Protein AF-A0A812QEL8-F1 (afdb_monomer_lite)

Sequence (766 aa):
AYDVVVIGGTPGGIAAAIAAARHGRSVALVERNGHLGGMSTSGLGKSDIEHREVIGGLFLEFIGRIREHYIQQLGEDSEAYALCREGYYFEPCLAEKVFLEILEELPGITVLTQHQFQAANVENQRLQCVRLLNRTTGEEWQLSASSFVDATYEGDLLAAAGAEYRLGREGRSEFDEPHAGAIYFDYQNGTILPRSTGDADNRLPAYTYRLCLSSNPDNGVPLNEPPPEYDREVYLGYLADLEEGRLSAPKVFKDGWGYYPEHFDTLVRALSVTDLPNGKVDANINPRPLAFPFAEENTDYIEADWQRRDEIALRHRHLTLGRRLIGEATLTEHDVTVTEESPTTPEFEDTIAVGEFPIDSFPVRKKQPGDSVVLEGYLGMLAHITRPYQIPYRVMIPQKVEGLIVPVAVSATHVAFSSMRMEPTWMALGHAAGLAAHLSLEQETNLRDVSVDQLREILQAEGQVLSYREAESIRDLFVQVLIISAGIFAIVAGLICLALYRFRVTEKVPVQDFGSHRREIAWMVGPVIIVVWIAVISIKLILTLNALPTQYVRGAENGNDGVDIVVTGHQWWWEIEYADSGIVSANEIHIPTGKKLRVALRSEDVIHCFWVAQLTRKMDAIPGHENFVWLEANTPGTYQGRCAEYCGTQHAWMNFLVIAHEPDDFEAWKQRELKSSEAPDSELASQGSDLFMKLTCSQCHAISGTDAKQDFAPDLTHVASRKQIGAGVIENSPENLRTWLANPQALKPGCKMPNFKLNDEQLDQL

Secondary structure (DSSP, 8-state):
-EEEEEE--SHHHHHHHHHHHHTT--EEEE-SSS--SGGGGTT--B---S--TTS-THHHHHHHHHHHHHHHHH-TT-HHHHTTGGGTB--HHHHHHHHHHHHHT-TTEEEETTEEEEEEEEETTEEEEEEEEETTT--EEEEEEEEEEE-SSS-HHHHHTT-----SB--HHHHT-TT-SS--EETTTTEE-TT-----B-PPPP----EEEE--GGGPPP--S--TT--SGGGTHHHHHHHTTTTS--SS-BTTSS--GGGTTSGGGGB--EEETTTEEEE-B--SSPPPTTTTTTTTTTTS-HHHHHHHHHHHTT---------SS-B-HHHHB--SS--SPPP-TTEEEEE-S---BPP-SPPPTT-SS--TT-B---TTTB--EEEEGGGTS-TTSSS---SSS-SBBHHHHHHHTSHHHHHHHHHHHHHHHHHHHHHT--GGGS-HHHHHHHHHHTT--S---HHHHHHHHHHHHHHHHHHHHHHHHHHHHHHHHHT---SSPPP-----HHHHHHHHHHHHHHHHHHHHHHHHHHHHHHSSSSS--TT--SSSSS-SEEEEEETTEEEEEETTTTEEEESEEEEETT--EEEEEEESSS-EEEEETTTEEEEEEBBTB-EEEEE--SSSEEEEEEE-S--STTGGG-EEEEEEE-HHHHHHHHHHHTSPPPPP-SHHHHHHHHHHHHSGGGGTB--TTSS----SB---TTTTT-SEETTTTEE--HHHHHHHHH-HHHHSTT-SS------TTHHHH-

pLDDT: mean 82.53, std 12.85, range [28.44, 97.44]

Foldseek 3Di:
DWQEEEEALAPVSLQVQLVQLVVVTQYERAAQAQFHHPQLLQFCQADADQFAAVVDDPNLVLLQQQLVVCCVVPNPPDPLSVLCQSRNGHHSVSSRVSSVVSQVVRVSYDYHHNWAWDAWDADPNRTAWTWTANNVPRDIDIDGHNYYHYDDPLCVHCVRSVHDDDAFWAACVVPVPPQTAQFDAPPQVRDGDPVGDRHTDRFDDDDAGKHKAFPDVVPDDDCPDDDPPDDPVLVVVVVVCLVVQQQFPRPWAWFFKFDDLVCFSPSCSQWGWRDHHPRMIIKAGDVGPNHRSCGVVCSCQSVDDPVSVVVSRVVRHRDITHIGHAFADAAEPQQFFADLVGLDHDDDPQFQAKFAFFQAFDARHDDDVPDDDDHPRGDHRNNVGGGIGTDGQRQQRHHPYWDRGHLQSTGYISRSCSRQNDPVNSVSSVLLRVLLNVQCVVVVHTSVPRPSVVSNVVCVLVPHDRDDQLLVLVVVLVVVVVVVVVVVVCVVVVVVVCCCVVCPDDPDDDDPDPDDVVVVVVVVVVVVVVVVSNVVSVVVSVCVQPVPQPDFDPPPPDPDRQAQWEWEQDQAWIWIAGPVQRQIFIQEAEEEASDKGKYKAAYDAAKWWKDQSVFWDIGIHHHPDIDITIGHHHDFDKTKIATDDPPDDQRVVRIGIYGYDHPVVRVVVVVVSSDFADDDPDPLLNVLVVVCVVDCVLVQEDGGPDNSDHPNDGHCNVVVVDQDPPSRQGGDDLVVVLVCQQCVCVSRNPGPDDNPNDDVSNSSSD

Radius of gyration: 38.26 Å; chains: 1; bounding box: 70×104×122 Å

Structure (mmCIF, N/CA/C/O backbone):
data_AF-A0A812QEL8-F1
#
_entry.id   AF-A0A812QEL8-F1
#
loop_
_atom_site.group_PDB
_atom_site.id
_atom_site.type_symbol
_atom_site.label_atom_id
_atom_site.label_alt_id
_atom_site.label_comp_id
_atom_site.label_asym_id
_atom_site.label_entity_id
_atom_site.label_seq_id
_atom_site.pdbx_PDB_ins_code
_atom_site.Cartn_x
_atom_site.Cartn_y
_atom_site.Cartn_z
_atom_site.occupancy
_atom_site.B_iso_or_equiv
_atom_site.auth_seq_id
_atom_site.auth_comp_id
_atom_site.auth_asym_id
_atom_site.auth_atom_id
_atom_site.pdbx_PDB_model_num
ATOM 1 N N . ALA A 1 1 ? -25.714 5.785 46.071 1.00 87.25 1 ALA A N 1
ATOM 2 C CA . ALA A 1 1 ? -26.827 5.448 45.165 1.00 87.25 1 ALA A CA 1
ATOM 3 C C . ALA A 1 1 ? -26.699 6.337 43.945 1.00 87.25 1 ALA A C 1
ATOM 5 O O . ALA A 1 1 ? -26.358 7.501 44.126 1.00 87.25 1 ALA A O 1
ATOM 6 N N . TYR A 1 2 ? -26.920 5.788 42.757 1.00 93.75 2 TYR A N 1
ATOM 7 C CA . TYR A 1 2 ? -26.690 6.452 41.471 1.00 93.75 2 TYR A CA 1
ATOM 8 C C . TYR A 1 2 ? -27.889 6.209 40.536 1.00 93.75 2 TYR A C 1
ATOM 10 O O . TYR A 1 2 ? -28.743 5.372 40.826 1.00 93.75 2 TYR A O 1
ATOM 18 N N . ASP A 1 3 ? -27.982 6.905 39.407 1.00 90.62 3 ASP A N 1
ATOM 19 C CA . ASP A 1 3 ? -28.921 6.527 38.344 1.00 90.62 3 ASP A CA 1
ATOM 20 C C . ASP A 1 3 ? -28.438 5.238 37.662 1.00 90.62 3 ASP A C 1
ATOM 22 O O . ASP A 1 3 ? -29.227 4.312 37.448 1.00 90.62 3 ASP A O 1
ATOM 26 N N . VAL A 1 4 ? -27.132 5.180 37.370 1.00 91.06 4 VAL A N 1
ATOM 27 C CA . VAL A 1 4 ? -26.449 4.074 36.687 1.00 91.06 4 VAL A CA 1
ATOM 28 C C . VAL A 1 4 ? -25.227 3.620 37.493 1.00 91.06 4 VAL A C 1
ATOM 30 O O . VAL A 1 4 ? -24.461 4.442 37.992 1.00 91.06 4 VAL A O 1
ATOM 33 N N . VAL A 1 5 ? -25.010 2.310 37.595 1.00 96.69 5 VAL A N 1
ATOM 34 C CA . VAL A 1 5 ? -23.727 1.729 38.030 1.00 96.69 5 VAL A CA 1
ATOM 35 C C . VAL A 1 5 ? -23.154 0.908 36.882 1.00 96.69 5 VAL A C 1
ATOM 37 O O . VAL A 1 5 ? -23.847 0.061 36.323 1.00 96.69 5 VAL A O 1
ATOM 40 N N . VAL A 1 6 ? -21.894 1.162 36.544 1.00 96.00 6 VAL A N 1
ATOM 41 C CA . VAL A 1 6 ? -21.144 0.453 35.507 1.00 96.00 6 VAL A CA 1
ATOM 42 C C . VAL A 1 6 ? -20.034 -0.351 36.174 1.00 96.00 6 VAL A C 1
ATOM 44 O O . VAL A 1 6 ? -19.215 0.218 36.899 1.00 96.00 6 VAL A O 1
ATOM 47 N N . ILE A 1 7 ? -20.017 -1.664 35.946 1.00 93.06 7 ILE A N 1
ATOM 48 C CA . ILE A 1 7 ? -19.000 -2.580 36.474 1.00 93.06 7 ILE A CA 1
ATOM 49 C C . ILE A 1 7 ? -18.028 -2.949 35.356 1.00 93.06 7 ILE A C 1
ATOM 51 O O . ILE A 1 7 ? -18.441 -3.518 34.354 1.00 93.06 7 ILE A O 1
ATOM 55 N N . GLY A 1 8 ? -16.747 -2.627 35.541 1.00 89.25 8 GLY A N 1
ATOM 56 C CA . GLY A 1 8 ? -15.690 -2.777 34.544 1.00 89.25 8 GLY A CA 1
ATOM 57 C C . GLY A 1 8 ? -15.297 -1.429 33.938 1.00 89.25 8 GLY A C 1
ATOM 58 O O . GLY A 1 8 ? -16.076 -0.797 33.225 1.00 89.25 8 GLY A O 1
ATOM 59 N N . GLY A 1 9 ? -14.056 -1.004 34.173 1.00 90.75 9 GLY A N 1
ATOM 60 C CA . GLY A 1 9 ? -13.444 0.195 33.595 1.00 90.75 9 GLY A CA 1
ATOM 61 C C . GLY A 1 9 ? -12.952 -0.006 32.161 1.00 90.75 9 GLY A C 1
ATOM 62 O O . GLY A 1 9 ? -11.956 0.597 31.769 1.00 90.75 9 GLY A O 1
ATOM 63 N N . THR A 1 10 ? -13.595 -0.879 31.386 1.00 91.94 10 THR A N 1
ATOM 64 C CA . THR A 1 10 ? -13.266 -1.129 29.974 1.00 91.94 10 THR A CA 1
ATOM 65 C C . THR A 1 10 ? -13.727 0.041 29.092 1.00 91.94 10 THR A C 1
ATOM 67 O O . THR A 1 10 ? -14.531 0.862 29.543 1.00 91.94 10 THR A O 1
ATOM 70 N N . PRO A 1 11 ? -13.300 0.140 27.816 1.00 91.94 11 PRO A N 1
ATOM 71 C CA . PRO A 1 11 ? -13.762 1.208 26.925 1.00 91.94 11 PRO A CA 1
ATOM 72 C C . PRO A 1 11 ? -15.291 1.239 26.760 1.00 91.94 11 PRO A C 1
ATOM 74 O O . PRO A 1 11 ? -15.875 2.316 26.669 1.00 91.94 11 PRO A O 1
ATOM 77 N N . GLY A 1 12 ? -15.954 0.074 26.799 1.00 89.25 12 GLY A N 1
ATOM 78 C CA . GLY A 1 12 ? -17.417 -0.023 26.798 1.00 89.25 12 GLY A CA 1
ATOM 79 C C . GLY A 1 12 ? -18.049 0.528 28.080 1.00 89.25 12 GLY A C 1
ATOM 80 O O . GLY A 1 12 ? -19.031 1.266 28.010 1.00 89.25 12 GLY A O 1
ATOM 81 N N . GLY A 1 13 ? -17.453 0.243 29.242 1.00 92.81 13 GLY A N 1
ATOM 82 C CA . GLY A 1 13 ? -17.908 0.780 30.525 1.00 92.81 13 GLY A CA 1
ATOM 83 C C . GLY A 1 13 ? -17.700 2.293 30.644 1.00 92.81 13 GLY A C 1
ATOM 84 O O . GLY A 1 13 ? -18.615 3.026 31.024 1.00 92.81 13 GLY A O 1
ATOM 85 N N . ILE A 1 14 ? -16.532 2.785 30.227 1.00 95.31 14 ILE A N 1
ATOM 86 C CA . ILE A 1 14 ? -16.225 4.218 30.145 1.00 95.31 14 ILE A CA 1
ATOM 87 C C . ILE A 1 14 ? -17.215 4.927 29.209 1.00 95.31 14 ILE A C 1
ATOM 89 O O . ILE A 1 14 ? -17.818 5.925 29.602 1.00 95.31 14 ILE A O 1
ATOM 93 N N . ALA A 1 15 ? -17.465 4.384 28.012 1.00 92.62 15 ALA A N 1
ATOM 94 C CA . ALA A 1 15 ? -18.440 4.940 27.074 1.00 92.62 15 ALA A CA 1
ATOM 95 C C . ALA A 1 15 ? -19.870 4.951 27.648 1.00 92.62 15 ALA A C 1
ATOM 97 O O . ALA A 1 15 ? -20.565 5.963 27.541 1.00 92.62 15 ALA A O 1
ATOM 98 N N . ALA A 1 16 ? -20.302 3.875 28.314 1.00 92.31 16 ALA A N 1
ATOM 99 C CA . ALA A 1 16 ? -21.603 3.822 28.982 1.00 92.31 16 ALA A CA 1
ATOM 100 C C . ALA A 1 16 ? -21.727 4.879 30.096 1.00 92.31 16 ALA A C 1
ATOM 102 O O . ALA A 1 16 ? -22.768 5.533 30.215 1.00 92.31 16 ALA A O 1
ATOM 103 N N . ALA A 1 17 ? -20.662 5.095 30.874 1.00 92.81 17 ALA A N 1
ATOM 104 C CA . ALA A 1 17 ? -20.632 6.100 31.930 1.00 92.81 17 ALA A CA 1
ATOM 105 C C . ALA A 1 17 ? -20.676 7.534 31.380 1.00 92.81 17 ALA A C 1
ATOM 107 O O . ALA A 1 17 ? -21.484 8.343 31.840 1.00 92.81 17 ALA A O 1
ATOM 108 N N . ILE A 1 18 ? -19.876 7.833 30.353 1.00 94.00 18 ILE A N 1
ATOM 109 C CA . ILE A 1 18 ? -19.864 9.131 29.665 1.00 94.00 18 ILE A CA 1
ATOM 110 C C . ILE A 1 18 ? -21.231 9.428 29.033 1.00 94.00 18 ILE A C 1
ATOM 112 O O . ILE A 1 18 ? -21.770 10.520 29.225 1.00 94.00 18 ILE A O 1
ATOM 116 N N . ALA A 1 19 ? -21.825 8.465 28.320 1.00 93.94 19 ALA A N 1
ATOM 117 C CA . ALA A 1 19 ? -23.135 8.629 27.691 1.00 93.94 19 ALA A CA 1
ATOM 118 C C . ALA A 1 19 ? -24.232 8.919 28.728 1.00 93.94 19 ALA A C 1
ATOM 120 O O . ALA A 1 19 ? -25.014 9.859 28.567 1.00 93.94 19 ALA A O 1
ATOM 121 N N . ALA A 1 20 ? -24.266 8.159 29.827 1.00 89.81 20 ALA A N 1
ATOM 122 C CA . ALA A 1 20 ? -25.219 8.385 30.907 1.00 89.81 20 ALA A CA 1
ATOM 123 C C . ALA A 1 20 ? -25.021 9.767 31.565 1.00 89.81 20 ALA A C 1
ATOM 125 O O . ALA A 1 20 ? -25.989 10.520 31.706 1.00 89.81 20 ALA A O 1
ATOM 126 N N . ALA A 1 21 ? -23.784 10.141 31.905 1.00 94.19 21 ALA A N 1
ATOM 127 C CA . ALA A 1 21 ? -23.483 11.417 32.555 1.00 94.19 21 ALA A CA 1
ATOM 128 C C . ALA A 1 21 ? -23.807 12.636 31.678 1.00 94.19 21 ALA A C 1
ATOM 130 O O . ALA A 1 21 ? -24.378 13.611 32.169 1.00 94.19 21 ALA A O 1
ATOM 131 N N . ARG A 1 22 ? -23.545 12.565 30.366 1.00 93.69 22 ARG A N 1
ATOM 132 C CA . ARG A 1 22 ? -23.928 13.614 29.401 1.00 93.69 22 ARG A CA 1
ATOM 133 C C . ARG A 1 22 ? -25.439 13.784 29.262 1.00 93.69 22 ARG A C 1
ATOM 135 O O . ARG A 1 22 ? -25.909 14.889 29.012 1.00 93.69 22 ARG A O 1
ATOM 142 N N . HIS A 1 23 ? -26.209 12.729 29.519 1.00 93.88 23 HIS A N 1
ATOM 143 C CA . HIS A 1 23 ? -27.665 12.793 29.663 1.00 93.88 23 HIS A CA 1
ATOM 144 C C . HIS A 1 23 ? -28.130 13.055 31.112 1.00 93.88 23 HIS A C 1
ATOM 146 O O . HIS A 1 23 ? -29.263 12.729 31.477 1.00 93.88 23 HIS A O 1
ATOM 152 N N . GLY A 1 24 ? -27.276 13.683 31.929 1.00 92.19 24 GLY A N 1
ATOM 153 C CA . GLY A 1 24 ? -27.614 14.213 33.252 1.00 92.19 24 GLY A CA 1
ATOM 154 C C . GLY A 1 24 ? -27.774 13.158 34.345 1.00 92.19 24 GLY A C 1
ATOM 155 O O . GLY A 1 24 ? -28.450 13.418 35.339 1.00 92.19 24 GLY A O 1
ATOM 156 N N . ARG A 1 25 ? -27.206 11.961 34.160 1.00 96.12 25 ARG A N 1
ATOM 157 C CA . ARG A 1 25 ? -27.285 10.860 35.127 1.00 96.12 25 ARG A CA 1
ATOM 158 C C . ARG A 1 25 ? -26.106 10.868 36.083 1.00 96.12 25 ARG A C 1
ATOM 160 O O . ARG A 1 25 ? -24.971 11.087 35.675 1.00 96.12 25 ARG A O 1
ATOM 167 N N . SER A 1 26 ? -26.381 10.567 37.347 1.00 96.19 26 SER A N 1
ATOM 168 C CA . SER A 1 26 ? -25.339 10.215 38.305 1.00 96.19 26 SER A CA 1
ATOM 169 C C . SER A 1 26 ? -24.847 8.794 38.016 1.00 96.19 26 SER A C 1
ATOM 171 O O . SER A 1 26 ? -25.650 7.864 37.903 1.00 96.19 26 SER A O 1
ATOM 173 N N . VAL A 1 27 ? -23.534 8.623 37.871 1.00 96.50 27 VAL A N 1
ATOM 174 C CA . VAL A 1 27 ? -22.915 7.347 37.491 1.00 96.50 27 VAL A CA 1
ATOM 175 C C . VAL A 1 27 ? -21.814 6.971 38.471 1.00 96.50 27 VAL A C 1
ATOM 177 O O . VAL A 1 27 ? -20.991 7.813 38.815 1.00 96.50 27 VAL A O 1
ATOM 180 N N . ALA A 1 28 ? -21.743 5.699 38.858 1.00 97.31 28 ALA A N 1
ATOM 181 C CA . ALA A 1 28 ? -20.500 5.116 39.359 1.00 97.31 28 ALA A CA 1
ATOM 182 C C . ALA A 1 28 ? -19.859 4.249 38.273 1.00 97.31 28 ALA A C 1
ATOM 184 O O . ALA A 1 28 ? -20.506 3.326 37.777 1.00 97.31 28 ALA A O 1
ATOM 185 N N . LEU A 1 29 ? -18.604 4.538 37.932 1.00 97.31 29 LEU A N 1
ATOM 186 C CA . LEU A 1 29 ? -17.773 3.705 37.064 1.00 97.31 29 LEU A CA 1
ATOM 187 C C . LEU A 1 29 ? -16.771 2.956 37.943 1.00 97.31 29 LEU A C 1
ATOM 189 O O . LEU A 1 29 ? -15.932 3.579 38.592 1.00 97.31 29 LEU A O 1
ATOM 193 N N . VAL A 1 30 ? -16.888 1.633 37.992 1.00 96.81 30 VAL A N 1
ATOM 194 C CA . VAL A 1 30 ? -16.154 0.775 38.928 1.00 96.81 30 VAL A CA 1
ATOM 195 C C . VAL A 1 30 ? -15.089 -0.022 38.189 1.00 96.81 30 VAL A C 1
ATOM 197 O O . VAL A 1 30 ? -15.411 -0.746 37.249 1.00 96.81 30 VAL A O 1
ATOM 200 N N . GLU A 1 31 ? -13.842 0.057 38.651 1.00 94.62 31 GLU A N 1
ATOM 201 C CA . GLU A 1 31 ? -12.722 -0.698 38.093 1.00 94.62 31 GLU A CA 1
ATOM 202 C C . GLU A 1 31 ? -11.919 -1.402 39.192 1.00 94.62 31 GLU A C 1
ATOM 204 O O . GLU A 1 31 ? -11.535 -0.804 40.201 1.00 94.62 31 GLU A O 1
ATOM 209 N N . ARG A 1 32 ? -11.639 -2.692 38.975 1.00 90.75 32 ARG A N 1
ATOM 210 C CA . ARG A 1 32 ? -10.885 -3.551 39.896 1.00 90.75 32 ARG A CA 1
ATOM 211 C C . ARG A 1 32 ? -9.449 -3.067 40.096 1.00 90.75 32 ARG A C 1
ATOM 213 O O . ARG A 1 32 ? -8.878 -3.285 41.164 1.00 90.75 32 ARG A O 1
ATOM 220 N N . ASN A 1 33 ? -8.840 -2.486 39.074 1.00 87.12 33 ASN A N 1
ATOM 221 C CA . ASN A 1 33 ? -7.425 -2.135 39.032 1.00 87.12 33 ASN A CA 1
ATOM 222 C C . ASN A 1 33 ? -7.197 -0.638 39.276 1.00 87.12 33 ASN A C 1
ATOM 224 O O . ASN A 1 33 ? -8.135 0.143 39.413 1.00 87.12 33 ASN A O 1
ATOM 228 N N . GLY A 1 34 ? -5.928 -0.231 39.353 1.00 88.31 34 GLY A N 1
ATOM 229 C CA . GLY A 1 34 ? -5.557 1.185 39.452 1.00 88.31 34 GLY A CA 1
ATOM 230 C C . GLY A 1 34 ? -5.769 1.971 38.157 1.00 88.31 34 GLY A C 1
ATOM 231 O O . GLY A 1 34 ? -5.836 3.193 38.221 1.00 88.31 34 GLY A O 1
ATOM 232 N N . HIS A 1 35 ? -5.898 1.266 37.028 1.00 90.31 35 HIS A N 1
ATOM 233 C CA . HIS A 1 35 ? -5.907 1.826 35.682 1.00 90.31 35 HIS A CA 1
ATOM 234 C C . HIS A 1 35 ? -7.255 1.626 34.988 1.00 90.31 35 HIS A C 1
ATOM 236 O O . HIS A 1 35 ? -7.838 0.544 35.071 1.00 90.31 35 HIS A O 1
ATOM 242 N N . LEU A 1 36 ? -7.726 2.653 34.280 1.00 91.25 36 LEU A N 1
ATOM 243 C CA . LEU A 1 36 ? -8.934 2.612 33.443 1.00 91.25 36 LEU A CA 1
ATOM 244 C C . LEU A 1 36 ? -8.577 2.336 31.980 1.00 91.25 36 LEU A C 1
ATOM 246 O O . LEU A 1 36 ? -7.465 2.632 31.563 1.00 91.25 36 LEU A O 1
ATOM 250 N N . GLY A 1 37 ? -9.523 1.834 31.181 1.00 88.31 37 GLY A N 1
ATOM 251 C CA . GLY A 1 37 ? -9.388 1.647 29.727 1.00 88.31 37 GLY A CA 1
ATOM 252 C C . GLY A 1 37 ? -9.203 0.199 29.260 1.00 88.31 37 GLY A C 1
ATOM 253 O O . GLY A 1 37 ? -9.123 -0.047 28.055 1.00 88.31 37 GLY A O 1
ATOM 254 N N . GLY A 1 38 ? -9.185 -0.772 30.178 1.00 88.50 38 GLY A N 1
ATOM 255 C CA . GLY A 1 38 ? -9.098 -2.202 29.861 1.00 88.50 38 GLY A CA 1
ATOM 256 C C . GLY A 1 38 ? -7.903 -2.540 28.962 1.00 88.50 38 GLY A C 1
ATOM 257 O O . GLY A 1 38 ? -6.774 -2.131 29.227 1.00 88.50 38 GLY A O 1
ATOM 258 N N . MET A 1 39 ? -8.142 -3.279 27.873 1.00 84.31 39 MET A N 1
ATOM 259 C CA . MET A 1 39 ? -7.080 -3.644 26.927 1.00 84.31 39 MET A CA 1
ATOM 260 C C . MET A 1 39 ? -6.357 -2.427 26.330 1.00 84.31 39 MET A C 1
ATOM 262 O O . MET A 1 39 ? -5.131 -2.464 26.229 1.00 84.31 39 MET A O 1
ATOM 266 N N . SER A 1 40 ? -7.074 -1.353 25.974 1.00 86.44 40 SER A N 1
ATOM 267 C CA . SER A 1 40 ? -6.513 -0.157 25.314 1.00 86.44 40 SER A CA 1
ATOM 268 C C . SER A 1 40 ? -5.424 0.537 26.140 1.00 86.44 40 SER A C 1
ATOM 270 O O . SER A 1 40 ? -4.528 1.166 25.588 1.00 86.44 40 SER A O 1
ATOM 272 N N . THR A 1 41 ? -5.460 0.378 27.461 1.00 90.19 41 THR A N 1
ATOM 273 C CA . THR A 1 41 ? -4.487 0.953 28.404 1.00 90.19 41 THR A CA 1
ATOM 274 C C . THR A 1 41 ? -3.590 -0.097 29.060 1.00 90.19 41 THR A C 1
ATOM 276 O O . THR A 1 41 ? -2.599 0.238 29.702 1.00 90.19 41 THR A O 1
ATOM 279 N N . SER A 1 42 ? -3.863 -1.379 28.802 1.00 78.56 42 SER A N 1
ATOM 280 C CA . SER A 1 42 ? -3.078 -2.530 29.269 1.00 78.56 42 SER A CA 1
ATOM 281 C C . SER A 1 42 ? -2.231 -3.183 28.166 1.00 78.56 42 SER A C 1
ATOM 283 O O . SER A 1 42 ? -1.761 -4.302 28.350 1.00 78.56 42 SER A O 1
ATOM 285 N N . GLY A 1 43 ? -2.036 -2.507 27.025 1.00 79.56 43 GLY A N 1
ATOM 286 C CA . GLY A 1 43 ? -1.101 -2.916 25.963 1.00 79.56 43 GLY A CA 1
ATOM 287 C C . GLY A 1 43 ? -1.659 -2.949 24.536 1.00 79.56 43 GLY A C 1
ATOM 288 O O . GLY A 1 43 ? -0.876 -3.062 23.599 1.00 79.56 43 GLY A O 1
ATOM 289 N N . LEU A 1 44 ? -2.977 -2.826 24.343 1.00 83.44 44 LEU A N 1
ATOM 290 C CA . LEU A 1 44 ? -3.624 -2.750 23.025 1.00 83.44 44 LEU A CA 1
ATOM 291 C C . LEU A 1 44 ? -3.494 -1.337 22.443 1.00 83.44 44 LEU A C 1
ATOM 293 O O . LEU A 1 44 ? -4.457 -0.580 22.403 1.00 83.44 44 LEU A O 1
ATOM 297 N N . GLY A 1 45 ? -2.280 -0.989 22.021 1.00 83.19 45 GLY A N 1
ATOM 298 C CA . GLY A 1 45 ? -1.961 0.292 21.399 1.00 83.19 45 GLY A CA 1
ATOM 299 C C . GLY A 1 45 ? -2.482 0.436 19.968 1.00 83.19 45 GLY A C 1
ATOM 300 O O . GLY A 1 45 ? -2.748 1.552 19.544 1.00 83.19 45 GLY A O 1
ATOM 301 N N . LYS A 1 46 ? -2.694 -0.662 19.229 1.00 84.94 46 LYS A N 1
ATOM 302 C CA . LYS A 1 46 ? -3.471 -0.677 17.975 1.00 84.94 46 LYS A CA 1
ATOM 303 C C . LYS A 1 46 ? -4.905 -1.139 18.239 1.00 84.94 46 LYS A C 1
ATOM 305 O O . LYS A 1 46 ? -5.128 -2.301 18.589 1.00 84.94 46 LYS A O 1
ATOM 310 N N . SER A 1 47 ? -5.867 -0.270 17.931 1.00 82.88 47 SER A N 1
ATOM 311 C CA . SER A 1 47 ? -7.291 -0.622 17.862 1.00 82.88 47 SER A CA 1
ATOM 312 C C . SER A 1 47 ? -7.589 -1.517 16.649 1.00 82.88 47 SER A C 1
ATOM 314 O O . SER A 1 47 ? -7.277 -1.166 15.511 1.00 82.88 47 SER A O 1
ATOM 316 N N . ASP A 1 48 ? -8.203 -2.680 16.876 1.00 73.44 48 ASP A N 1
ATOM 317 C CA . ASP A 1 48 ? -8.513 -3.666 15.832 1.00 73.44 48 ASP A CA 1
ATOM 318 C C . ASP A 1 48 ? -9.880 -3.388 15.178 1.00 73.44 48 ASP A C 1
ATOM 320 O O . ASP A 1 48 ? -10.839 -4.143 15.323 1.00 73.44 48 ASP A O 1
ATOM 324 N N . ILE A 1 49 ? -9.953 -2.264 14.461 1.00 72.12 49 ILE A N 1
ATOM 325 C CA . ILE A 1 49 ? -11.096 -1.871 13.634 1.00 72.12 49 ILE A CA 1
ATOM 326 C C . ILE A 1 49 ? -10.601 -1.856 12.189 1.00 72.12 49 ILE A C 1
ATOM 328 O O . ILE A 1 49 ? -9.689 -1.108 11.849 1.00 72.12 49 ILE A O 1
ATOM 332 N N . GLU A 1 50 ? -11.194 -2.675 11.326 1.00 56.31 50 GLU A N 1
ATOM 333 C CA . GLU A 1 50 ? -10.803 -2.795 9.910 1.00 56.31 50 GLU A CA 1
ATOM 334 C C . GLU A 1 50 ? -11.183 -1.552 9.073 1.00 56.31 50 GLU A C 1
ATOM 336 O O . GLU A 1 50 ? -11.205 -1.628 7.848 1.00 56.31 50 GLU A O 1
ATOM 341 N N . HIS A 1 51 ? -11.632 -0.478 9.745 1.00 67.31 51 HIS A N 1
ATOM 342 C CA . HIS A 1 51 ? -12.671 0.483 9.351 1.00 67.31 51 HIS A CA 1
ATOM 343 C C . HIS A 1 51 ? -12.844 1.621 10.424 1.00 67.31 51 HIS A C 1
ATOM 345 O O . HIS A 1 51 ? -12.145 1.559 11.431 1.00 67.31 51 HIS A O 1
ATOM 351 N N . ARG A 1 52 ? -13.773 2.603 10.279 1.00 75.81 52 ARG A N 1
ATOM 352 C CA . ARG A 1 52 ? -14.251 3.607 11.291 1.00 75.81 52 ARG A CA 1
ATOM 353 C C . ARG A 1 52 ? -15.756 4.181 11.317 1.00 75.81 52 ARG A C 1
ATOM 355 O O . ARG A 1 52 ? -16.260 4.212 12.418 1.00 75.81 52 ARG A O 1
ATOM 362 N N . GLU A 1 53 ? -16.592 4.539 10.300 1.00 65.19 53 GLU A N 1
ATOM 363 C CA . GLU A 1 53 ? -18.015 5.136 10.403 1.00 65.19 53 GLU A CA 1
ATOM 364 C C . GLU A 1 53 ? -18.968 4.772 11.564 1.00 65.19 53 GLU A C 1
ATOM 366 O O . GLU A 1 53 ? -19.216 5.586 12.448 1.00 65.19 53 GLU A O 1
ATOM 371 N N . VAL A 1 54 ? -19.564 3.571 11.551 1.00 74.69 54 VAL A N 1
ATOM 372 C CA . VAL A 1 54 ? -20.397 2.991 12.607 1.00 74.69 54 VAL A CA 1
ATOM 373 C C . VAL A 1 54 ? -19.636 2.848 13.936 1.00 74.69 54 VAL A C 1
ATOM 375 O O . VAL A 1 54 ? -20.246 2.498 14.942 1.00 74.69 54 VAL A O 1
ATOM 378 N N . ILE A 1 55 ? -18.342 3.193 13.979 1.00 78.25 55 ILE A N 1
ATOM 379 C CA . ILE A 1 55 ? -17.619 3.676 15.167 1.00 78.25 55 ILE A CA 1
ATOM 380 C C . ILE A 1 55 ? -17.722 5.213 15.222 1.00 78.25 55 ILE A C 1
ATOM 382 O O . ILE A 1 55 ? -16.747 5.954 15.118 1.00 78.25 55 ILE A O 1
ATOM 386 N N . GLY A 1 56 ? -18.951 5.694 15.414 1.00 82.06 56 GLY A N 1
ATOM 387 C CA . GLY A 1 56 ? -19.239 7.097 15.693 1.00 82.06 56 GLY A CA 1
ATOM 388 C C . GLY A 1 56 ? -19.145 7.436 17.187 1.00 82.06 56 GLY A C 1
ATOM 389 O O . GLY A 1 56 ? -18.783 6.615 18.034 1.00 82.06 56 GLY A O 1
ATOM 390 N N . GLY A 1 57 ? -19.560 8.653 17.540 1.00 88.69 57 GLY A N 1
ATOM 391 C CA . GLY A 1 57 ? -19.797 9.043 18.933 1.00 88.69 57 GLY A CA 1
ATOM 392 C C . GLY A 1 57 ? -18.536 9.058 19.803 1.00 88.69 57 GLY A C 1
ATOM 393 O O . GLY A 1 57 ? -17.515 9.618 19.423 1.00 88.69 57 GLY A O 1
ATOM 394 N N . LEU A 1 58 ? -18.618 8.477 21.003 1.00 87.00 58 LEU A N 1
ATOM 395 C CA . LEU A 1 58 ? -17.605 8.651 22.057 1.00 87.00 58 LEU A CA 1
ATOM 396 C C . LEU A 1 58 ? -16.220 8.095 21.703 1.00 87.00 58 LEU A C 1
ATOM 398 O O . LEU A 1 58 ? -15.222 8.578 22.234 1.00 87.00 58 LEU A O 1
ATOM 402 N N . PHE A 1 59 ? -16.142 7.124 20.790 1.00 90.81 59 PHE A N 1
ATOM 403 C CA . PHE A 1 59 ? -14.853 6.648 20.297 1.00 90.81 59 PHE A CA 1
ATOM 404 C C . PHE A 1 59 ? -14.152 7.720 19.444 1.00 90.81 59 PHE A C 1
ATOM 406 O O . PHE A 1 59 ? -12.946 7.905 19.589 1.00 90.81 59 PHE A O 1
ATOM 413 N N . LEU A 1 60 ? -14.900 8.484 18.632 1.00 86.69 60 LEU A N 1
ATOM 414 C CA . LEU A 1 60 ? -14.348 9.583 17.825 1.00 86.69 60 LEU A CA 1
ATOM 415 C C . LEU A 1 60 ? -13.832 10.758 18.671 1.00 86.69 60 LEU A C 1
ATOM 417 O O . LEU A 1 60 ? -12.946 11.492 18.244 1.00 86.69 60 LEU A O 1
ATOM 421 N N . GLU A 1 61 ? -14.347 10.930 19.884 1.00 90.38 61 GLU A N 1
ATOM 422 C CA . GLU A 1 61 ? -13.827 11.935 20.812 1.00 90.38 61 GLU A CA 1
ATOM 423 C C . GLU A 1 61 ? -12.559 11.459 21.534 1.00 90.38 61 GLU A C 1
ATOM 425 O O . GLU A 1 61 ? -11.605 12.223 21.686 1.00 90.38 61 GLU A O 1
ATOM 430 N N . PHE A 1 62 ? -12.532 10.188 21.944 1.00 92.00 62 PHE A N 1
ATOM 431 C CA . PHE A 1 62 ? -11.373 9.558 22.576 1.00 92.00 62 PHE A CA 1
ATOM 432 C C . PHE A 1 62 ? -10.122 9.653 21.687 1.00 92.00 62 PHE A C 1
ATOM 434 O O . PHE A 1 62 ? -9.098 10.180 22.116 1.00 92.00 62 PHE A O 1
ATOM 441 N N . ILE A 1 63 ? -10.224 9.264 20.415 1.00 91.75 63 ILE A N 1
ATOM 442 C CA . ILE A 1 63 ? -9.132 9.440 19.440 1.00 91.75 63 ILE A CA 1
ATOM 443 C C . ILE A 1 63 ? -8.759 10.915 19.231 1.00 91.75 63 ILE A C 1
ATOM 445 O O . ILE A 1 63 ? -7.589 11.222 19.032 1.00 91.75 63 ILE A O 1
ATOM 449 N N . GLY A 1 64 ? -9.730 11.838 19.278 1.00 90.69 64 GLY A N 1
ATOM 450 C CA . GLY A 1 64 ? -9.526 13.238 18.905 1.00 90.69 64 GLY A CA 1
ATOM 451 C C . GLY A 1 64 ? -8.615 13.918 19.914 1.00 90.69 64 GLY A C 1
ATOM 452 O O . GLY A 1 64 ? -7.644 14.575 19.551 1.00 90.69 64 GLY A O 1
ATOM 453 N N . ARG A 1 65 ? -8.844 13.617 21.192 1.00 94.69 65 ARG A N 1
ATOM 454 C CA . ARG A 1 65 ? -7.989 14.032 22.304 1.00 94.69 65 ARG A CA 1
ATOM 455 C C . ARG A 1 65 ? -6.617 13.347 22.282 1.00 94.69 65 ARG A C 1
ATOM 457 O O . ARG A 1 65 ? -5.632 13.986 22.644 1.00 94.69 65 ARG A O 1
ATOM 464 N N . ILE A 1 66 ? -6.505 12.092 21.826 1.00 94.00 66 ILE A N 1
ATOM 465 C CA . ILE A 1 66 ? -5.197 11.435 21.596 1.00 94.00 66 ILE A CA 1
ATOM 466 C C . ILE A 1 66 ? -4.430 12.138 20.462 1.00 94.00 66 ILE A C 1
ATOM 468 O O . ILE A 1 66 ? -3.235 12.404 20.602 1.00 94.00 66 ILE A O 1
ATOM 472 N N . ARG A 1 67 ? -5.110 12.491 19.362 1.00 93.06 67 ARG A N 1
ATOM 473 C CA . ARG A 1 67 ? -4.543 13.262 18.247 1.00 93.06 67 ARG A CA 1
ATOM 474 C C . ARG A 1 67 ? -4.045 14.625 18.730 1.00 93.06 67 ARG A C 1
ATOM 476 O O . ARG A 1 67 ? -2.880 14.942 18.510 1.00 93.06 67 ARG A O 1
ATOM 483 N N . GLU A 1 68 ? -4.880 15.395 19.428 1.00 93.06 68 GLU A N 1
ATOM 484 C CA . GLU A 1 68 ? -4.511 16.698 20.003 1.00 93.06 68 GLU A CA 1
ATOM 485 C C . GLU A 1 68 ? -3.280 16.605 20.915 1.00 93.06 68 GLU A C 1
ATOM 487 O O . GLU A 1 68 ? -2.399 17.464 20.851 1.00 93.06 68 GLU A O 1
ATOM 492 N N . HIS A 1 69 ? -3.172 15.543 21.717 1.00 92.94 69 HIS A N 1
ATOM 493 C CA . HIS A 1 69 ? -2.004 15.302 22.561 1.00 92.94 69 HIS A CA 1
ATOM 494 C C . HIS A 1 69 ? -0.723 15.061 21.768 1.00 92.94 69 HIS A C 1
ATOM 496 O O . HIS A 1 69 ? 0.298 15.685 22.067 1.00 92.94 69 HIS A O 1
ATOM 502 N N . TYR A 1 70 ? -0.753 14.199 20.749 1.00 93.75 70 TYR A N 1
ATOM 503 C CA . TYR A 1 70 ? 0.438 13.968 19.934 1.00 93.75 70 TYR A CA 1
ATOM 504 C C . TYR A 1 70 ? 0.793 15.180 19.052 1.00 93.75 70 TYR A C 1
ATOM 506 O O . TYR A 1 70 ? 1.982 15.447 18.885 1.00 93.75 70 TYR A O 1
ATOM 514 N N . ILE A 1 71 ? -0.181 15.981 18.589 1.00 91.00 71 ILE A N 1
ATOM 515 C CA . ILE A 1 71 ? 0.081 17.291 17.952 1.00 91.00 71 ILE A CA 1
ATOM 516 C C . ILE A 1 71 ? 0.864 18.200 18.908 1.00 91.00 71 ILE A C 1
ATOM 518 O O . ILE A 1 71 ? 1.900 18.746 18.532 1.00 91.00 71 ILE A O 1
ATOM 522 N N . GLN A 1 72 ? 0.401 18.346 20.154 1.00 91.50 72 GLN A N 1
ATOM 523 C CA . GLN A 1 72 ? 1.041 19.212 21.152 1.00 91.5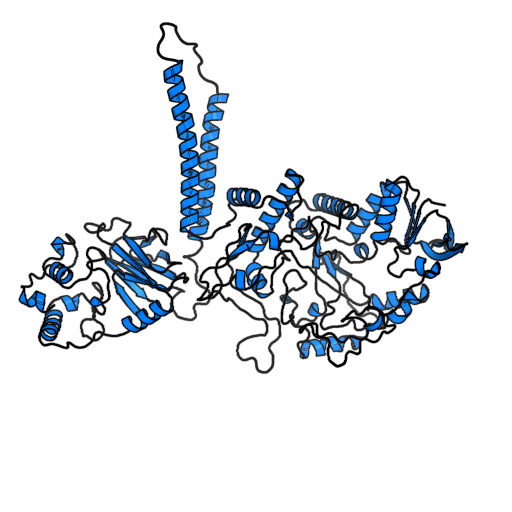0 72 GLN A CA 1
ATOM 524 C C . GLN A 1 72 ? 2.424 18.706 21.594 1.00 91.50 72 GLN A C 1
ATOM 526 O O . GLN A 1 72 ? 3.298 19.514 21.907 1.00 91.50 72 GLN A O 1
ATOM 531 N N . GLN A 1 73 ? 2.632 17.385 21.632 1.00 89.31 73 GLN A N 1
ATOM 532 C CA . GLN A 1 73 ? 3.887 16.769 22.071 1.00 89.31 73 GLN A CA 1
ATOM 533 C C . GLN A 1 73 ? 4.961 16.724 20.971 1.00 89.31 73 GLN A C 1
ATOM 535 O O . GLN A 1 73 ? 6.141 16.905 21.273 1.00 89.31 73 GLN A O 1
ATOM 540 N N . LEU A 1 74 ? 4.574 16.428 19.726 1.00 88.06 74 LEU A N 1
ATOM 541 C CA . LEU A 1 74 ? 5.495 16.051 18.642 1.00 88.06 74 LEU A CA 1
ATOM 542 C C . LEU A 1 74 ? 5.468 17.018 17.448 1.00 88.06 74 LEU A C 1
ATOM 544 O O . LEU A 1 74 ? 6.417 17.043 16.666 1.00 88.06 74 LEU A O 1
ATOM 548 N N . GLY A 1 75 ? 4.411 17.823 17.317 1.00 86.25 75 GLY A N 1
ATOM 549 C CA . GLY A 1 75 ? 4.104 18.595 16.115 1.00 86.25 75 GLY A CA 1
ATOM 550 C C . GLY A 1 75 ? 3.329 17.763 15.089 1.00 86.25 75 GLY A C 1
ATOM 551 O O . GLY A 1 75 ? 3.655 16.601 14.838 1.00 86.25 75 GLY A O 1
ATOM 552 N N . GLU A 1 76 ? 2.305 18.375 14.488 1.00 80.12 76 GLU A N 1
ATOM 553 C CA . GLU A 1 76 ? 1.416 17.743 13.498 1.00 80.12 76 GLU A CA 1
ATOM 554 C C . GLU A 1 76 ? 2.152 17.314 12.214 1.00 80.12 76 GLU A C 1
ATOM 556 O O . GLU A 1 76 ? 1.785 16.324 11.591 1.00 80.12 76 GLU A O 1
ATOM 561 N N . ASP A 1 77 ? 3.254 17.986 11.870 1.00 82.38 77 ASP A N 1
ATOM 562 C CA . ASP A 1 77 ? 4.079 17.680 10.692 1.00 82.38 77 ASP A CA 1
ATOM 563 C C . ASP A 1 77 ? 5.137 16.574 10.931 1.00 82.38 77 ASP A C 1
ATOM 565 O O . ASP A 1 77 ? 6.025 16.375 10.101 1.00 82.38 77 ASP A O 1
ATOM 569 N N . SER A 1 78 ? 5.123 15.883 12.081 1.00 83.12 78 SER A N 1
ATOM 570 C CA . SER A 1 78 ? 6.202 14.957 12.467 1.00 83.12 78 SER A CA 1
ATOM 571 C C . SER A 1 78 ? 5.951 13.489 12.089 1.00 83.12 78 SER A C 1
ATOM 573 O O . SER A 1 78 ? 4.862 12.941 12.273 1.00 83.12 78 SER A O 1
ATOM 575 N N . GLU A 1 79 ? 7.010 12.792 11.658 1.00 79.88 79 GLU A N 1
ATOM 576 C CA . GLU A 1 79 ? 6.985 11.341 11.388 1.00 79.88 79 GLU A CA 1
ATOM 577 C C . GLU A 1 79 ? 6.523 10.531 12.616 1.00 79.88 79 GLU A C 1
ATOM 579 O O . GLU A 1 79 ? 5.797 9.545 12.489 1.00 79.88 79 GLU A O 1
ATOM 584 N N . ALA A 1 80 ? 6.888 10.981 13.822 1.00 78.06 80 ALA A N 1
ATOM 585 C CA . ALA A 1 80 ? 6.485 10.354 15.078 1.00 78.06 80 ALA A CA 1
ATOM 586 C C . ALA A 1 80 ? 4.991 10.551 15.401 1.00 78.06 80 ALA A C 1
ATOM 588 O O . ALA A 1 80 ? 4.384 9.657 15.989 1.00 78.06 80 ALA A O 1
ATOM 589 N N . TYR A 1 81 ? 4.383 11.676 15.002 1.00 83.75 81 TYR A N 1
ATOM 590 C CA . TYR A 1 81 ? 2.934 11.885 15.086 1.00 83.75 81 TYR A CA 1
ATOM 591 C C . TYR A 1 81 ? 2.177 11.015 14.075 1.00 83.75 81 TYR A C 1
ATOM 593 O O . TYR A 1 81 ? 1.155 10.427 14.430 1.00 83.75 81 TYR A O 1
ATOM 601 N N . ALA A 1 82 ? 2.690 10.844 12.852 1.00 82.81 82 ALA A N 1
ATOM 602 C CA . ALA A 1 82 ? 2.043 10.023 11.821 1.00 82.81 82 ALA A CA 1
ATOM 603 C C . ALA A 1 82 ? 1.819 8.555 12.256 1.00 82.81 82 ALA A C 1
ATOM 605 O O . ALA A 1 82 ? 0.840 7.919 11.847 1.00 82.81 82 ALA A O 1
ATOM 606 N N . LEU A 1 83 ? 2.671 8.030 13.150 1.00 85.06 83 LEU A N 1
ATOM 607 C CA . LEU A 1 83 ? 2.500 6.711 13.773 1.00 85.06 83 LEU A CA 1
ATOM 608 C C . LEU A 1 83 ? 1.216 6.591 14.616 1.00 85.06 83 LEU A C 1
ATOM 610 O O . LEU A 1 83 ? 0.734 5.476 14.798 1.00 85.06 83 LEU A O 1
ATOM 614 N N . CYS A 1 84 ? 0.620 7.695 15.092 1.00 85.88 84 CYS A N 1
ATOM 615 C CA . CYS A 1 84 ? -0.590 7.647 15.922 1.00 85.88 84 CYS A CA 1
ATOM 616 C C . CYS A 1 84 ? -1.893 7.389 15.147 1.00 85.88 84 CYS A C 1
ATOM 618 O O . CYS A 1 84 ? -2.937 7.139 15.756 1.00 85.88 84 CYS A O 1
ATOM 620 N N . ARG A 1 85 ? -1.861 7.452 13.805 1.00 86.62 85 ARG A N 1
ATOM 621 C CA . ARG A 1 85 ? -3.027 7.219 12.929 1.00 86.62 85 ARG A CA 1
ATOM 622 C C . ARG A 1 85 ? -4.270 7.994 13.386 1.00 86.62 85 ARG A C 1
ATOM 624 O O . ARG A 1 85 ? -5.326 7.401 13.595 1.00 86.62 85 ARG A O 1
ATOM 631 N N . GLU A 1 86 ? -4.122 9.306 13.579 1.00 83.31 86 GLU A N 1
ATOM 632 C CA . GLU A 1 86 ? -5.193 10.220 14.026 1.00 83.31 86 GLU A CA 1
ATOM 633 C C . GLU A 1 86 ? -5.792 9.832 15.393 1.00 83.31 86 GLU A C 1
ATOM 635 O O . GLU A 1 86 ? -6.971 10.049 15.660 1.00 83.31 86 GLU A O 1
ATOM 640 N N . GLY A 1 87 ? -4.972 9.231 16.260 1.00 85.81 87 GLY A N 1
ATOM 641 C CA . GLY A 1 87 ? -5.347 8.821 17.611 1.00 85.81 87 GLY A CA 1
ATOM 642 C C . GLY A 1 87 ? -5.917 7.405 17.743 1.00 85.81 87 GLY A C 1
ATOM 643 O O . GLY A 1 87 ? -6.396 7.057 18.815 1.00 85.81 87 GLY A O 1
ATOM 644 N N . TYR A 1 88 ? -5.851 6.570 16.700 1.00 87.00 88 TYR A N 1
ATOM 645 C CA . TYR A 1 88 ? -6.241 5.146 16.762 1.00 87.00 88 TYR A CA 1
ATOM 646 C C . TYR A 1 88 ? -5.117 4.206 17.193 1.00 87.00 88 TYR A C 1
ATOM 648 O O . TYR A 1 88 ? -5.381 3.061 17.578 1.00 87.00 88 TYR A O 1
ATOM 656 N N . TYR A 1 89 ? -3.879 4.670 17.028 1.00 91.38 89 TYR A N 1
ATOM 657 C CA . TYR A 1 89 ? -2.656 3.991 17.420 1.00 91.38 89 TYR A CA 1
ATOM 658 C C . TYR A 1 89 ? -2.035 4.833 18.541 1.00 91.38 89 TYR A C 1
ATOM 660 O O . TYR A 1 89 ? -1.770 6.021 18.359 1.00 91.38 89 TYR A O 1
ATOM 668 N N . PHE A 1 90 ? -1.854 4.258 19.723 1.00 92.12 90 PHE A N 1
ATOM 669 C CA . PHE A 1 90 ? -1.505 5.019 20.921 1.00 92.12 90 PHE A CA 1
ATOM 670 C C . PHE A 1 90 ? -0.645 4.232 21.897 1.00 92.12 90 PHE A C 1
ATOM 672 O O . PHE A 1 90 ? -0.729 3.012 22.024 1.00 92.12 90 PHE A O 1
ATOM 679 N N . GLU A 1 91 ? 0.157 4.965 22.659 1.00 91.94 91 GLU A N 1
ATOM 680 C CA . GLU A 1 91 ? 0.761 4.432 23.868 1.00 91.94 91 GLU A CA 1
ATOM 681 C C . GLU A 1 91 ? -0.324 4.185 24.931 1.00 91.94 91 GLU A C 1
ATOM 683 O O . GLU A 1 91 ? -1.152 5.070 25.167 1.00 91.94 91 GLU A O 1
ATOM 688 N N . PRO A 1 92 ? -0.316 3.031 25.627 1.00 92.50 92 PRO A N 1
ATOM 689 C CA . PRO A 1 92 ? -1.362 2.701 26.597 1.00 92.50 92 PRO A CA 1
ATOM 690 C C . PRO A 1 92 ? -1.530 3.739 27.725 1.00 92.50 92 PRO A C 1
ATOM 692 O O . PRO A 1 92 ? -2.639 3.965 28.202 1.00 92.50 92 PRO A O 1
ATOM 695 N N . CYS A 1 93 ? -0.450 4.433 28.103 1.00 90.94 93 CYS A N 1
ATOM 696 C CA . CYS A 1 93 ? -0.477 5.522 29.082 1.00 90.94 93 CYS A CA 1
ATOM 697 C C . CYS A 1 93 ? -1.136 6.817 28.567 1.00 90.94 93 CYS A C 1
ATOM 699 O O . CYS A 1 93 ? -1.700 7.562 29.367 1.00 90.94 93 CYS A O 1
ATOM 701 N N . LEU A 1 94 ? -1.108 7.094 27.256 1.00 93.81 94 LEU A N 1
ATOM 702 C CA . LEU A 1 94 ? -1.824 8.239 26.686 1.00 93.81 94 LEU A CA 1
ATOM 703 C C . LEU A 1 94 ? -3.319 7.937 26.545 1.00 93.81 94 LEU A C 1
ATOM 705 O O . LEU A 1 94 ? -4.141 8.793 26.863 1.00 93.81 94 LEU A O 1
ATOM 709 N N . ALA A 1 95 ? -3.673 6.713 26.147 1.00 94.31 95 ALA A N 1
ATOM 710 C CA . ALA A 1 95 ? -5.060 6.254 26.175 1.00 94.31 95 ALA A CA 1
ATOM 711 C C . ALA A 1 95 ? -5.666 6.373 27.587 1.00 94.31 95 ALA A C 1
ATOM 713 O O . ALA A 1 95 ? -6.790 6.847 27.737 1.00 94.31 95 ALA A O 1
ATOM 714 N N . GLU A 1 96 ? -4.911 6.022 28.633 1.00 95.38 96 GLU A N 1
ATOM 715 C CA . GLU A 1 96 ? -5.361 6.197 30.017 1.00 95.38 96 GLU A CA 1
ATOM 716 C C . GLU A 1 96 ? -5.544 7.674 30.380 1.00 95.38 96 GLU A C 1
ATOM 718 O O . GLU A 1 96 ? -6.599 8.048 30.894 1.00 95.38 96 GLU A O 1
ATOM 723 N N . LYS A 1 97 ? -4.554 8.521 30.067 1.00 95.94 97 LYS A N 1
ATOM 724 C CA . LYS A 1 97 ? -4.616 9.970 30.305 1.00 95.94 97 LYS A CA 1
ATOM 725 C C . LYS A 1 97 ? -5.866 10.593 29.676 1.00 95.94 97 LYS A C 1
ATOM 727 O O . LYS A 1 97 ? -6.589 11.314 30.354 1.00 95.94 97 LYS A O 1
ATOM 732 N N . VAL A 1 98 ? -6.156 10.258 28.421 1.00 96.56 98 VAL A N 1
ATOM 733 C CA . VAL A 1 98 ? -7.317 10.791 27.699 1.00 96.56 98 VAL A CA 1
ATOM 734 C C . VAL A 1 98 ? -8.641 10.254 28.249 1.00 96.56 98 VAL A C 1
ATOM 736 O O . VAL A 1 98 ? -9.602 11.016 28.359 1.00 96.56 98 VAL A O 1
ATOM 739 N N . PHE A 1 99 ? -8.719 8.979 28.652 1.00 96.12 99 PHE A N 1
ATOM 740 C CA . PHE A 1 99 ? -9.910 8.483 29.351 1.00 96.12 99 PHE A CA 1
ATOM 741 C C . PHE A 1 99 ? -10.145 9.230 30.670 1.00 96.12 99 PHE A C 1
ATOM 743 O O . PHE A 1 99 ? -11.286 9.589 30.953 1.00 96.12 99 PHE A O 1
ATOM 750 N N . LEU A 1 100 ? -9.096 9.498 31.453 1.00 95.25 100 LEU A N 1
ATOM 751 C CA . LEU A 1 100 ? -9.206 10.266 32.697 1.00 95.25 100 LEU A CA 1
ATOM 752 C C . LEU A 1 100 ? -9.695 11.698 32.438 1.00 95.25 100 LEU A C 1
ATOM 754 O O . LEU A 1 100 ? -10.636 12.131 33.092 1.00 95.25 100 LEU A O 1
ATOM 758 N N . GLU A 1 101 ? -9.158 12.394 31.435 1.00 95.75 101 GLU A N 1
ATOM 759 C CA . GLU A 1 101 ? -9.568 13.764 31.082 1.00 95.75 101 GLU A CA 1
ATOM 760 C C . GLU A 1 101 ? -11.051 13.876 30.699 1.00 95.75 101 GLU A C 1
ATOM 762 O O . GLU A 1 101 ? -11.753 14.759 31.193 1.00 95.75 101 GLU A O 1
ATOM 767 N N . ILE A 1 102 ? -11.568 12.949 29.880 1.00 93.62 102 ILE A N 1
ATOM 768 C CA . ILE A 1 102 ? -12.997 12.932 29.512 1.00 93.62 102 ILE A CA 1
ATOM 769 C C . ILE A 1 102 ? -13.884 12.693 30.747 1.00 93.62 102 ILE A C 1
ATOM 771 O O . ILE A 1 102 ? -15.006 13.198 30.818 1.00 93.62 102 ILE A O 1
ATOM 775 N N . LEU A 1 103 ? -13.406 11.909 31.717 1.00 95.12 103 LEU A N 1
ATOM 776 C CA . LEU A 1 103 ? -14.133 11.609 32.952 1.00 95.12 103 LEU A CA 1
ATOM 777 C C . LEU A 1 103 ? -14.064 12.773 33.958 1.00 95.12 103 LEU A C 1
ATOM 779 O O . LEU A 1 103 ? -15.068 13.062 34.607 1.00 95.12 103 LEU A O 1
ATOM 783 N N . GLU A 1 104 ? -12.933 13.477 34.054 1.00 94.62 104 GLU A N 1
ATOM 784 C CA . GLU A 1 104 ? -12.749 14.661 34.909 1.00 94.62 104 GLU A CA 1
ATOM 785 C C . GLU A 1 104 ? -13.616 15.854 34.466 1.00 94.62 104 GLU A C 1
ATOM 787 O O . GLU A 1 104 ? -14.131 16.593 35.308 1.00 94.62 104 GLU A O 1
ATOM 792 N N . GLU A 1 105 ? -13.869 16.006 33.162 1.00 94.81 105 GLU A N 1
ATOM 793 C CA . GLU A 1 105 ? -14.823 16.990 32.623 1.00 94.81 105 GLU A CA 1
ATOM 794 C C . GLU A 1 105 ? -16.294 16.708 32.988 1.00 94.81 105 GLU A C 1
ATOM 796 O O . GLU A 1 105 ? -17.155 17.578 32.826 1.00 94.81 105 GLU A O 1
ATOM 801 N N . LEU A 1 106 ? -16.612 15.502 33.473 1.00 95.25 106 LEU A N 1
ATOM 802 C CA . LEU A 1 106 ? -17.977 15.023 33.685 1.00 95.25 106 LEU A CA 1
ATOM 803 C C . LEU A 1 106 ? -18.258 14.755 35.176 1.00 95.25 106 LEU A C 1
ATOM 805 O O . LEU A 1 106 ? -18.359 13.598 35.584 1.00 95.25 106 LEU A O 1
ATOM 809 N N . PRO A 1 107 ? -18.521 15.795 35.998 1.00 89.31 107 PRO A N 1
ATOM 810 C CA . PRO A 1 107 ? -18.742 15.666 37.448 1.00 89.31 107 PRO A CA 1
ATOM 811 C C . PRO A 1 107 ? -20.003 14.871 37.852 1.00 89.31 107 PRO A C 1
ATOM 813 O O . PRO A 1 107 ? -20.294 14.734 39.039 1.00 89.31 107 PRO A O 1
ATOM 816 N N . GLY A 1 108 ? -20.768 14.349 36.886 1.00 91.44 108 GLY A N 1
ATOM 817 C CA . GLY A 1 108 ? -21.800 13.334 37.117 1.00 91.44 108 GLY A CA 1
ATOM 818 C C . GLY A 1 108 ? -21.247 11.912 37.302 1.00 91.44 108 GLY A C 1
ATOM 819 O O . GLY A 1 108 ? -21.991 11.041 37.754 1.00 91.44 108 GLY A O 1
ATOM 820 N N . ILE A 1 109 ? -19.971 11.666 36.979 1.00 97.38 109 ILE A N 1
ATOM 821 C CA . ILE A 1 109 ? -19.310 10.363 37.109 1.00 97.38 109 ILE A CA 1
ATOM 822 C C . ILE A 1 109 ? -18.458 10.336 38.378 1.00 97.38 109 ILE A C 1
ATOM 824 O O . ILE A 1 109 ? -17.579 11.165 38.585 1.00 97.38 109 ILE A O 1
ATOM 828 N N . THR A 1 110 ? -18.686 9.333 39.220 1.00 97.44 110 THR A N 1
ATOM 829 C CA . THR A 1 110 ? -17.774 8.945 40.297 1.00 97.44 110 THR A CA 1
ATOM 830 C C . THR A 1 110 ? -16.947 7.755 39.824 1.00 97.44 110 THR A C 1
ATOM 832 O O . THR A 1 110 ? -17.466 6.647 39.676 1.00 97.44 110 THR A O 1
ATOM 835 N N . VAL A 1 111 ? -15.664 7.995 39.564 1.00 96.88 111 VAL A N 1
ATOM 836 C CA . VAL A 1 111 ? -14.689 6.960 39.202 1.00 96.88 111 VAL A CA 1
ATOM 837 C C . VAL A 1 111 ? -14.214 6.244 40.467 1.00 96.88 111 VAL A C 1
ATOM 839 O O . VAL A 1 111 ? -13.775 6.884 41.421 1.00 96.88 111 VAL A O 1
ATOM 842 N N . LEU A 1 112 ? -14.293 4.915 40.471 1.00 96.19 112 LEU A N 1
ATOM 843 C CA . LEU A 1 112 ? -13.917 4.045 41.584 1.00 96.19 112 LEU A CA 1
ATOM 844 C C . LEU A 1 112 ? -12.904 2.994 41.104 1.00 96.19 112 LEU A C 1
ATOM 846 O O . LEU A 1 112 ? -13.247 1.828 40.911 1.00 96.19 112 LEU A O 1
ATOM 850 N N . THR A 1 113 ? -11.650 3.410 40.906 1.00 95.06 113 THR A N 1
ATOM 851 C CA . THR A 1 113 ? -10.513 2.497 40.683 1.00 95.06 113 THR A CA 1
ATOM 852 C C . THR A 1 113 ? -10.148 1.755 41.972 1.00 95.06 113 THR A C 1
ATOM 854 O O . THR A 1 113 ? -10.495 2.186 43.073 1.00 95.06 113 THR A O 1
ATOM 857 N N . GLN A 1 114 ? -9.472 0.611 41.853 1.00 94.62 114 GLN A N 1
ATOM 858 C CA . GLN A 1 114 ? -9.192 -0.336 42.944 1.00 94.62 114 GLN A CA 1
ATOM 859 C C . GLN A 1 114 ? -10.445 -0.870 43.673 1.00 94.62 114 GLN A C 1
ATOM 861 O O . GLN A 1 114 ? -10.328 -1.402 44.777 1.00 94.62 114 GLN A O 1
ATOM 866 N N . HIS A 1 115 ? -11.642 -0.779 43.082 1.00 96.00 115 HIS A N 1
ATOM 867 C CA . HIS A 1 115 ? -12.879 -1.324 43.651 1.00 96.00 115 HIS A CA 1
ATOM 868 C C . HIS A 1 115 ? -13.291 -2.590 42.890 1.00 96.00 115 HIS A C 1
ATOM 870 O O . HIS A 1 115 ? -13.789 -2.550 41.770 1.00 96.00 115 HIS A O 1
ATOM 876 N N . GLN A 1 116 ? -13.072 -3.747 43.510 1.00 94.06 116 GLN A N 1
ATOM 877 C CA . GLN A 1 116 ? -13.362 -5.058 42.934 1.00 94.06 116 GLN A CA 1
ATOM 878 C C . GLN A 1 116 ? -14.836 -5.424 43.132 1.00 94.06 116 GLN A C 1
ATOM 880 O O . GLN A 1 116 ? -15.308 -5.456 44.266 1.00 94.06 116 GLN A O 1
ATOM 885 N N . PHE A 1 117 ? -15.557 -5.765 42.064 1.00 93.88 117 PHE A N 1
ATOM 886 C CA . PHE A 1 117 ? -16.908 -6.322 42.174 1.00 93.88 117 PHE A CA 1
ATOM 887 C C . PHE A 1 117 ? -16.907 -7.682 42.900 1.00 93.88 117 PHE A C 1
ATOM 889 O O . PHE A 1 117 ? -16.023 -8.510 42.680 1.00 93.88 117 PHE A O 1
ATOM 896 N N . GLN A 1 118 ? -17.886 -7.914 43.779 1.00 92.94 118 GLN A N 1
ATOM 897 C CA . GLN A 1 118 ? -17.999 -9.149 44.570 1.00 92.94 118 GLN A CA 1
ATOM 898 C C . GLN A 1 118 ? -19.330 -9.888 44.401 1.00 92.94 118 GLN A C 1
ATOM 900 O O . GLN A 1 118 ? -19.343 -11.113 44.463 1.00 92.94 118 GLN A O 1
ATOM 905 N N . ALA A 1 119 ? -20.457 -9.175 44.299 1.00 92.75 119 ALA A N 1
ATOM 906 C CA . ALA A 1 119 ? -21.782 -9.795 44.232 1.00 92.75 119 ALA A CA 1
ATOM 907 C C . ALA A 1 119 ? -22.865 -8.816 43.765 1.00 92.75 119 ALA A C 1
ATOM 909 O O . ALA A 1 119 ? -22.784 -7.613 44.020 1.00 92.75 119 ALA A O 1
ATOM 910 N N . ALA A 1 120 ? -23.935 -9.360 43.193 1.00 92.38 120 ALA A N 1
ATOM 911 C CA . ALA A 1 120 ? -25.182 -8.663 42.900 1.00 92.38 120 ALA A CA 1
ATOM 912 C C . ALA A 1 120 ? -26.293 -9.061 43.893 1.00 92.38 120 ALA A C 1
ATOM 914 O O . ALA A 1 120 ? -26.242 -10.133 44.494 1.00 92.38 120 ALA A O 1
ATOM 915 N N . ASN A 1 121 ? -27.314 -8.213 44.045 1.00 93.44 121 ASN A N 1
ATOM 916 C CA . ASN A 1 121 ? -28.575 -8.554 44.711 1.00 93.44 121 ASN A CA 1
ATOM 917 C C . ASN A 1 121 ? -29.753 -8.306 43.759 1.00 93.44 121 ASN A C 1
ATOM 919 O O . ASN A 1 121 ? -29.977 -7.174 43.318 1.00 93.44 121 ASN A O 1
ATOM 923 N N . VAL A 1 122 ? -30.510 -9.362 43.460 1.00 91.44 122 VAL A N 1
ATOM 924 C CA . VAL A 1 122 ? -31.616 -9.354 42.497 1.00 91.44 122 VAL A CA 1
ATOM 925 C C . VAL A 1 122 ? -32.914 -9.714 43.206 1.00 91.44 122 VAL A C 1
ATOM 927 O O . VAL A 1 122 ? -33.066 -10.802 43.755 1.00 91.44 122 VAL A O 1
ATOM 930 N N . GLU A 1 123 ? -33.883 -8.805 43.150 1.00 89.44 123 GLU A N 1
ATOM 931 C CA . GLU A 1 123 ? -35.192 -8.951 43.782 1.00 89.44 123 GLU A CA 1
ATOM 932 C C . GLU A 1 123 ? -36.282 -8.787 42.723 1.00 89.44 123 GLU A C 1
ATOM 934 O O . GLU A 1 123 ? -36.268 -7.825 41.955 1.00 89.44 123 GLU A O 1
ATOM 939 N N . ASN A 1 124 ? -37.237 -9.722 42.672 1.00 86.44 124 ASN A N 1
ATOM 940 C CA . ASN A 1 124 ? -38.332 -9.733 41.689 1.00 86.44 124 ASN A CA 1
ATOM 941 C C . ASN A 1 124 ? -37.842 -9.623 40.226 1.00 86.44 124 ASN A C 1
ATOM 943 O O . ASN A 1 124 ? -38.385 -8.847 39.444 1.00 86.44 124 ASN A O 1
ATOM 947 N N . GLN A 1 125 ? -36.791 -10.378 39.875 1.00 84.38 125 GLN A N 1
ATOM 948 C CA . GLN A 1 125 ? -36.116 -10.345 38.561 1.00 84.38 125 GLN A CA 1
ATOM 949 C C . GLN A 1 125 ? -35.507 -8.974 38.187 1.00 84.38 125 GLN A C 1
ATOM 951 O O . GLN A 1 125 ? -35.200 -8.726 37.023 1.00 84.38 125 GLN A O 1
ATOM 956 N N . ARG A 1 126 ? -35.288 -8.081 39.164 1.00 88.25 126 ARG A N 1
ATOM 957 C CA . ARG A 1 126 ? -34.606 -6.796 38.973 1.00 88.25 126 ARG A CA 1
ATOM 958 C C . ARG A 1 126 ? -33.398 -6.669 39.901 1.00 88.25 126 ARG A C 1
ATOM 960 O O . ARG A 1 126 ? -33.523 -6.799 41.116 1.00 88.25 126 ARG A O 1
ATOM 967 N N . LEU A 1 127 ? -32.242 -6.361 39.320 1.00 88.69 127 LEU A N 1
ATOM 968 C CA . LEU A 1 127 ? -31.022 -5.994 40.038 1.00 88.69 127 LEU A CA 1
ATOM 969 C C . LEU A 1 127 ? -31.232 -4.688 40.827 1.00 88.69 127 LEU A C 1
ATOM 971 O O . LEU A 1 127 ? -31.660 -3.685 40.258 1.00 88.69 127 LEU A O 1
ATOM 975 N N . GLN A 1 128 ? -30.970 -4.725 42.137 1.00 91.94 128 GLN A N 1
ATOM 976 C CA . GLN A 1 128 ? -31.218 -3.618 43.077 1.00 91.94 128 GLN A CA 1
ATOM 977 C C . GLN A 1 128 ? -29.923 -2.928 43.523 1.00 91.94 128 GLN A C 1
ATOM 979 O O . GLN A 1 128 ? -29.861 -1.703 43.662 1.00 91.94 128 GLN A O 1
ATOM 984 N N . CYS A 1 129 ? -28.882 -3.720 43.783 1.00 94.69 129 CYS A N 1
ATOM 985 C CA . CYS A 1 129 ? -27.569 -3.236 44.188 1.00 94.69 129 CYS A CA 1
ATOM 986 C C . CYS A 1 129 ? -26.459 -4.241 43.871 1.00 94.69 129 CYS A C 1
ATOM 988 O O . CYS A 1 129 ? -26.701 -5.425 43.633 1.00 94.69 129 CYS A O 1
ATOM 990 N N . VAL A 1 130 ? -25.231 -3.737 43.918 1.00 95.25 130 VAL A N 1
ATOM 991 C CA . VAL A 1 130 ? -23.986 -4.500 43.830 1.00 95.25 130 VAL A CA 1
ATOM 992 C C . VAL A 1 130 ? -23.131 -4.249 45.070 1.00 95.25 130 VAL A C 1
ATOM 994 O O . VAL A 1 130 ? -23.195 -3.167 45.661 1.00 95.25 130 VAL A O 1
ATOM 997 N N . ARG A 1 131 ? -22.325 -5.240 45.454 1.00 97.25 131 ARG A N 1
ATOM 998 C CA . ARG A 1 131 ? -21.282 -5.126 46.480 1.00 97.25 131 ARG A CA 1
ATOM 999 C C . ARG A 1 131 ? -19.905 -5.116 45.835 1.00 97.25 131 ARG A C 1
ATOM 1001 O O . ARG A 1 131 ? -19.640 -5.911 44.929 1.00 97.25 131 ARG A O 1
ATOM 1008 N N . LEU A 1 132 ? -19.054 -4.228 46.328 1.00 97.12 132 LEU A N 1
ATOM 1009 C CA . LEU A 1 132 ? -17.680 -4.016 45.895 1.00 97.12 132 LEU A CA 1
ATOM 1010 C C . LEU A 1 132 ? -16.746 -4.083 47.107 1.00 97.12 132 LEU A C 1
ATOM 1012 O O . LEU A 1 132 ? -17.140 -3.702 48.205 1.00 97.12 132 LEU A O 1
ATOM 1016 N N . LEU A 1 133 ? -15.491 -4.459 46.884 1.00 95.69 133 LEU A N 1
ATOM 1017 C CA . LEU A 1 133 ? -14.406 -4.360 47.856 1.00 95.69 133 LEU A CA 1
ATOM 1018 C C . LEU A 1 133 ? -13.386 -3.328 47.380 1.00 95.69 133 LEU A C 1
ATOM 1020 O O . LEU A 1 133 ? -12.776 -3.504 46.323 1.00 95.69 133 LEU A O 1
ATOM 1024 N N . ASN A 1 134 ? -13.147 -2.289 48.175 1.00 95.44 134 ASN A N 1
ATOM 1025 C CA . ASN A 1 134 ? -12.009 -1.401 47.972 1.00 95.44 134 ASN A CA 1
ATOM 1026 C C . ASN A 1 134 ? -10.715 -2.160 48.326 1.00 95.44 134 ASN A C 1
ATOM 1028 O O . ASN A 1 134 ? -10.447 -2.447 49.493 1.00 95.44 134 ASN A O 1
ATOM 1032 N N . ARG A 1 135 ? -9.903 -2.497 47.318 1.00 92.00 135 ARG A N 1
ATOM 1033 C CA . ARG A 1 135 ? -8.660 -3.282 47.459 1.00 92.00 135 ARG A CA 1
ATOM 1034 C C . ARG A 1 135 ? -7.563 -2.536 48.224 1.00 92.00 135 ARG A C 1
ATOM 1036 O O . ARG A 1 135 ? -6.616 -3.166 48.685 1.00 92.00 135 ARG A O 1
ATOM 1043 N N . THR A 1 136 ? -7.667 -1.212 48.350 1.00 91.56 136 THR A N 1
ATOM 1044 C CA . THR A 1 136 ? -6.691 -0.360 49.046 1.00 91.56 136 THR A CA 1
ATOM 1045 C C . THR A 1 136 ? -7.000 -0.220 50.538 1.00 91.56 136 THR A C 1
ATOM 1047 O O . THR A 1 136 ? -6.071 -0.165 51.341 1.00 91.56 136 THR A O 1
ATOM 1050 N N . THR A 1 137 ? -8.279 -0.172 50.928 1.00 93.00 137 THR A N 1
ATOM 1051 C CA . THR A 1 137 ? -8.706 0.013 52.332 1.00 93.00 137 THR A CA 1
ATOM 1052 C C . THR A 1 137 ? -9.259 -1.251 52.993 1.00 93.00 137 THR A C 1
ATOM 1054 O O . THR A 1 137 ? -9.308 -1.314 54.220 1.00 93.00 137 THR A O 1
ATOM 1057 N N . GLY A 1 138 ? -9.678 -2.250 52.211 1.00 91.00 138 GLY A N 1
ATOM 1058 C CA . GLY A 1 138 ? -10.412 -3.424 52.693 1.00 91.00 138 GLY A CA 1
ATOM 1059 C C . GLY A 1 138 ? -11.894 -3.159 52.997 1.00 91.00 138 GLY A C 1
ATOM 1060 O O . GLY A 1 138 ? -12.542 -3.990 53.625 1.00 91.00 138 GLY A O 1
ATOM 1061 N N . GLU A 1 139 ? -12.430 -2.004 52.596 1.00 95.00 139 GLU A N 1
ATOM 1062 C CA . GLU A 1 139 ? -13.808 -1.591 52.883 1.00 95.00 139 GLU A CA 1
ATOM 1063 C C . GLU A 1 139 ? -14.815 -2.193 51.885 1.00 95.00 139 GLU A C 1
ATOM 1065 O O . GLU A 1 139 ? -14.629 -2.094 50.669 1.00 95.00 139 GLU A O 1
ATOM 1070 N N . GLU A 1 140 ? -15.909 -2.776 52.388 1.00 95.56 140 GLU A N 1
ATOM 1071 C CA . GLU A 1 140 ? -17.045 -3.204 51.560 1.00 95.56 140 GLU A CA 1
ATOM 1072 C C . GLU A 1 140 ? -17.978 -2.023 51.250 1.00 95.56 140 GLU A C 1
ATOM 1074 O O . GLU A 1 140 ? -18.483 -1.345 52.145 1.00 95.56 140 GLU A O 1
ATOM 1079 N N . TRP A 1 141 ? -18.241 -1.799 49.964 1.00 96.06 141 TRP A N 1
ATOM 1080 C CA . TRP A 1 141 ? -19.109 -0.746 49.438 1.00 96.06 141 TRP A CA 1
ATOM 1081 C C . TRP A 1 141 ? -20.359 -1.364 48.803 1.00 96.06 141 TRP A C 1
ATOM 1083 O O . TRP A 1 141 ? -20.259 -2.304 48.018 1.00 96.06 141 TRP A O 1
ATOM 1093 N N . GLN A 1 142 ? -21.544 -0.803 49.068 1.00 96.06 142 GLN A N 1
ATOM 1094 C CA . GLN A 1 142 ? -22.791 -1.209 48.406 1.00 96.06 142 GLN A CA 1
ATOM 1095 C C . GLN A 1 142 ? -23.331 -0.083 47.520 1.00 96.06 142 GLN A C 1
ATOM 1097 O O . GLN A 1 142 ? -23.729 0.975 48.013 1.00 96.06 142 GLN A O 1
ATOM 1102 N N . LEU A 1 143 ? -23.407 -0.324 46.208 1.00 95.56 143 LEU A N 1
ATOM 1103 C CA . LEU A 1 143 ? -23.957 0.631 45.247 1.00 95.56 143 LEU A CA 1
ATOM 1104 C C . LEU A 1 143 ? -25.334 0.175 44.758 1.00 95.56 143 LEU A C 1
ATOM 1106 O O . LEU A 1 143 ? -25.461 -0.855 44.102 1.00 95.56 143 LEU A O 1
ATOM 1110 N N . SER A 1 144 ? -26.370 0.956 45.060 1.00 93.94 144 SER A N 1
ATOM 1111 C CA . SER A 1 144 ? -27.696 0.838 44.444 1.00 93.94 144 SER A CA 1
ATOM 1112 C C . SER A 1 144 ? -27.845 1.796 43.261 1.00 93.94 144 SER A C 1
ATOM 1114 O O . SER A 1 144 ? -27.327 2.919 43.302 1.00 93.94 144 SER A O 1
ATOM 1116 N N . ALA A 1 145 ? -28.571 1.360 42.230 1.00 92.75 145 ALA A N 1
ATOM 1117 C CA . ALA A 1 145 ? -28.867 2.157 41.045 1.00 92.75 145 ALA A CA 1
ATOM 1118 C C . ALA A 1 145 ? -30.208 1.787 40.403 1.00 92.75 145 ALA A C 1
ATOM 1120 O O . ALA A 1 145 ? -30.799 0.756 40.720 1.00 92.75 145 ALA A O 1
ATOM 1121 N N . SER A 1 146 ? -30.699 2.644 39.503 1.00 85.00 146 SER A N 1
ATOM 1122 C CA . SER A 1 146 ? -31.926 2.371 38.740 1.00 85.00 146 SER A CA 1
ATOM 1123 C C . SER A 1 146 ? -31.666 1.442 37.556 1.00 85.00 146 SER A C 1
ATOM 1125 O O . SER A 1 146 ? -32.515 0.604 37.245 1.00 85.00 146 SER A O 1
ATOM 1127 N N . SER A 1 147 ? -30.492 1.572 36.937 1.00 89.81 147 SER A N 1
ATOM 1128 C CA . SER A 1 147 ? -29.977 0.705 35.877 1.00 89.81 147 SER A CA 1
ATOM 1129 C C . SER A 1 147 ? -28.543 0.289 36.195 1.00 89.81 147 SER A C 1
ATOM 1131 O O . SER A 1 147 ? -27.809 1.013 36.867 1.00 89.81 147 SER A O 1
ATOM 1133 N N . PHE A 1 148 ? -28.131 -0.859 35.671 1.00 92.62 148 PHE A N 1
ATOM 1134 C CA . PHE A 1 148 ? -26.768 -1.359 35.794 1.00 92.62 148 PHE A CA 1
ATOM 1135 C C . PHE A 1 148 ? -26.246 -1.744 34.413 1.00 92.62 148 PHE A C 1
ATOM 1137 O O . PHE A 1 148 ? -27.026 -2.163 33.557 1.00 92.62 148 PHE A O 1
ATOM 1144 N N . VAL A 1 149 ? -24.941 -1.599 34.215 1.00 93.12 149 VAL A N 1
ATOM 1145 C CA . VAL A 1 149 ? -24.232 -2.019 33.006 1.00 93.12 149 VAL A CA 1
ATOM 1146 C C . VAL A 1 149 ? -23.127 -2.971 33.437 1.00 93.12 149 VAL A C 1
ATOM 1148 O O . VAL A 1 149 ? -22.266 -2.591 34.234 1.00 93.12 149 VAL A O 1
ATOM 1151 N N . ASP A 1 150 ? -23.167 -4.197 32.922 1.00 90.62 150 ASP A N 1
ATOM 1152 C CA . ASP A 1 150 ? -21.992 -5.061 32.927 1.00 90.62 150 ASP A CA 1
ATOM 1153 C C . ASP A 1 150 ? -21.089 -4.652 31.763 1.00 90.62 150 ASP A C 1
ATOM 1155 O O . ASP A 1 150 ? -21.555 -4.478 30.634 1.00 90.62 150 ASP A O 1
ATOM 1159 N N . ALA A 1 151 ? -19.818 -4.440 32.067 1.00 90.94 151 ALA A N 1
ATOM 1160 C CA . ALA A 1 151 ? -18.775 -4.076 31.130 1.00 90.94 151 ALA A CA 1
ATOM 1161 C C . ALA A 1 151 ? -17.428 -4.724 31.504 1.00 90.94 151 ALA A C 1
ATOM 1163 O O . ALA A 1 151 ? -16.388 -4.235 31.051 1.00 90.94 151 ALA A O 1
ATOM 1164 N N . THR A 1 152 ? -17.411 -5.801 32.308 1.00 86.19 152 THR A N 1
ATOM 1165 C CA . THR A 1 152 ? -16.220 -6.669 32.390 1.00 86.19 152 THR A CA 1
ATOM 1166 C C . THR A 1 152 ? -16.104 -7.504 31.110 1.00 86.19 152 THR A C 1
ATOM 1168 O O . THR A 1 152 ? -17.052 -7.583 30.324 1.00 86.19 152 THR A O 1
ATOM 1171 N N . TYR A 1 153 ? -14.933 -8.083 30.836 1.00 83.19 153 TYR A N 1
ATOM 1172 C CA . TYR A 1 153 ? -14.764 -8.941 29.654 1.00 83.19 153 TYR A CA 1
ATOM 1173 C C . TYR A 1 153 ? -15.337 -10.350 29.884 1.00 83.19 153 TYR A C 1
ATOM 1175 O O . TYR A 1 153 ? -15.561 -11.096 28.933 1.00 83.19 153 TYR A O 1
ATOM 1183 N N . GLU A 1 154 ? -15.571 -10.694 31.149 1.00 84.81 154 GLU A N 1
ATOM 1184 C CA . GLU A 1 154 ? -15.943 -12.008 31.658 1.00 84.81 154 GLU A CA 1
ATOM 1185 C C . GLU A 1 154 ? -17.458 -12.163 31.886 1.00 84.81 154 GLU A C 1
ATOM 1187 O O . GLU A 1 154 ? -17.951 -13.287 31.941 1.00 84.81 154 GLU A O 1
ATOM 1192 N N . GLY A 1 155 ? -18.202 -11.055 32.014 1.00 84.75 155 GLY A N 1
ATOM 1193 C CA . GLY A 1 155 ? -19.625 -11.073 32.377 1.00 84.75 155 GLY A CA 1
ATOM 1194 C C . GLY A 1 155 ? -19.859 -11.263 33.881 1.00 84.75 155 GLY A C 1
ATOM 1195 O O . GLY A 1 155 ? -20.741 -12.017 34.299 1.00 84.75 155 GLY A O 1
ATOM 1196 N N . ASP A 1 156 ? -19.047 -10.619 34.721 1.00 86.25 156 ASP A N 1
ATOM 1197 C CA . ASP A 1 156 ? -19.081 -10.849 36.170 1.00 86.25 156 ASP A CA 1
ATOM 1198 C C . ASP A 1 156 ? -20.407 -10.427 36.807 1.00 86.25 156 ASP A C 1
ATOM 1200 O O . ASP A 1 156 ? -20.917 -11.099 37.709 1.00 86.25 156 ASP A O 1
ATOM 1204 N N . LEU A 1 157 ? -20.984 -9.316 36.343 1.00 87.38 157 LEU A N 1
ATOM 1205 C CA . LEU A 1 157 ? -22.231 -8.806 36.892 1.00 87.38 157 LEU A CA 1
ATOM 1206 C C . LEU A 1 157 ? -23.438 -9.582 36.355 1.00 87.38 157 LEU A C 1
ATOM 1208 O O . LEU A 1 157 ? -24.363 -9.830 37.128 1.00 87.38 157 LEU A O 1
ATOM 1212 N N . LEU A 1 158 ? -23.447 -9.992 35.081 1.00 86.94 158 LEU A N 1
ATOM 1213 C CA . LEU A 1 158 ? -24.547 -10.779 34.513 1.00 86.94 158 LEU A CA 1
ATOM 1214 C C . LEU A 1 158 ? -24.608 -12.180 35.140 1.00 86.94 158 LEU A C 1
ATOM 1216 O O . LEU A 1 158 ? -25.694 -12.621 35.526 1.00 86.94 158 LEU A O 1
ATOM 1220 N N . ALA A 1 159 ? -23.456 -12.829 35.351 1.00 84.56 159 ALA A N 1
ATOM 1221 C CA . ALA A 1 159 ? -23.380 -14.120 36.029 1.00 84.56 159 ALA A CA 1
ATOM 1222 C C . ALA A 1 159 ? -23.814 -14.004 37.501 1.00 84.56 159 ALA A C 1
ATOM 1224 O O . ALA A 1 159 ? -24.678 -14.754 37.959 1.00 84.56 159 ALA A O 1
ATOM 1225 N N . ALA A 1 160 ? -23.301 -13.009 38.236 1.00 85.50 160 ALA A N 1
ATOM 1226 C CA . ALA A 1 160 ? -23.691 -12.774 39.629 1.00 85.50 160 ALA A CA 1
ATOM 1227 C C . ALA A 1 160 ? -25.158 -12.331 39.795 1.00 85.50 160 ALA A C 1
ATOM 1229 O O . ALA A 1 160 ? -25.750 -12.561 40.851 1.00 85.50 160 ALA A O 1
ATOM 1230 N N . ALA A 1 161 ? -25.760 -11.707 38.778 1.00 86.38 161 ALA A N 1
ATOM 1231 C CA . ALA A 1 161 ? -27.184 -11.377 38.739 1.00 86.38 161 ALA A CA 1
ATOM 1232 C C . ALA A 1 161 ? -28.082 -12.577 38.368 1.00 86.38 161 ALA A C 1
ATOM 1234 O O . ALA A 1 161 ? -29.306 -12.443 38.373 1.00 86.38 161 ALA A O 1
ATOM 1235 N N . GLY A 1 162 ? -27.506 -13.744 38.058 1.00 83.56 162 GLY A N 1
ATOM 1236 C CA . GLY A 1 162 ? -28.261 -14.938 37.677 1.00 83.56 162 GLY A CA 1
ATOM 1237 C C . GLY A 1 162 ? -28.924 -14.836 36.302 1.00 83.56 162 GLY A C 1
ATOM 1238 O O . GLY A 1 162 ? -29.975 -15.441 36.093 1.00 83.56 162 GLY A O 1
ATOM 1239 N N . ALA A 1 163 ? -28.346 -14.061 35.377 1.00 82.31 163 ALA A N 1
ATOM 1240 C CA . ALA A 1 163 ? -28.715 -14.137 33.968 1.00 82.31 163 ALA A CA 1
ATOM 1241 C C . ALA A 1 163 ? -28.231 -15.468 33.364 1.00 82.31 163 ALA A C 1
ATOM 1243 O O . ALA A 1 163 ? -27.213 -16.015 33.786 1.00 82.31 163 ALA A O 1
ATOM 1244 N N . GLU A 1 164 ? -28.942 -15.989 32.362 1.00 85.00 164 GLU A N 1
ATOM 1245 C CA . GLU A 1 164 ? -28.487 -17.170 31.622 1.00 85.00 164 GLU A CA 1
ATOM 1246 C C . GLU A 1 164 ? -27.281 -16.812 30.738 1.00 85.00 164 GLU A C 1
ATOM 1248 O O . GLU A 1 164 ? -27.329 -15.853 29.966 1.00 85.00 164 GLU A O 1
ATOM 1253 N N . TYR A 1 165 ? -26.209 -17.601 30.836 1.00 83.81 165 TYR A N 1
ATOM 1254 C CA . TYR A 1 165 ? -24.988 -17.465 30.040 1.00 83.81 165 TYR A CA 1
ATOM 1255 C C . TYR A 1 165 ? -24.576 -18.811 29.422 1.00 83.81 165 TYR A C 1
ATOM 1257 O O . TYR A 1 165 ? -25.144 -19.859 29.731 1.00 83.81 165 TYR A O 1
ATOM 1265 N N . ARG A 1 166 ? -23.595 -18.778 28.514 1.00 79.56 166 ARG A N 1
ATOM 1266 C CA . ARG A 1 166 ? -22.951 -19.955 27.908 1.00 79.56 166 ARG A CA 1
ATOM 1267 C C . ARG A 1 166 ? -21.442 -19.870 28.141 1.00 79.56 166 ARG A C 1
ATOM 1269 O O . ARG A 1 166 ? -20.902 -18.769 28.190 1.00 79.56 166 ARG A O 1
ATOM 1276 N N . LEU A 1 167 ? -20.780 -21.021 28.244 1.00 81.62 167 LEU A N 1
ATOM 1277 C CA . LEU A 1 167 ? -19.320 -21.150 28.305 1.00 81.62 167 LEU A CA 1
ATOM 1278 C C . LEU A 1 167 ? -18.846 -22.162 27.262 1.00 81.62 167 LEU A C 1
ATOM 1280 O O . LEU A 1 167 ? -19.590 -23.071 26.891 1.00 81.62 167 LEU A O 1
ATOM 1284 N N . GLY A 1 168 ? -17.598 -22.018 26.820 1.00 79.56 168 GLY A N 1
ATOM 1285 C CA . GLY A 1 168 ? -17.055 -22.809 25.721 1.00 79.56 168 GLY A CA 1
ATOM 1286 C C . GLY A 1 168 ? -17.662 -22.401 24.381 1.00 79.56 168 GLY A C 1
ATOM 1287 O O . GLY A 1 168 ? -17.740 -21.210 24.082 1.00 79.56 168 GLY A O 1
ATOM 1288 N N . ARG A 1 169 ? -18.072 -23.390 23.585 1.00 80.94 169 ARG A N 1
ATOM 1289 C CA . ARG A 1 169 ? -18.633 -23.213 22.239 1.00 80.94 169 ARG A CA 1
ATOM 1290 C C . ARG A 1 169 ? -19.811 -24.143 21.974 1.00 80.94 169 ARG A C 1
ATOM 1292 O O . ARG A 1 169 ? -19.784 -25.330 22.303 1.00 80.94 169 ARG A O 1
ATOM 1299 N N . GLU A 1 170 ? -20.819 -23.568 21.341 1.00 88.25 170 GLU A N 1
ATOM 1300 C CA . GLU A 1 170 ? -21.987 -24.206 20.739 1.00 88.25 170 GLU A CA 1
ATOM 1301 C C . GLU A 1 170 ? -21.631 -25.283 19.699 1.00 88.25 170 GLU A C 1
ATOM 1303 O O . GLU A 1 170 ? -20.526 -25.340 19.160 1.00 88.25 170 GLU A O 1
ATOM 1308 N N . GLY A 1 171 ? -22.583 -26.175 19.416 1.00 88.56 171 GLY A N 1
ATOM 1309 C CA . GLY A 1 171 ? -22.437 -27.193 18.374 1.00 88.56 171 GLY A CA 1
ATOM 1310 C C . GLY A 1 171 ? -23.032 -26.724 17.048 1.00 88.56 171 GLY A C 1
ATOM 1311 O O . GLY A 1 171 ? -24.053 -26.036 17.042 1.00 88.56 171 GLY A O 1
ATOM 1312 N N . ARG A 1 172 ? -22.476 -27.176 15.914 1.00 87.81 172 ARG A N 1
ATOM 1313 C CA . ARG A 1 172 ? -22.976 -26.858 14.554 1.00 87.81 172 ARG A CA 1
ATOM 1314 C C . ARG A 1 172 ? -24.496 -27.001 14.417 1.00 87.81 172 ARG A C 1
ATOM 1316 O O . ARG A 1 172 ? -25.136 -26.192 13.756 1.00 87.81 172 ARG A O 1
ATOM 1323 N N . SER A 1 173 ? -25.081 -28.021 15.042 1.00 89.88 173 SER A N 1
ATOM 1324 C CA . SER A 1 173 ? -26.518 -28.310 14.974 1.00 89.88 173 SER A CA 1
ATOM 1325 C C . SER A 1 173 ? -27.416 -27.423 15.851 1.00 89.88 173 SER A C 1
ATOM 1327 O O . SER A 1 173 ? -28.630 -27.575 15.766 1.00 89.88 173 SER A O 1
ATOM 1329 N N . GLU A 1 174 ? -26.873 -26.551 16.709 1.00 88.75 174 GLU A N 1
ATOM 1330 C CA . GLU A 1 174 ? -27.679 -25.634 17.539 1.00 88.75 174 GLU A CA 1
ATOM 1331 C C . GLU A 1 174 ? -28.203 -24.445 16.713 1.00 88.75 174 GLU A C 1
ATOM 1333 O O . GLU A 1 174 ? -29.360 -24.054 16.868 1.00 88.75 174 GLU A O 1
ATOM 1338 N N . PHE A 1 175 ? -27.384 -23.932 15.783 1.00 90.06 175 PHE A N 1
ATOM 1339 C CA . PHE A 1 175 ? -27.680 -22.732 14.981 1.00 90.06 175 PHE A CA 1
ATOM 1340 C C . PHE A 1 175 ? -27.493 -22.909 13.457 1.00 90.06 175 PHE A C 1
ATOM 1342 O O . PHE A 1 175 ? -27.637 -21.946 12.712 1.00 90.06 175 PHE A O 1
ATOM 1349 N N . ASP A 1 176 ? -27.189 -24.128 12.989 1.00 88.19 176 ASP A N 1
ATOM 1350 C CA . ASP A 1 176 ? -26.798 -24.456 11.599 1.00 88.19 176 ASP A CA 1
ATOM 1351 C C . ASP A 1 176 ? -25.527 -23.717 11.118 1.00 88.19 176 ASP A C 1
ATOM 1353 O O . ASP A 1 176 ? -25.308 -23.479 9.930 1.00 88.19 176 ASP A O 1
ATOM 1357 N N . GLU A 1 177 ? -24.649 -23.348 12.057 1.00 85.81 177 GLU A N 1
ATOM 1358 C CA . GLU A 1 177 ? -23.428 -22.601 11.762 1.00 85.81 177 GLU A CA 1
ATOM 1359 C C . GLU A 1 177 ? -22.290 -23.538 11.322 1.00 85.81 177 GLU A C 1
ATOM 1361 O O . GLU A 1 177 ? -21.781 -24.329 12.124 1.00 85.81 177 GLU A O 1
ATOM 1366 N N . PRO A 1 178 ? -21.806 -23.456 10.065 1.00 81.25 178 PRO A N 1
ATOM 1367 C CA . PRO A 1 178 ? -20.884 -24.451 9.519 1.00 81.25 178 PRO A CA 1
ATOM 1368 C C . PRO A 1 178 ? -19.543 -24.536 10.264 1.00 81.25 178 PRO A C 1
ATOM 1370 O O . PRO A 1 178 ? -18.911 -25.593 10.222 1.00 81.25 178 PRO A O 1
ATOM 1373 N N . HIS A 1 179 ? -19.130 -23.477 10.968 1.00 85.56 179 HIS A N 1
ATOM 1374 C CA . HIS A 1 179 ? -17.849 -23.378 11.678 1.00 85.56 179 HIS A CA 1
ATOM 1375 C C . HIS A 1 179 ? -17.938 -23.550 13.207 1.00 85.56 179 HIS A C 1
ATOM 1377 O O . HIS A 1 179 ? -16.898 -23.495 13.861 1.00 85.56 179 HIS A O 1
ATOM 1383 N N . ALA A 1 180 ? -19.129 -23.778 13.770 1.00 84.75 180 ALA A N 1
ATOM 1384 C CA . ALA A 1 180 ? -19.309 -23.959 15.211 1.00 84.75 180 ALA A CA 1
ATOM 1385 C C . ALA A 1 180 ? -18.816 -25.332 15.719 1.00 84.75 180 ALA A C 1
ATOM 1387 O O . ALA A 1 180 ? -18.733 -26.315 14.970 1.00 84.75 180 ALA A O 1
ATOM 1388 N N . GLY A 1 181 ? -18.508 -25.395 17.017 1.00 85.06 181 GLY A N 1
ATOM 1389 C CA . GLY A 1 181 ? -18.076 -26.601 17.725 1.00 85.06 181 GLY A CA 1
ATOM 1390 C C . GLY A 1 181 ? -16.619 -27.026 17.492 1.00 85.06 181 GLY A C 1
ATOM 1391 O O . GLY A 1 181 ? -15.728 -26.226 17.183 1.00 85.06 181 GLY A O 1
ATOM 1392 N N . ALA A 1 182 ? -16.348 -28.318 17.683 1.00 87.88 182 ALA A N 1
ATOM 1393 C CA . ALA A 1 182 ? -15.028 -28.937 17.590 1.00 87.88 182 ALA A CA 1
ATOM 1394 C C . ALA A 1 182 ? -14.523 -29.035 16.134 1.00 87.88 182 ALA A C 1
ATOM 1396 O O . ALA A 1 182 ? -14.547 -30.092 15.492 1.00 87.88 182 ALA A O 1
ATOM 1397 N N . ILE A 1 183 ? -14.063 -27.894 15.613 1.00 85.12 183 ILE A N 1
ATOM 1398 C CA . ILE A 1 183 ? -13.548 -27.719 14.253 1.00 85.12 183 ILE A CA 1
ATOM 1399 C C . ILE A 1 183 ? -12.018 -27.674 14.222 1.00 85.12 183 ILE A C 1
ATOM 1401 O O . ILE A 1 183 ? -11.378 -26.897 14.927 1.00 85.12 183 ILE A O 1
ATOM 1405 N N . TYR A 1 184 ? -11.433 -28.466 13.323 1.00 84.94 184 TYR A N 1
ATOM 1406 C CA . TYR A 1 184 ? -10.049 -28.339 12.880 1.00 84.94 184 TYR A CA 1
ATOM 1407 C C . TYR A 1 184 ? -10.039 -27.664 11.506 1.00 84.94 184 TYR A C 1
ATOM 1409 O O . TYR A 1 184 ? -10.186 -28.322 10.475 1.00 84.94 184 TYR A O 1
ATOM 1417 N N . PHE A 1 185 ? -9.894 -26.342 11.491 1.00 80.31 185 PHE A N 1
ATOM 1418 C CA . PHE A 1 185 ? -9.931 -25.549 10.265 1.00 80.31 185 PHE A CA 1
ATOM 1419 C C . PHE A 1 185 ? -8.555 -25.484 9.592 1.00 80.31 185 PHE A C 1
ATOM 1421 O O . PHE A 1 185 ? -7.568 -25.094 10.219 1.00 80.31 185 PHE A O 1
ATOM 1428 N N . ASP A 1 186 ? -8.485 -25.822 8.307 1.00 76.50 186 ASP A N 1
ATOM 1429 C CA . ASP A 1 186 ? -7.344 -25.483 7.465 1.00 76.50 186 ASP A CA 1
ATOM 1430 C C . ASP A 1 186 ? -7.484 -24.024 7.017 1.00 76.50 186 ASP A C 1
ATOM 1432 O O . ASP A 1 186 ? -8.167 -23.706 6.043 1.00 76.50 186 ASP A O 1
ATOM 1436 N N . TYR A 1 187 ? -6.823 -23.120 7.742 1.00 70.19 187 TYR A N 1
ATOM 1437 C CA . TYR A 1 187 ? -6.873 -21.683 7.458 1.00 70.19 187 TYR A CA 1
ATOM 1438 C C . TYR A 1 187 ? -6.235 -21.284 6.114 1.00 70.19 187 TYR A C 1
ATOM 1440 O O . TYR A 1 187 ? -6.370 -20.128 5.714 1.00 70.19 187 TYR A O 1
ATOM 1448 N N . GLN A 1 188 ? -5.523 -22.195 5.437 1.00 69.00 188 GLN A N 1
ATOM 1449 C CA . GLN A 1 188 ? -4.894 -21.946 4.138 1.00 69.00 188 GLN A CA 1
ATOM 1450 C C . GLN A 1 188 ? -5.812 -22.370 2.988 1.00 69.00 188 GLN A C 1
ATOM 1452 O O . GLN A 1 188 ? -5.930 -21.643 2.008 1.00 69.00 188 GLN A O 1
ATOM 1457 N N . ASN A 1 189 ? -6.471 -23.525 3.119 1.00 75.38 189 ASN A N 1
ATOM 1458 C CA . ASN A 1 189 ? -7.410 -24.044 2.120 1.00 75.38 189 ASN A CA 1
ATOM 1459 C C . ASN A 1 189 ? -8.865 -23.587 2.349 1.00 75.38 189 ASN A C 1
ATOM 1461 O O . ASN A 1 189 ? -9.720 -23.825 1.500 1.00 75.38 189 ASN A O 1
ATOM 1465 N N . GLY A 1 190 ? -9.170 -22.968 3.495 1.00 75.12 190 GLY A N 1
ATOM 1466 C CA . GLY A 1 190 ? -10.531 -22.583 3.886 1.00 75.12 190 GLY A CA 1
ATOM 1467 C C . GLY A 1 190 ? -11.438 -23.774 4.218 1.00 75.12 190 GLY A C 1
ATOM 1468 O O . GLY A 1 190 ? -12.656 -23.621 4.283 1.00 75.12 190 GLY A O 1
ATOM 1469 N N . THR A 1 191 ? -10.868 -24.970 4.389 1.00 85.19 191 THR A N 1
ATOM 1470 C CA . THR A 1 191 ? -11.615 -26.221 4.534 1.00 85.19 191 THR A CA 1
ATOM 1471 C C . THR A 1 191 ? -11.658 -26.702 5.978 1.00 85.19 191 THR A C 1
ATOM 1473 O O . THR A 1 191 ? -10.676 -26.695 6.719 1.00 85.19 191 THR A O 1
ATOM 1476 N N . ILE A 1 192 ? -12.825 -27.193 6.379 1.00 84.19 192 ILE A N 1
ATOM 1477 C CA . ILE A 1 192 ? -12.995 -27.937 7.624 1.00 84.19 192 ILE A CA 1
ATOM 1478 C C . ILE A 1 192 ? -12.397 -29.332 7.411 1.00 84.19 192 ILE A C 1
ATOM 1480 O O . ILE A 1 192 ? -12.873 -30.095 6.570 1.00 84.19 192 ILE A O 1
ATOM 1484 N N . LEU A 1 193 ? -11.330 -29.665 8.144 1.00 87.12 193 LEU A N 1
ATOM 1485 C CA . LEU A 1 193 ? -10.620 -30.933 7.961 1.00 87.12 193 LEU A CA 1
ATOM 1486 C C . LEU A 1 193 ? -11.503 -32.123 8.383 1.00 87.12 193 LEU A C 1
ATOM 1488 O O . LEU A 1 193 ? -12.232 -31.992 9.369 1.00 87.12 193 LEU A O 1
ATOM 1492 N N . PRO A 1 194 ? -11.376 -33.315 7.758 1.00 89.81 194 PRO A N 1
ATOM 1493 C CA . PRO A 1 194 ? -12.224 -34.484 8.047 1.00 89.81 194 PRO A CA 1
ATOM 1494 C C . PRO A 1 194 ? -12.207 -35.006 9.495 1.00 89.81 194 PRO A C 1
ATOM 1496 O O . PRO A 1 194 ? -13.051 -35.815 9.859 1.00 89.81 194 PRO A O 1
ATOM 1499 N N . ARG A 1 195 ? -11.253 -34.559 10.324 1.00 87.44 195 ARG A N 1
ATOM 1500 C CA . ARG A 1 195 ? -11.188 -34.845 11.771 1.00 87.44 195 ARG A CA 1
ATOM 1501 C C . ARG A 1 195 ? -12.067 -33.925 12.637 1.00 87.44 195 ARG A C 1
ATOM 1503 O O . ARG A 1 195 ? -12.041 -34.042 13.856 1.00 87.44 195 ARG A O 1
ATOM 1510 N N . SER A 1 196 ? -12.779 -32.979 12.029 1.00 87.00 196 SER A N 1
ATOM 1511 C CA . SER A 1 196 ? -13.694 -32.054 12.707 1.00 87.00 196 SER A CA 1
ATOM 1512 C C . SER A 1 196 ? -15.047 -32.713 12.928 1.00 87.00 196 SER A C 1
ATOM 1514 O O . SER A 1 196 ? -15.630 -33.218 11.970 1.00 87.00 196 SER A O 1
ATOM 1516 N N . THR A 1 197 ? -15.582 -32.653 14.144 1.00 90.25 197 THR A N 1
ATOM 1517 C CA . THR A 1 197 ? -16.916 -33.199 14.437 1.00 90.25 197 THR A CA 1
ATOM 1518 C C . THR A 1 197 ? -17.993 -32.114 14.394 1.00 90.25 197 THR A C 1
ATOM 1520 O O . THR A 1 197 ? -19.056 -32.326 13.815 1.00 90.25 197 THR A O 1
ATOM 1523 N N . GLY A 1 198 ? -17.685 -30.913 14.899 1.00 87.62 198 GLY A N 1
ATOM 1524 C CA . GLY A 1 198 ? -18.667 -29.837 15.088 1.00 87.62 198 GLY A CA 1
ATOM 1525 C C . GLY A 1 198 ? -19.513 -29.987 16.359 1.00 87.62 198 GLY A C 1
ATOM 1526 O O . GLY A 1 198 ? -20.526 -29.303 16.492 1.00 87.62 198 GLY A O 1
ATOM 1527 N N . ASP A 1 199 ? -19.105 -30.866 17.282 1.00 92.88 199 ASP A N 1
ATOM 1528 C CA . ASP A 1 199 ? -19.724 -31.014 18.606 1.00 92.88 199 ASP A CA 1
ATOM 1529 C C . ASP A 1 199 ? -19.430 -29.796 19.496 1.00 92.88 199 ASP A C 1
ATOM 1531 O O . ASP A 1 199 ? -18.360 -29.196 19.388 1.00 92.88 199 ASP A O 1
ATOM 1535 N N . ALA A 1 200 ? -20.342 -29.468 20.412 1.00 88.12 200 ALA A N 1
ATOM 1536 C CA . ALA A 1 200 ? -20.098 -28.480 21.464 1.00 88.12 200 ALA A CA 1
ATOM 1537 C C . ALA A 1 200 ? -19.029 -28.973 22.461 1.00 88.12 200 ALA A C 1
ATOM 1539 O O . ALA A 1 200 ? -18.979 -30.166 22.775 1.00 88.12 200 ALA A O 1
ATOM 1540 N N . ASP A 1 201 ? -18.213 -28.068 23.010 1.00 85.88 201 ASP A N 1
ATOM 1541 C CA . ASP A 1 201 ? -17.369 -28.359 24.178 1.00 85.88 201 ASP A CA 1
ATOM 1542 C C . ASP A 1 201 ? -17.131 -27.123 25.062 1.00 85.88 201 ASP A C 1
ATOM 1544 O O . ASP A 1 201 ? -17.300 -25.983 24.637 1.00 85.88 201 ASP A O 1
ATOM 1548 N N . ASN A 1 202 ? -16.729 -27.355 26.315 1.00 82.50 202 ASN A N 1
ATOM 1549 C CA . ASN A 1 202 ? -16.558 -26.306 27.328 1.00 82.50 202 ASN A CA 1
ATOM 1550 C C . ASN A 1 202 ? -15.235 -25.518 27.183 1.00 82.50 202 ASN A C 1
ATOM 1552 O O . ASN A 1 202 ? -14.846 -24.815 28.115 1.00 82.50 202 ASN A O 1
ATOM 1556 N N . ARG A 1 203 ? -14.485 -25.655 26.078 1.00 78.94 203 ARG A N 1
ATOM 1557 C CA . ARG A 1 203 ? -13.148 -25.048 25.977 1.00 78.94 203 ARG A CA 1
ATOM 1558 C C . ARG A 1 203 ? -13.220 -23.583 25.580 1.00 78.94 203 ARG A C 1
ATOM 1560 O O . ARG A 1 203 ? -13.763 -23.229 24.537 1.00 78.94 203 ARG A O 1
ATOM 1567 N N . LEU A 1 204 ? -12.620 -22.746 26.417 1.00 75.00 204 LEU A N 1
ATOM 1568 C CA . LEU A 1 204 ? -12.519 -21.309 26.205 1.00 75.00 204 LEU A CA 1
ATOM 1569 C C . LEU A 1 204 ? -11.389 -20.963 25.216 1.00 75.00 204 LEU A C 1
ATOM 1571 O O . LEU A 1 204 ? -10.409 -21.708 25.112 1.00 75.00 204 LEU A O 1
ATOM 1575 N N . PRO A 1 205 ? -11.467 -19.808 24.530 1.00 70.38 205 PRO A N 1
ATOM 1576 C CA . PRO A 1 205 ? -10.320 -19.220 23.847 1.00 70.38 205 PRO A CA 1
ATOM 1577 C C . PRO A 1 205 ? -9.137 -19.013 24.803 1.00 70.38 205 PRO A C 1
ATOM 1579 O O . PRO A 1 205 ? -9.323 -18.740 25.989 1.00 70.38 205 PRO A O 1
ATOM 1582 N N . ALA A 1 206 ? -7.916 -19.109 24.273 1.00 67.44 206 ALA A N 1
ATOM 1583 C CA . ALA A 1 206 ? -6.704 -18.783 25.018 1.00 67.44 206 ALA A CA 1
ATOM 1584 C C . ALA A 1 206 ? -6.484 -17.261 25.077 1.00 67.44 206 ALA A C 1
ATOM 1586 O O . ALA A 1 206 ? -6.587 -16.578 24.054 1.00 67.44 206 ALA A O 1
ATOM 1587 N N . TYR A 1 207 ? -6.138 -16.746 26.258 1.00 68.00 207 TYR A N 1
ATOM 1588 C CA . TYR A 1 207 ? -5.851 -15.324 26.499 1.00 68.00 207 TYR A CA 1
ATOM 1589 C C . TYR A 1 207 ? -4.356 -15.076 26.737 1.00 68.00 207 TYR A C 1
ATOM 1591 O O . TYR A 1 207 ? -3.581 -16.004 26.940 1.00 68.00 207 TYR A O 1
ATOM 1599 N N . THR A 1 208 ? -3.940 -13.808 26.717 1.00 65.12 208 THR A N 1
ATOM 1600 C CA . THR A 1 208 ? -2.541 -13.407 26.919 1.00 65.12 208 THR A CA 1
ATOM 1601 C C . THR A 1 208 ? -2.424 -11.936 27.314 1.00 65.12 208 THR A C 1
ATOM 1603 O O . THR A 1 208 ? -3.395 -11.183 27.241 1.00 65.12 208 THR A O 1
ATOM 1606 N N . TYR A 1 209 ? -1.206 -11.513 27.635 1.00 72.12 209 TYR A N 1
ATOM 1607 C CA . TYR A 1 209 ? -0.830 -10.108 27.703 1.00 72.12 209 TYR A CA 1
ATOM 1608 C C . TYR A 1 209 ? -0.451 -9.587 26.321 1.00 72.12 209 TYR A C 1
ATOM 1610 O O . TYR A 1 209 ? 0.407 -10.149 25.641 1.00 72.12 209 TYR A O 1
ATOM 1618 N N . ARG A 1 210 ? -1.058 -8.464 25.939 1.00 78.50 210 ARG A N 1
ATOM 1619 C CA . ARG A 1 210 ? -0.530 -7.595 24.889 1.00 78.50 210 ARG A CA 1
ATOM 1620 C C . ARG A 1 210 ? 0.473 -6.655 25.561 1.00 78.50 210 ARG A C 1
ATOM 1622 O O . ARG A 1 210 ? 0.161 -6.111 26.614 1.00 78.50 210 ARG A O 1
ATOM 1629 N N . LEU A 1 211 ? 1.682 -6.509 25.030 1.00 79.25 211 LEU A N 1
ATOM 1630 C CA . LEU A 1 211 ? 2.720 -5.658 25.622 1.00 79.25 211 LEU A CA 1
ATOM 1631 C C . LEU A 1 211 ? 2.935 -4.388 24.788 1.00 79.25 211 LEU A C 1
ATOM 1633 O O . LEU A 1 211 ? 2.540 -4.314 23.629 1.00 79.25 211 LEU A O 1
ATOM 1637 N N . CYS A 1 212 ? 3.563 -3.382 25.395 1.00 85.12 212 CYS A N 1
ATOM 1638 C CA . CYS A 1 212 ? 4.069 -2.202 24.702 1.00 85.12 212 CYS A CA 1
ATOM 1639 C C . CYS A 1 212 ? 5.565 -2.081 25.012 1.00 85.12 212 CYS A C 1
ATOM 1641 O O . CYS A 1 212 ? 5.954 -1.874 26.163 1.00 85.12 212 CYS A O 1
ATOM 1643 N N . LEU A 1 213 ? 6.402 -2.302 24.000 1.00 81.44 213 LEU A N 1
ATOM 1644 C CA . LEU A 1 213 ? 7.863 -2.290 24.099 1.00 81.44 213 LEU A CA 1
ATOM 1645 C C . LEU A 1 213 ? 8.413 -0.893 23.792 1.00 81.44 213 LEU A C 1
ATOM 1647 O O . LEU A 1 213 ? 7.668 0.001 23.397 1.00 81.44 213 LEU A O 1
ATOM 1651 N N . SER A 1 214 ? 9.726 -0.692 23.936 1.00 81.31 214 SER A N 1
ATOM 1652 C CA . SER A 1 214 ? 10.386 0.553 23.532 1.00 81.31 214 SER A CA 1
ATOM 1653 C C . SER A 1 214 ? 11.774 0.306 22.954 1.00 81.31 214 SER A C 1
ATOM 1655 O O . SER A 1 214 ? 12.507 -0.544 23.452 1.00 81.31 214 SER A O 1
ATOM 1657 N N . SER A 1 215 ? 12.142 1.083 21.934 1.00 70.06 215 SER A N 1
ATOM 1658 C CA . SER A 1 215 ? 13.488 1.102 21.343 1.00 70.06 215 SER A CA 1
ATOM 1659 C C . SER A 1 215 ? 14.456 2.057 22.057 1.00 70.06 215 SER A C 1
ATOM 1661 O O . SER A 1 215 ? 15.650 2.056 21.765 1.00 70.06 215 SER A O 1
ATOM 1663 N N . ASN A 1 216 ? 13.968 2.863 23.007 1.00 75.31 216 ASN A N 1
ATOM 1664 C CA . ASN A 1 216 ? 14.790 3.782 23.791 1.00 75.31 216 ASN A CA 1
ATOM 1665 C C . ASN A 1 216 ? 15.580 3.017 24.884 1.00 75.31 216 ASN A C 1
ATOM 1667 O O . ASN A 1 216 ? 14.949 2.464 25.791 1.00 75.31 216 ASN A O 1
ATOM 1671 N N . PRO A 1 217 ? 16.931 3.014 24.853 1.00 67.06 217 PRO A N 1
ATOM 1672 C CA . PRO A 1 217 ? 17.752 2.246 25.789 1.00 67.06 217 PRO A CA 1
ATOM 1673 C C . PRO A 1 217 ? 17.685 2.760 27.234 1.00 67.06 217 PRO A C 1
ATOM 1675 O O . PRO A 1 217 ? 17.783 1.952 28.153 1.00 67.06 217 PRO A O 1
ATOM 1678 N N . ASP A 1 218 ? 17.446 4.057 27.453 1.00 67.62 218 ASP A N 1
ATOM 1679 C CA . ASP A 1 218 ? 17.325 4.644 28.799 1.00 67.62 218 ASP A CA 1
ATOM 1680 C C . ASP A 1 218 ? 16.025 4.208 29.505 1.00 67.62 218 ASP A C 1
ATOM 1682 O O . ASP A 1 218 ? 15.911 4.289 30.726 1.00 67.62 218 ASP A O 1
ATOM 1686 N N . ASN A 1 219 ? 15.052 3.708 28.733 1.00 62.75 219 ASN A N 1
ATOM 1687 C CA . ASN A 1 219 ? 13.817 3.084 29.214 1.00 62.75 219 ASN A CA 1
ATOM 1688 C C . ASN A 1 219 ? 13.864 1.539 29.156 1.00 62.75 219 ASN A C 1
ATOM 1690 O O . ASN A 1 219 ? 12.846 0.882 29.386 1.00 62.75 219 ASN A O 1
ATOM 1694 N N . GLY A 1 220 ? 15.015 0.946 28.822 1.00 58.00 220 GLY A N 1
ATOM 1695 C CA . GLY A 1 220 ? 15.195 -0.500 28.708 1.00 58.00 220 GLY A CA 1
ATOM 1696 C C . GLY A 1 220 ? 15.567 -1.163 30.037 1.00 58.00 220 GLY A C 1
ATOM 1697 O O . GLY A 1 220 ? 16.480 -0.724 30.734 1.00 58.00 220 GLY A O 1
ATOM 1698 N N . VAL A 1 221 ? 14.909 -2.278 30.371 1.00 53.25 221 VAL A N 1
ATOM 1699 C CA . VAL A 1 221 ? 15.295 -3.138 31.504 1.00 53.25 221 VAL A CA 1
ATOM 1700 C C . VAL A 1 221 ? 16.118 -4.322 30.974 1.00 53.25 221 VAL A C 1
ATOM 1702 O O . VAL A 1 221 ? 15.588 -5.107 30.185 1.00 53.25 221 VAL A O 1
ATOM 1705 N N . PRO A 1 222 ? 17.394 -4.491 31.373 1.00 55.69 222 PRO A N 1
ATOM 1706 C CA . PRO A 1 222 ? 18.236 -5.568 30.858 1.00 55.69 222 PRO A CA 1
ATOM 1707 C C . PRO A 1 222 ? 17.831 -6.936 31.431 1.00 55.69 222 PRO A C 1
ATOM 1709 O O . PRO A 1 222 ? 17.851 -7.158 32.644 1.00 55.69 222 PRO A O 1
ATOM 1712 N N . LEU A 1 223 ? 17.496 -7.875 30.542 1.00 54.28 223 LEU A N 1
ATOM 1713 C CA . LEU A 1 223 ? 17.126 -9.254 30.878 1.00 54.28 223 LEU A CA 1
ATOM 1714 C C . LEU A 1 223 ? 18.382 -10.105 31.143 1.00 54.28 223 LEU A C 1
ATOM 1716 O O . LEU A 1 223 ? 18.837 -10.851 30.280 1.00 54.28 223 LEU A O 1
ATOM 1720 N N . ASN A 1 224 ? 18.964 -9.950 32.335 1.00 56.34 224 ASN A N 1
ATOM 1721 C CA . ASN A 1 224 ? 20.244 -10.577 32.696 1.00 56.34 224 ASN A CA 1
ATOM 1722 C C . ASN A 1 224 ? 20.127 -12.062 33.090 1.00 56.34 224 ASN A C 1
ATOM 1724 O O . ASN A 1 224 ? 21.009 -12.852 32.762 1.00 56.34 224 ASN A O 1
ATOM 1728 N N . GLU A 1 225 ? 19.053 -12.441 33.786 1.00 60.03 225 GLU A N 1
ATOM 1729 C CA . GLU A 1 225 ? 18.767 -13.816 34.214 1.00 60.03 225 GLU A CA 1
ATOM 1730 C C . GLU A 1 225 ? 17.272 -14.119 33.992 1.00 60.03 225 GLU A C 1
ATOM 1732 O O . GLU A 1 225 ? 16.441 -13.217 34.149 1.00 60.03 225 GLU A O 1
ATOM 1737 N N . PRO A 1 226 ? 16.899 -15.354 33.606 1.00 60.41 226 PRO A N 1
ATOM 1738 C CA . PRO A 1 226 ? 15.499 -15.733 33.448 1.00 60.41 226 PRO A CA 1
ATOM 1739 C C . PRO A 1 226 ? 14.791 -15.864 34.814 1.00 60.41 226 PRO A C 1
ATOM 1741 O O . PRO A 1 226 ? 15.436 -16.218 35.803 1.00 60.41 226 PRO A O 1
ATOM 1744 N N . PRO A 1 227 ? 13.463 -15.638 34.893 1.00 61.81 227 PRO A N 1
ATOM 1745 C CA . PRO A 1 227 ? 12.682 -15.916 36.100 1.00 61.81 227 PRO A CA 1
ATOM 1746 C C . PRO A 1 227 ? 12.853 -17.366 36.602 1.00 61.81 227 PRO A C 1
ATOM 1748 O O . PRO A 1 227 ? 12.993 -18.264 35.773 1.00 61.81 227 PRO A O 1
ATOM 1751 N N . PRO A 1 228 ? 12.760 -17.644 37.920 1.00 60.50 228 PRO A N 1
ATOM 1752 C CA . PRO A 1 228 ? 12.958 -18.995 38.468 1.00 60.50 228 PRO A CA 1
ATOM 1753 C C . PRO A 1 228 ? 12.021 -20.082 37.916 1.00 60.50 228 PRO A C 1
ATOM 1755 O O . PRO A 1 228 ? 12.364 -21.259 37.963 1.00 60.50 228 PRO A O 1
ATOM 1758 N N . GLU A 1 229 ? 10.856 -19.689 37.394 1.00 64.44 229 GLU A N 1
ATOM 1759 C CA . GLU A 1 229 ? 9.849 -20.574 36.788 1.00 64.44 229 GLU A CA 1
ATOM 1760 C C . GLU A 1 229 ? 9.760 -20.410 35.255 1.00 64.44 229 GLU A C 1
ATOM 1762 O O . GLU A 1 229 ? 8.795 -20.841 34.622 1.00 64.44 229 GLU A O 1
ATOM 1767 N N . TYR A 1 230 ? 10.768 -19.787 34.631 1.00 69.75 230 TYR A N 1
ATOM 1768 C CA . TYR A 1 230 ? 10.926 -19.809 33.178 1.00 69.75 230 TYR A CA 1
ATOM 1769 C C . TYR A 1 230 ? 11.435 -21.182 32.736 1.00 69.75 230 TYR A C 1
ATOM 1771 O O . TYR A 1 230 ? 12.635 -21.467 32.761 1.00 69.75 230 TYR A O 1
ATOM 1779 N N . ASP A 1 231 ? 10.508 -22.022 32.289 1.00 70.69 231 ASP A N 1
ATOM 1780 C CA . ASP A 1 231 ? 10.848 -23.213 31.528 1.00 70.69 231 ASP A CA 1
ATOM 1781 C C . ASP A 1 231 ? 11.025 -22.866 30.041 1.00 70.69 231 ASP A C 1
ATOM 1783 O O . ASP A 1 231 ? 10.142 -22.292 29.396 1.00 70.69 231 ASP A O 1
ATOM 1787 N N . ARG A 1 232 ? 12.185 -23.233 29.487 1.00 74.69 232 ARG A N 1
ATOM 1788 C CA . ARG A 1 232 ? 12.483 -23.093 28.058 1.00 74.69 232 ARG A CA 1
ATOM 1789 C C . ARG A 1 232 ? 11.940 -24.251 27.221 1.00 74.69 232 ARG A C 1
ATOM 1791 O O . ARG A 1 232 ? 11.823 -24.090 26.008 1.00 74.69 232 ARG A O 1
ATOM 1798 N N . GLU A 1 233 ? 11.640 -25.400 27.831 1.00 79.31 233 GLU A N 1
ATOM 1799 C CA . GLU A 1 233 ? 11.190 -26.603 27.124 1.00 79.31 233 GLU A CA 1
ATOM 1800 C C . GLU A 1 233 ? 9.803 -26.399 26.498 1.00 79.31 233 GLU A C 1
ATOM 1802 O O . GLU A 1 233 ? 9.586 -26.777 25.346 1.00 79.31 233 GLU A O 1
ATOM 1807 N N . VAL A 1 234 ? 8.940 -25.631 27.175 1.00 71.88 234 VAL A N 1
ATOM 1808 C CA . VAL A 1 234 ? 7.648 -25.109 26.679 1.00 71.88 234 VAL A CA 1
ATOM 1809 C C . VAL A 1 234 ? 7.751 -24.406 25.311 1.00 71.88 234 VAL A C 1
ATOM 1811 O O . VAL A 1 234 ? 6.798 -24.422 24.535 1.00 71.88 234 VAL A O 1
ATOM 1814 N N . TYR A 1 235 ? 8.907 -23.821 24.977 1.00 75.19 235 TYR A N 1
ATOM 1815 C CA . TYR A 1 235 ? 9.131 -23.089 23.722 1.00 75.19 235 TYR A CA 1
ATOM 1816 C C . TYR A 1 235 ? 9.895 -23.890 22.656 1.00 75.19 235 TYR A C 1
ATOM 1818 O O . TYR A 1 235 ? 10.078 -23.396 21.543 1.00 75.19 235 TYR A 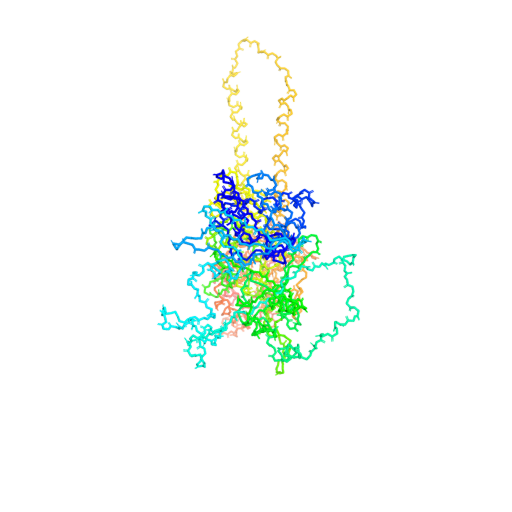O 1
ATOM 1826 N N . LEU A 1 236 ? 10.333 -25.124 22.943 1.00 78.62 236 LEU A N 1
ATOM 1827 C CA . LEU A 1 236 ? 11.055 -25.954 21.964 1.00 78.62 236 LEU A CA 1
ATOM 1828 C C . LEU A 1 236 ? 10.179 -26.338 20.764 1.00 78.62 236 LEU A C 1
ATOM 1830 O O . LEU A 1 236 ? 10.706 -26.516 19.667 1.00 78.62 236 LEU A O 1
ATOM 1834 N N . GLY A 1 237 ? 8.852 -26.375 20.940 1.00 74.00 237 GLY A N 1
ATOM 1835 C CA . GLY A 1 237 ? 7.899 -26.519 19.837 1.00 74.00 237 GLY A CA 1
ATOM 1836 C C . GLY A 1 237 ? 8.132 -25.485 18.732 1.00 74.00 237 GLY A C 1
ATOM 1837 O O . GLY A 1 237 ? 8.205 -25.855 17.568 1.00 74.00 237 GLY A O 1
ATOM 1838 N N . TYR A 1 238 ? 8.411 -24.226 19.089 1.00 76.81 238 TYR A N 1
ATOM 1839 C CA . TYR A 1 238 ? 8.670 -23.156 18.120 1.00 76.81 238 TYR A CA 1
ATOM 1840 C C . TYR A 1 238 ? 10.002 -23.302 17.365 1.00 76.81 238 TYR A C 1
ATOM 1842 O O . TYR A 1 238 ? 10.162 -22.712 16.296 1.00 76.81 238 TYR A O 1
ATOM 1850 N N . LEU A 1 239 ? 10.952 -24.094 17.878 1.00 81.81 239 LEU A N 1
ATOM 1851 C CA . LEU A 1 239 ? 12.162 -24.461 17.135 1.00 81.81 239 LEU A CA 1
ATOM 1852 C C . LEU A 1 239 ? 11.858 -25.560 16.109 1.00 81.81 239 LEU A C 1
ATOM 1854 O O . LEU A 1 239 ? 12.272 -25.431 14.962 1.00 81.81 239 LEU A O 1
ATOM 1858 N N . ALA A 1 240 ? 11.060 -26.570 16.471 1.00 80.44 240 ALA A N 1
ATOM 1859 C CA . ALA A 1 240 ? 10.564 -27.562 15.513 1.00 80.44 240 ALA A CA 1
ATOM 1860 C C . ALA A 1 240 ? 9.648 -26.920 14.450 1.00 80.44 240 ALA A C 1
ATOM 1862 O O . ALA A 1 240 ? 9.767 -27.211 13.265 1.00 80.44 240 ALA A O 1
ATOM 1863 N N . ASP A 1 241 ? 8.794 -25.969 14.841 1.00 76.88 241 ASP A N 1
ATOM 1864 C CA . ASP A 1 241 ? 7.980 -25.173 13.918 1.00 76.88 241 ASP A CA 1
ATOM 1865 C C . ASP A 1 241 ? 8.842 -24.328 12.969 1.00 76.88 241 ASP A C 1
ATOM 1867 O O . ASP A 1 241 ? 8.468 -24.119 11.817 1.00 76.88 241 ASP A O 1
ATOM 1871 N N . LEU A 1 242 ? 10.005 -23.851 13.416 1.00 82.94 242 LEU A N 1
ATOM 1872 C CA . LEU A 1 242 ? 10.959 -23.161 12.553 1.00 82.94 242 LEU A CA 1
ATOM 1873 C C . LEU A 1 242 ? 11.667 -24.133 11.591 1.00 82.94 242 LEU A C 1
ATOM 1875 O O . LEU A 1 242 ? 11.769 -23.839 10.403 1.00 82.94 242 LEU A O 1
ATOM 1879 N N . GLU A 1 243 ? 12.116 -25.292 12.074 1.00 82.88 243 GLU A N 1
ATOM 1880 C CA . GLU A 1 243 ? 12.778 -26.325 11.261 1.00 82.88 243 GLU A CA 1
ATOM 1881 C C . GLU A 1 243 ? 11.839 -26.933 10.204 1.00 82.88 243 GLU A C 1
ATOM 1883 O O . GLU A 1 243 ? 12.244 -27.141 9.062 1.00 82.88 243 GLU A O 1
ATOM 1888 N N . GLU A 1 244 ? 10.559 -27.130 10.533 1.00 81.31 244 GLU A N 1
ATOM 1889 C CA . GLU A 1 244 ? 9.509 -27.573 9.602 1.00 81.31 244 GLU A CA 1
ATOM 1890 C C . GLU A 1 244 ? 8.917 -26.417 8.755 1.00 81.31 244 GLU A C 1
ATOM 1892 O O . GLU A 1 244 ? 7.951 -26.598 8.006 1.00 81.31 244 GLU A O 1
ATOM 1897 N N . GLY A 1 245 ? 9.468 -25.201 8.866 1.00 77.50 245 GLY A N 1
ATOM 1898 C CA . GLY A 1 245 ? 9.052 -24.027 8.094 1.00 77.50 245 GLY A CA 1
ATOM 1899 C C . GLY A 1 245 ? 7.609 -23.573 8.357 1.00 77.50 245 GLY A C 1
ATOM 1900 O O . GLY A 1 245 ? 6.980 -22.947 7.507 1.00 77.50 245 GLY A O 1
ATOM 1901 N N . ARG A 1 246 ? 7.034 -23.886 9.519 1.00 76.44 246 ARG A N 1
ATOM 1902 C CA . ARG A 1 246 ? 5.734 -23.356 9.963 1.00 76.44 246 ARG A CA 1
ATOM 1903 C C . ARG A 1 246 ? 5.789 -21.852 10.278 1.00 76.44 246 ARG A C 1
ATOM 1905 O O . ARG A 1 246 ? 4.750 -21.202 10.235 1.00 76.44 246 ARG A O 1
ATOM 1912 N N . LEU A 1 247 ? 6.977 -21.277 10.494 1.00 77.31 247 LEU A N 1
ATOM 1913 C CA . LEU A 1 247 ? 7.203 -19.830 10.677 1.00 77.31 247 LEU A CA 1
ATOM 1914 C C . LEU A 1 247 ? 7.372 -19.028 9.365 1.00 77.31 247 LEU A C 1
ATOM 1916 O O . LEU A 1 247 ? 8.026 -17.984 9.357 1.00 77.31 247 LEU A O 1
ATOM 1920 N N . SER A 1 248 ? 6.792 -19.495 8.258 1.00 78.62 248 SER A N 1
ATOM 1921 C CA . SER A 1 248 ? 6.854 -18.806 6.963 1.00 78.62 248 SER A CA 1
ATOM 1922 C C . SER A 1 248 ? 5.875 -17.621 6.851 1.00 78.62 248 SER A C 1
ATOM 1924 O O . SER A 1 248 ? 5.067 -17.344 7.752 1.00 78.62 248 SER A O 1
ATOM 1926 N N . ALA A 1 249 ? 5.852 -16.945 5.697 1.00 73.88 249 ALA A N 1
ATOM 1927 C CA . ALA A 1 249 ? 4.625 -16.258 5.281 1.00 73.88 249 ALA A CA 1
ATOM 1928 C C . ALA A 1 249 ? 3.503 -17.281 5.010 1.00 73.88 249 ALA A C 1
ATOM 1930 O O . ALA A 1 249 ? 3.771 -18.454 4.728 1.00 73.88 249 ALA A O 1
ATOM 1931 N N . PRO A 1 250 ? 2.224 -16.874 5.076 1.00 68.56 250 PRO A N 1
ATOM 1932 C CA . PRO A 1 250 ? 1.152 -17.652 4.467 1.00 68.56 250 PRO A CA 1
ATOM 1933 C C . PRO A 1 250 ? 1.331 -17.738 2.945 1.00 68.56 250 PRO A C 1
ATOM 1935 O O . PRO A 1 250 ? 1.732 -16.761 2.319 1.00 68.56 250 PRO A O 1
ATOM 1938 N N . LYS A 1 251 ? 0.896 -18.860 2.351 1.00 66.75 251 LYS A N 1
ATOM 1939 C CA . LYS A 1 251 ? 0.820 -19.091 0.889 1.00 66.75 251 LYS A CA 1
ATOM 1940 C C . LYS A 1 251 ? 0.103 -17.975 0.115 1.00 66.75 251 LYS A C 1
ATOM 1942 O O . LYS A 1 251 ? 0.332 -17.799 -1.073 1.00 66.75 251 LYS A O 1
ATOM 1947 N N . VAL A 1 252 ? -0.788 -17.251 0.794 1.00 59.97 252 VAL A N 1
ATOM 1948 C CA . VAL A 1 252 ? -1.403 -16.008 0.329 1.00 59.97 252 VAL A CA 1
ATOM 1949 C C . VAL A 1 252 ? -1.286 -14.994 1.462 1.00 59.97 252 VAL A C 1
ATOM 1951 O O . VAL A 1 252 ? -1.959 -15.110 2.488 1.00 59.97 252 VAL A O 1
ATOM 1954 N N . PHE A 1 253 ? -0.418 -14.005 1.289 1.00 60.62 253 PHE A N 1
ATOM 1955 C CA . PHE A 1 253 ? -0.328 -12.838 2.163 1.00 60.62 253 PHE A CA 1
ATOM 1956 C C . PHE A 1 253 ? -1.347 -11.799 1.670 1.00 60.62 253 PHE A C 1
ATOM 1958 O O . PHE A 1 253 ? -1.636 -11.674 0.478 1.00 60.62 253 PHE A O 1
ATOM 1965 N N . LYS A 1 254 ? -1.947 -11.089 2.620 1.00 54.41 254 LYS A N 1
ATOM 1966 C CA . LYS A 1 254 ? -2.871 -9.986 2.373 1.00 54.41 254 LYS A CA 1
ATOM 1967 C C . LYS A 1 254 ? -2.209 -8.737 2.915 1.00 54.41 254 LYS A C 1
ATOM 1969 O O . LYS A 1 254 ? -1.726 -8.761 4.049 1.00 54.41 254 LYS A O 1
ATOM 1974 N N . ASP A 1 255 ? -2.144 -7.691 2.114 1.00 46.50 255 ASP A N 1
ATOM 1975 C CA . ASP A 1 255 ? -1.650 -6.424 2.616 1.00 46.50 255 ASP A CA 1
ATOM 1976 C C . ASP A 1 255 ? -2.652 -5.792 3.580 1.00 46.50 255 ASP A C 1
ATOM 1978 O O . ASP A 1 255 ? -3.808 -6.200 3.671 1.00 46.50 255 ASP A O 1
ATOM 1982 N N . GLY A 1 256 ? -2.134 -4.895 4.403 1.00 49.62 256 GLY A N 1
ATOM 1983 C CA . GLY A 1 256 ? -2.747 -4.425 5.621 1.00 49.62 256 GLY A CA 1
ATOM 1984 C C . GLY A 1 256 ? -2.410 -5.318 6.818 1.00 49.62 256 GLY A C 1
ATOM 1985 O O . GLY A 1 256 ? -2.065 -4.779 7.864 1.00 49.62 256 GLY A O 1
ATOM 1986 N N . TRP A 1 257 ? -2.372 -6.651 6.694 1.00 53.66 257 TRP A N 1
ATOM 1987 C CA . TRP A 1 257 ? -2.748 -7.565 7.798 1.00 53.66 257 TRP A CA 1
ATOM 1988 C C . TRP A 1 257 ? -1.840 -7.747 9.021 1.00 53.66 257 TRP A C 1
ATOM 1990 O O . TRP A 1 257 ? -2.347 -7.967 10.121 1.00 53.66 257 TRP A O 1
ATOM 2000 N N . GLY A 1 258 ? -0.516 -7.766 8.884 1.00 53.62 258 GLY A N 1
ATOM 2001 C CA . GLY A 1 258 ? 0.338 -8.056 10.055 1.00 53.62 258 GLY A CA 1
ATOM 2002 C C . GLY A 1 258 ? 1.818 -8.251 9.796 1.00 53.62 258 GLY A C 1
ATOM 2003 O O . GLY A 1 258 ? 2.529 -8.684 10.697 1.00 53.62 258 GLY A O 1
ATOM 2004 N N . TYR A 1 259 ? 2.262 -8.108 8.553 1.00 61.44 259 TYR A N 1
ATOM 2005 C CA . TYR A 1 259 ? 3.385 -8.898 8.072 1.00 61.44 259 TYR A CA 1
ATOM 2006 C C . TYR A 1 259 ? 4.583 -8.006 7.767 1.00 61.44 259 TYR A C 1
ATOM 2008 O O . TYR A 1 259 ? 4.521 -7.133 6.909 1.00 61.44 259 TYR A O 1
ATOM 2016 N N . TYR A 1 260 ? 5.643 -8.272 8.520 1.00 69.75 260 TYR A N 1
ATOM 2017 C CA . TYR A 1 260 ? 6.970 -7.688 8.431 1.00 69.75 260 TYR A CA 1
ATOM 2018 C C . TYR A 1 260 ? 7.855 -8.786 7.813 1.00 69.75 260 TYR A C 1
ATOM 2020 O O . TYR A 1 260 ? 8.122 -9.776 8.508 1.00 69.75 260 TYR A O 1
ATOM 2028 N N . PRO A 1 261 ? 8.196 -8.726 6.510 1.00 70.56 261 PRO A N 1
ATOM 2029 C CA . PRO A 1 261 ? 8.933 -9.793 5.833 1.00 70.56 261 PRO A CA 1
ATOM 2030 C C . PRO A 1 261 ? 10.286 -10.128 6.470 1.00 70.56 261 PRO A C 1
ATOM 2032 O O . PRO A 1 261 ? 10.673 -11.291 6.518 1.00 70.56 261 PRO A O 1
ATOM 2035 N N . GLU A 1 262 ? 10.950 -9.134 7.057 1.00 71.31 262 GLU A N 1
ATOM 2036 C CA . GLU A 1 262 ? 12.182 -9.258 7.840 1.00 71.31 262 GLU A CA 1
ATOM 2037 C C . GLU A 1 262 ? 12.062 -10.191 9.061 1.00 71.31 262 GLU A C 1
ATOM 2039 O O . GLU A 1 262 ? 13.072 -10.626 9.616 1.00 71.31 262 GLU A O 1
ATOM 2044 N N . HIS A 1 263 ? 10.835 -10.526 9.474 1.00 73.88 263 HIS A N 1
ATOM 2045 C CA . HIS A 1 263 ? 10.564 -11.442 10.575 1.00 73.88 263 HIS A CA 1
ATOM 2046 C C . HIS A 1 263 ? 10.242 -12.876 10.131 1.00 73.88 263 HIS A C 1
ATOM 2048 O O . HIS A 1 263 ? 10.249 -13.756 10.996 1.00 73.88 263 HIS A O 1
ATOM 2054 N N . PHE A 1 264 ? 9.996 -13.162 8.845 1.00 79.94 264 PHE A N 1
ATOM 2055 C CA . PHE A 1 264 ? 9.765 -14.538 8.376 1.00 79.94 264 PHE A CA 1
ATOM 2056 C C . PHE A 1 264 ? 10.977 -15.442 8.668 1.00 79.94 264 PHE A C 1
ATOM 2058 O O . PHE A 1 264 ? 12.123 -14.996 8.662 1.00 79.94 264 PHE A O 1
ATOM 2065 N N . ASP A 1 265 ? 10.715 -16.697 9.051 1.00 80.56 265 ASP A N 1
ATOM 2066 C CA . ASP A 1 265 ? 11.716 -17.664 9.539 1.00 80.56 265 ASP A CA 1
ATOM 2067 C C . ASP A 1 265 ? 12.573 -17.207 10.727 1.00 80.56 265 ASP A C 1
ATOM 2069 O O . ASP A 1 265 ? 13.543 -17.870 11.113 1.00 80.56 265 ASP A O 1
ATOM 2073 N N . THR A 1 266 ? 12.247 -16.083 11.346 1.00 80.81 266 THR A N 1
ATOM 2074 C CA . THR A 1 266 ? 12.766 -15.734 12.660 1.00 80.81 266 THR A CA 1
ATOM 2075 C C . THR A 1 266 ? 11.743 -16.165 13.705 1.00 80.81 266 THR A C 1
ATOM 2077 O O . THR A 1 266 ? 10.546 -16.273 13.430 1.00 80.81 266 THR A O 1
ATOM 2080 N N . LEU A 1 267 ? 12.185 -16.344 14.948 1.00 75.69 267 LEU A N 1
ATOM 2081 C CA . LEU A 1 267 ? 11.255 -16.541 16.062 1.00 75.69 267 LEU A CA 1
ATOM 2082 C C . LEU A 1 267 ? 10.377 -15.298 16.311 1.00 75.69 267 LEU A C 1
ATOM 2084 O O . LEU A 1 267 ? 9.357 -15.407 16.986 1.00 75.69 267 LEU A O 1
ATOM 2088 N N . VAL A 1 268 ? 10.693 -14.147 15.697 1.00 77.62 268 VAL A N 1
ATOM 2089 C CA . VAL A 1 268 ? 9.822 -12.964 15.704 1.00 77.62 268 VAL A CA 1
ATOM 2090 C C . VAL A 1 268 ? 8.516 -13.224 14.936 1.00 77.62 268 VAL A C 1
ATOM 2092 O O . VAL A 1 268 ? 7.514 -12.589 15.231 1.00 77.62 268 VAL A O 1
ATOM 2095 N N . ARG A 1 269 ? 8.440 -14.231 14.046 1.00 75.19 269 ARG A N 1
ATOM 2096 C CA . ARG A 1 269 ? 7.181 -14.640 13.384 1.00 75.19 269 ARG A CA 1
ATOM 2097 C C . ARG A 1 269 ? 6.190 -15.390 14.284 1.00 75.19 269 ARG A C 1
ATOM 2099 O O . ARG A 1 269 ? 5.020 -15.525 13.917 1.00 75.19 269 ARG A O 1
ATOM 2106 N N . ALA A 1 270 ? 6.614 -15.842 15.468 1.00 74.88 270 ALA A N 1
ATOM 2107 C CA . ALA A 1 270 ? 5.682 -16.258 16.525 1.00 74.88 270 ALA A CA 1
ATOM 2108 C C . ALA A 1 270 ? 4.876 -15.071 17.083 1.00 74.88 270 ALA A C 1
ATOM 2110 O O . ALA A 1 270 ? 3.831 -15.217 17.714 1.00 74.88 270 ALA A O 1
ATOM 2111 N N . LEU A 1 271 ? 5.364 -13.873 16.805 1.00 77.44 271 LEU A N 1
ATOM 2112 C CA . LEU A 1 271 ? 4.816 -12.577 17.126 1.00 77.44 271 LEU A CA 1
ATOM 2113 C C . LEU A 1 271 ? 4.341 -11.959 15.789 1.00 77.44 271 LEU A C 1
ATOM 2115 O O . LEU A 1 271 ? 4.526 -12.526 14.706 1.00 77.44 271 LEU A O 1
ATOM 2119 N N . SER A 1 272 ? 3.755 -10.771 15.843 1.00 75.00 272 SER A N 1
ATOM 2120 C CA . SER A 1 272 ? 4.036 -9.786 14.784 1.00 75.00 272 SER A CA 1
ATOM 2121 C C . SER A 1 272 ? 4.751 -8.612 15.471 1.00 75.00 272 SER A C 1
ATOM 2123 O O . SER A 1 272 ? 5.389 -8.845 16.489 1.00 75.00 272 SER A O 1
ATOM 2125 N N . VAL A 1 273 ? 4.620 -7.374 14.999 1.00 79.56 273 VAL A N 1
ATOM 2126 C CA . VAL A 1 273 ? 4.889 -6.130 15.760 1.00 79.56 273 VAL A CA 1
ATOM 2127 C C . VAL A 1 273 ? 3.904 -5.054 15.277 1.00 79.56 273 VAL A C 1
ATOM 2129 O O . VAL A 1 273 ? 3.193 -5.288 14.295 1.00 79.56 273 VAL A O 1
ATOM 2132 N N . THR A 1 274 ? 3.805 -3.920 15.974 1.00 80.56 274 THR A N 1
ATOM 2133 C CA . THR A 1 274 ? 3.149 -2.708 15.451 1.00 80.56 274 THR A CA 1
ATOM 2134 C C . THR A 1 274 ? 3.812 -1.468 16.027 1.00 80.56 274 THR A C 1
ATOM 2136 O O . THR A 1 274 ? 3.750 -1.254 17.233 1.00 80.56 274 THR A O 1
ATOM 2139 N N . ASP A 1 275 ? 4.428 -0.644 15.195 1.00 86.56 275 ASP A N 1
ATOM 2140 C CA . ASP A 1 275 ? 5.129 0.556 15.651 1.00 86.56 275 ASP A CA 1
ATOM 2141 C C . ASP A 1 275 ? 4.154 1.650 16.120 1.00 86.56 275 ASP A C 1
ATOM 2143 O O . ASP A 1 275 ? 3.063 1.825 15.570 1.00 86.56 275 ASP A O 1
ATOM 2147 N N . LEU A 1 276 ? 4.557 2.375 17.163 1.00 88.19 276 LEU A N 1
ATOM 2148 C CA . LEU A 1 276 ? 3.797 3.415 17.855 1.00 88.19 276 LEU A CA 1
ATOM 2149 C C . LEU A 1 276 ? 4.678 4.670 18.064 1.00 88.19 276 LEU A C 1
ATOM 2151 O O . LEU A 1 276 ? 5.912 4.568 18.034 1.00 88.19 276 LEU A O 1
ATOM 2155 N N . PRO A 1 277 ? 4.078 5.850 18.328 1.00 89.62 277 PRO A N 1
ATOM 2156 C CA . PRO A 1 277 ? 4.810 7.073 18.676 1.00 89.62 277 PRO A CA 1
ATOM 2157 C C . PRO A 1 277 ? 5.814 6.904 19.832 1.00 89.62 277 PRO A C 1
ATOM 2159 O O . PRO A 1 277 ? 5.768 5.942 20.594 1.00 89.62 277 PRO A O 1
ATOM 2162 N N . ASN A 1 278 ? 6.736 7.865 19.974 1.00 86.12 278 ASN A N 1
ATOM 2163 C CA . ASN A 1 278 ? 7.762 7.902 21.034 1.00 86.12 278 ASN A CA 1
ATOM 2164 C C . ASN A 1 278 ? 8.706 6.675 21.100 1.00 86.12 278 ASN A C 1
ATOM 2166 O O . ASN A 1 278 ? 9.295 6.388 22.148 1.00 86.12 278 ASN A O 1
ATOM 2170 N N . GLY A 1 279 ? 8.894 5.961 19.983 1.00 84.69 279 GLY A N 1
ATOM 2171 C CA . GLY A 1 279 ? 9.788 4.798 19.912 1.00 84.69 279 GLY A CA 1
ATOM 2172 C C . GLY A 1 279 ? 9.241 3.614 20.709 1.00 84.69 279 GLY A C 1
ATOM 2173 O O . GLY A 1 279 ? 9.919 3.086 21.604 1.00 84.69 279 GLY A O 1
ATOM 2174 N N . LYS A 1 280 ? 7.988 3.245 20.421 1.00 87.38 280 LYS A N 1
ATOM 2175 C CA . LYS A 1 280 ? 7.220 2.197 21.102 1.00 87.38 280 LYS A CA 1
ATOM 2176 C C . LYS A 1 280 ? 6.687 1.166 20.108 1.00 87.38 280 LYS A C 1
ATOM 2178 O O . LYS A 1 280 ? 6.595 1.455 18.920 1.00 87.38 280 LYS A O 1
ATOM 2183 N N . VAL A 1 281 ? 6.340 -0.031 20.589 1.00 86.62 281 VAL A N 1
ATOM 2184 C CA . VAL A 1 281 ? 5.828 -1.127 19.740 1.00 86.62 281 VAL A CA 1
ATOM 2185 C C . VAL A 1 281 ? 4.738 -1.937 20.463 1.00 86.62 281 VAL A C 1
ATOM 2187 O O . VAL A 1 281 ? 5.011 -2.504 21.519 1.00 86.62 281 VAL A O 1
ATOM 2190 N N . ASP A 1 282 ? 3.527 -2.013 19.897 1.00 85.25 282 ASP A N 1
ATOM 2191 C CA . ASP A 1 282 ? 2.398 -2.861 20.337 1.00 85.25 282 ASP A CA 1
ATOM 2192 C C . ASP A 1 282 ? 2.637 -4.340 20.016 1.00 85.25 282 ASP A C 1
ATOM 2194 O O . ASP A 1 282 ? 3.113 -4.687 18.926 1.00 85.25 282 ASP A O 1
ATOM 2198 N N . ALA A 1 283 ? 2.261 -5.203 20.971 1.00 82.44 283 ALA A N 1
ATOM 2199 C CA . ALA A 1 283 ? 2.813 -6.536 21.046 1.00 82.44 283 ALA A CA 1
ATOM 2200 C C . ALA A 1 283 ? 1.821 -7.688 21.473 1.00 82.44 283 ALA A C 1
ATOM 2202 O O . ALA A 1 283 ? 1.738 -8.031 22.643 1.00 82.44 283 ALA A O 1
ATOM 2203 N N . ASN A 1 284 ? 1.110 -8.357 20.536 1.00 78.06 284 ASN A N 1
ATOM 2204 C CA . ASN A 1 284 ? 0.205 -9.545 20.664 1.00 78.06 284 ASN A CA 1
ATOM 2205 C C . ASN A 1 284 ? 0.620 -10.840 19.873 1.00 78.06 284 ASN A C 1
ATOM 2207 O O . ASN A 1 284 ? 1.062 -10.728 18.745 1.00 78.06 284 ASN A O 1
ATOM 2211 N N . ILE A 1 285 ? 0.416 -12.093 20.308 1.00 74.25 285 ILE A N 1
ATOM 2212 C CA . ILE A 1 285 ? 0.969 -13.279 19.585 1.00 74.25 285 ILE A CA 1
ATOM 2213 C C . ILE A 1 285 ? 0.419 -13.389 18.152 1.00 74.25 285 ILE A C 1
ATOM 2215 O O . ILE A 1 285 ? -0.691 -12.922 17.876 1.00 74.25 285 ILE A O 1
ATOM 2219 N N . ASN A 1 286 ? 1.149 -14.041 17.246 1.00 68.69 286 ASN A N 1
ATOM 2220 C CA . ASN A 1 286 ? 0.623 -14.426 15.936 1.00 68.69 286 ASN A CA 1
ATOM 2221 C C . ASN A 1 286 ? 0.020 -15.849 16.018 1.00 68.69 286 ASN A C 1
ATOM 2223 O O . ASN A 1 286 ? 0.775 -16.821 16.013 1.00 68.69 286 ASN A O 1
ATOM 2227 N N . PRO A 1 287 ? -1.319 -16.016 16.074 1.00 57.41 287 PRO A N 1
ATOM 2228 C CA . PRO A 1 287 ? -1.963 -17.295 16.392 1.00 57.41 287 PRO A CA 1
ATOM 2229 C C . PRO A 1 287 ? -2.053 -18.252 15.182 1.00 57.41 287 PRO A C 1
ATOM 2231 O O . PRO A 1 287 ? -3.021 -19.004 15.045 1.00 57.41 287 PRO A O 1
ATOM 2234 N N . ARG A 1 288 ? -1.127 -18.145 14.215 1.00 61.72 288 ARG A N 1
ATOM 2235 C CA . ARG A 1 288 ? -1.145 -18.894 12.945 1.00 61.72 288 ARG A CA 1
ATOM 2236 C C . ARG A 1 288 ? 0.280 -19.147 12.424 1.00 61.72 288 ARG A C 1
ATOM 2238 O O . ARG A 1 288 ? 0.971 -18.174 12.117 1.00 61.72 288 ARG A O 1
ATOM 2245 N N . PRO A 1 289 ? 0.712 -20.412 12.253 1.00 53.62 289 PRO A N 1
ATOM 2246 C CA . PRO A 1 289 ? 0.052 -21.660 12.666 1.00 53.62 289 PRO A CA 1
ATOM 2247 C C . PRO A 1 289 ? 0.222 -21.977 14.166 1.00 53.62 289 PRO A C 1
ATOM 2249 O O . PRO A 1 289 ? -0.206 -23.038 14.611 1.00 53.62 289 PRO A O 1
ATOM 2252 N N . LEU A 1 290 ? 0.866 -21.091 14.931 1.00 59.47 290 LEU A N 1
ATOM 2253 C CA . LEU A 1 290 ? 1.195 -21.312 16.337 1.00 59.47 290 LEU A CA 1
ATOM 2254 C C . LEU A 1 290 ? -0.011 -21.088 17.250 1.00 59.47 290 LEU A C 1
ATOM 2256 O O . LEU A 1 290 ? -0.706 -20.083 17.129 1.00 59.47 290 LEU A O 1
ATOM 2260 N N . ALA A 1 291 ? -0.200 -21.972 18.224 1.00 59.00 291 ALA A N 1
ATOM 2261 C CA . ALA A 1 291 ? -0.989 -21.656 19.409 1.00 59.00 291 ALA A CA 1
ATOM 2262 C C . ALA A 1 291 ? -0.120 -20.921 20.446 1.00 59.00 291 ALA A C 1
ATOM 2264 O O . ALA A 1 291 ? 1.115 -20.956 20.385 1.00 59.00 291 ALA A O 1
ATOM 2265 N N . PHE A 1 292 ? -0.763 -20.324 21.451 1.00 61.88 292 PHE A N 1
ATOM 2266 C CA . PHE A 1 292 ? -0.095 -20.116 22.735 1.00 61.88 292 PHE A CA 1
ATOM 2267 C C . PHE A 1 292 ? 0.297 -21.485 23.319 1.00 61.88 292 PHE A C 1
ATOM 2269 O O . PHE A 1 292 ? -0.539 -22.391 23.295 1.00 61.88 292 PHE A O 1
ATOM 2276 N N . PRO A 1 293 ? 1.484 -21.638 23.931 1.00 59.34 293 PRO A N 1
ATOM 2277 C CA . PRO A 1 293 ? 1.833 -22.826 24.714 1.00 59.34 293 PRO A CA 1
ATOM 2278 C C . PRO A 1 293 ? 0.945 -23.027 25.959 1.00 59.34 293 PRO A C 1
ATOM 2280 O O . PRO A 1 293 ? 1.043 -24.053 26.618 1.00 59.34 293 PRO A O 1
ATOM 2283 N N . PHE A 1 294 ? 0.087 -22.045 26.262 1.00 64.75 294 PHE A N 1
ATOM 2284 C CA . PHE A 1 294 ? -0.772 -21.928 27.449 1.00 64.75 294 PHE A CA 1
ATOM 2285 C C . PHE A 1 294 ? -2.259 -22.124 27.111 1.00 64.75 294 PHE A C 1
ATOM 2287 O O . PHE A 1 294 ? -3.140 -21.740 27.877 1.00 64.75 294 PHE A O 1
ATOM 2294 N N . ALA A 1 295 ? -2.567 -22.679 25.933 1.00 68.62 295 ALA A N 1
ATOM 2295 C CA . ALA A 1 295 ? -3.931 -23.089 25.624 1.00 68.62 295 ALA A CA 1
ATOM 2296 C C . ALA A 1 295 ? -4.450 -24.050 26.710 1.00 68.62 295 ALA A C 1
ATOM 2298 O O . ALA A 1 295 ? -3.706 -24.893 27.202 1.00 68.62 295 ALA A O 1
ATOM 2299 N N . GLU A 1 296 ? -5.722 -23.902 27.081 1.00 71.19 296 GLU A N 1
ATOM 2300 C CA . GLU A 1 296 ? -6.373 -24.628 28.184 1.00 71.19 296 GLU A CA 1
ATOM 2301 C C . GLU A 1 296 ? -5.891 -24.227 29.616 1.00 71.19 296 GLU A C 1
ATOM 2303 O O . GLU A 1 296 ? -6.589 -24.549 30.578 1.00 71.19 296 GLU A O 1
ATOM 2308 N N . GLU A 1 297 ? -4.828 -23.416 29.811 1.00 73.38 297 GLU A N 1
ATOM 2309 C CA . GLU A 1 297 ? -4.429 -22.914 31.157 1.00 73.38 297 GLU A CA 1
ATOM 2310 C C . GLU A 1 297 ? -5.467 -21.963 31.792 1.00 73.38 297 GLU A C 1
ATOM 2312 O O . GLU A 1 297 ? -5.570 -21.881 33.016 1.00 73.38 297 GLU A O 1
ATOM 2317 N N . ASN A 1 298 ? -6.282 -21.281 30.981 1.00 74.56 298 ASN A N 1
ATOM 2318 C CA . ASN A 1 298 ? -7.345 -20.382 31.443 1.00 74.56 298 ASN A CA 1
ATOM 2319 C C . ASN A 1 298 ? -8.736 -21.033 31.556 1.00 74.56 298 ASN A C 1
ATOM 2321 O O . ASN A 1 298 ? -9.727 -20.307 31.629 1.00 74.56 298 ASN A O 1
ATOM 2325 N N . THR A 1 299 ? -8.833 -22.368 31.546 1.00 76.38 299 THR A N 1
ATOM 2326 C CA . THR A 1 299 ? -10.124 -23.091 31.540 1.00 76.38 299 THR A CA 1
ATOM 2327 C C . THR A 1 299 ? -11.025 -22.692 32.715 1.00 76.38 299 THR A C 1
ATOM 2329 O O . THR A 1 299 ? -12.209 -22.440 32.513 1.00 76.38 299 THR A O 1
ATOM 2332 N N . ASP A 1 300 ? -10.461 -22.540 33.917 1.00 81.00 300 ASP A N 1
ATOM 2333 C CA . ASP A 1 300 ? -11.223 -22.159 35.115 1.00 81.00 300 ASP A CA 1
ATOM 2334 C C . ASP A 1 300 ? -11.648 -20.675 35.123 1.00 81.00 300 ASP A C 1
ATOM 2336 O O . ASP A 1 300 ? -12.504 -20.291 35.914 1.00 81.00 300 ASP A O 1
ATOM 2340 N N . TYR A 1 301 ? -11.023 -19.808 34.311 1.00 80.94 301 TYR A N 1
ATOM 2341 C CA . TYR A 1 301 ? -10.915 -18.366 34.597 1.00 80.94 301 TYR A CA 1
ATOM 2342 C C . TYR A 1 301 ? -12.261 -17.641 34.754 1.00 80.94 301 TYR A C 1
ATOM 2344 O O . TYR A 1 301 ? -12.382 -16.763 35.606 1.00 80.94 301 TYR A O 1
ATOM 2352 N N . ILE A 1 302 ? -13.276 -18.005 33.966 1.00 79.81 302 ILE A N 1
ATOM 2353 C CA . ILE A 1 302 ? -14.575 -17.315 33.984 1.00 79.81 302 ILE A CA 1
ATOM 2354 C C . ILE A 1 302 ? -15.383 -17.660 35.245 1.00 79.81 302 ILE A C 1
ATOM 2356 O O . ILE A 1 302 ? -15.941 -16.759 35.864 1.00 79.81 302 ILE A O 1
ATOM 2360 N N . GLU A 1 303 ? -15.392 -18.922 35.686 1.00 82.94 303 GLU A N 1
ATOM 2361 C CA . GLU A 1 303 ? -16.116 -19.354 36.901 1.00 82.94 303 GLU A CA 1
ATOM 2362 C C . GLU A 1 303 ? -15.260 -19.273 38.183 1.00 82.94 303 GLU A C 1
ATOM 2364 O O . GLU A 1 303 ? -15.773 -19.410 39.295 1.00 82.94 303 GLU A O 1
ATOM 2369 N N . ALA A 1 304 ? -13.954 -19.039 38.038 1.00 84.50 304 ALA A N 1
ATOM 2370 C CA . ALA A 1 304 ? -12.998 -18.878 39.124 1.00 84.50 304 ALA A CA 1
ATOM 2371 C C . ALA A 1 304 ? -13.279 -17.654 40.011 1.00 84.50 304 ALA A C 1
ATOM 2373 O O . ALA A 1 304 ? -13.659 -16.580 39.541 1.00 84.50 304 ALA A O 1
ATOM 2374 N N . ASP A 1 305 ? -12.972 -17.791 41.304 1.00 86.94 305 ASP A N 1
ATOM 2375 C CA . ASP A 1 305 ? -12.898 -16.647 42.210 1.00 86.94 305 ASP A CA 1
ATOM 2376 C C . ASP A 1 305 ? -11.697 -15.730 41.900 1.00 86.94 305 ASP A C 1
ATOM 2378 O O . ASP A 1 305 ? -10.789 -16.051 41.127 1.00 86.94 305 ASP A O 1
ATOM 2382 N N . TRP A 1 306 ? -11.674 -14.557 42.537 1.00 85.69 306 TRP A N 1
ATOM 2383 C CA . TRP A 1 306 ? -10.628 -13.560 42.314 1.00 85.69 306 TRP A CA 1
ATOM 2384 C C . TRP A 1 306 ? -9.213 -14.001 42.721 1.00 85.69 306 TRP A C 1
ATOM 2386 O O . TRP A 1 306 ? -8.261 -13.444 42.179 1.00 85.69 306 TRP A O 1
ATOM 2396 N N . GLN A 1 307 ? -9.046 -14.980 43.622 1.00 87.50 307 GLN A N 1
ATOM 2397 C CA . GLN A 1 307 ? -7.722 -15.540 43.918 1.00 87.50 307 GLN A CA 1
ATOM 2398 C C . GLN A 1 307 ? -7.260 -16.396 42.736 1.00 87.50 307 GLN A C 1
ATOM 2400 O O . GLN A 1 307 ? -6.175 -16.179 42.197 1.00 87.50 307 GLN A O 1
ATOM 2405 N N . ARG A 1 308 ? -8.111 -17.325 42.290 1.00 86.12 308 ARG A N 1
ATOM 2406 C CA . ARG A 1 308 ? -7.800 -18.240 41.187 1.00 86.12 308 ARG A CA 1
ATOM 2407 C C . ARG A 1 308 ? -7.611 -17.502 39.851 1.00 86.12 308 ARG A C 1
ATOM 2409 O O . ARG A 1 308 ? -6.751 -17.886 39.059 1.00 86.12 308 ARG A O 1
ATOM 2416 N N . ARG A 1 309 ? -8.327 -16.395 39.622 1.00 86.25 309 ARG A N 1
ATOM 2417 C CA . ARG A 1 309 ? -8.078 -15.488 38.483 1.00 86.25 309 ARG A CA 1
ATOM 2418 C C . ARG A 1 309 ? -6.716 -14.786 38.563 1.00 86.25 309 ARG A C 1
ATOM 2420 O O . ARG A 1 309 ? -6.030 -14.702 37.544 1.00 86.25 309 ARG A O 1
ATOM 2427 N N . ASP A 1 310 ? -6.299 -14.310 39.740 1.00 85.12 310 ASP A N 1
ATOM 2428 C CA . ASP A 1 310 ? -4.984 -13.667 39.911 1.00 85.12 310 ASP A CA 1
ATOM 2429 C C . ASP A 1 310 ? -3.821 -14.664 39.716 1.00 85.12 310 ASP A C 1
ATOM 2431 O O . ASP A 1 310 ? -2.804 -14.299 39.126 1.00 85.12 310 ASP A O 1
ATOM 2435 N N . GLU A 1 311 ? -3.980 -15.934 40.115 1.00 82.44 311 GLU A N 1
ATOM 2436 C CA . GLU A 1 311 ? -3.017 -17.016 39.825 1.00 82.44 311 GLU A CA 1
ATOM 2437 C C . GLU A 1 311 ? -2.793 -17.200 38.309 1.00 82.44 311 GLU A C 1
ATOM 2439 O O . GLU A 1 311 ? -1.652 -17.211 37.839 1.00 82.44 311 GLU A O 1
ATOM 2444 N N . ILE A 1 312 ? -3.879 -17.297 37.531 1.00 78.19 312 ILE A N 1
ATOM 2445 C CA . ILE A 1 312 ? -3.836 -17.478 36.067 1.00 78.19 312 ILE A CA 1
ATOM 2446 C C . ILE A 1 312 ? -3.244 -16.236 35.375 1.00 78.19 312 ILE A C 1
ATOM 2448 O O . ILE A 1 312 ? -2.433 -16.358 34.455 1.00 78.19 312 ILE A O 1
ATOM 2452 N N . ALA A 1 313 ? -3.579 -15.031 35.844 1.00 75.44 313 ALA A N 1
ATOM 2453 C CA . ALA A 1 313 ? -3.018 -13.787 35.317 1.00 75.44 313 ALA A CA 1
ATOM 2454 C C . ALA A 1 313 ? -1.496 -13.691 35.553 1.00 75.44 313 ALA A C 1
ATOM 2456 O O . ALA A 1 313 ? -0.734 -13.399 34.627 1.00 75.44 313 ALA A O 1
ATOM 2457 N N . LEU A 1 314 ? -1.027 -14.006 36.767 1.00 72.19 314 LEU A N 1
ATOM 2458 C CA . LEU A 1 314 ? 0.404 -14.046 37.089 1.00 72.19 314 LEU A CA 1
ATOM 2459 C C . LEU A 1 314 ? 1.159 -15.058 36.220 1.00 72.19 314 LEU A C 1
ATOM 2461 O O . LEU A 1 314 ? 2.257 -14.751 35.757 1.00 72.19 314 LEU A O 1
ATOM 2465 N N . ARG A 1 315 ? 0.562 -16.224 35.941 1.00 70.69 315 ARG A N 1
ATOM 2466 C CA . ARG A 1 315 ? 1.104 -17.218 35.004 1.00 70.69 315 ARG A CA 1
ATOM 2467 C C . ARG A 1 315 ? 1.232 -16.643 33.587 1.00 70.69 315 ARG A C 1
ATOM 2469 O O . ARG A 1 315 ? 2.342 -16.629 33.051 1.00 70.69 315 ARG A O 1
ATOM 2476 N N . HIS A 1 316 ? 0.146 -16.102 33.027 1.00 65.69 316 HIS A N 1
ATOM 2477 C CA . HIS A 1 316 ? 0.086 -15.542 31.667 1.00 65.69 316 HIS A CA 1
ATOM 2478 C C . HIS A 1 316 ? 1.032 -14.348 31.409 1.00 65.69 316 HIS A C 1
ATOM 2480 O O . HIS A 1 316 ? 1.376 -14.070 30.259 1.00 65.69 316 HIS A O 1
ATOM 2486 N N . ARG A 1 317 ? 1.464 -13.615 32.444 1.00 59.34 317 ARG A N 1
ATOM 2487 C CA . ARG A 1 317 ? 2.245 -12.368 32.291 1.00 59.34 317 ARG A CA 1
ATOM 2488 C C . ARG A 1 317 ? 3.617 -12.538 31.635 1.00 59.34 317 ARG A C 1
ATOM 2490 O O . ARG A 1 317 ? 4.162 -11.589 31.077 1.00 59.34 317 ARG A O 1
ATOM 2497 N N . HIS A 1 318 ? 4.205 -13.718 31.695 1.00 54.38 318 HIS A N 1
ATOM 2498 C CA . HIS A 1 318 ? 5.598 -13.932 31.317 1.00 54.38 318 HIS A CA 1
ATOM 2499 C C . HIS A 1 318 ? 5.899 -14.024 29.759 1.00 54.38 318 HIS A C 1
ATOM 2501 O O . HIS A 1 318 ? 6.960 -14.562 29.450 1.00 54.38 318 HIS A O 1
ATOM 2507 N N . LEU A 1 319 ? 5.035 -13.573 28.780 1.00 51.53 319 LEU A N 1
ATOM 2508 C CA . LEU A 1 319 ? 4.822 -14.334 27.486 1.00 51.53 319 LEU A CA 1
ATOM 2509 C C . LEU A 1 319 ? 4.591 -13.765 25.983 1.00 51.53 319 LEU A C 1
ATOM 2511 O O . LEU A 1 319 ? 4.555 -14.654 25.132 1.00 51.53 319 LEU A O 1
ATOM 2515 N N . THR A 1 320 ? 4.363 -12.496 25.486 1.00 46.75 320 THR A N 1
ATOM 2516 C CA . THR A 1 320 ? 3.758 -12.264 24.070 1.00 46.75 320 THR A CA 1
ATOM 2517 C C . THR A 1 320 ? 3.901 -10.885 23.253 1.00 46.75 320 THR A C 1
ATOM 2519 O O . THR A 1 320 ? 3.975 -9.873 23.939 1.00 46.75 320 THR A O 1
ATOM 2522 N N . LEU A 1 321 ? 3.938 -10.789 21.848 1.00 49.00 321 LEU A N 1
ATOM 2523 C CA . LEU A 1 321 ? 4.470 -9.573 21.056 1.00 49.00 321 LEU A CA 1
ATOM 2524 C C . LEU A 1 321 ? 4.101 -8.896 19.566 1.00 49.00 321 LEU A C 1
ATOM 2526 O O . LEU A 1 321 ? 4.899 -8.044 19.203 1.00 49.00 321 LEU A O 1
ATOM 2530 N N . GLY A 1 322 ? 3.025 -9.011 18.687 1.00 28.44 322 GLY A N 1
ATOM 2531 C CA . GLY A 1 322 ? 2.421 -7.924 17.712 1.00 28.44 322 GLY A CA 1
ATOM 2532 C C . GLY A 1 322 ? 1.286 -8.143 16.562 1.00 28.44 322 GLY A C 1
ATOM 2533 O O . GLY A 1 322 ? 0.923 -9.302 16.354 1.00 28.44 322 GLY A O 1
ATOM 2534 N N . ARG A 1 323 ? 0.689 -7.134 15.778 1.00 28.73 323 ARG A N 1
ATOM 2535 C CA . ARG A 1 323 ? -0.388 -7.297 14.644 1.00 28.73 323 ARG A CA 1
ATOM 2536 C C . ARG A 1 323 ? -0.900 -6.082 13.681 1.00 28.73 323 ARG A C 1
ATOM 2538 O O . ARG A 1 323 ? -0.761 -4.942 14.087 1.00 28.73 323 ARG A O 1
ATOM 2545 N N . ARG A 1 324 ? -1.591 -6.242 12.473 1.00 47.88 324 ARG A N 1
ATOM 2546 C CA . ARG A 1 324 ? -2.334 -5.163 11.619 1.00 47.88 324 ARG A CA 1
ATOM 2547 C C . ARG A 1 324 ? -3.795 -5.411 10.931 1.00 47.88 324 ARG A C 1
ATOM 2549 O O . ARG A 1 324 ? -4.640 -5.775 11.742 1.00 47.88 324 ARG A O 1
ATOM 2556 N N . LEU A 1 325 ? -4.189 -5.086 9.635 1.00 62.69 325 LEU A N 1
ATOM 2557 C CA . LEU A 1 325 ? -5.580 -4.651 9.060 1.00 62.69 325 LEU A CA 1
ATOM 2558 C C . LEU A 1 325 ? -6.056 -4.986 7.523 1.00 62.69 325 LEU A C 1
ATOM 2560 O O . LEU A 1 325 ? -5.291 -5.668 6.852 1.00 62.69 325 LEU A O 1
ATOM 2564 N N . ILE A 1 326 ? -7.257 -4.562 6.952 1.00 74.81 326 ILE A N 1
ATOM 2565 C CA . ILE A 1 326 ? -7.931 -4.690 5.553 1.00 74.81 326 ILE A CA 1
ATOM 2566 C C . ILE A 1 326 ? -8.601 -3.369 4.953 1.00 74.81 326 ILE A C 1
ATOM 2568 O O . ILE A 1 326 ? -8.888 -2.477 5.739 1.00 74.81 326 ILE A O 1
ATOM 2572 N N . GLY A 1 327 ? -9.009 -3.240 3.646 1.00 82.94 327 GLY A N 1
ATOM 2573 C CA . GLY A 1 327 ? -9.882 -2.129 3.101 1.00 82.94 327 GLY A CA 1
ATOM 2574 C C . GLY A 1 327 ? -10.857 -2.349 1.879 1.00 82.94 327 GLY A C 1
ATOM 2575 O O . GLY A 1 327 ? -11.189 -3.489 1.565 1.00 82.94 327 GLY A O 1
ATOM 2576 N N . GLU A 1 328 ? -11.405 -1.269 1.263 1.00 85.81 328 GLU A N 1
ATOM 2577 C CA . GLU A 1 328 ? -12.609 -1.233 0.369 1.00 85.81 328 GLU A CA 1
ATOM 2578 C C . GLU A 1 328 ? -12.507 -1.990 -0.962 1.00 85.81 328 GLU A C 1
ATOM 2580 O O . GLU A 1 328 ? -13.189 -3.005 -1.129 1.00 85.81 328 GLU A O 1
ATOM 2585 N N . ALA A 1 329 ? -11.678 -1.519 -1.898 1.00 87.31 329 ALA A N 1
ATOM 2586 C CA . ALA A 1 329 ? -11.117 -2.395 -2.923 1.00 87.31 329 ALA A CA 1
ATOM 2587 C C . ALA A 1 329 ? -9.850 -3.053 -2.375 1.00 87.31 329 ALA A C 1
ATOM 2589 O O . ALA A 1 329 ? -9.396 -2.754 -1.273 1.00 87.31 329 ALA A O 1
ATOM 2590 N N . THR A 1 330 ? -9.255 -3.946 -3.154 1.00 89.00 330 THR A N 1
ATOM 2591 C CA . THR A 1 330 ? -7.961 -4.556 -2.856 1.00 89.00 330 THR A CA 1
ATOM 2592 C C . THR A 1 330 ? -7.129 -4.469 -4.124 1.00 89.00 330 THR A C 1
ATOM 2594 O O . THR A 1 330 ? -7.544 -5.051 -5.119 1.00 89.00 330 THR A O 1
ATOM 2597 N N . LEU A 1 331 ? -5.991 -3.767 -4.113 1.00 88.31 331 LEU A N 1
ATOM 2598 C CA . LEU A 1 331 ? -5.092 -3.759 -5.272 1.00 88.31 331 LEU A CA 1
ATOM 2599 C C . LEU A 1 331 ? -4.519 -5.169 -5.474 1.00 88.31 331 LEU A C 1
ATOM 2601 O O . LEU A 1 331 ? -3.973 -5.768 -4.543 1.00 88.31 331 LEU A O 1
ATOM 2605 N N . THR A 1 332 ? -4.671 -5.723 -6.668 1.00 91.38 332 THR A N 1
ATOM 2606 C CA . THR A 1 332 ? -4.280 -7.093 -7.004 1.00 91.38 332 THR A CA 1
ATOM 2607 C C . THR A 1 332 ? -3.088 -7.129 -7.950 1.00 91.38 332 THR A C 1
ATOM 2609 O O . THR A 1 332 ? -2.643 -6.118 -8.485 1.00 91.38 332 THR A O 1
ATOM 2612 N N . GLU A 1 333 ? -2.551 -8.329 -8.165 1.00 86.06 333 GLU A N 1
ATOM 2613 C CA . GLU A 1 333 ? -1.471 -8.552 -9.126 1.00 86.06 333 GLU A CA 1
ATOM 2614 C C . GLU A 1 333 ? -1.892 -8.172 -10.558 1.00 86.06 333 GLU A C 1
ATOM 2616 O O . GLU A 1 333 ? -1.083 -7.646 -11.317 1.00 86.06 333 GLU A O 1
ATOM 2621 N N . HIS A 1 334 ? -3.173 -8.344 -10.903 1.00 85.12 334 HIS A N 1
ATOM 2622 C CA . HIS A 1 334 ? -3.732 -7.978 -12.209 1.00 85.12 334 HIS A CA 1
ATOM 2623 C C . HIS A 1 334 ? -3.804 -6.463 -12.441 1.00 85.12 334 HIS A C 1
ATOM 2625 O O . HIS A 1 334 ? -3.840 -6.025 -13.586 1.00 85.12 334 HIS A O 1
ATOM 2631 N N . ASP A 1 335 ? -3.803 -5.662 -11.373 1.00 88.00 335 ASP A N 1
ATOM 2632 C CA . ASP A 1 335 ? -3.854 -4.202 -11.473 1.00 88.00 335 ASP A CA 1
ATOM 2633 C C . ASP A 1 335 ? -2.456 -3.594 -11.697 1.00 88.00 335 ASP A C 1
ATOM 2635 O O . ASP A 1 335 ? -2.340 -2.467 -12.173 1.00 88.00 335 ASP A O 1
ATOM 2639 N N . VAL A 1 336 ? -1.394 -4.354 -11.387 1.00 84.69 336 VAL A N 1
ATOM 2640 C CA . VAL A 1 336 ? 0.017 -3.924 -11.468 1.00 84.69 336 VAL A CA 1
ATOM 2641 C C . VAL A 1 336 ? 0.821 -4.613 -12.583 1.00 84.69 336 VAL A C 1
ATOM 2643 O O . VAL A 1 336 ? 1.979 -4.261 -12.818 1.00 84.69 336 VAL A O 1
ATOM 2646 N N . THR A 1 337 ? 0.230 -5.592 -13.277 1.00 79.75 337 THR A N 1
ATOM 2647 C CA . THR A 1 337 ? 0.878 -6.375 -14.346 1.00 79.75 337 THR A CA 1
ATOM 2648 C C . THR A 1 337 ? 0.190 -6.220 -15.703 1.00 79.75 337 THR A C 1
ATOM 2650 O O . THR A 1 337 ? -0.938 -5.742 -15.799 1.00 79.75 337 THR A O 1
ATOM 2653 N N . VAL A 1 338 ? 0.891 -6.620 -16.768 1.00 74.06 338 VAL A N 1
ATOM 2654 C CA . VAL A 1 338 ? 0.378 -6.696 -18.145 1.00 74.06 338 VAL A CA 1
ATOM 2655 C C . VAL A 1 338 ? 0.531 -8.104 -18.720 1.00 74.06 338 VAL A C 1
ATOM 2657 O O . VAL A 1 338 ? 1.417 -8.860 -18.316 1.00 74.06 338 VAL A O 1
ATOM 2660 N N . THR A 1 339 ? -0.318 -8.447 -19.687 1.00 71.62 339 THR A N 1
ATOM 2661 C CA . THR A 1 339 ? -0.301 -9.728 -20.413 1.00 71.62 339 THR A CA 1
ATOM 2662 C C . THR A 1 339 ? -0.362 -9.495 -21.923 1.00 71.62 339 THR A C 1
ATOM 2664 O O . THR A 1 339 ? -0.626 -8.385 -22.376 1.00 71.62 339 THR A O 1
ATOM 2667 N N . GLU A 1 340 ? -0.154 -10.542 -22.722 1.00 64.06 340 GLU A N 1
ATOM 2668 C CA . GLU A 1 340 ? -0.302 -10.481 -24.187 1.00 64.06 340 GLU A CA 1
ATOM 2669 C C . GLU A 1 340 ? -1.742 -10.126 -24.616 1.00 64.06 340 GLU A C 1
ATOM 2671 O O . GLU A 1 340 ? -1.938 -9.436 -25.611 1.00 64.06 340 GLU A O 1
ATOM 2676 N N . GLU A 1 341 ? -2.750 -10.521 -23.827 1.00 59.22 341 GLU A N 1
ATOM 2677 C CA . GLU A 1 341 ? -4.163 -10.164 -24.043 1.00 59.22 341 GLU A CA 1
ATOM 2678 C C . GLU A 1 341 ? -4.537 -8.773 -23.482 1.00 59.22 341 GLU A C 1
ATOM 2680 O O . GLU A 1 341 ? -5.566 -8.212 -23.857 1.00 59.22 341 GLU A O 1
ATOM 2685 N N . SER A 1 342 ? -3.721 -8.210 -22.582 1.00 59.19 342 SER A N 1
ATOM 2686 C CA . SER A 1 342 ? -3.931 -6.905 -21.939 1.00 59.19 342 SER A CA 1
ATOM 2687 C C . SER A 1 342 ? -2.590 -6.173 -21.755 1.00 59.19 342 SER A C 1
ATOM 2689 O O . SER A 1 342 ? -2.027 -6.179 -20.654 1.00 59.19 342 SER A O 1
ATOM 2691 N N . PRO A 1 343 ? -2.057 -5.525 -22.812 1.00 64.44 343 PRO A N 1
ATOM 2692 C CA . PRO A 1 343 ? -0.709 -4.941 -22.824 1.00 64.44 343 PRO A CA 1
ATOM 2693 C C . PRO A 1 343 ? -0.559 -3.652 -21.993 1.00 64.44 343 PRO A C 1
ATOM 2695 O O . PRO A 1 343 ? 0.517 -3.055 -21.964 1.00 64.44 343 PRO A O 1
ATOM 2698 N N . THR A 1 344 ? -1.621 -3.206 -21.317 1.00 67.50 344 THR A N 1
ATOM 2699 C CA . THR A 1 344 ? -1.639 -2.046 -20.416 1.00 67.50 344 THR A CA 1
ATOM 2700 C C . THR A 1 344 ? -2.330 -2.399 -19.103 1.00 67.50 344 THR A C 1
ATOM 2702 O O . THR A 1 344 ? -3.324 -3.125 -19.111 1.00 67.50 344 THR A O 1
ATOM 2705 N N . THR A 1 345 ? -1.842 -1.843 -17.993 1.00 77.19 345 THR A N 1
ATOM 2706 C CA . THR A 1 345 ? -2.489 -1.937 -16.673 1.00 77.19 345 THR A CA 1
ATOM 2707 C C . THR A 1 345 ? -3.869 -1.265 -16.692 1.00 77.19 345 THR A C 1
ATOM 2709 O O . THR A 1 345 ? -4.033 -0.292 -17.438 1.00 77.19 345 THR A O 1
ATOM 2712 N N . PRO A 1 346 ? -4.837 -1.702 -15.866 1.00 78.25 346 PRO A N 1
ATOM 2713 C CA . PRO A 1 346 ? -6.135 -1.041 -15.739 1.00 78.25 346 PRO A CA 1
ATOM 2714 C C . PRO A 1 346 ? -6.029 0.461 -15.428 1.00 78.25 346 PRO A C 1
ATOM 2716 O O . PRO A 1 346 ? -5.150 0.896 -14.682 1.00 78.25 346 PRO A O 1
ATOM 2719 N N . GLU A 1 347 ? -6.955 1.247 -15.984 1.00 80.06 347 GLU A N 1
ATOM 2720 C CA . GLU A 1 347 ? -7.176 2.639 -15.580 1.00 80.06 347 GLU A CA 1
ATOM 2721 C C . GLU A 1 347 ? -8.294 2.718 -14.531 1.00 80.06 347 GLU A C 1
ATOM 2723 O O . GLU A 1 347 ? -9.300 2.012 -14.640 1.00 80.06 347 GLU A O 1
ATOM 2728 N N . PHE A 1 348 ? -8.155 3.613 -13.548 1.00 85.75 348 PHE A N 1
ATOM 2729 C CA . PHE A 1 348 ? -9.177 3.841 -12.522 1.00 85.75 348 PHE A CA 1
ATOM 2730 C C . PHE A 1 348 ? -9.674 5.289 -12.517 1.00 85.75 348 PHE A C 1
ATOM 2732 O O . PHE A 1 348 ? -8.892 6.240 -12.435 1.00 85.75 348 PHE A O 1
ATOM 2739 N N . GLU A 1 349 ? -10.996 5.462 -12.524 1.00 82.94 349 GLU A N 1
ATOM 2740 C CA . GLU A 1 349 ? -11.650 6.778 -12.458 1.00 82.94 349 GLU A CA 1
ATOM 2741 C C . GLU A 1 349 ? -11.258 7.544 -11.176 1.00 82.94 349 GLU A C 1
ATOM 2743 O O . GLU A 1 349 ? -11.013 8.745 -11.221 1.00 82.94 349 GLU A O 1
ATOM 2748 N N . ASP A 1 350 ? -11.074 6.833 -10.058 1.00 89.38 350 ASP A N 1
ATOM 2749 C CA . ASP A 1 350 ? -10.661 7.355 -8.749 1.00 89.38 350 ASP A CA 1
ATOM 2750 C C . ASP A 1 350 ? -9.139 7.272 -8.493 1.00 89.38 350 ASP A C 1
ATOM 2752 O O . ASP A 1 350 ? -8.704 7.183 -7.346 1.00 89.38 350 ASP A O 1
ATOM 2756 N N . THR A 1 351 ? -8.304 7.283 -9.540 1.00 91.00 351 THR A N 1
ATOM 2757 C CA . THR A 1 351 ? -6.831 7.244 -9.406 1.00 91.00 351 THR A CA 1
ATOM 2758 C C . THR A 1 351 ? -6.285 8.417 -8.599 1.00 91.00 351 THR A C 1
ATOM 2760 O O . THR A 1 351 ? -6.445 9.565 -9.016 1.00 91.00 351 THR A O 1
ATOM 2763 N N . ILE A 1 352 ? -5.523 8.130 -7.538 1.00 89.44 352 ILE A N 1
ATOM 2764 C CA . ILE A 1 352 ? -4.869 9.145 -6.689 1.00 89.44 352 ILE A CA 1
ATOM 2765 C C . ILE A 1 352 ? -3.342 9.028 -6.588 1.00 89.44 352 ILE A C 1
ATOM 2767 O O . ILE A 1 352 ? -2.701 9.924 -6.043 1.00 89.44 352 ILE A O 1
ATOM 2771 N N . ALA A 1 353 ? -2.738 7.970 -7.128 1.00 89.69 353 ALA A N 1
ATOM 2772 C CA . ALA A 1 353 ? -1.290 7.786 -7.193 1.00 89.69 353 ALA A CA 1
ATOM 2773 C C . ALA A 1 353 ? -0.921 6.833 -8.340 1.00 89.69 353 ALA A C 1
ATOM 2775 O O . ALA A 1 353 ? -1.782 6.129 -8.872 1.00 89.69 353 ALA A O 1
ATOM 2776 N N . VAL A 1 354 ? 0.365 6.791 -8.690 1.00 85.69 354 VAL A N 1
ATOM 2777 C CA . VAL A 1 354 ? 0.943 5.814 -9.620 1.00 85.69 354 VAL A CA 1
ATOM 2778 C C . VAL A 1 354 ? 2.055 5.053 -8.901 1.00 85.69 354 VAL A C 1
ATOM 2780 O O . VAL A 1 354 ? 2.963 5.676 -8.351 1.00 85.69 354 VAL A O 1
ATOM 2783 N N . GLY A 1 355 ? 1.975 3.722 -8.904 1.00 84.19 355 GLY A N 1
ATOM 2784 C CA . GLY A 1 355 ? 3.088 2.841 -8.546 1.00 84.19 355 GLY A CA 1
ATOM 2785 C C . GLY A 1 355 ? 3.849 2.407 -9.801 1.00 84.19 355 GLY A C 1
ATOM 2786 O O . GLY A 1 355 ? 3.335 2.523 -10.911 1.00 84.19 355 GLY A O 1
ATOM 2787 N N . GLU A 1 356 ? 5.089 1.943 -9.649 1.00 82.19 356 GLU A N 1
ATOM 2788 C CA . GLU A 1 356 ? 5.941 1.553 -10.792 1.00 82.19 356 GLU A CA 1
ATOM 2789 C C . GLU A 1 356 ? 6.931 0.435 -10.466 1.00 82.19 356 GLU A C 1
ATOM 2791 O O . GLU A 1 356 ? 7.199 -0.403 -11.327 1.00 82.19 356 GLU A O 1
ATOM 2796 N N . PHE A 1 357 ? 7.434 0.394 -9.227 1.00 83.44 357 PHE A N 1
ATOM 2797 C CA . PHE A 1 357 ? 8.484 -0.539 -8.836 1.00 83.44 357 PHE A CA 1
ATOM 2798 C C . PHE A 1 357 ? 8.088 -1.994 -9.140 1.00 83.44 357 PHE A C 1
ATOM 2800 O O . PHE A 1 357 ? 6.952 -2.378 -8.846 1.00 83.44 357 PHE A O 1
ATOM 2807 N N . PRO A 1 358 ? 8.986 -2.827 -9.694 1.00 79.25 358 PRO A N 1
ATOM 2808 C CA . PRO A 1 358 ? 8.703 -4.232 -9.961 1.00 79.25 358 PRO A CA 1
ATOM 2809 C C . PRO A 1 358 ? 8.153 -4.980 -8.744 1.00 79.25 358 PRO A C 1
ATOM 2811 O O . PRO A 1 358 ? 8.501 -4.675 -7.605 1.00 79.25 358 PRO A O 1
ATOM 2814 N N . ILE A 1 359 ? 7.349 -6.017 -8.985 1.00 82.94 359 ILE A N 1
ATOM 2815 C CA . ILE A 1 359 ? 7.054 -7.025 -7.956 1.00 82.94 359 ILE A CA 1
ATOM 2816 C C . ILE A 1 359 ? 8.393 -7.571 -7.432 1.00 82.94 359 ILE A C 1
ATOM 2818 O O . ILE A 1 359 ? 9.166 -8.151 -8.198 1.00 82.94 359 ILE A O 1
ATOM 2822 N N . ASP A 1 360 ? 8.659 -7.326 -6.147 1.00 78.31 360 ASP A N 1
ATOM 2823 C CA . ASP A 1 360 ? 9.876 -7.696 -5.418 1.00 78.31 360 ASP A CA 1
ATOM 2824 C C . ASP A 1 360 ? 9.473 -8.233 -4.034 1.00 78.31 360 ASP A C 1
ATOM 2826 O O . ASP A 1 360 ? 9.508 -7.532 -3.016 1.00 78.31 360 ASP A O 1
ATOM 2830 N N . SER A 1 361 ? 8.981 -9.472 -3.995 1.00 75.31 361 SER A N 1
ATOM 2831 C CA . SER A 1 361 ? 8.627 -10.144 -2.738 1.00 75.31 361 SER A CA 1
ATOM 2832 C C . SER A 1 361 ? 9.857 -10.817 -2.142 1.00 75.31 361 SER A C 1
ATOM 2834 O O . SER A 1 361 ? 10.576 -11.520 -2.849 1.00 75.31 361 SER A O 1
ATOM 2836 N N . PHE A 1 362 ? 10.111 -10.593 -0.850 1.00 65.25 362 PHE A N 1
ATOM 2837 C CA . PHE A 1 362 ? 11.278 -11.132 -0.148 1.00 65.25 362 PHE A CA 1
ATOM 2838 C C . PHE A 1 362 ? 11.064 -12.578 0.331 1.00 65.25 362 PHE A C 1
ATOM 2840 O O . PHE A 1 362 ? 9.922 -13.012 0.467 1.00 65.25 362 PHE A O 1
ATOM 2847 N N . PRO A 1 363 ? 12.145 -13.342 0.598 1.00 55.03 363 PRO A N 1
ATOM 2848 C CA . PRO A 1 363 ? 12.039 -14.733 1.016 1.00 55.03 363 PRO A CA 1
ATOM 2849 C C . PRO A 1 363 ? 11.171 -14.896 2.257 1.00 55.03 363 PRO A C 1
ATOM 2851 O O . PRO A 1 363 ? 11.333 -14.183 3.246 1.00 55.03 363 PRO A O 1
ATOM 2854 N N . VAL A 1 364 ? 10.282 -15.881 2.199 1.00 42.62 364 VAL A N 1
ATOM 2855 C CA . VAL A 1 364 ? 9.356 -16.215 3.281 1.00 42.62 364 VAL A CA 1
ATOM 2856 C C . VAL A 1 364 ? 9.585 -17.607 3.858 1.00 42.62 364 VAL A C 1
ATOM 2858 O O . VAL A 1 364 ? 8.880 -17.986 4.793 1.00 42.62 364 VAL A O 1
ATOM 2861 N N . ARG A 1 365 ? 10.533 -18.363 3.282 1.00 43.47 365 ARG A N 1
ATOM 2862 C CA . ARG A 1 365 ? 11.191 -19.503 3.927 1.00 43.47 365 ARG A CA 1
ATOM 2863 C C . ARG A 1 365 ? 12.708 -19.366 3.881 1.00 43.47 365 ARG A C 1
ATOM 2865 O O . ARG A 1 365 ? 13.285 -18.976 2.862 1.00 43.47 365 ARG A O 1
ATOM 2872 N N . LYS A 1 366 ? 13.369 -19.860 4.928 1.00 53.97 366 LYS A N 1
ATOM 2873 C CA . LYS A 1 366 ? 14.763 -20.309 4.865 1.00 53.97 366 LYS A CA 1
ATOM 2874 C C . LYS A 1 366 ? 14.872 -21.482 3.893 1.00 53.97 366 LYS A C 1
ATOM 2876 O O . LYS A 1 366 ? 13.962 -22.307 3.792 1.00 53.97 366 LYS A O 1
ATOM 2881 N N . LYS A 1 367 ? 16.016 -21.547 3.204 1.00 50.22 367 LYS A N 1
ATOM 2882 C CA . LYS A 1 367 ? 16.289 -22.492 2.114 1.00 50.22 367 LYS A CA 1
ATOM 2883 C C . LYS A 1 367 ? 16.000 -23.939 2.518 1.00 50.22 367 LYS A C 1
ATOM 2885 O O . LYS A 1 367 ? 16.570 -24.424 3.495 1.00 50.22 367 LYS A O 1
ATOM 2890 N N . GLN A 1 368 ? 15.156 -24.620 1.751 1.00 52.16 368 GLN A N 1
ATOM 2891 C CA . GLN A 1 368 ? 14.730 -25.990 2.015 1.00 52.16 368 GLN A CA 1
ATOM 2892 C C . GLN A 1 368 ? 15.623 -27.015 1.285 1.00 52.16 368 GLN A C 1
ATOM 2894 O O . GLN A 1 368 ? 16.261 -26.694 0.274 1.00 52.16 368 GLN A O 1
ATOM 2899 N N . PRO A 1 369 ? 15.701 -28.274 1.765 1.00 53.81 369 PRO A N 1
ATOM 2900 C CA . PRO A 1 369 ? 16.488 -29.319 1.111 1.00 53.81 369 PRO A CA 1
ATOM 2901 C C . PRO A 1 369 ? 15.907 -29.710 -0.258 1.00 53.81 369 PRO A C 1
ATOM 2903 O O . PRO A 1 369 ? 14.939 -30.461 -0.351 1.00 53.81 369 PRO A O 1
ATOM 2906 N N . GLY A 1 370 ? 16.530 -29.217 -1.328 1.00 56.47 370 GLY A N 1
ATOM 2907 C CA . GLY A 1 370 ? 16.106 -29.435 -2.717 1.00 56.47 370 GLY A CA 1
ATOM 2908 C C . GLY A 1 370 ? 16.135 -28.155 -3.551 1.00 56.47 370 GLY A C 1
ATOM 2909 O O . GLY A 1 370 ? 16.350 -28.222 -4.761 1.00 56.47 370 GLY A O 1
ATOM 2910 N N . ASP A 1 371 ? 16.018 -26.996 -2.900 1.00 50.47 371 ASP A N 1
ATOM 2911 C CA . ASP A 1 371 ? 16.074 -25.688 -3.547 1.00 50.47 371 ASP A CA 1
ATOM 2912 C C . ASP A 1 371 ? 17.455 -25.469 -4.182 1.00 50.47 371 ASP A C 1
ATOM 2914 O O . ASP A 1 371 ? 18.473 -25.345 -3.495 1.00 50.47 371 ASP A O 1
ATOM 2918 N N . SER A 1 372 ? 17.528 -25.393 -5.508 1.00 57.84 372 SER A N 1
ATOM 2919 C CA . SER A 1 372 ? 18.785 -25.113 -6.207 1.00 57.84 372 SER A CA 1
ATOM 2920 C C . SER A 1 372 ? 19.071 -23.608 -6.252 1.00 57.84 372 SER A C 1
ATOM 2922 O O . SER A 1 372 ? 20.118 -23.183 -5.756 1.00 57.84 372 SER A O 1
ATOM 2924 N N . VAL A 1 373 ? 18.127 -22.802 -6.756 1.00 54.84 373 VAL A N 1
ATOM 2925 C CA . VAL A 1 373 ? 18.373 -21.402 -7.171 1.00 54.84 373 VAL A CA 1
ATOM 2926 C C . VAL A 1 373 ? 17.603 -20.333 -6.369 1.00 54.84 373 VAL A C 1
ATOM 2928 O O . VAL A 1 373 ? 18.118 -19.230 -6.226 1.00 54.84 373 VAL A O 1
ATOM 2931 N N . VAL A 1 374 ? 16.424 -20.627 -5.805 1.00 54.94 374 VAL A N 1
ATOM 2932 C CA . VAL A 1 374 ? 15.516 -19.609 -5.213 1.00 54.94 374 VAL A CA 1
ATOM 2933 C C . VAL A 1 374 ? 15.016 -20.015 -3.812 1.00 54.94 374 VAL A C 1
ATOM 2935 O O . VAL A 1 374 ? 15.328 -21.109 -3.347 1.00 54.94 374 VAL A O 1
ATOM 2938 N N . LEU A 1 375 ? 14.281 -19.129 -3.128 1.00 57.94 375 LEU A N 1
ATOM 2939 C CA . LEU A 1 375 ? 13.669 -19.329 -1.804 1.00 57.94 375 LEU A CA 1
ATOM 2940 C C . LEU A 1 375 ? 12.140 -19.197 -1.903 1.00 57.94 375 LEU A C 1
ATOM 2942 O O . LEU A 1 375 ? 11.650 -18.442 -2.741 1.00 57.94 375 LEU A O 1
ATOM 2946 N N . GLU A 1 376 ? 11.381 -19.892 -1.047 1.00 51.31 376 GLU A N 1
ATOM 2947 C CA . GLU A 1 376 ? 9.908 -19.786 -1.041 1.00 51.31 376 GLU A CA 1
ATOM 2948 C C . GLU A 1 376 ? 9.468 -18.338 -0.794 1.00 51.31 376 GLU A C 1
ATOM 2950 O O . GLU A 1 376 ? 10.100 -17.612 -0.022 1.00 51.31 376 GLU A O 1
ATOM 2955 N N . GLY A 1 377 ? 8.406 -17.915 -1.480 1.00 57.69 377 GLY A N 1
ATOM 2956 C CA . GLY A 1 377 ? 7.893 -16.546 -1.469 1.00 57.69 377 GLY A CA 1
ATOM 2957 C C . GLY A 1 377 ? 8.794 -15.476 -2.099 1.00 57.69 377 GLY A C 1
ATOM 2958 O O . GLY A 1 377 ? 8.322 -14.357 -2.259 1.00 57.69 377 GLY A O 1
ATOM 2959 N N . TYR A 1 378 ? 10.031 -15.787 -2.514 1.00 73.31 378 TYR A N 1
ATOM 2960 C CA . TYR A 1 378 ? 10.857 -14.817 -3.234 1.00 73.31 378 TYR A CA 1
ATOM 2961 C C . TYR A 1 378 ? 10.367 -14.637 -4.677 1.00 73.31 378 TYR A C 1
ATOM 2963 O O . TYR A 1 378 ? 10.465 -15.554 -5.493 1.00 73.31 378 TYR A O 1
ATOM 2971 N N . LEU A 1 379 ? 9.880 -13.438 -4.992 1.00 71.56 379 LEU A N 1
ATOM 2972 C CA . LEU A 1 379 ? 9.485 -13.004 -6.334 1.00 71.56 379 LEU A CA 1
ATOM 2973 C C . LEU A 1 379 ? 10.277 -11.742 -6.667 1.00 71.56 379 LEU A C 1
ATOM 2975 O O . LEU A 1 379 ? 9.744 -10.644 -6.569 1.00 71.56 379 LEU A O 1
ATOM 2979 N N . GLY A 1 380 ? 11.567 -11.892 -6.964 1.00 74.88 380 GLY A N 1
ATOM 2980 C CA . GLY A 1 380 ? 12.466 -10.761 -7.185 1.00 74.88 380 GLY A CA 1
ATOM 2981 C C . GLY A 1 380 ? 12.295 -10.099 -8.552 1.00 74.88 380 GLY A C 1
ATOM 2982 O O . GLY A 1 380 ? 12.427 -10.761 -9.580 1.00 74.88 380 GLY A O 1
ATOM 2983 N N . MET A 1 381 ? 12.104 -8.779 -8.552 1.00 75.88 381 MET A N 1
ATOM 2984 C CA . MET A 1 381 ? 12.250 -7.887 -9.711 1.00 75.88 381 MET A CA 1
ATOM 2985 C C . MET A 1 381 ? 11.507 -8.322 -10.997 1.00 75.88 381 MET A C 1
ATOM 2987 O O . MET A 1 381 ? 12.102 -8.363 -12.078 1.00 75.88 381 MET A O 1
ATOM 2991 N N . LEU A 1 382 ? 10.194 -8.593 -10.938 1.00 72.88 382 LEU A N 1
ATOM 2992 C CA . LEU A 1 382 ? 9.390 -9.009 -12.112 1.00 72.88 382 LEU A CA 1
ATOM 2993 C C . LEU A 1 382 ? 9.062 -7.857 -13.098 1.00 72.88 382 LEU A C 1
ATOM 2995 O O . LEU A 1 382 ? 7.927 -7.687 -13.553 1.00 72.88 382 LEU A O 1
ATOM 2999 N N . ALA A 1 383 ? 10.067 -7.058 -13.464 1.00 71.62 383 ALA A N 1
ATOM 3000 C CA . ALA A 1 383 ? 9.958 -5.866 -14.313 1.00 71.62 383 ALA A CA 1
ATOM 3001 C C . ALA A 1 383 ? 9.461 -6.147 -15.747 1.00 71.62 383 ALA A C 1
ATOM 3003 O O . ALA A 1 383 ? 9.031 -5.237 -16.446 1.00 71.62 383 ALA A O 1
ATOM 3004 N N . HIS A 1 384 ? 9.515 -7.403 -16.200 1.00 69.56 384 HIS A N 1
ATOM 3005 C CA . HIS A 1 384 ? 9.064 -7.796 -17.535 1.00 69.56 384 HIS A CA 1
ATOM 3006 C C . HIS A 1 384 ? 7.527 -7.781 -17.662 1.00 69.56 384 HIS A C 1
ATOM 3008 O O . HIS A 1 384 ? 7.019 -7.302 -18.677 1.00 69.56 384 HIS A O 1
ATOM 3014 N N . ILE A 1 385 ? 6.799 -8.212 -16.620 1.00 70.25 385 ILE A N 1
ATOM 3015 C CA . ILE A 1 385 ? 5.326 -8.134 -16.535 1.00 70.25 385 ILE A CA 1
ATOM 3016 C C . ILE A 1 385 ? 4.812 -6.913 -15.764 1.00 70.25 385 ILE A C 1
ATOM 3018 O O . ILE A 1 385 ? 3.670 -6.521 -15.972 1.00 70.25 385 ILE A O 1
ATOM 3022 N N . THR A 1 386 ? 5.617 -6.294 -14.894 1.00 74.31 386 THR A N 1
ATOM 3023 C CA . THR A 1 386 ? 5.213 -5.059 -14.191 1.00 74.31 386 THR A CA 1
ATOM 3024 C C . THR A 1 386 ? 5.291 -3.855 -15.147 1.00 74.31 386 THR A C 1
ATOM 3026 O O . THR A 1 386 ? 6.149 -3.803 -16.033 1.00 74.31 386 THR A O 1
ATOM 3029 N N . ARG A 1 387 ? 4.403 -2.873 -14.981 1.00 77.50 387 ARG A N 1
ATOM 3030 C CA . ARG A 1 387 ? 4.434 -1.552 -15.646 1.00 77.50 387 ARG A CA 1
ATOM 3031 C C . ARG A 1 387 ? 4.048 -0.474 -14.629 1.00 77.50 387 ARG A C 1
ATOM 3033 O O . ARG A 1 387 ? 3.529 -0.837 -13.579 1.00 77.50 387 ARG A O 1
ATOM 3040 N N . PRO A 1 388 ? 4.234 0.830 -14.907 1.00 81.56 388 PRO A N 1
ATOM 3041 C CA . PRO A 1 388 ? 3.584 1.862 -14.108 1.00 81.56 388 PRO A CA 1
ATOM 3042 C C . PRO A 1 388 ? 2.065 1.636 -14.078 1.00 81.56 388 PRO A C 1
ATOM 3044 O O . PRO A 1 388 ? 1.453 1.448 -15.126 1.00 81.56 388 PRO A O 1
ATOM 3047 N N . TYR A 1 389 ? 1.459 1.644 -12.894 1.00 83.31 389 TYR A N 1
ATOM 3048 C CA . TYR A 1 389 ? 0.040 1.347 -12.678 1.00 83.31 389 TYR A CA 1
ATOM 3049 C C . TYR A 1 389 ? -0.634 2.427 -11.843 1.00 83.31 389 TYR A C 1
ATOM 3051 O O . TYR A 1 389 ? -0.021 3.054 -10.979 1.00 83.31 389 TYR A O 1
ATOM 3059 N N . GLN A 1 390 ? -1.924 2.631 -12.083 1.00 89.31 390 GLN A N 1
ATOM 3060 C CA . GLN A 1 390 ? -2.738 3.544 -11.292 1.00 89.31 390 GLN A CA 1
ATOM 3061 C C . GLN A 1 390 ? -3.200 2.885 -9.986 1.00 89.31 390 GLN A C 1
ATOM 3063 O O . GLN A 1 390 ? -3.533 1.704 -9.961 1.00 89.31 390 GLN A O 1
ATOM 3068 N N . ILE A 1 391 ? -3.239 3.657 -8.898 1.00 93.00 391 ILE A N 1
ATOM 3069 C CA . ILE A 1 391 ? -3.748 3.207 -7.598 1.00 93.00 391 ILE A CA 1
ATOM 3070 C C . ILE A 1 391 ? -5.055 3.962 -7.293 1.00 93.00 391 ILE A C 1
ATOM 3072 O O . ILE A 1 391 ? -5.023 5.196 -7.176 1.00 93.00 391 ILE A O 1
ATOM 3076 N N . PRO A 1 392 ? -6.200 3.263 -7.169 1.00 94.19 392 PRO A N 1
ATOM 3077 C CA . PRO A 1 392 ? -7.489 3.887 -6.899 1.00 94.19 392 PRO A CA 1
ATOM 3078 C C . PRO A 1 392 ? -7.649 4.267 -5.422 1.00 94.19 392 PRO A C 1
ATOM 3080 O O . PRO A 1 392 ? -7.223 3.541 -4.524 1.00 94.19 392 PRO A O 1
ATOM 3083 N N . TYR A 1 393 ? -8.301 5.398 -5.162 1.00 93.25 393 TYR A N 1
ATOM 3084 C CA . TYR A 1 393 ? -8.523 5.978 -3.833 1.00 93.25 393 TYR A CA 1
ATOM 3085 C C . TYR A 1 393 ? -9.105 4.979 -2.824 1.00 93.25 393 TYR A C 1
ATOM 3087 O O . TYR A 1 393 ? -8.629 4.855 -1.689 1.00 93.25 393 TYR A O 1
ATOM 3095 N N . ARG A 1 394 ? -10.068 4.177 -3.283 1.00 93.31 394 ARG A N 1
ATOM 3096 C CA . ARG A 1 394 ? -10.765 3.151 -2.498 1.00 93.31 394 ARG A CA 1
ATOM 3097 C C . ARG A 1 394 ? -9.903 1.961 -2.022 1.00 93.31 394 ARG A C 1
ATOM 3099 O O . ARG A 1 394 ? -10.438 1.065 -1.382 1.00 93.31 394 ARG A O 1
ATOM 3106 N N . VAL A 1 395 ? -8.590 1.896 -2.286 1.00 91.88 395 VAL A N 1
ATOM 3107 C CA . VAL A 1 395 ? -7.709 0.902 -1.610 1.00 91.88 395 VAL A CA 1
ATOM 3108 C C . VAL A 1 395 ? -7.298 1.337 -0.201 1.00 91.88 395 VAL A C 1
ATOM 3110 O O . VAL A 1 395 ? -6.848 0.511 0.596 1.00 91.88 395 VAL A O 1
ATOM 3113 N N . MET A 1 396 ? -7.430 2.632 0.104 1.00 92.00 396 MET A N 1
ATOM 3114 C CA . MET A 1 396 ? -7.071 3.207 1.402 1.00 92.00 396 MET A CA 1
ATOM 3115 C C . MET A 1 396 ? -8.283 3.411 2.319 1.00 92.00 396 MET A C 1
ATOM 3117 O O . MET A 1 396 ? -8.113 3.419 3.539 1.00 92.00 396 MET A O 1
ATOM 3121 N N . ILE A 1 397 ? -9.486 3.573 1.752 1.00 87.19 397 ILE A N 1
ATOM 3122 C CA . ILE A 1 397 ? -10.756 3.641 2.494 1.00 87.19 397 ILE A CA 1
ATOM 3123 C C . ILE A 1 397 ? -11.100 2.248 3.028 1.00 87.19 397 ILE A C 1
ATOM 3125 O O . ILE A 1 397 ? -11.079 1.304 2.238 1.00 87.19 397 ILE A O 1
ATOM 3129 N N . PRO A 1 398 ? -11.378 2.053 4.331 1.00 76.38 398 PRO A N 1
ATOM 3130 C CA . PRO A 1 398 ? -11.569 0.696 4.836 1.00 76.38 398 PRO A CA 1
ATOM 3131 C C . PRO A 1 398 ? -13.032 0.255 5.043 1.00 76.38 398 PRO A C 1
ATOM 3133 O O . PRO A 1 398 ? -13.919 0.988 5.466 1.00 76.38 398 PRO A O 1
ATOM 3136 N N . GLN A 1 399 ? -13.281 -1.021 4.745 1.00 73.62 399 GLN A N 1
ATOM 3137 C CA . GLN A 1 399 ? -14.447 -1.449 3.960 1.00 73.62 399 GLN A CA 1
ATOM 3138 C C . GLN A 1 399 ? -15.872 -1.059 4.416 1.00 73.62 399 GLN A C 1
ATOM 3140 O O . GLN A 1 399 ? -16.675 -0.675 3.574 1.00 73.62 399 GLN A O 1
ATOM 3145 N N . LYS A 1 400 ? -16.247 -1.202 5.695 1.00 64.31 400 LYS A N 1
ATOM 3146 C CA . LYS A 1 400 ? -17.666 -1.046 6.115 1.00 64.31 400 LYS A CA 1
ATOM 3147 C C . LYS A 1 400 ? -17.954 0.270 6.849 1.00 64.31 400 LYS A C 1
ATOM 3149 O O . LYS A 1 400 ? -19.015 0.391 7.455 1.00 64.31 400 LYS A O 1
ATOM 3154 N N . VAL A 1 401 ? -16.925 1.108 7.008 1.00 55.53 401 VAL A N 1
ATOM 3155 C CA . VAL A 1 401 ? -16.871 2.059 8.119 1.00 55.53 401 VAL A CA 1
ATOM 3156 C C . VAL A 1 401 ? -15.849 3.213 7.758 1.00 55.53 401 VAL A C 1
ATOM 3158 O O . VAL A 1 401 ? -14.648 2.976 7.758 1.00 55.53 401 VAL A O 1
ATOM 3161 N N . GLU A 1 402 ? -16.313 4.449 7.455 1.00 60.41 402 GLU A N 1
ATOM 3162 C CA . GLU A 1 402 ? -15.679 5.811 7.242 1.00 60.41 402 GLU A CA 1
ATOM 3163 C C . GLU A 1 402 ? -14.458 6.233 8.038 1.00 60.41 402 GLU A C 1
ATOM 3165 O O . GLU A 1 402 ? -14.407 5.986 9.224 1.00 60.41 402 GLU A O 1
ATOM 3170 N N . GLY A 1 403 ? -13.703 7.210 7.519 1.00 58.06 403 GLY A N 1
ATOM 3171 C CA . GLY A 1 403 ? -13.049 8.192 8.400 1.00 58.06 403 GLY A CA 1
ATOM 3172 C C . GLY A 1 403 ? -11.715 7.687 8.919 1.00 58.06 403 GLY A C 1
ATOM 3173 O O . GLY A 1 403 ? -11.083 8.341 9.740 1.00 58.06 403 GLY A O 1
ATOM 3174 N N . LEU A 1 404 ? -11.302 6.515 8.431 1.00 68.00 404 LEU A N 1
ATOM 3175 C CA . LEU A 1 404 ? -9.928 6.075 8.321 1.00 68.00 404 LEU A CA 1
ATOM 3176 C C . LEU A 1 404 ? -9.537 6.182 6.855 1.00 68.00 404 LEU A C 1
ATOM 3178 O O . LEU A 1 404 ? -10.348 5.924 5.968 1.00 68.00 404 LEU A O 1
ATOM 3182 N N . ILE A 1 405 ? -8.271 6.478 6.623 1.00 70.88 405 ILE A N 1
ATOM 3183 C CA . ILE A 1 405 ? -7.625 6.281 5.340 1.00 70.88 405 ILE A CA 1
ATOM 3184 C C . ILE A 1 405 ? -6.235 5.710 5.629 1.00 70.88 405 ILE A C 1
ATOM 3186 O O . ILE A 1 405 ? -5.449 6.302 6.370 1.00 70.88 405 ILE A O 1
ATOM 3190 N N . VAL A 1 406 ? -5.954 4.490 5.160 1.00 78.75 406 VAL A N 1
ATOM 3191 C CA . VAL A 1 406 ? -4.677 3.807 5.427 1.00 78.75 406 VAL A CA 1
ATOM 3192 C C . VAL A 1 406 ? -3.792 3.859 4.181 1.00 78.75 406 VAL A C 1
ATOM 3194 O O . VAL A 1 406 ? -4.060 3.110 3.250 1.00 78.75 406 VAL A O 1
ATOM 3197 N N . PRO A 1 407 ? -2.721 4.680 4.164 1.00 74.19 407 PRO A N 1
ATOM 3198 C CA . PRO A 1 407 ? -1.799 4.794 3.025 1.00 74.19 407 PRO A CA 1
ATOM 3199 C C . PRO A 1 407 ? -0.536 3.909 3.090 1.00 74.19 407 PRO A C 1
ATOM 3201 O O . PRO A 1 407 ? 0.295 3.980 2.191 1.00 74.19 407 PRO A O 1
ATOM 3204 N N . VAL A 1 408 ? -0.352 3.099 4.145 1.00 77.19 408 VAL A N 1
ATOM 3205 C CA . VAL A 1 408 ? 0.853 2.246 4.326 1.00 77.19 408 VAL A CA 1
ATOM 3206 C C . VAL A 1 408 ? 0.494 0.771 4.480 1.00 77.19 408 VAL A C 1
ATOM 3208 O O . VAL A 1 408 ? 0.978 -0.078 3.745 1.00 77.19 408 VAL A O 1
ATOM 3211 N N . ALA A 1 409 ? -0.379 0.457 5.437 1.00 79.81 409 ALA A N 1
ATOM 3212 C CA . ALA A 1 409 ? -0.964 -0.869 5.602 1.00 79.81 409 ALA A CA 1
ATOM 3213 C C . ALA A 1 409 ? -2.240 -0.976 4.746 1.00 79.81 409 ALA A C 1
ATOM 3215 O O . ALA A 1 409 ? -3.330 -1.134 5.293 1.00 79.81 409 ALA A O 1
ATOM 3216 N N . VAL A 1 410 ? -2.099 -0.772 3.433 1.00 77.12 410 VAL A N 1
ATOM 3217 C CA . VAL A 1 410 ? -3.226 -0.563 2.512 1.00 77.12 410 VAL A CA 1
ATOM 3218 C C . VAL A 1 410 ? -3.959 -1.866 2.191 1.00 77.12 410 VAL A C 1
ATOM 3220 O O . VAL A 1 410 ? -3.540 -2.959 2.571 1.00 77.12 410 VAL A O 1
ATOM 3223 N N . SER A 1 411 ? -5.085 -1.767 1.490 1.00 86.62 411 SER A N 1
ATOM 3224 C CA . SER A 1 411 ? -5.795 -2.944 1.000 1.00 86.62 411 SER A CA 1
ATOM 3225 C C . SER A 1 411 ? -5.205 -3.415 -0.331 1.00 86.62 411 SER A C 1
ATOM 3227 O O . SER A 1 411 ? -5.514 -2.874 -1.393 1.00 86.62 411 SER A O 1
ATOM 3229 N N . ALA A 1 412 ? -4.357 -4.441 -0.284 1.00 84.62 412 ALA A N 1
ATOM 3230 C CA . ALA A 1 412 ? -3.763 -5.076 -1.462 1.00 84.62 412 ALA A CA 1
ATOM 3231 C C . ALA A 1 412 ? -3.515 -6.588 -1.257 1.00 84.62 412 ALA A C 1
ATOM 3233 O O . ALA A 1 412 ? -3.709 -7.140 -0.169 1.00 84.62 412 ALA A O 1
ATOM 3234 N N . THR A 1 413 ? -3.090 -7.295 -2.304 1.00 84.00 413 THR A N 1
ATOM 3235 C CA . THR A 1 413 ? -2.538 -8.658 -2.194 1.00 84.00 413 THR A CA 1
ATOM 3236 C C . THR A 1 413 ? -1.052 -8.616 -1.821 1.00 84.00 413 THR A C 1
ATOM 3238 O O . THR A 1 413 ? -0.405 -7.580 -1.942 1.00 84.00 413 THR A O 1
ATOM 3241 N N . HIS A 1 414 ? -0.471 -9.749 -1.401 1.00 72.44 414 HIS A N 1
ATOM 3242 C CA . HIS A 1 414 ? 0.979 -9.870 -1.172 1.00 72.44 414 HIS A CA 1
ATOM 3243 C C . HIS A 1 414 ? 1.821 -9.344 -2.331 1.00 72.44 414 HIS A C 1
ATOM 3245 O O . HIS A 1 414 ? 2.803 -8.637 -2.124 1.00 72.44 414 HIS A O 1
ATOM 3251 N N . VAL A 1 415 ? 1.435 -9.735 -3.544 1.00 75.44 415 VAL A N 1
ATOM 3252 C CA . VAL A 1 415 ? 2.242 -9.548 -4.743 1.00 75.44 415 VAL A CA 1
ATOM 3253 C C . VAL A 1 415 ? 2.163 -8.089 -5.187 1.00 75.44 415 VAL A C 1
ATOM 3255 O O . VAL A 1 415 ? 3.204 -7.452 -5.341 1.00 75.44 415 VAL A O 1
ATOM 3258 N N . ALA A 1 416 ? 0.955 -7.513 -5.221 1.00 80.81 416 ALA A N 1
ATOM 3259 C CA . ALA A 1 416 ? 0.756 -6.078 -5.421 1.00 80.81 416 ALA A CA 1
ATOM 3260 C C . ALA A 1 416 ? 1.478 -5.241 -4.353 1.00 80.81 416 ALA A C 1
ATOM 3262 O O . ALA A 1 416 ? 2.176 -4.285 -4.688 1.00 80.81 416 ALA A O 1
ATOM 3263 N N . PHE A 1 417 ? 1.411 -5.638 -3.075 1.00 83.19 417 PHE A N 1
ATOM 3264 C CA . PHE A 1 417 ? 2.134 -4.925 -2.023 1.00 83.19 417 PHE A CA 1
ATOM 3265 C C . PHE A 1 417 ? 3.642 -5.000 -2.182 1.00 83.19 417 PHE A C 1
ATOM 3267 O O . PHE A 1 417 ? 4.322 -4.005 -1.981 1.00 83.19 417 PHE A O 1
ATOM 3274 N N . SER A 1 418 ? 4.182 -6.146 -2.595 1.00 82.81 418 SER A N 1
ATOM 3275 C CA . SER A 1 418 ? 5.622 -6.293 -2.807 1.00 82.81 418 SER A CA 1
ATOM 3276 C C . SER A 1 418 ? 6.191 -5.352 -3.880 1.00 82.81 418 SER A C 1
ATOM 3278 O O . SER A 1 418 ? 7.386 -5.074 -3.844 1.00 82.81 418 SER A O 1
ATOM 3280 N N . SER A 1 419 ? 5.328 -4.823 -4.758 1.00 82.44 419 SER A N 1
ATOM 3281 C CA . SER A 1 419 ? 5.595 -3.705 -5.669 1.00 82.44 419 SER A CA 1
ATOM 3282 C C . SER A 1 419 ? 5.305 -2.339 -5.014 1.00 82.44 419 SER A C 1
ATOM 3284 O O . SER A 1 419 ? 6.193 -1.493 -4.923 1.00 82.44 419 SER A O 1
ATOM 3286 N N . MET A 1 420 ? 4.087 -2.107 -4.503 1.00 75.94 420 MET A N 1
ATOM 3287 C CA . MET A 1 420 ? 3.653 -0.774 -4.039 1.00 75.94 420 MET A CA 1
ATOM 3288 C C . MET A 1 420 ? 4.219 -0.346 -2.670 1.00 75.94 420 MET A C 1
ATOM 3290 O O . MET A 1 420 ? 4.028 0.797 -2.261 1.00 75.94 420 MET A O 1
ATOM 3294 N N . ARG A 1 421 ? 4.907 -1.241 -1.946 1.00 80.25 421 ARG A N 1
ATOM 3295 C CA . ARG A 1 421 ? 5.513 -1.000 -0.618 1.00 80.25 421 ARG A CA 1
ATOM 3296 C C . ARG A 1 421 ? 6.667 0.006 -0.604 1.00 80.25 421 ARG A C 1
ATOM 3298 O O . ARG A 1 421 ? 7.252 0.234 0.449 1.00 80.25 421 ARG A O 1
ATOM 3305 N N . MET A 1 422 ? 7.070 0.526 -1.758 1.00 80.06 422 MET A N 1
ATOM 3306 C CA . MET A 1 422 ? 8.196 1.448 -1.843 1.00 80.06 422 MET A CA 1
ATOM 3307 C C . MET A 1 422 ? 7.820 2.814 -1.275 1.00 80.06 422 MET A C 1
ATOM 3309 O O . MET A 1 422 ? 6.731 3.335 -1.524 1.00 80.06 422 MET A O 1
ATOM 3313 N N . GLU A 1 423 ? 8.753 3.428 -0.557 1.00 72.06 423 GLU A N 1
ATOM 3314 C CA . GLU A 1 423 ? 8.547 4.661 0.197 1.00 72.06 423 GLU A CA 1
ATOM 3315 C C . GLU A 1 423 ? 7.966 5.807 -0.658 1.00 72.06 423 GLU A C 1
ATOM 3317 O O . GLU A 1 423 ? 7.016 6.437 -0.194 1.00 72.06 423 GLU A O 1
ATOM 3322 N N . PRO A 1 424 ? 8.389 6.047 -1.922 1.00 72.75 424 PRO A N 1
ATOM 3323 C CA . PRO A 1 424 ? 7.763 7.063 -2.773 1.00 72.75 424 PRO A CA 1
ATOM 3324 C C . PRO A 1 424 ? 6.274 6.809 -3.055 1.00 72.75 424 PRO A C 1
ATOM 3326 O O . PRO A 1 424 ? 5.508 7.759 -3.198 1.00 72.75 424 PRO A O 1
ATOM 3329 N N . THR A 1 425 ? 5.850 5.541 -3.105 1.00 78.19 425 THR A N 1
ATOM 3330 C CA . THR A 1 425 ? 4.443 5.169 -3.323 1.00 78.19 425 THR A CA 1
ATOM 3331 C C . THR A 1 425 ? 3.639 5.355 -2.038 1.00 78.19 425 THR A C 1
ATOM 3333 O O . THR A 1 425 ? 2.602 6.011 -2.072 1.00 78.19 425 THR A O 1
ATOM 3336 N N . TRP A 1 426 ? 4.139 4.907 -0.880 1.00 82.25 426 TRP A N 1
ATOM 3337 C CA . TRP A 1 426 ? 3.514 5.216 0.418 1.00 82.25 426 TRP A CA 1
ATOM 3338 C C . TRP A 1 426 ? 3.442 6.719 0.713 1.00 82.25 426 TRP A C 1
ATOM 3340 O O . TRP A 1 426 ? 2.465 7.173 1.305 1.00 82.25 426 TRP A O 1
ATOM 3350 N N . MET A 1 427 ? 4.432 7.508 0.285 1.00 82.06 427 MET A N 1
ATOM 3351 C CA . MET A 1 427 ? 4.399 8.970 0.401 1.00 82.06 427 MET A CA 1
ATOM 3352 C C . MET A 1 427 ? 3.326 9.586 -0.505 1.00 82.06 427 MET A C 1
ATOM 3354 O O . MET A 1 427 ? 2.572 10.436 -0.037 1.00 82.06 427 MET A O 1
ATOM 3358 N N . ALA A 1 428 ? 3.189 9.128 -1.755 1.00 82.38 428 ALA A N 1
ATOM 3359 C CA . ALA A 1 428 ? 2.124 9.579 -2.656 1.00 82.38 428 ALA A CA 1
ATOM 3360 C C . ALA A 1 428 ? 0.721 9.209 -2.133 1.00 82.38 428 ALA A C 1
ATOM 3362 O O . ALA A 1 428 ? -0.197 10.031 -2.144 1.00 82.38 428 ALA A O 1
ATOM 3363 N N . LEU A 1 429 ? 0.559 7.994 -1.604 1.00 86.00 429 LEU A N 1
ATOM 3364 C CA . LEU A 1 429 ? -0.671 7.561 -0.938 1.00 86.00 429 LEU A CA 1
ATOM 3365 C C . LEU A 1 429 ? -0.939 8.378 0.334 1.00 86.00 429 LEU A C 1
ATOM 3367 O O . LEU A 1 429 ? -2.073 8.780 0.573 1.00 86.00 429 LEU A O 1
ATOM 3371 N N . GLY A 1 430 ? 0.096 8.697 1.117 1.00 82.19 430 GLY A N 1
ATOM 3372 C CA . GLY A 1 430 ? 0.002 9.559 2.298 1.00 82.19 430 GLY A CA 1
ATOM 3373 C C . GLY A 1 430 ? -0.412 10.995 1.968 1.00 82.19 430 GLY A C 1
ATOM 3374 O O . GLY A 1 430 ? -1.237 11.571 2.675 1.00 82.19 430 GLY A O 1
ATOM 3375 N N . HIS A 1 431 ? 0.094 11.548 0.863 1.00 89.00 431 HIS A N 1
ATOM 3376 C CA . HIS A 1 431 ? -0.276 12.872 0.356 1.00 89.00 431 HIS A CA 1
ATOM 3377 C C . HIS A 1 431 ? -1.743 12.909 -0.090 1.00 89.00 431 HIS A C 1
ATOM 3379 O O . HIS A 1 431 ? -2.503 13.766 0.365 1.00 89.00 431 HIS A O 1
ATOM 3385 N N . ALA A 1 432 ? -2.177 11.925 -0.885 1.00 87.81 432 ALA A N 1
ATOM 3386 C CA . ALA A 1 432 ? -3.580 11.765 -1.268 1.00 87.81 432 ALA A CA 1
ATOM 3387 C C . ALA A 1 432 ? -4.502 11.565 -0.054 1.00 87.81 432 ALA A C 1
ATOM 3389 O O . ALA A 1 432 ? -5.588 12.139 -0.001 1.00 87.81 432 ALA A O 1
ATOM 3390 N N . ALA A 1 433 ? -4.060 10.792 0.940 1.00 88.19 433 ALA A N 1
ATOM 3391 C CA . ALA A 1 433 ? -4.803 10.557 2.170 1.00 88.19 433 ALA A CA 1
ATOM 3392 C C . ALA A 1 433 ? -4.999 11.841 2.995 1.00 88.19 433 ALA A C 1
ATOM 3394 O O . ALA A 1 433 ? -6.120 12.136 3.411 1.00 88.19 433 ALA A O 1
ATOM 3395 N N . GLY A 1 434 ? -3.936 12.632 3.181 1.00 82.38 434 GLY A N 1
ATOM 3396 C CA . GLY A 1 434 ? -3.990 13.904 3.906 1.00 82.38 434 GLY A CA 1
ATOM 3397 C C . GLY A 1 434 ? -4.862 14.956 3.213 1.00 82.38 434 GLY A C 1
ATOM 3398 O O . GLY A 1 434 ? -5.687 15.596 3.865 1.00 82.38 434 GLY A O 1
ATOM 3399 N N . LEU A 1 435 ? -4.750 15.093 1.887 1.00 85.12 435 LEU A N 1
ATOM 3400 C CA . LEU A 1 435 ? -5.606 16.004 1.117 1.00 85.12 435 LEU A CA 1
ATOM 3401 C C . LEU A 1 435 ? -7.078 15.577 1.130 1.00 85.12 435 LEU A C 1
ATOM 3403 O O . LEU A 1 435 ? -7.961 16.429 1.206 1.00 85.12 435 LEU A O 1
ATOM 3407 N N . ALA A 1 436 ? -7.368 14.275 1.114 1.00 85.88 436 ALA A N 1
ATOM 3408 C CA . ALA A 1 436 ? -8.744 13.808 1.211 1.00 85.88 436 ALA A CA 1
ATOM 3409 C C . ALA A 1 436 ? -9.349 14.050 2.603 1.00 85.88 436 ALA A C 1
ATOM 3411 O O . ALA A 1 436 ? -10.503 14.459 2.700 1.00 85.88 436 ALA A O 1
ATOM 3412 N N . ALA A 1 437 ? -8.566 13.877 3.673 1.00 80.44 437 ALA A N 1
ATOM 3413 C CA . ALA A 1 437 ? -8.975 14.263 5.024 1.00 80.44 437 ALA A CA 1
ATOM 3414 C C . ALA A 1 437 ? -9.225 15.775 5.144 1.00 80.44 437 ALA A C 1
ATOM 3416 O O . ALA A 1 437 ? -10.188 16.189 5.787 1.00 80.44 437 ALA A O 1
ATOM 3417 N N . HIS A 1 438 ? -8.425 16.606 4.468 1.00 86.56 438 HIS A N 1
ATOM 3418 C CA . HIS A 1 438 ? -8.681 18.043 4.388 1.00 86.56 438 HIS A CA 1
ATOM 3419 C C . HIS A 1 438 ? -10.003 18.365 3.667 1.00 86.56 438 HIS A C 1
ATOM 3421 O O . HIS A 1 438 ? -10.808 19.125 4.207 1.00 86.56 438 HIS A O 1
ATOM 3427 N N . LEU A 1 439 ? -10.262 17.761 2.501 1.00 83.81 439 LEU A N 1
ATOM 3428 C CA . LEU A 1 439 ? -11.495 17.981 1.731 1.00 83.81 439 LEU A CA 1
ATOM 3429 C C . LEU A 1 439 ? -12.748 17.470 2.453 1.00 83.81 439 LEU A C 1
ATOM 3431 O O . LEU A 1 439 ? -13.759 18.163 2.462 1.00 83.81 439 LEU A O 1
ATOM 3435 N N . SER A 1 440 ? -12.669 16.307 3.105 1.00 87.31 440 SER A N 1
ATOM 3436 C CA . SER A 1 440 ? -13.725 15.768 3.975 1.00 87.31 440 SER A CA 1
ATOM 3437 C C . SER A 1 440 ? -14.129 16.782 5.056 1.00 87.31 440 SER A C 1
ATOM 3439 O O . SER A 1 440 ? -15.315 17.051 5.251 1.00 87.31 440 SER A O 1
ATOM 3441 N N . LEU A 1 441 ? -13.146 17.422 5.699 1.00 82.81 441 LEU A N 1
ATOM 3442 C CA . LEU A 1 441 ? -13.386 18.445 6.720 1.00 82.81 441 LEU A CA 1
ATOM 3443 C C . LEU A 1 441 ? -13.877 19.787 6.147 1.00 82.81 441 LEU A C 1
ATOM 3445 O O . LEU A 1 441 ? -14.690 20.441 6.793 1.00 82.81 441 LEU A O 1
ATOM 3449 N N . GLU A 1 442 ? -13.418 20.212 4.964 1.00 86.94 442 GLU A N 1
ATOM 3450 C CA . GLU A 1 442 ? -13.893 21.450 4.315 1.00 86.94 442 GLU A CA 1
ATOM 3451 C C . GLU A 1 442 ? -15.344 21.326 3.817 1.00 86.94 442 GLU A C 1
ATOM 3453 O O . GLU A 1 442 ? -16.111 22.287 3.878 1.00 86.94 442 GLU A O 1
ATOM 3458 N N . GLN A 1 443 ? -15.724 20.145 3.323 1.00 85.69 443 GLN A N 1
ATOM 3459 C CA . GLN A 1 443 ? -17.018 19.893 2.681 1.00 85.69 443 GLN A CA 1
ATOM 3460 C C . GLN A 1 443 ? -18.093 19.378 3.652 1.00 85.69 443 GLN A C 1
ATOM 3462 O O . GLN A 1 443 ? -19.244 19.221 3.246 1.00 85.69 443 GLN A O 1
ATOM 3467 N N . GLU A 1 444 ? -17.727 19.107 4.911 1.00 86.44 444 GLU A N 1
ATOM 3468 C CA . GLU A 1 444 ? -18.547 18.386 5.899 1.00 86.44 444 GLU A CA 1
ATOM 3469 C C . GLU A 1 444 ? -19.013 16.999 5.383 1.00 86.44 444 GLU A C 1
ATOM 3471 O O . GLU A 1 444 ? -20.113 16.534 5.688 1.00 86.44 444 GLU A O 1
ATOM 3476 N N . THR A 1 445 ? -18.163 16.326 4.592 1.00 85.62 445 THR A N 1
ATOM 3477 C CA . THR A 1 445 ? -18.404 14.997 3.999 1.00 85.62 445 THR A CA 1
ATOM 3478 C C . THR A 1 445 ? -17.523 13.920 4.628 1.00 85.62 445 THR A C 1
ATOM 3480 O O . THR A 1 445 ? -16.523 14.196 5.289 1.00 85.62 445 THR A O 1
ATOM 3483 N N . ASN A 1 446 ? -17.881 12.656 4.420 1.00 83.81 446 ASN A N 1
ATOM 3484 C CA . ASN A 1 446 ? -17.077 11.520 4.853 1.00 83.81 446 ASN A CA 1
ATOM 3485 C C . ASN A 1 446 ? -15.890 11.261 3.919 1.00 83.81 446 ASN A C 1
ATOM 3487 O O . ASN A 1 446 ? -15.969 11.575 2.736 1.00 83.81 446 ASN A O 1
ATOM 3491 N N . LEU A 1 447 ? -14.847 10.567 4.397 1.00 82.81 447 LEU A N 1
ATOM 3492 C CA . LEU A 1 447 ? -13.721 10.156 3.546 1.00 82.81 447 LEU A CA 1
ATOM 3493 C C . LEU A 1 447 ? -14.157 9.325 2.323 1.00 82.81 447 LEU A C 1
ATOM 3495 O O . LEU A 1 447 ? -13.638 9.575 1.243 1.00 82.81 447 LEU A O 1
ATOM 3499 N N . ARG A 1 448 ? -15.136 8.406 2.426 1.00 87.94 448 ARG A N 1
ATOM 3500 C CA . ARG A 1 448 ? -15.635 7.682 1.234 1.00 87.94 448 ARG A CA 1
ATOM 3501 C C . ARG A 1 448 ? -16.359 8.586 0.225 1.00 87.94 448 ARG A C 1
ATOM 3503 O O . ARG A 1 448 ? -16.411 8.261 -0.956 1.00 87.94 448 ARG A O 1
ATOM 3510 N N . ASP A 1 449 ? -16.939 9.686 0.710 1.00 85.75 449 ASP A N 1
ATOM 3511 C CA . ASP A 1 449 ? -17.824 10.593 -0.031 1.00 85.75 449 ASP A CA 1
ATOM 3512 C C . ASP A 1 449 ? -17.080 11.832 -0.575 1.00 85.75 449 ASP A C 1
ATOM 3514 O O . ASP A 1 449 ? -17.691 12.699 -1.204 1.00 85.75 449 ASP A O 1
ATOM 3518 N N . VAL A 1 450 ? -15.764 11.941 -0.341 1.00 86.12 450 VAL A N 1
ATOM 3519 C CA . VAL A 1 450 ? -14.920 13.011 -0.895 1.00 86.12 450 VAL A CA 1
ATOM 3520 C C . VAL A 1 450 ? -14.969 12.972 -2.421 1.00 86.12 450 VAL A C 1
ATOM 3522 O O . VAL A 1 450 ? -14.761 11.930 -3.040 1.00 86.12 450 VAL A O 1
ATOM 3525 N N . SER A 1 451 ? -15.174 14.137 -3.042 1.00 88.69 451 SER A N 1
ATOM 3526 C CA . SER A 1 451 ? -15.075 14.293 -4.495 1.00 88.69 451 SER A CA 1
ATOM 3527 C C . SER A 1 451 ? -13.661 13.949 -4.975 1.00 88.69 451 SER A C 1
ATOM 3529 O O . SER A 1 451 ? -12.743 14.771 -4.894 1.00 88.69 451 SER A O 1
ATOM 3531 N N . VAL A 1 452 ? -13.475 12.722 -5.476 1.00 87.19 452 VAL A N 1
ATOM 3532 C CA . VAL A 1 452 ? -12.152 12.256 -5.909 1.00 87.19 452 VAL A CA 1
ATOM 3533 C C . VAL A 1 452 ? -11.651 13.066 -7.107 1.00 87.19 452 VAL A C 1
ATOM 3535 O O . VAL A 1 452 ? -10.457 13.316 -7.195 1.00 87.19 452 VAL A O 1
ATOM 3538 N N . ASP A 1 453 ? -12.522 13.588 -7.973 1.00 85.75 453 ASP A N 1
ATOM 3539 C CA . ASP A 1 453 ? -12.095 14.496 -9.047 1.00 85.75 453 ASP A CA 1
ATOM 3540 C C . ASP A 1 453 ? -11.502 15.808 -8.505 1.00 85.75 453 ASP A C 1
ATOM 3542 O O . ASP A 1 453 ? -10.443 16.230 -8.963 1.00 85.75 453 ASP A O 1
ATOM 3546 N N . GLN A 1 454 ? -12.093 16.404 -7.463 1.00 84.12 454 GLN A N 1
ATOM 3547 C CA . GLN A 1 454 ? -11.529 17.596 -6.810 1.00 84.12 454 GLN A CA 1
ATOM 3548 C C . GLN A 1 454 ? -10.214 17.280 -6.078 1.00 84.12 454 GLN A C 1
ATOM 3550 O O . GLN A 1 454 ? -9.262 18.062 -6.131 1.00 84.12 454 GLN A O 1
ATOM 3555 N N . LEU A 1 455 ? -10.127 16.111 -5.434 1.00 85.38 455 LEU A N 1
ATOM 3556 C CA . LEU A 1 455 ? -8.884 15.603 -4.848 1.00 85.38 455 LEU A CA 1
ATOM 3557 C C . LEU A 1 455 ? -7.792 15.433 -5.917 1.00 85.38 455 LEU A C 1
ATOM 3559 O O . LEU A 1 455 ? -6.645 15.811 -5.686 1.00 85.38 455 LEU A O 1
ATOM 3563 N N . ARG A 1 456 ? -8.145 14.916 -7.099 1.00 85.00 456 ARG A N 1
ATOM 3564 C CA . ARG A 1 456 ? -7.241 14.726 -8.243 1.00 85.00 456 ARG A CA 1
ATOM 3565 C C . ARG A 1 456 ? -6.791 16.053 -8.848 1.00 85.00 456 ARG A C 1
ATOM 3567 O O . ARG A 1 456 ? -5.608 16.181 -9.148 1.00 85.00 456 ARG A O 1
ATOM 3574 N N . GLU A 1 457 ? -7.673 17.046 -8.969 1.00 81.50 457 GLU A N 1
ATOM 3575 C CA . GLU A 1 457 ? -7.307 18.404 -9.399 1.00 81.50 457 GLU A CA 1
ATOM 3576 C C . GLU A 1 457 ? -6.274 19.042 -8.454 1.00 81.50 457 GLU A C 1
ATOM 3578 O O . GLU A 1 457 ? -5.270 19.586 -8.918 1.00 81.50 457 GLU A O 1
ATOM 3583 N N . ILE A 1 458 ? -6.467 18.932 -7.134 1.00 76.44 458 ILE A N 1
ATOM 3584 C CA . ILE A 1 458 ? -5.538 19.492 -6.136 1.00 76.44 458 ILE A CA 1
ATOM 3585 C C . ILE A 1 458 ? -4.215 18.714 -6.120 1.00 76.44 458 ILE A C 1
ATOM 3587 O O . ILE A 1 458 ? -3.144 19.320 -6.185 1.00 76.44 458 ILE A O 1
ATOM 3591 N N . LEU A 1 459 ? -4.270 17.378 -6.148 1.00 77.75 459 LEU A N 1
ATOM 3592 C CA . LEU A 1 459 ? -3.090 16.521 -6.293 1.00 77.75 459 LEU A CA 1
ATOM 3593 C C . LEU A 1 459 ? -2.278 16.879 -7.546 1.00 77.75 459 LEU A C 1
ATOM 3595 O O . LEU A 1 459 ? -1.057 16.990 -7.469 1.00 77.75 459 LEU A O 1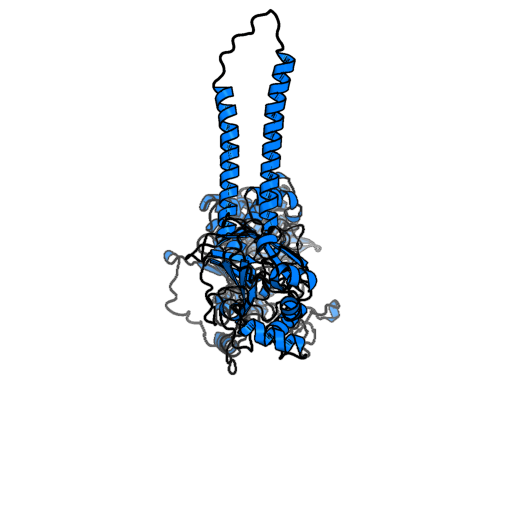
ATOM 3599 N N . GLN A 1 460 ? -2.927 17.121 -8.689 1.00 76.50 460 GLN A N 1
ATOM 3600 C CA . GLN A 1 460 ? -2.259 17.553 -9.921 1.00 76.50 460 GLN A CA 1
ATOM 3601 C C . GLN A 1 460 ? -1.731 18.993 -9.849 1.00 76.50 460 GLN A C 1
ATOM 3603 O O . GLN A 1 460 ? -0.670 19.267 -10.411 1.00 76.50 460 GLN A O 1
ATOM 3608 N N . ALA A 1 461 ? -2.403 19.903 -9.137 1.00 67.31 461 ALA A N 1
ATOM 3609 C CA . ALA A 1 461 ? -1.919 21.268 -8.910 1.00 67.31 461 ALA A CA 1
ATOM 3610 C C . ALA A 1 461 ? -0.646 21.300 -8.040 1.00 67.31 461 ALA A C 1
ATOM 3612 O O . ALA A 1 461 ? 0.263 22.092 -8.297 1.00 67.31 461 ALA A O 1
ATOM 3613 N N . GLU A 1 462 ? -0.539 20.392 -7.069 1.00 70.38 462 GLU A N 1
ATOM 3614 C CA . GLU A 1 462 ? 0.684 20.132 -6.291 1.00 70.38 462 GLU A CA 1
ATOM 3615 C C . GLU A 1 462 ? 1.665 19.198 -7.047 1.00 70.38 462 GLU A C 1
ATOM 3617 O O . GLU A 1 462 ? 2.839 19.029 -6.689 1.00 70.38 462 GLU A O 1
ATOM 3622 N N . GLY A 1 463 ? 1.229 18.656 -8.186 1.00 61.50 463 GLY A N 1
ATOM 3623 C CA . GLY A 1 463 ? 2.014 17.904 -9.161 1.00 61.50 463 GLY A CA 1
ATOM 3624 C C . GLY A 1 463 ? 2.277 16.445 -8.789 1.00 61.50 463 GLY A C 1
ATOM 3625 O O . GLY A 1 463 ? 3.312 15.909 -9.186 1.00 61.50 463 GLY A O 1
ATOM 3626 N N . GLN A 1 464 ? 1.416 15.807 -8.000 1.00 76.94 464 GLN A N 1
ATOM 3627 C CA . GLN A 1 464 ? 1.391 14.349 -7.888 1.00 76.94 464 GLN A CA 1
ATOM 3628 C C . GLN A 1 464 ? 1.056 13.738 -9.259 1.00 76.94 464 GLN A C 1
ATOM 3630 O O . GLN A 1 464 ? 0.183 14.217 -9.985 1.00 76.94 464 GLN A O 1
ATOM 3635 N N . VAL A 1 465 ? 1.786 12.689 -9.640 1.00 75.12 465 VAL A N 1
ATOM 3636 C CA . VAL A 1 465 ? 1.643 12.039 -10.948 1.00 75.12 465 VAL A CA 1
ATOM 3637 C C . VAL A 1 465 ? 0.477 11.052 -10.900 1.00 75.12 465 VAL A C 1
ATOM 3639 O O . VAL A 1 465 ? 0.539 10.058 -10.181 1.00 75.12 465 VAL A O 1
ATOM 3642 N N . LEU A 1 466 ? -0.579 11.334 -11.673 1.00 72.75 466 LEU A N 1
ATOM 3643 C CA . LEU A 1 466 ? -1.788 10.497 -11.786 1.00 72.75 466 LEU A CA 1
ATOM 3644 C C . LEU A 1 466 ? -1.931 9.800 -13.156 1.00 72.75 466 LEU A C 1
ATOM 3646 O O . LEU A 1 466 ? -2.773 8.922 -13.326 1.00 72.75 466 LEU A O 1
ATOM 3650 N N . SER A 1 467 ? -1.111 10.181 -14.137 1.00 66.06 467 SER A N 1
ATOM 3651 C CA . SER A 1 467 ? -0.947 9.497 -15.426 1.00 66.06 467 SER A CA 1
ATOM 3652 C C . SER A 1 467 ? 0.528 9.535 -15.816 1.00 66.06 467 SER A C 1
ATOM 3654 O O . SER A 1 467 ? 1.219 10.525 -15.571 1.00 66.06 467 SER A O 1
ATOM 3656 N N . TYR A 1 468 ? 1.008 8.445 -16.407 1.00 58.25 468 TYR A N 1
ATOM 3657 C CA . TYR A 1 468 ? 2.413 8.218 -16.752 1.00 58.25 468 TYR A CA 1
ATOM 3658 C C . TYR A 1 468 ? 2.679 8.248 -18.270 1.00 58.25 468 TYR A C 1
ATOM 3660 O O . TYR A 1 468 ? 3.795 7.979 -18.714 1.00 58.25 468 TYR A O 1
ATOM 3668 N N . ARG A 1 469 ? 1.672 8.585 -19.089 1.00 58.38 469 ARG A N 1
ATOM 3669 C CA . ARG A 1 469 ? 1.807 8.676 -20.551 1.00 58.38 469 ARG A CA 1
ATOM 3670 C C . ARG A 1 469 ? 2.544 9.959 -20.946 1.00 58.38 469 ARG A C 1
ATOM 3672 O O . ARG A 1 469 ? 1.956 11.034 -20.994 1.00 58.38 469 ARG A O 1
ATOM 3679 N N . GLU A 1 470 ? 3.828 9.834 -21.285 1.00 51.00 470 GLU A N 1
ATOM 3680 C CA . GLU A 1 470 ? 4.748 10.954 -21.569 1.00 51.00 470 GLU A CA 1
ATOM 3681 C C . GLU A 1 470 ? 4.186 11.993 -22.565 1.00 51.00 470 GLU A C 1
ATOM 3683 O O . GLU A 1 470 ? 4.317 13.200 -22.349 1.00 51.00 470 GLU A O 1
ATOM 3688 N N . ALA A 1 471 ? 3.512 11.543 -23.630 1.00 51.97 471 ALA A N 1
ATOM 3689 C CA . ALA A 1 471 ? 2.891 12.420 -24.626 1.00 51.97 471 ALA A CA 1
ATOM 3690 C C . ALA A 1 471 ? 1.663 13.189 -24.092 1.00 51.97 471 ALA A C 1
ATOM 3692 O O . ALA A 1 471 ? 1.410 14.316 -24.522 1.00 51.97 471 ALA A O 1
ATOM 3693 N N . GLU A 1 472 ? 0.919 12.616 -23.143 1.00 57.06 472 GLU A N 1
ATOM 3694 C CA . GLU A 1 472 ? -0.228 13.267 -22.502 1.00 57.06 472 GLU A CA 1
ATOM 3695 C C . GLU A 1 472 ? 0.233 14.320 -21.495 1.00 57.06 472 GLU A C 1
ATOM 3697 O O . GLU A 1 472 ? -0.212 15.461 -21.563 1.00 57.06 472 GLU A O 1
ATOM 3702 N N . SER A 1 473 ? 1.224 14.006 -20.657 1.00 58.31 473 SER A N 1
ATOM 3703 C CA . SER A 1 473 ? 1.796 14.966 -19.701 1.00 58.31 473 SER A CA 1
ATOM 3704 C C . SER A 1 473 ? 2.355 16.223 -20.389 1.00 58.31 473 SER A C 1
ATOM 3706 O O . SER A 1 473 ? 2.235 17.333 -19.868 1.00 58.31 473 SER A O 1
ATOM 3708 N N . ILE A 1 474 ? 2.932 16.075 -21.590 1.00 61.78 474 ILE A N 1
ATOM 3709 C CA . ILE A 1 474 ? 3.400 17.200 -22.419 1.00 61.78 474 ILE A CA 1
ATOM 3710 C C . ILE A 1 474 ? 2.220 17.969 -23.047 1.00 61.78 474 ILE A C 1
ATOM 3712 O O . ILE A 1 474 ? 2.229 19.205 -23.052 1.00 61.78 474 ILE A O 1
ATOM 3716 N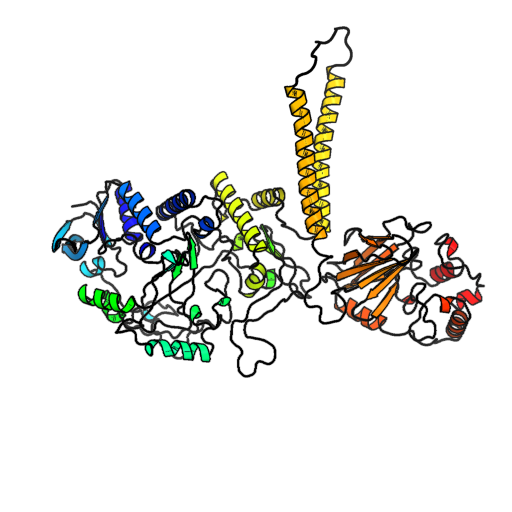 N . ARG A 1 475 ? 1.195 17.264 -23.552 1.00 67.56 475 ARG A N 1
ATOM 3717 C CA . ARG A 1 475 ? -0.046 17.854 -24.096 1.00 67.56 475 ARG A CA 1
ATOM 3718 C C . ARG A 1 475 ? -0.766 18.704 -23.048 1.00 67.56 475 ARG A C 1
ATOM 3720 O O . ARG A 1 475 ? -1.178 19.823 -23.348 1.00 67.56 475 ARG A O 1
ATOM 3727 N N . ASP A 1 476 ? -0.894 18.196 -21.830 1.00 65.94 476 ASP A N 1
ATOM 3728 C CA . ASP A 1 476 ? -1.747 18.794 -20.805 1.00 65.94 476 ASP A CA 1
ATOM 3729 C C . ASP A 1 476 ? -1.097 20.044 -20.193 1.00 65.94 476 ASP A C 1
ATOM 3731 O O . ASP A 1 476 ? -1.769 21.068 -20.035 1.00 65.94 476 ASP A O 1
ATOM 3735 N N . LEU A 1 477 ? 0.233 20.049 -20.016 1.00 69.44 477 LEU A N 1
ATOM 3736 C CA . LEU A 1 477 ? 0.989 21.274 -19.716 1.00 69.44 477 LEU A CA 1
ATOM 3737 C C . LEU A 1 477 ? 0.804 22.343 -20.809 1.00 69.44 477 LEU A C 1
ATOM 3739 O O . LEU A 1 477 ? 0.581 23.518 -20.504 1.00 69.44 477 LEU A O 1
ATOM 3743 N N . PHE A 1 478 ? 0.872 21.955 -22.087 1.00 78.75 478 PHE A N 1
ATOM 3744 C CA . PHE A 1 478 ? 0.665 22.888 -23.198 1.00 78.75 478 PHE A CA 1
ATOM 3745 C C . PHE A 1 478 ? -0.748 23.496 -23.179 1.00 78.75 478 PHE A C 1
ATOM 3747 O O . PHE A 1 478 ? -0.895 24.706 -23.363 1.00 78.75 478 PHE A O 1
ATOM 3754 N N . VAL A 1 479 ? -1.781 22.694 -22.895 1.00 79.88 479 VAL A N 1
ATOM 3755 C CA . VAL A 1 479 ? -3.171 23.166 -22.764 1.00 79.88 479 VAL A CA 1
ATOM 3756 C C . VAL A 1 479 ? -3.328 24.144 -21.592 1.00 79.88 479 VAL A C 1
ATOM 3758 O O . VAL A 1 479 ? -3.920 25.209 -21.776 1.00 79.88 479 VAL A O 1
ATOM 3761 N N . GLN A 1 480 ? -2.752 23.856 -20.419 1.00 77.50 480 GLN A N 1
ATOM 3762 C CA . GLN A 1 480 ? -2.791 24.765 -19.263 1.00 77.50 480 GLN A CA 1
ATOM 3763 C C . GLN A 1 480 ? -2.140 26.126 -19.575 1.00 77.50 480 GLN A C 1
ATOM 3765 O O . GLN A 1 480 ? -2.745 27.181 -19.354 1.00 77.50 480 GLN A O 1
ATOM 3770 N N . VAL A 1 481 ? -0.933 26.120 -20.156 1.00 82.69 481 VAL A N 1
ATOM 3771 C CA . VAL A 1 481 ? -0.214 27.347 -20.549 1.00 82.69 481 VAL A CA 1
ATOM 3772 C C . VAL A 1 481 ? -0.985 28.132 -21.619 1.00 82.69 481 VAL A C 1
ATOM 3774 O O . VAL A 1 481 ? -1.030 29.367 -21.565 1.00 82.69 481 VAL A O 1
ATOM 3777 N N . LEU A 1 482 ? -1.641 27.444 -22.560 1.00 88.00 482 LEU A N 1
ATOM 3778 C CA . LEU A 1 482 ? -2.481 28.060 -23.589 1.00 88.00 482 LEU A CA 1
ATOM 3779 C C . LEU A 1 482 ? -3.718 28.752 -22.991 1.00 88.00 482 LEU A C 1
ATOM 3781 O O . LEU A 1 482 ? -4.007 29.890 -23.364 1.00 88.00 482 LEU A O 1
ATOM 3785 N N . ILE A 1 483 ? -4.412 28.115 -22.041 1.00 88.38 483 ILE A N 1
ATOM 3786 C CA . ILE A 1 483 ? -5.591 28.683 -21.360 1.00 88.38 483 ILE A CA 1
ATOM 3787 C C . ILE A 1 483 ? -5.214 29.953 -20.585 1.00 88.38 483 ILE A C 1
ATOM 3789 O O . ILE A 1 483 ? -5.865 30.990 -20.741 1.00 88.38 483 ILE A O 1
ATOM 3793 N N . ILE A 1 484 ? -4.127 29.913 -19.807 1.00 85.81 484 ILE A N 1
ATOM 3794 C CA . ILE A 1 484 ? -3.635 31.076 -19.049 1.00 85.81 484 ILE A CA 1
ATOM 3795 C C . ILE A 1 484 ? -3.247 32.216 -20.001 1.00 85.81 484 ILE A C 1
ATOM 3797 O O . ILE A 1 484 ? -3.649 33.365 -19.798 1.00 85.81 484 ILE A O 1
ATOM 3801 N N . SER A 1 485 ? -2.536 31.900 -21.087 1.00 88.38 485 SER A N 1
ATOM 3802 C CA . SER A 1 485 ? -2.148 32.878 -22.112 1.00 88.38 485 SER A CA 1
ATOM 3803 C C . SER A 1 485 ? -3.362 33.527 -22.787 1.00 88.38 485 SER A C 1
ATOM 3805 O O . SER A 1 485 ? -3.383 34.745 -22.979 1.00 88.38 485 SER A O 1
ATOM 3807 N N . ALA A 1 486 ? -4.400 32.744 -23.096 1.00 93.44 486 ALA A N 1
ATOM 3808 C CA . ALA A 1 486 ? -5.652 33.239 -23.665 1.00 93.44 486 ALA A CA 1
ATOM 3809 C C . ALA A 1 486 ? -6.419 34.148 -22.685 1.00 93.44 486 ALA A C 1
ATOM 3811 O O . ALA A 1 486 ? -6.933 35.191 -23.096 1.00 93.44 486 ALA A O 1
ATOM 3812 N N . GLY A 1 487 ? -6.444 33.808 -21.391 1.00 92.69 487 GLY A N 1
ATOM 3813 C CA . GLY A 1 487 ? -7.039 34.640 -20.340 1.00 92.69 487 GLY A CA 1
ATOM 3814 C C . GLY A 1 487 ? -6.340 35.996 -20.191 1.00 92.69 487 GLY A C 1
ATOM 3815 O O . GLY A 1 487 ? -6.996 37.040 -20.222 1.00 92.69 487 GLY A O 1
ATOM 3816 N N . ILE A 1 488 ? -5.004 36.001 -20.116 1.00 89.50 488 ILE A N 1
ATOM 3817 C CA . ILE A 1 488 ? -4.195 37.233 -20.072 1.00 89.50 488 ILE A CA 1
ATOM 3818 C C . ILE A 1 488 ? -4.444 38.081 -21.327 1.00 89.50 488 ILE A C 1
ATOM 3820 O O . ILE A 1 488 ? -4.692 39.286 -21.221 1.00 89.50 488 ILE A O 1
ATOM 3824 N N . PHE A 1 489 ? -4.429 37.460 -22.511 1.00 94.38 489 PHE A N 1
ATOM 3825 C CA . PHE A 1 489 ? -4.694 38.140 -23.778 1.00 94.38 489 PHE A CA 1
ATOM 3826 C C . PHE A 1 489 ? -6.085 38.788 -23.801 1.00 94.38 489 PHE A C 1
ATOM 3828 O O . PHE A 1 489 ? -6.200 39.963 -24.151 1.00 94.38 489 PHE A O 1
ATOM 3835 N N . ALA A 1 490 ? -7.129 38.070 -23.373 1.00 95.31 490 ALA A N 1
ATOM 3836 C CA . ALA A 1 490 ? -8.495 38.587 -23.318 1.00 95.31 490 ALA A CA 1
ATOM 3837 C C . ALA A 1 490 ? -8.632 39.790 -22.367 1.00 95.31 490 ALA A C 1
ATOM 3839 O O . ALA A 1 490 ? -9.289 40.773 -22.717 1.00 95.31 490 ALA A O 1
ATOM 3840 N N . ILE A 1 491 ? -7.971 39.760 -21.203 1.00 92.19 491 ILE A N 1
ATOM 3841 C CA . ILE A 1 491 ? -7.955 40.880 -20.248 1.00 92.19 491 ILE A CA 1
ATOM 3842 C C . ILE A 1 491 ? -7.247 42.100 -20.853 1.00 92.19 491 ILE A C 1
ATOM 3844 O O . ILE A 1 491 ? -7.807 43.197 -20.860 1.00 92.19 491 ILE A O 1
ATOM 3848 N N . VAL A 1 492 ? -6.035 41.927 -21.392 1.00 92.38 492 VAL A N 1
ATOM 3849 C CA . VAL A 1 492 ? -5.238 43.037 -21.944 1.00 92.38 492 VAL A CA 1
ATOM 3850 C C . VAL A 1 492 ? -5.911 43.641 -23.180 1.00 92.38 492 VAL A C 1
ATOM 3852 O O . VAL A 1 492 ? -6.074 44.860 -23.255 1.00 92.38 492 VAL A O 1
ATOM 3855 N N . ALA A 1 493 ? -6.376 42.810 -24.117 1.00 94.75 493 ALA A N 1
ATOM 3856 C CA . ALA A 1 493 ? -7.119 43.266 -25.289 1.00 94.75 493 ALA A CA 1
ATOM 3857 C C . ALA A 1 493 ? -8.438 43.950 -24.890 1.00 94.75 493 ALA A C 1
ATOM 3859 O O . ALA A 1 493 ? -8.746 45.027 -25.398 1.00 94.75 493 ALA A O 1
ATOM 3860 N N . GLY A 1 494 ? -9.179 43.385 -23.930 1.00 95.62 494 GLY A N 1
ATOM 3861 C CA . GLY A 1 494 ? -10.418 43.960 -23.405 1.00 95.62 494 GLY A CA 1
ATOM 3862 C C . GLY A 1 494 ? -10.219 45.342 -22.778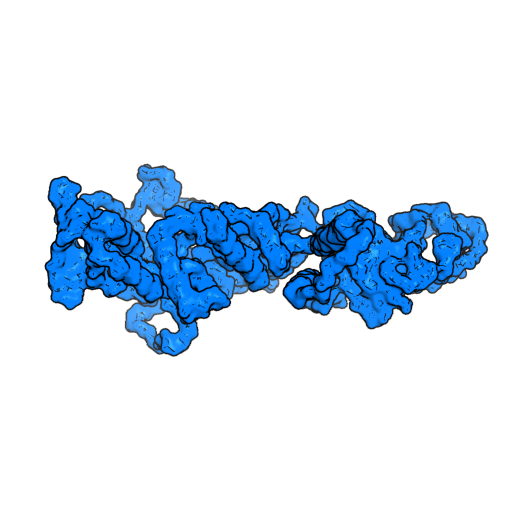 1.00 95.62 494 GLY A C 1
ATOM 3863 O O . GLY A 1 494 ? -10.980 46.264 -23.078 1.00 95.62 494 GLY A O 1
ATOM 3864 N N . LEU A 1 495 ? -9.165 45.527 -21.976 1.00 92.56 495 LEU A N 1
ATOM 3865 C CA . LEU A 1 495 ? -8.805 46.825 -21.393 1.00 92.56 495 LEU A CA 1
ATOM 3866 C C . LEU A 1 495 ? -8.404 47.853 -22.463 1.00 92.56 495 LEU A C 1
ATOM 3868 O O . LEU A 1 495 ? -8.828 49.007 -22.383 1.00 92.56 495 LEU A O 1
ATOM 3872 N N . ILE A 1 496 ? -7.652 47.445 -23.491 1.00 94.25 496 ILE A N 1
ATOM 3873 C CA . ILE A 1 496 ? -7.283 48.314 -24.622 1.00 94.25 496 ILE A CA 1
ATOM 3874 C C . ILE A 1 496 ? -8.530 48.720 -25.424 1.00 94.25 496 ILE A C 1
ATOM 3876 O O . ILE A 1 496 ? -8.737 49.907 -25.682 1.00 94.25 496 ILE A O 1
ATOM 3880 N N . CYS A 1 497 ? -9.406 47.772 -25.769 1.00 94.69 497 CYS A N 1
ATOM 3881 C CA . CYS A 1 497 ? -10.665 48.048 -26.462 1.00 94.69 497 CYS A CA 1
ATOM 3882 C C . CYS A 1 497 ? -11.587 48.964 -25.642 1.00 94.69 497 CYS A C 1
ATOM 3884 O O . CYS A 1 497 ? -12.145 49.918 -26.189 1.00 94.69 497 CYS A O 1
ATOM 3886 N N . LEU A 1 498 ? -11.701 48.731 -24.329 1.00 92.94 498 LEU A N 1
ATOM 3887 C CA . LEU A 1 498 ? -12.452 49.593 -23.419 1.00 92.94 498 LEU A CA 1
ATOM 3888 C C . LEU A 1 498 ? -11.865 51.008 -23.379 1.00 92.94 498 LEU A C 1
ATOM 3890 O O . LEU A 1 498 ? -12.625 51.970 -23.453 1.00 92.94 498 LEU A O 1
ATOM 3894 N N . ALA A 1 499 ? -10.540 51.157 -23.313 1.00 87.44 499 ALA A N 1
ATOM 3895 C CA . ALA A 1 499 ? -9.890 52.464 -23.309 1.00 87.44 499 ALA A CA 1
ATOM 3896 C C . ALA A 1 499 ? -10.132 53.233 -24.622 1.00 87.44 499 ALA A C 1
ATOM 3898 O O . ALA A 1 499 ? -10.563 54.389 -24.590 1.00 87.44 499 ALA A O 1
ATOM 3899 N N . LEU A 1 500 ? -9.941 52.573 -25.771 1.00 89.50 500 LEU A N 1
ATOM 3900 C CA . LEU A 1 500 ? -10.179 53.137 -27.106 1.00 89.50 500 LEU A CA 1
ATOM 3901 C C . LEU A 1 500 ? -11.646 53.537 -27.330 1.00 89.50 500 LEU A C 1
ATOM 3903 O O . LEU A 1 500 ? -11.917 54.548 -27.980 1.00 89.50 500 LEU A O 1
ATOM 3907 N N . TYR A 1 501 ? -12.594 52.775 -26.780 1.00 89.06 501 TYR A N 1
ATOM 3908 C CA . TYR A 1 501 ? -14.019 53.102 -26.823 1.00 89.06 501 TYR A CA 1
ATOM 3909 C C . TYR A 1 501 ? -14.377 54.254 -25.870 1.00 89.06 501 TYR A C 1
ATOM 3911 O O . TYR A 1 501 ? -15.031 55.220 -26.266 1.00 89.06 501 TYR A O 1
ATOM 3919 N N . ARG A 1 502 ? -13.940 54.170 -24.607 1.00 84.62 502 ARG A N 1
ATOM 3920 C CA . ARG A 1 502 ? -14.413 55.023 -23.505 1.00 84.62 502 ARG A CA 1
ATOM 3921 C C . ARG A 1 502 ? -13.742 56.395 -23.437 1.00 84.62 502 ARG A C 1
ATOM 3923 O O . ARG A 1 502 ? -14.364 57.321 -22.906 1.00 84.62 502 ARG A O 1
ATOM 3930 N N . PHE A 1 503 ? -12.520 56.519 -23.957 1.00 81.12 503 PHE A N 1
ATOM 3931 C CA . PHE A 1 503 ? -11.704 57.741 -23.942 1.00 81.12 503 PHE A CA 1
ATOM 3932 C C . PHE A 1 503 ? -11.344 58.241 -25.350 1.00 81.12 503 PHE A C 1
ATOM 3934 O O . PHE A 1 503 ? -10.371 58.973 -25.531 1.00 81.12 503 PHE A O 1
ATOM 3941 N N . ARG A 1 504 ? -12.150 57.880 -26.359 1.00 81.12 504 ARG A N 1
ATOM 3942 C CA . ARG A 1 504 ? -12.074 58.467 -27.705 1.00 81.12 504 ARG A CA 1
ATOM 3943 C C . ARG A 1 504 ? -12.153 60.001 -27.616 1.00 81.12 504 ARG A C 1
ATOM 3945 O O . ARG A 1 504 ? -12.935 60.531 -26.832 1.00 81.12 504 ARG A O 1
ATOM 3952 N N . VAL A 1 505 ? -11.317 60.685 -28.403 1.00 80.25 505 VAL A N 1
ATOM 3953 C CA . VAL A 1 505 ? -10.974 62.116 -28.257 1.00 80.25 505 VAL A CA 1
ATOM 3954 C C . VAL A 1 505 ? -12.186 63.031 -28.027 1.00 80.25 505 VAL A C 1
ATOM 3956 O O . VAL A 1 505 ? -13.158 62.996 -28.778 1.00 80.25 505 VAL A O 1
ATOM 3959 N N . THR A 1 506 ? -12.072 63.910 -27.026 1.00 68.81 506 THR A N 1
ATOM 3960 C CA . THR A 1 506 ? -12.983 65.041 -26.774 1.00 68.81 506 THR A CA 1
ATOM 3961 C C . THR A 1 506 ? -12.170 66.298 -26.448 1.00 68.81 506 THR A C 1
ATOM 3963 O O . THR A 1 506 ? -11.009 66.195 -26.063 1.00 68.81 506 THR A O 1
ATOM 3966 N N . GLU A 1 507 ? -12.768 67.485 -26.569 1.00 70.88 507 GLU A N 1
ATOM 3967 C CA . GLU A 1 507 ? -12.082 68.777 -26.358 1.00 70.88 507 GLU A CA 1
ATOM 3968 C C . GLU A 1 507 ? -11.725 69.085 -24.888 1.00 70.88 507 GLU A C 1
ATOM 3970 O O . GLU A 1 507 ? -11.077 70.091 -24.600 1.00 70.88 507 GLU A O 1
ATOM 3975 N N . LYS A 1 508 ? -12.151 68.250 -23.930 1.00 76.25 508 LYS A N 1
ATOM 3976 C CA . LYS A 1 508 ? -11.857 68.452 -22.506 1.00 76.25 508 LYS A CA 1
ATOM 3977 C C . LYS A 1 508 ? -10.522 67.819 -22.131 1.00 76.25 508 LYS A C 1
ATOM 3979 O O . LYS A 1 508 ? -10.327 66.621 -22.320 1.00 76.25 508 LYS A O 1
ATOM 3984 N N . VAL A 1 509 ? -9.647 68.614 -21.513 1.00 74.62 509 VAL A N 1
ATOM 3985 C CA . VAL A 1 509 ? -8.407 68.127 -20.890 1.00 74.62 509 VAL A CA 1
ATOM 3986 C C . VAL A 1 509 ? -8.755 67.042 -19.854 1.00 74.62 509 VAL A C 1
ATOM 3988 O O . VAL A 1 509 ? -9.604 67.293 -18.992 1.00 74.62 509 VAL A O 1
ATOM 3991 N N . PRO A 1 510 ? -8.151 65.840 -19.922 1.00 78.44 510 PRO A N 1
ATOM 3992 C CA . PRO A 1 510 ? -8.440 64.759 -18.985 1.00 78.44 510 PRO A CA 1
ATOM 3993 C C . PRO A 1 510 ? -7.878 65.050 -17.587 1.00 78.44 510 PRO A C 1
ATOM 3995 O O . PRO A 1 510 ? -6.940 65.833 -17.419 1.00 78.44 510 PRO A O 1
ATOM 3998 N N . VAL A 1 511 ? -8.427 64.373 -16.574 1.00 80.75 511 VAL A N 1
ATOM 3999 C CA . VAL A 1 511 ? -7.897 64.415 -15.202 1.00 80.75 511 VAL A CA 1
ATOM 4000 C C . VAL A 1 511 ? -6.454 63.907 -15.202 1.00 80.75 511 VAL A C 1
ATOM 4002 O O . VAL A 1 511 ? -6.175 62.831 -15.725 1.00 80.75 511 VAL A O 1
ATOM 4005 N N . GLN A 1 512 ? -5.544 64.686 -14.618 1.00 82.62 512 GLN A N 1
ATOM 4006 C CA . GLN A 1 512 ? -4.122 64.354 -14.532 1.00 82.62 512 GLN A CA 1
ATOM 4007 C C . GLN A 1 512 ? -3.869 63.409 -13.340 1.00 82.62 512 GLN A C 1
ATOM 4009 O O . GLN A 1 512 ? -3.435 63.842 -12.274 1.00 82.62 512 GLN A O 1
ATOM 4014 N N . ASP A 1 513 ? -4.199 62.125 -13.506 1.00 80.88 513 ASP A N 1
ATOM 4015 C CA . ASP A 1 513 ? -3.758 61.044 -12.609 1.00 80.88 513 ASP A CA 1
ATOM 4016 C C . ASP A 1 513 ? -2.339 60.617 -13.027 1.00 80.88 513 ASP A C 1
ATOM 4018 O O . ASP A 1 513 ? -2.127 60.169 -14.154 1.00 80.88 513 ASP A O 1
ATOM 4022 N N . PHE A 1 514 ? -1.363 60.791 -12.132 1.00 80.31 514 PHE A N 1
ATOM 4023 C CA . PHE A 1 514 ? 0.052 60.482 -12.381 1.00 80.31 514 PHE A CA 1
ATOM 4024 C C . PHE A 1 514 ? 0.432 59.019 -12.108 1.00 80.31 514 PHE A C 1
ATOM 4026 O O . PHE A 1 514 ? 1.597 58.663 -12.265 1.00 80.31 514 PHE A O 1
ATOM 4033 N N . GLY A 1 515 ? -0.516 58.172 -11.702 1.00 80.19 515 GLY A N 1
ATOM 4034 C CA . GLY A 1 515 ? -0.250 56.783 -11.345 1.00 80.19 515 GLY A CA 1
ATOM 4035 C C . GLY A 1 515 ? -0.599 56.468 -9.894 1.00 80.19 515 GLY A C 1
ATOM 4036 O O . GLY A 1 515 ? -1.205 57.254 -9.168 1.00 80.19 515 GLY A O 1
ATOM 4037 N N . SER A 1 516 ? -0.274 55.251 -9.476 1.00 86.88 516 SER A N 1
ATOM 4038 C CA . SER A 1 516 ? -0.462 54.835 -8.091 1.00 86.88 516 SER A CA 1
ATOM 4039 C C . SER A 1 516 ? 0.387 53.609 -7.831 1.00 86.88 516 SER A C 1
ATOM 4041 O O . SER A 1 516 ? 0.130 52.549 -8.404 1.00 86.88 516 SER A O 1
ATOM 4043 N N . HIS A 1 517 ? 1.310 53.721 -6.880 1.00 85.69 517 HIS A N 1
ATOM 4044 C CA . HIS A 1 517 ? 2.197 52.626 -6.495 1.00 85.69 517 HIS A CA 1
ATOM 4045 C C . HIS A 1 517 ? 1.440 51.348 -6.100 1.00 85.69 517 HIS A C 1
ATOM 4047 O O . HIS A 1 517 ? 1.932 50.253 -6.332 1.00 85.69 517 HIS A O 1
ATOM 4053 N N . ARG A 1 518 ? 0.198 51.447 -5.593 1.00 84.69 518 ARG A N 1
ATOM 4054 C CA . ARG A 1 518 ? -0.651 50.265 -5.341 1.00 84.69 518 ARG A CA 1
ATOM 4055 C C . ARG A 1 518 ? -1.087 49.550 -6.628 1.00 84.69 518 ARG A C 1
ATOM 4057 O O . ARG A 1 518 ? -1.134 48.326 -6.639 1.00 84.69 518 ARG A O 1
ATOM 4064 N N . ARG A 1 519 ? -1.395 50.294 -7.698 1.00 83.75 519 ARG A N 1
ATOM 4065 C CA . ARG A 1 519 ? -1.754 49.739 -9.019 1.00 83.75 519 ARG A CA 1
ATOM 4066 C C . ARG A 1 519 ? -0.517 49.177 -9.724 1.00 83.75 519 ARG A C 1
ATOM 4068 O O . ARG A 1 519 ? -0.576 48.078 -10.260 1.00 83.75 519 ARG A O 1
ATOM 4075 N N . GLU A 1 520 ? 0.605 49.893 -9.647 1.00 86.62 520 GLU A N 1
ATOM 4076 C CA . GLU A 1 520 ? 1.908 49.453 -10.169 1.00 86.62 520 GLU A CA 1
ATOM 4077 C C . GLU A 1 520 ? 2.365 48.144 -9.507 1.00 86.62 520 GLU A C 1
ATOM 4079 O O . GLU A 1 520 ? 2.655 47.180 -10.208 1.00 86.62 520 GLU A O 1
ATOM 4084 N N . ILE A 1 521 ? 2.349 48.061 -8.170 1.00 89.31 521 ILE A N 1
ATOM 4085 C CA . ILE A 1 521 ? 2.689 46.832 -7.433 1.00 89.31 521 ILE A CA 1
ATOM 4086 C C . ILE A 1 521 ? 1.755 45.680 -7.828 1.00 89.31 521 ILE A C 1
ATOM 4088 O O . ILE A 1 521 ? 2.243 44.598 -8.144 1.00 89.31 521 ILE A O 1
ATOM 4092 N N . ALA A 1 522 ? 0.436 45.898 -7.878 1.00 82.81 522 ALA A N 1
ATOM 4093 C CA . ALA A 1 522 ? -0.517 44.845 -8.241 1.00 82.81 522 ALA A CA 1
ATOM 4094 C C . ALA A 1 522 ? -0.269 44.271 -9.652 1.00 82.81 522 ALA A C 1
ATOM 4096 O O . ALA A 1 522 ? -0.305 43.055 -9.839 1.00 82.81 522 ALA A O 1
ATOM 4097 N N . TRP A 1 523 ? 0.025 45.129 -10.635 1.00 85.62 523 TRP A N 1
ATOM 4098 C CA . TRP A 1 523 ? 0.310 44.709 -12.014 1.00 85.62 523 TRP A CA 1
ATOM 4099 C C . TRP A 1 523 ? 1.745 44.208 -12.243 1.00 85.62 523 TRP A C 1
ATOM 4101 O O . TRP A 1 523 ? 1.986 43.569 -13.262 1.00 85.62 523 TRP A O 1
ATOM 4111 N N . MET A 1 524 ? 2.677 44.417 -11.306 1.00 89.06 524 MET A N 1
ATOM 4112 C CA . MET A 1 524 ? 3.982 43.738 -11.305 1.00 89.06 524 MET A CA 1
ATOM 4113 C C . MET A 1 524 ? 3.922 42.360 -10.630 1.00 89.06 524 MET A C 1
ATOM 4115 O O . MET A 1 524 ? 4.501 41.404 -11.138 1.00 89.06 524 MET A O 1
ATOM 4119 N N . VAL A 1 525 ? 3.206 42.232 -9.507 1.00 90.12 525 VAL A N 1
ATOM 4120 C CA . VAL A 1 525 ? 3.142 40.986 -8.721 1.00 90.12 525 VAL A CA 1
ATOM 4121 C C . VAL A 1 525 ? 2.418 39.865 -9.474 1.00 90.12 525 VAL A C 1
ATOM 4123 O O . VAL A 1 525 ? 2.908 38.738 -9.481 1.00 90.12 525 VAL A O 1
ATOM 4126 N N . GLY A 1 526 ? 1.304 40.159 -10.155 1.00 85.50 526 GLY A N 1
ATOM 4127 C CA . GLY A 1 526 ? 0.540 39.152 -10.910 1.00 85.50 526 GLY A CA 1
ATOM 4128 C C . GLY A 1 526 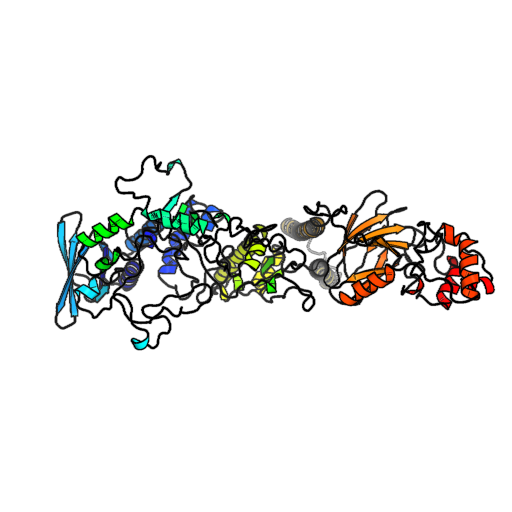? 1.382 38.378 -11.942 1.00 85.50 526 GLY A C 1
ATOM 4129 O O . GLY A 1 526 ? 1.473 37.155 -11.844 1.00 85.50 526 GLY A O 1
ATOM 4130 N N . PRO A 1 527 ? 2.055 39.055 -12.895 1.00 87.19 527 PRO A N 1
ATOM 4131 C CA . PRO A 1 527 ? 2.946 38.402 -13.855 1.00 87.19 527 PRO A CA 1
ATOM 4132 C C . PRO A 1 527 ? 4.104 37.629 -13.211 1.00 87.19 527 PRO A C 1
ATOM 4134 O O . PRO A 1 527 ? 4.457 36.562 -13.706 1.00 87.19 527 PRO A O 1
ATOM 4137 N N . VAL A 1 528 ? 4.674 38.120 -12.102 1.00 92.19 528 VAL A N 1
ATOM 4138 C CA . VAL A 1 528 ? 5.753 37.414 -11.385 1.00 92.19 528 VAL A CA 1
ATOM 4139 C C . VAL A 1 528 ? 5.260 36.082 -10.815 1.00 92.19 528 VAL A C 1
ATOM 4141 O O . VAL A 1 528 ? 5.936 35.073 -10.998 1.00 92.19 528 VAL A O 1
ATOM 4144 N N . ILE A 1 529 ? 4.073 36.046 -10.198 1.00 88.56 529 ILE A N 1
ATOM 4145 C CA . ILE A 1 529 ? 3.470 34.800 -9.689 1.00 88.56 529 ILE A CA 1
ATOM 4146 C C . ILE A 1 529 ? 3.265 33.792 -10.829 1.00 88.56 529 ILE A C 1
ATOM 4148 O O . ILE A 1 529 ? 3.650 32.633 -10.696 1.00 88.56 529 ILE A O 1
ATOM 4152 N N . ILE A 1 530 ? 2.725 34.238 -11.968 1.00 86.56 530 ILE A N 1
ATOM 4153 C CA . ILE A 1 530 ? 2.465 33.373 -13.131 1.00 86.56 530 ILE A CA 1
ATOM 4154 C C . ILE A 1 530 ? 3.774 32.796 -13.696 1.00 86.56 530 ILE A C 1
ATOM 4156 O O . ILE A 1 530 ? 3.848 31.600 -13.967 1.00 86.56 530 ILE A O 1
ATOM 4160 N N . VAL A 1 531 ? 4.828 33.609 -13.829 1.00 88.69 531 VAL A N 1
ATOM 4161 C CA . VAL A 1 531 ? 6.140 33.142 -14.315 1.00 88.69 531 VAL A CA 1
ATOM 4162 C C . VAL A 1 531 ? 6.788 32.151 -13.342 1.00 88.69 531 VAL A C 1
ATOM 4164 O O . VAL A 1 531 ? 7.338 31.146 -13.789 1.00 88.69 531 VAL A O 1
ATOM 4167 N N . VAL A 1 532 ? 6.698 32.386 -12.028 1.00 89.06 532 VAL A N 1
ATOM 4168 C CA . VAL A 1 532 ? 7.210 31.450 -11.008 1.00 89.06 532 VAL A CA 1
ATOM 4169 C C . VAL A 1 532 ? 6.455 30.117 -11.052 1.00 89.06 532 VAL A C 1
ATOM 4171 O O . VAL A 1 532 ? 7.091 29.066 -11.040 1.00 89.06 532 VAL A O 1
ATOM 4174 N N . TRP A 1 533 ? 5.126 30.143 -11.176 1.00 84.38 533 TRP A N 1
ATOM 4175 C CA . TRP A 1 533 ? 4.293 28.939 -11.281 1.00 84.38 533 TRP A CA 1
ATOM 4176 C C . TRP A 1 533 ? 4.631 28.105 -12.532 1.00 84.38 533 TRP A C 1
ATOM 4178 O O . TRP A 1 533 ? 4.914 26.911 -12.414 1.00 84.38 533 TRP A O 1
ATOM 4188 N N . ILE A 1 534 ? 4.733 28.740 -13.711 1.00 83.69 534 ILE A N 1
ATOM 4189 C CA . ILE A 1 534 ? 5.160 28.064 -14.954 1.00 83.69 534 ILE A CA 1
ATOM 4190 C C . ILE A 1 534 ? 6.564 27.460 -14.796 1.00 83.69 534 ILE A C 1
ATOM 4192 O O . ILE A 1 534 ? 6.804 26.337 -15.246 1.00 83.69 534 ILE A O 1
ATOM 4196 N N . ALA A 1 535 ? 7.494 28.172 -14.149 1.00 83.94 535 ALA A N 1
ATOM 4197 C CA . ALA A 1 535 ? 8.857 27.690 -13.938 1.00 83.94 535 ALA A CA 1
ATOM 4198 C C . ALA A 1 535 ? 8.906 26.444 -13.035 1.00 83.94 535 ALA A C 1
ATOM 4200 O O . ALA A 1 535 ? 9.597 25.487 -13.378 1.00 83.94 535 ALA A O 1
ATOM 4201 N N . VAL A 1 536 ? 8.149 26.418 -11.931 1.00 78.19 536 VAL A N 1
ATOM 4202 C CA . VAL A 1 536 ? 8.083 25.262 -11.017 1.00 78.19 536 VAL A CA 1
ATOM 4203 C C . VAL A 1 536 ? 7.552 24.016 -11.730 1.00 78.19 536 VAL A C 1
ATOM 4205 O O . VAL A 1 536 ? 8.182 22.961 -11.653 1.00 78.19 536 VAL A O 1
ATOM 4208 N N . ILE A 1 537 ? 6.452 24.134 -12.481 1.00 76.19 537 ILE A N 1
ATOM 4209 C CA . ILE A 1 537 ? 5.875 22.996 -13.217 1.00 76.19 537 ILE A CA 1
ATOM 4210 C C . ILE A 1 537 ? 6.819 22.528 -14.332 1.00 76.19 537 ILE A C 1
ATOM 4212 O O . ILE A 1 537 ? 7.041 21.327 -14.490 1.00 76.19 537 ILE A O 1
ATOM 4216 N N . SER A 1 538 ? 7.449 23.463 -15.051 1.00 75.38 538 SER A N 1
ATOM 4217 C CA . SER A 1 538 ? 8.442 23.137 -16.084 1.00 75.38 538 SER A CA 1
ATOM 4218 C C . SER A 1 538 ? 9.638 22.375 -15.503 1.00 75.38 538 SER A C 1
ATOM 4220 O O . SER A 1 538 ? 10.060 21.376 -16.078 1.00 75.38 538 SER A O 1
ATOM 4222 N N . ILE A 1 539 ? 10.158 22.797 -14.344 1.00 75.06 539 ILE A N 1
ATOM 4223 C CA . ILE A 1 539 ? 11.241 22.098 -13.637 1.00 75.06 539 ILE A CA 1
ATOM 4224 C C . ILE A 1 539 ? 10.793 20.696 -13.208 1.00 75.06 539 ILE A C 1
ATOM 4226 O O . ILE A 1 539 ? 11.535 19.741 -13.427 1.00 75.06 539 ILE A O 1
ATOM 4230 N N . LYS A 1 540 ? 9.581 20.550 -12.654 1.00 65.75 540 LYS A N 1
ATOM 4231 C CA . LYS A 1 540 ? 9.047 19.251 -12.215 1.00 65.75 540 LYS A CA 1
ATOM 4232 C C . LYS A 1 540 ? 8.941 18.267 -13.388 1.00 65.75 540 LYS A C 1
ATOM 4234 O O . LYS A 1 540 ? 9.486 17.172 -13.297 1.00 65.75 540 LYS A O 1
ATOM 4239 N N . LEU A 1 541 ? 8.375 18.692 -14.524 1.00 67.56 541 LEU A N 1
ATOM 4240 C CA . LEU A 1 541 ? 8.306 17.873 -15.743 1.00 67.56 541 LEU A CA 1
ATOM 4241 C C . LEU A 1 541 ? 9.699 17.527 -16.301 1.00 67.56 541 LEU A C 1
ATOM 4243 O O . LEU A 1 541 ? 9.940 16.381 -16.676 1.00 67.56 541 LEU A O 1
ATOM 4247 N N . ILE A 1 542 ? 10.633 18.486 -16.334 1.00 67.25 542 ILE A N 1
ATOM 4248 C CA . ILE A 1 542 ? 12.012 18.254 -16.799 1.00 67.25 542 ILE A CA 1
ATOM 4249 C C . ILE A 1 542 ? 12.724 17.215 -15.924 1.00 67.25 542 ILE A C 1
ATOM 4251 O O . ILE A 1 542 ? 13.412 16.349 -16.461 1.00 67.25 542 ILE A O 1
ATOM 4255 N N . LEU A 1 543 ? 12.553 17.265 -14.599 1.00 63.25 543 LEU A N 1
ATOM 4256 C CA . LEU A 1 543 ? 13.132 16.281 -13.682 1.00 63.25 543 LEU A CA 1
ATOM 4257 C C . LEU A 1 543 ? 12.537 14.885 -13.912 1.00 63.25 543 LEU A C 1
ATOM 4259 O O . LEU A 1 543 ? 13.302 13.938 -14.086 1.00 63.25 543 LEU A O 1
ATOM 4263 N N . THR A 1 544 ? 11.209 14.760 -14.009 1.00 59.28 544 THR A N 1
ATOM 4264 C CA . THR A 1 544 ? 10.538 13.479 -14.297 1.00 59.28 544 THR A CA 1
ATOM 4265 C C . THR A 1 544 ? 11.002 12.872 -15.627 1.00 59.28 544 THR A C 1
ATOM 4267 O O . THR A 1 544 ? 11.369 11.701 -15.670 1.00 59.28 544 THR A O 1
ATOM 4270 N N . LEU A 1 545 ? 11.073 13.666 -16.703 1.00 59.91 545 LEU A N 1
ATOM 4271 C CA . LEU A 1 545 ? 11.504 13.186 -18.025 1.00 59.91 545 LEU A CA 1
ATOM 4272 C C . LEU A 1 545 ? 13.017 12.898 -18.121 1.00 59.91 545 LEU A C 1
ATOM 4274 O O . LEU A 1 545 ? 13.449 12.184 -19.027 1.00 59.91 545 LEU A O 1
ATOM 4278 N N . ASN A 1 546 ? 13.850 13.444 -17.229 1.00 56.00 546 ASN A N 1
ATOM 4279 C CA . ASN A 1 546 ? 15.309 13.260 -17.269 1.00 56.00 546 ASN A CA 1
ATOM 4280 C C . ASN A 1 546 ? 15.852 12.257 -16.240 1.00 56.00 546 ASN A C 1
ATOM 4282 O O . ASN A 1 546 ? 17.021 11.890 -16.338 1.00 56.00 546 ASN A O 1
ATOM 4286 N N . ALA A 1 547 ? 15.039 11.785 -15.292 1.00 49.75 547 ALA A N 1
ATOM 4287 C CA . ALA A 1 547 ? 15.472 10.842 -14.258 1.00 49.75 547 ALA A CA 1
ATOM 4288 C C . ALA A 1 547 ? 15.779 9.418 -14.776 1.00 49.75 547 ALA A C 1
ATOM 4290 O O . ALA A 1 547 ? 16.514 8.681 -14.124 1.00 49.75 547 ALA A O 1
ATOM 4291 N N . LEU A 1 548 ? 15.215 9.031 -15.928 1.00 53.84 548 LEU A N 1
ATOM 4292 C CA . LEU A 1 548 ? 15.044 7.625 -16.331 1.00 53.84 548 LEU A CA 1
ATOM 4293 C C . LEU A 1 548 ? 15.893 7.058 -17.499 1.00 53.84 548 LEU A C 1
ATOM 4295 O O . LEU A 1 548 ? 15.694 5.883 -17.799 1.00 53.84 548 LEU A O 1
ATOM 4299 N N . PRO A 1 549 ? 16.812 7.778 -18.186 1.00 50.88 549 PRO A N 1
ATOM 4300 C CA . PRO A 1 549 ? 17.630 7.152 -19.237 1.00 50.88 549 PRO A CA 1
ATOM 4301 C C . PRO A 1 549 ? 19.157 7.173 -18.985 1.00 50.88 549 PRO A C 1
ATOM 4303 O O . PRO A 1 549 ? 19.906 6.578 -19.762 1.00 50.88 549 PRO A O 1
ATOM 4306 N N . THR A 1 550 ? 19.629 7.835 -17.920 1.00 45.50 550 THR A N 1
ATOM 4307 C CA . THR A 1 550 ? 21.059 8.097 -17.627 1.00 45.50 550 THR A CA 1
ATOM 4308 C C . THR A 1 550 ? 21.666 7.242 -16.507 1.00 45.50 550 THR A C 1
ATOM 4310 O O . THR A 1 550 ? 22.847 7.405 -16.199 1.00 45.50 550 THR A O 1
ATOM 4313 N N . GLN A 1 551 ? 20.904 6.336 -15.886 1.00 42.03 551 GLN A N 1
ATOM 4314 C CA . GLN A 1 551 ? 21.410 5.455 -14.826 1.00 42.03 551 GLN A CA 1
ATOM 4315 C C . GLN A 1 551 ? 21.711 4.039 -15.337 1.00 42.03 551 GLN A C 1
ATOM 4317 O O . GLN A 1 551 ? 21.037 3.521 -16.226 1.00 42.03 551 GLN A O 1
ATOM 4322 N N . TYR A 1 552 ? 22.739 3.418 -14.752 1.00 40.41 552 TYR A N 1
ATOM 4323 C CA . TYR A 1 552 ? 23.111 2.019 -14.980 1.00 40.41 552 TYR A CA 1
ATOM 4324 C C . TYR A 1 552 ? 21.964 1.075 -14.597 1.00 40.41 552 TYR A C 1
ATOM 4326 O O . TYR A 1 552 ? 21.482 1.120 -13.462 1.00 40.41 552 TYR A O 1
ATOM 4334 N N . VAL A 1 553 ? 21.615 0.139 -15.482 1.00 44.88 553 VAL A N 1
ATOM 4335 C CA . VAL A 1 553 ? 20.741 -0.988 -15.131 1.00 44.88 553 VAL A CA 1
ATOM 4336 C C . VAL A 1 553 ? 21.535 -1.972 -14.264 1.00 44.88 553 VAL A C 1
ATOM 4338 O O . VAL A 1 553 ? 22.343 -2.758 -14.758 1.00 44.88 553 VAL A O 1
ATOM 4341 N N . ARG A 1 554 ? 21.320 -1.938 -12.942 1.00 33.31 554 ARG A N 1
ATOM 4342 C CA . ARG A 1 554 ? 21.845 -2.965 -12.028 1.00 33.31 554 ARG A CA 1
ATOM 4343 C C . ARG A 1 554 ? 21.170 -4.306 -12.334 1.00 33.31 554 ARG A C 1
ATOM 4345 O O . ARG A 1 554 ? 20.042 -4.521 -11.910 1.00 33.31 554 ARG A O 1
ATOM 4352 N N . GLY A 1 555 ? 21.882 -5.198 -13.022 1.00 41.84 555 GLY A N 1
ATOM 4353 C CA . GLY A 1 555 ? 21.414 -6.559 -13.314 1.00 41.84 555 GLY A CA 1
ATOM 4354 C C . GLY A 1 555 ? 21.395 -6.957 -14.792 1.00 41.84 555 GLY A C 1
ATOM 4355 O O . GLY A 1 555 ? 20.825 -7.992 -15.111 1.00 41.84 555 GLY A O 1
ATOM 4356 N N . ALA A 1 556 ? 22.004 -6.185 -15.700 1.00 40.91 556 ALA A N 1
ATOM 4357 C CA . ALA A 1 556 ? 22.216 -6.642 -17.074 1.00 40.91 556 ALA A CA 1
ATOM 4358 C C . ALA A 1 556 ? 23.195 -7.840 -17.102 1.00 40.91 556 ALA A C 1
ATOM 4360 O O . ALA A 1 556 ? 24.405 -7.665 -16.978 1.00 40.91 556 ALA A O 1
ATOM 4361 N N . GLU A 1 557 ? 22.672 -9.067 -17.224 1.00 36.81 557 GLU A N 1
ATOM 4362 C CA . GLU A 1 557 ? 23.486 -10.300 -17.247 1.00 36.81 557 GLU A CA 1
ATOM 4363 C C . GLU A 1 557 ? 24.228 -10.525 -18.578 1.00 36.81 557 GLU A C 1
ATOM 4365 O O . GLU A 1 557 ? 25.200 -11.278 -18.629 1.00 36.81 557 GLU A O 1
ATOM 4370 N N . ASN A 1 558 ? 23.807 -9.839 -19.645 1.00 37.78 558 ASN A N 1
ATOM 4371 C CA . ASN A 1 558 ? 24.496 -9.789 -20.934 1.00 37.78 558 ASN A CA 1
ATOM 4372 C C . ASN A 1 558 ? 25.189 -8.429 -21.103 1.00 37.78 558 ASN A C 1
ATOM 4374 O O . ASN A 1 558 ? 24.674 -7.416 -20.645 1.00 37.78 558 ASN A O 1
ATOM 4378 N N . GLY A 1 559 ? 26.332 -8.398 -21.797 1.00 41.06 559 GLY A N 1
ATOM 4379 C CA . GLY A 1 559 ? 27.237 -7.238 -21.893 1.00 41.06 559 GLY A CA 1
ATOM 4380 C C . GLY A 1 559 ? 26.764 -6.022 -22.709 1.00 41.06 559 GLY A C 1
ATOM 4381 O O . GLY A 1 559 ? 27.612 -5.292 -23.209 1.00 41.06 559 GLY A O 1
ATOM 4382 N N . ASN A 1 560 ? 25.453 -5.812 -22.845 1.00 49.91 560 ASN A N 1
ATOM 4383 C CA . ASN A 1 560 ? 24.849 -4.550 -23.278 1.00 49.91 560 ASN A CA 1
ATOM 4384 C C . ASN A 1 560 ? 24.208 -3.894 -22.048 1.00 49.91 560 ASN A C 1
ATOM 4386 O O . ASN A 1 560 ? 23.504 -4.574 -21.305 1.00 49.91 560 ASN A O 1
ATOM 4390 N N . ASP A 1 561 ? 24.389 -2.583 -21.847 1.00 58.12 561 ASP A N 1
ATOM 4391 C CA . ASP A 1 561 ? 23.994 -1.848 -20.624 1.00 58.12 561 ASP A CA 1
ATOM 4392 C C . ASP A 1 561 ? 22.466 -1.646 -20.444 1.00 58.12 561 ASP A C 1
ATOM 4394 O O . ASP A 1 561 ? 22.006 -0.603 -19.975 1.00 58.12 561 ASP A O 1
ATOM 4398 N N . GLY A 1 562 ? 21.648 -2.626 -20.838 1.00 67.44 562 GLY A N 1
ATOM 4399 C CA . GLY A 1 562 ? 20.187 -2.545 -20.874 1.00 67.44 562 GLY A CA 1
ATOM 4400 C C . GLY A 1 562 ? 19.661 -1.707 -22.041 1.00 67.44 562 GLY A C 1
ATOM 4401 O O . GLY A 1 562 ? 18.706 -0.959 -21.862 1.00 67.44 562 GLY A O 1
ATOM 4402 N N . VAL A 1 563 ? 20.324 -1.770 -23.200 1.00 83.00 563 VAL A N 1
ATOM 4403 C CA . VAL A 1 563 ? 19.900 -1.151 -24.468 1.00 83.00 563 VAL A CA 1
ATOM 4404 C C . VAL A 1 563 ? 19.230 -2.215 -25.337 1.00 83.00 563 VAL A C 1
ATOM 4406 O O . VAL A 1 563 ? 19.804 -3.285 -25.520 1.00 83.00 563 VAL A O 1
ATOM 4409 N N . ASP A 1 564 ? 18.044 -1.926 -25.880 1.00 89.56 564 ASP A N 1
ATOM 4410 C CA . ASP A 1 564 ? 17.352 -2.814 -26.827 1.00 89.56 564 ASP A CA 1
ATOM 4411 C C . ASP A 1 564 ? 17.760 -2.529 -28.279 1.00 89.56 564 ASP A C 1
ATOM 4413 O O . ASP A 1 564 ? 17.931 -3.448 -29.080 1.00 89.56 564 ASP A O 1
ATOM 4417 N N . ILE A 1 565 ? 17.880 -1.243 -28.625 1.00 93.38 565 ILE A N 1
ATOM 4418 C CA . ILE A 1 565 ? 18.127 -0.765 -29.989 1.00 93.38 565 ILE A CA 1
ATOM 4419 C C . ILE A 1 565 ? 19.171 0.354 -29.950 1.00 93.38 565 ILE A C 1
ATOM 4421 O O . ILE A 1 565 ? 19.066 1.276 -29.139 1.00 93.38 565 ILE A O 1
ATOM 4425 N N . VAL A 1 566 ? 20.142 0.323 -30.859 1.00 94.81 566 VAL A N 1
ATOM 4426 C CA . VAL A 1 566 ? 20.984 1.483 -31.178 1.00 94.81 566 VAL A CA 1
ATOM 4427 C C . VAL A 1 566 ? 20.477 2.105 -32.476 1.00 94.81 566 VAL A C 1
ATOM 4429 O O . VAL A 1 566 ? 20.205 1.400 -33.445 1.00 94.81 566 VAL A O 1
ATOM 4432 N N . VAL A 1 567 ? 20.344 3.431 -32.504 1.00 96.50 567 VAL A N 1
ATOM 4433 C CA . VAL A 1 567 ? 20.014 4.195 -33.711 1.00 96.50 567 VAL A CA 1
ATOM 4434 C C . VAL A 1 567 ? 21.133 5.193 -34.002 1.00 96.50 567 VAL A C 1
ATOM 4436 O O . VAL A 1 567 ? 21.347 6.139 -33.234 1.00 96.50 567 VAL A O 1
ATOM 4439 N N . THR A 1 568 ? 21.835 4.995 -35.120 1.00 96.38 568 THR A N 1
ATOM 4440 C CA . THR A 1 568 ? 22.929 5.872 -35.568 1.00 96.38 568 THR A CA 1
ATOM 4441 C C . THR A 1 568 ? 22.425 6.845 -36.635 1.00 96.38 568 THR A C 1
ATOM 4443 O O . THR A 1 568 ? 21.789 6.465 -37.620 1.00 96.38 568 THR A O 1
ATOM 4446 N N . GLY A 1 569 ? 22.680 8.138 -36.433 1.00 96.06 569 GLY A N 1
ATOM 4447 C CA . GLY A 1 569 ? 22.405 9.188 -37.409 1.00 96.06 569 GLY A CA 1
ATOM 4448 C C . GLY A 1 569 ? 23.585 9.419 -38.353 1.00 96.06 569 GLY A C 1
ATOM 4449 O O . GLY A 1 569 ? 24.692 9.724 -37.909 1.00 96.06 569 GLY A O 1
ATOM 4450 N N . HIS A 1 570 ? 23.326 9.357 -39.658 1.00 95.44 570 HIS A N 1
ATOM 4451 C CA . HIS A 1 570 ? 24.279 9.696 -40.719 1.00 95.44 570 HIS A CA 1
ATOM 4452 C C . HIS A 1 570 ? 23.622 10.696 -41.678 1.00 95.44 570 HIS A C 1
ATOM 4454 O O . HIS A 1 570 ? 22.409 10.675 -41.866 1.00 95.44 570 HIS A O 1
ATOM 4460 N N . GLN A 1 571 ? 24.374 11.552 -42.367 1.00 92.88 571 GLN A N 1
ATOM 4461 C CA . GLN A 1 571 ? 23.827 12.385 -43.450 1.00 92.88 571 GLN A CA 1
ATOM 4462 C C . GLN A 1 571 ? 23.493 11.534 -44.697 1.00 92.88 571 GLN A C 1
ATOM 4464 O O . GLN A 1 571 ? 24.383 11.154 -45.456 1.00 92.88 571 GLN A O 1
ATOM 4469 N N . TRP A 1 572 ? 22.235 11.236 -45.030 1.00 92.31 572 TRP A N 1
ATOM 4470 C CA . TRP A 1 572 ? 20.974 11.623 -44.378 1.00 92.31 572 TRP A CA 1
ATOM 4471 C C . TRP A 1 572 ? 20.055 10.403 -44.293 1.00 92.31 572 TRP A C 1
ATOM 4473 O O . TRP A 1 572 ? 19.101 10.284 -45.064 1.00 92.31 572 TRP A O 1
ATOM 4483 N N . TRP A 1 573 ? 20.404 9.465 -43.423 1.00 95.00 573 TRP A N 1
ATOM 4484 C CA . TRP A 1 573 ? 19.720 8.198 -43.185 1.00 95.00 573 TRP A CA 1
ATOM 4485 C C . TRP A 1 573 ? 19.950 7.747 -41.736 1.00 95.00 573 TRP A C 1
ATOM 4487 O O . TRP A 1 573 ? 20.873 8.221 -41.072 1.00 95.00 573 TRP A O 1
ATOM 4497 N N . TRP A 1 574 ? 19.085 6.864 -41.251 1.00 95.88 574 TRP A N 1
ATOM 4498 C CA . TRP A 1 574 ? 19.163 6.295 -39.909 1.00 95.88 574 TRP A CA 1
ATOM 4499 C C . TRP A 1 574 ? 19.506 4.812 -39.995 1.00 95.88 574 TRP A C 1
ATOM 4501 O O . TRP A 1 574 ? 18.817 4.066 -40.694 1.00 95.88 574 TRP A O 1
ATOM 4511 N N . GLU A 1 575 ? 20.543 4.403 -39.281 1.00 96.06 575 GLU A N 1
ATOM 4512 C CA . GLU A 1 575 ? 20.895 3.009 -39.014 1.00 96.06 575 GLU A CA 1
ATOM 4513 C C . GLU A 1 575 ? 20.160 2.523 -37.763 1.00 96.06 575 GLU A C 1
ATOM 4515 O O . GLU A 1 575 ? 19.919 3.311 -36.847 1.00 96.06 575 GLU A O 1
ATOM 4520 N N . ILE A 1 576 ? 19.760 1.252 -37.744 1.00 96.06 576 ILE A N 1
ATOM 4521 C CA . ILE A 1 576 ? 19.065 0.609 -36.629 1.00 96.06 576 ILE A CA 1
ATOM 4522 C C . ILE A 1 576 ? 19.748 -0.735 -36.351 1.00 96.06 576 ILE A C 1
ATOM 4524 O O . ILE A 1 576 ? 19.645 -1.646 -37.170 1.00 96.06 576 ILE A O 1
ATOM 4528 N N . GLU A 1 577 ? 20.387 -0.880 -35.193 1.00 94.50 577 GLU A N 1
ATOM 4529 C CA . GLU A 1 577 ? 20.967 -2.134 -34.693 1.00 94.50 577 GLU A CA 1
ATOM 4530 C C . GLU A 1 577 ? 20.104 -2.678 -33.542 1.00 94.50 577 GLU A C 1
ATOM 4532 O O . GLU A 1 577 ? 19.846 -1.971 -32.565 1.00 94.50 577 GLU A O 1
ATOM 4537 N N . TYR A 1 578 ? 19.668 -3.937 -33.629 1.00 94.00 578 TYR A N 1
ATOM 4538 C CA . TYR A 1 578 ? 18.919 -4.618 -32.566 1.00 94.00 578 TYR A CA 1
ATOM 4539 C C . TYR A 1 578 ? 19.889 -5.389 -31.669 1.00 94.00 578 TYR A C 1
ATOM 4541 O O . TYR A 1 578 ? 20.425 -6.437 -32.042 1.00 94.00 578 TYR A O 1
ATOM 4549 N N . ALA A 1 579 ? 20.112 -4.862 -30.467 1.00 87.69 579 ALA A N 1
ATOM 4550 C CA . ALA A 1 579 ? 21.203 -5.261 -29.578 1.00 87.69 579 ALA A CA 1
ATOM 4551 C C . ALA A 1 579 ? 21.056 -6.683 -28.992 1.00 87.69 579 ALA A C 1
ATOM 4553 O O . ALA A 1 579 ? 22.005 -7.222 -28.422 1.00 87.69 579 ALA A O 1
ATOM 4554 N N . ASP A 1 580 ? 19.878 -7.300 -29.126 1.00 84.81 580 ASP A N 1
ATOM 4555 C CA . ASP A 1 580 ? 19.582 -8.662 -28.667 1.00 84.81 580 ASP A CA 1
ATOM 4556 C C . ASP A 1 580 ? 19.847 -9.754 -29.722 1.00 84.81 580 ASP A C 1
ATOM 4558 O O . ASP A 1 580 ? 19.846 -10.942 -29.398 1.00 84.81 580 ASP A O 1
ATOM 4562 N N . SER A 1 581 ? 20.033 -9.363 -30.986 1.00 87.12 581 SER A N 1
ATOM 4563 C CA . SER A 1 581 ? 19.998 -10.274 -32.138 1.00 87.12 581 SER A CA 1
ATOM 4564 C C . SER A 1 581 ? 21.016 -9.954 -33.233 1.00 87.12 581 SER A C 1
ATOM 4566 O O . SER A 1 581 ? 21.251 -10.800 -34.094 1.00 87.12 581 SER A O 1
ATOM 4568 N N . GLY A 1 582 ? 21.644 -8.774 -33.207 1.00 87.06 582 GLY A N 1
ATOM 4569 C CA . GLY A 1 582 ? 22.627 -8.352 -34.211 1.00 87.06 582 GLY A CA 1
ATOM 4570 C C . GLY A 1 582 ? 22.021 -8.065 -35.588 1.00 87.06 582 GLY A C 1
ATOM 4571 O O . GLY A 1 582 ? 22.752 -7.997 -36.575 1.00 87.06 582 GLY A O 1
ATOM 4572 N N . ILE A 1 583 ? 20.694 -7.916 -35.675 1.00 91.56 583 ILE A N 1
ATOM 4573 C CA . ILE A 1 583 ? 20.025 -7.447 -36.892 1.00 91.56 583 ILE A CA 1
ATOM 4574 C C . ILE A 1 583 ? 20.415 -5.981 -37.094 1.00 91.56 583 ILE A C 1
ATOM 4576 O O . ILE A 1 583 ? 20.264 -5.173 -36.177 1.00 91.56 583 ILE A O 1
ATOM 4580 N N . VAL A 1 584 ? 20.864 -5.634 -38.299 1.00 91.19 584 VAL A N 1
ATOM 4581 C CA . VAL A 1 584 ? 21.083 -4.246 -38.722 1.00 91.19 584 VAL A CA 1
ATOM 4582 C C . VAL A 1 584 ? 20.115 -3.932 -39.857 1.00 91.19 584 VAL A C 1
ATOM 4584 O O . VAL A 1 584 ? 20.026 -4.672 -40.833 1.00 91.19 584 VAL A O 1
ATOM 4587 N N . SER A 1 585 ? 19.374 -2.835 -39.732 1.00 90.62 585 SER A N 1
ATOM 4588 C CA . SER A 1 585 ? 18.483 -2.319 -40.773 1.00 90.62 585 SER A CA 1
ATOM 4589 C C . SER A 1 585 ? 18.607 -0.799 -40.883 1.00 90.62 585 SER A C 1
ATOM 4591 O O . SER A 1 585 ? 19.408 -0.167 -40.196 1.00 90.62 585 SER A O 1
ATOM 4593 N N . ALA A 1 586 ? 17.847 -0.192 -41.794 1.00 93.38 586 ALA A N 1
ATOM 4594 C CA . ALA A 1 586 ? 17.996 1.216 -42.133 1.00 93.38 586 ALA A CA 1
ATOM 4595 C C . ALA A 1 586 ? 16.652 1.899 -42.410 1.00 93.38 586 ALA A C 1
ATOM 4597 O O . ALA A 1 586 ? 15.910 1.509 -43.310 1.00 93.38 586 ALA A O 1
ATOM 4598 N N . ASN A 1 587 ? 16.403 3.002 -41.703 1.00 94.38 587 ASN A N 1
ATOM 4599 C CA . ASN A 1 587 ? 15.235 3.890 -41.788 1.00 94.38 587 ASN A CA 1
ATOM 4600 C C . ASN A 1 587 ? 13.866 3.277 -41.426 1.00 94.38 587 ASN A C 1
ATOM 4602 O O . ASN A 1 587 ? 12.867 3.996 -41.461 1.00 94.38 587 ASN A O 1
ATOM 4606 N N . GLU A 1 588 ? 13.801 2.003 -41.038 1.00 94.75 588 GLU A N 1
ATOM 4607 C CA . GLU A 1 588 ? 12.592 1.362 -40.506 1.00 94.75 588 GLU A CA 1
ATOM 4608 C C . GLU A 1 588 ? 12.938 0.654 -39.185 1.00 94.75 588 GLU A C 1
ATOM 4610 O O . GLU A 1 588 ? 13.768 -0.254 -39.137 1.00 94.75 588 GLU A O 1
ATOM 4615 N N . ILE A 1 589 ? 12.339 1.138 -38.093 1.00 96.38 589 ILE A N 1
ATOM 4616 C CA . ILE A 1 589 ? 12.436 0.566 -36.747 1.00 96.38 589 ILE A CA 1
ATOM 4617 C C . ILE A 1 589 ? 11.179 -0.269 -36.530 1.00 96.38 589 ILE A C 1
ATOM 4619 O O . ILE A 1 589 ? 10.072 0.258 -36.603 1.00 96.38 589 ILE A O 1
ATOM 4623 N N . HIS A 1 590 ? 11.336 -1.548 -36.230 1.00 96.69 590 HIS A N 1
ATOM 4624 C CA . HIS A 1 590 ? 10.246 -2.461 -35.927 1.00 96.69 590 HIS A CA 1
ATOM 4625 C C . HIS A 1 590 ? 10.222 -2.705 -34.420 1.00 96.69 590 HIS A C 1
ATOM 4627 O O . HIS A 1 590 ? 11.270 -2.915 -33.811 1.00 96.69 590 HIS A O 1
ATOM 4633 N N . ILE A 1 591 ? 9.041 -2.640 -33.808 1.00 95.69 591 ILE A N 1
ATOM 4634 C CA . ILE A 1 591 ? 8.862 -2.827 -32.362 1.00 95.69 591 ILE A CA 1
ATOM 4635 C C . ILE A 1 591 ? 7.628 -3.702 -32.096 1.00 95.69 591 ILE A C 1
ATOM 4637 O O . ILE A 1 591 ? 6.663 -3.615 -32.860 1.00 95.69 591 ILE A O 1
ATOM 4641 N N . PRO A 1 592 ? 7.613 -4.523 -31.034 1.00 94.94 592 PRO A N 1
ATOM 4642 C CA . PRO A 1 592 ? 6.385 -5.129 -30.541 1.00 94.94 592 PRO A CA 1
ATOM 4643 C C . PRO A 1 592 ? 5.583 -4.109 -29.717 1.00 94.94 592 PRO A C 1
ATOM 4645 O O . PRO A 1 592 ? 6.153 -3.261 -29.023 1.00 94.94 592 PRO A O 1
ATOM 4648 N N . THR A 1 593 ? 4.258 -4.199 -29.776 1.00 86.69 593 THR A N 1
ATOM 4649 C CA . THR A 1 593 ? 3.329 -3.441 -28.926 1.00 86.69 593 THR A CA 1
ATOM 4650 C C . THR A 1 593 ? 3.524 -3.759 -27.438 1.00 86.69 593 THR A C 1
ATOM 4652 O O . THR A 1 593 ? 3.957 -4.847 -27.061 1.00 86.69 593 THR A O 1
ATOM 4655 N N . GLY A 1 594 ? 3.255 -2.785 -26.559 1.00 74.50 594 GLY A N 1
ATOM 4656 C CA . GLY A 1 594 ? 3.305 -2.963 -25.095 1.00 74.50 594 GLY A CA 1
ATOM 4657 C C . GLY A 1 594 ? 4.703 -3.180 -24.485 1.00 74.50 594 GLY A C 1
ATOM 4658 O O . GLY A 1 594 ? 4.835 -3.313 -23.260 1.00 74.50 594 GLY A O 1
ATOM 4659 N N . LYS A 1 595 ? 5.769 -3.200 -25.300 1.00 81.00 595 LYS A N 1
ATOM 4660 C CA . LYS A 1 595 ? 7.160 -3.214 -24.830 1.00 81.00 595 LYS A CA 1
ATOM 4661 C C . LYS A 1 595 ? 7.770 -1.814 -24.916 1.00 81.00 595 LYS A C 1
ATOM 4663 O O . LYS A 1 595 ? 7.942 -1.259 -26.000 1.00 81.00 595 LYS A O 1
ATOM 4668 N N . LYS A 1 596 ? 8.172 -1.282 -23.762 1.00 81.50 596 LYS A N 1
ATOM 4669 C CA . LYS A 1 596 ? 9.020 -0.092 -23.662 1.00 81.50 596 LYS A CA 1
ATOM 4670 C C . LYS A 1 596 ? 10.469 -0.483 -23.962 1.00 81.50 596 LYS A C 1
ATOM 4672 O O . LYS A 1 596 ? 11.012 -1.367 -23.306 1.00 81.50 596 LYS A O 1
ATOM 4677 N N . LEU A 1 597 ? 11.069 0.145 -24.969 1.00 85.50 597 LEU A N 1
ATOM 4678 C CA . LEU A 1 597 ? 12.409 -0.157 -25.479 1.00 85.50 597 LEU A CA 1
ATOM 4679 C C . LEU A 1 597 ? 13.368 0.991 -25.180 1.00 85.50 597 LEU A C 1
ATOM 4681 O O . LEU A 1 597 ? 13.042 2.157 -25.436 1.00 85.50 597 LEU A O 1
ATOM 4685 N N . ARG A 1 598 ? 14.570 0.678 -24.689 1.00 87.62 598 ARG A N 1
ATOM 4686 C CA . ARG A 1 598 ? 15.624 1.681 -24.511 1.00 87.62 598 ARG A CA 1
ATOM 4687 C C . ARG A 1 598 ? 16.409 1.834 -25.806 1.00 87.62 598 ARG A C 1
ATOM 4689 O O . ARG A 1 598 ? 17.119 0.918 -26.222 1.00 87.62 598 ARG A O 1
ATOM 4696 N N . VAL A 1 599 ? 16.303 3.014 -26.410 1.00 91.12 599 VAL A N 1
ATOM 4697 C CA . VAL A 1 599 ? 17.011 3.370 -27.640 1.00 91.12 599 VAL A CA 1
ATOM 4698 C C . VAL A 1 599 ? 18.237 4.215 -27.298 1.00 91.12 599 VAL A C 1
ATOM 4700 O O . VAL A 1 599 ? 18.109 5.308 -26.737 1.00 91.12 599 VAL A O 1
ATOM 4703 N N . ALA A 1 600 ? 19.423 3.718 -27.642 1.00 92.38 600 ALA A N 1
ATOM 4704 C CA . ALA A 1 600 ? 20.658 4.498 -27.641 1.00 92.38 600 ALA A CA 1
ATOM 4705 C C . ALA A 1 600 ? 20.767 5.295 -28.949 1.00 92.38 600 ALA A C 1
ATOM 4707 O O . ALA A 1 600 ? 20.490 4.771 -30.025 1.00 92.38 600 ALA A O 1
ATOM 4708 N N . LEU A 1 601 ? 21.166 6.561 -28.865 1.00 93.88 601 LEU A N 1
ATOM 4709 C CA . LEU A 1 601 ? 21.239 7.492 -29.988 1.00 93.88 601 LEU A CA 1
ATOM 4710 C C . LEU A 1 601 ? 22.687 7.920 -30.225 1.00 93.88 601 LEU A C 1
ATOM 4712 O O . LEU A 1 601 ? 23.293 8.589 -29.382 1.00 93.88 601 LEU A O 1
ATOM 4716 N N . ARG A 1 602 ? 23.214 7.555 -31.396 1.00 94.75 602 ARG A N 1
ATOM 4717 C CA . ARG A 1 602 ? 24.581 7.842 -31.857 1.00 94.75 602 ARG A CA 1
ATOM 4718 C C . ARG A 1 602 ? 24.557 8.716 -33.110 1.00 94.75 602 ARG A C 1
ATOM 4720 O O . ARG A 1 602 ? 23.550 8.794 -33.808 1.00 94.75 602 ARG A O 1
ATOM 4727 N N . SER A 1 603 ? 25.675 9.359 -33.431 1.00 95.69 603 SER A N 1
ATOM 4728 C CA . SER A 1 603 ? 25.882 9.986 -34.740 1.00 95.69 603 SER A CA 1
ATOM 4729 C C . SER A 1 603 ? 27.326 9.823 -35.193 1.00 95.69 603 SER A C 1
ATOM 4731 O O . SER A 1 603 ? 28.241 9.966 -34.382 1.00 95.69 603 SER A O 1
ATOM 4733 N N . GLU A 1 604 ? 27.501 9.570 -36.488 1.00 94.06 604 GLU A N 1
ATOM 4734 C CA . GLU A 1 604 ? 28.803 9.348 -37.125 1.00 94.06 604 GLU A CA 1
ATOM 4735 C C . GLU A 1 604 ? 29.336 10.598 -37.859 1.00 94.06 604 GLU A C 1
ATOM 4737 O O . GLU A 1 604 ? 30.495 10.632 -38.265 1.00 94.06 604 GLU A O 1
ATOM 4742 N N . ASP A 1 605 ? 28.531 11.660 -38.040 1.00 93.00 605 ASP A N 1
ATOM 4743 C CA . ASP A 1 605 ? 28.992 12.874 -38.740 1.00 93.00 605 ASP A CA 1
ATOM 4744 C C . ASP A 1 605 ? 28.609 14.220 -38.104 1.00 93.00 605 ASP A C 1
ATOM 4746 O O . ASP A 1 605 ? 29.491 15.001 -37.742 1.00 93.00 605 ASP A O 1
ATOM 4750 N N . VAL A 1 606 ? 27.322 14.542 -37.982 1.00 95.06 606 VAL A N 1
ATOM 4751 C CA . VAL A 1 606 ? 26.842 15.828 -37.433 1.00 95.06 606 VAL A CA 1
ATOM 4752 C C . VAL A 1 606 ? 25.757 15.619 -36.383 1.00 95.06 606 VAL A C 1
ATOM 4754 O O . VAL A 1 606 ? 25.250 14.515 -36.225 1.00 95.06 606 VAL A O 1
ATOM 4757 N N . ILE A 1 607 ? 25.368 16.660 -35.645 1.00 95.38 607 ILE A N 1
ATOM 4758 C CA . ILE A 1 607 ? 24.223 16.530 -34.737 1.00 95.38 607 ILE A CA 1
ATOM 4759 C C . ILE A 1 607 ? 22.956 16.295 -35.573 1.00 95.38 607 ILE A C 1
ATOM 4761 O O . ILE A 1 607 ? 22.609 17.100 -36.440 1.00 95.38 607 ILE A O 1
ATOM 4765 N N . HIS A 1 608 ? 22.277 15.187 -35.291 1.00 96.94 608 HIS A N 1
ATOM 4766 C CA . HIS A 1 608 ? 20.920 14.889 -35.753 1.00 96.94 608 HIS A CA 1
ATOM 4767 C C . HIS A 1 608 ? 19.975 14.958 -34.547 1.00 96.94 608 HIS A C 1
ATOM 4769 O O . HIS A 1 608 ? 20.414 15.120 -33.410 1.00 96.94 608 HIS A O 1
ATOM 4775 N N . CYS A 1 609 ? 18.668 14.812 -34.749 1.00 95.62 609 CYS A N 1
ATOM 4776 C CA . CYS A 1 609 ? 17.737 14.663 -33.630 1.00 95.62 609 CYS A CA 1
ATOM 4777 C C . CYS A 1 609 ? 16.654 13.653 -33.977 1.00 95.62 609 CYS A C 1
ATOM 4779 O O . CYS A 1 609 ? 15.908 13.848 -34.933 1.00 95.62 609 CYS A O 1
ATOM 4781 N N . PHE A 1 610 ? 16.597 12.573 -33.208 1.00 95.94 610 PHE A N 1
ATOM 4782 C CA . PHE A 1 610 ? 15.608 11.518 -33.338 1.00 95.94 610 PHE A CA 1
ATOM 4783 C C . PHE A 1 610 ? 14.266 12.017 -32.803 1.00 95.94 610 PHE A C 1
ATOM 4785 O O . PHE A 1 610 ? 14.176 12.424 -31.643 1.00 95.94 610 PHE A O 1
ATOM 4792 N N . TRP A 1 611 ? 13.215 12.000 -33.626 1.00 94.19 611 TRP A N 1
ATOM 4793 C CA . TRP A 1 611 ? 11.882 12.414 -33.191 1.00 94.19 611 TRP A CA 1
ATOM 4794 C C . TRP A 1 611 ? 10.773 11.598 -33.852 1.00 94.19 611 TRP A C 1
ATOM 4796 O O . TRP A 1 611 ? 10.663 11.553 -35.078 1.00 94.19 611 TRP A O 1
ATOM 4806 N N . VAL A 1 612 ? 9.914 11.002 -33.022 1.00 94.06 612 VAL A N 1
ATOM 4807 C CA . VAL A 1 612 ? 8.696 10.290 -33.430 1.00 94.06 612 VAL A CA 1
ATOM 4808 C C . VAL A 1 612 ? 7.538 10.902 -32.653 1.00 94.06 612 VAL A C 1
ATOM 4810 O O . VAL A 1 612 ? 7.195 10.449 -31.565 1.00 94.06 612 VAL A O 1
ATOM 4813 N N . ALA A 1 613 ? 6.964 11.979 -33.192 1.00 83.81 613 ALA A N 1
ATOM 4814 C CA . ALA A 1 613 ? 6.113 12.919 -32.450 1.00 83.81 613 ALA A CA 1
ATOM 4815 C C . ALA A 1 613 ? 4.840 12.326 -31.807 1.00 83.81 613 ALA A C 1
ATOM 4817 O O . ALA A 1 613 ? 4.217 12.987 -30.982 1.00 83.81 613 ALA A O 1
ATOM 4818 N N . GLN A 1 614 ? 4.446 11.111 -32.197 1.00 83.94 614 GLN A N 1
ATOM 4819 C CA . GLN A 1 614 ? 3.301 10.381 -31.644 1.00 83.94 614 GLN A CA 1
ATOM 4820 C C . GLN A 1 614 ? 3.680 9.396 -30.525 1.00 83.94 614 GLN A C 1
ATOM 4822 O O . GLN A 1 614 ? 2.788 8.953 -29.810 1.00 83.94 614 GLN A O 1
ATOM 4827 N N . LEU A 1 615 ? 4.967 9.051 -30.379 1.00 81.56 615 LEU A N 1
ATOM 4828 C CA . LEU A 1 615 ? 5.452 8.026 -29.444 1.00 81.56 615 LEU A CA 1
ATOM 4829 C C . LEU A 1 615 ? 6.403 8.578 -28.376 1.00 81.56 615 LEU A C 1
ATOM 4831 O O . LEU A 1 615 ? 6.343 8.151 -27.230 1.00 81.56 615 LEU A O 1
ATOM 4835 N N . THR A 1 616 ? 7.304 9.502 -28.732 1.00 82.31 616 THR A N 1
ATOM 4836 C CA . THR A 1 616 ? 8.357 9.959 -27.812 1.00 82.31 616 THR A CA 1
ATOM 4837 C C . THR A 1 616 ? 8.841 11.382 -28.101 1.00 82.31 616 THR A C 1
ATOM 4839 O O . THR A 1 616 ? 8.623 11.947 -29.181 1.00 82.31 616 THR A O 1
ATOM 4842 N N . ARG A 1 617 ? 9.507 11.987 -27.111 1.00 81.94 617 ARG A N 1
ATOM 4843 C CA . ARG A 1 617 ? 10.121 13.318 -27.229 1.00 81.94 617 ARG A CA 1
ATOM 4844 C C . ARG A 1 617 ? 11.224 13.337 -28.291 1.00 81.94 617 ARG A C 1
ATOM 4846 O O . ARG A 1 617 ? 11.829 12.311 -28.592 1.00 81.94 617 ARG A O 1
ATOM 4853 N N . LYS A 1 618 ? 11.537 14.524 -28.823 1.00 87.50 618 LYS A N 1
ATOM 4854 C CA . LYS A 1 618 ? 12.764 14.696 -29.613 1.00 87.50 618 LYS A CA 1
ATOM 4855 C C . LYS A 1 618 ? 13.979 14.469 -28.702 1.00 87.50 618 LYS A C 1
ATOM 4857 O O . LYS A 1 618 ? 13.976 14.960 -27.570 1.00 87.50 618 LYS A O 1
ATOM 4862 N N . MET A 1 619 ? 15.004 13.778 -29.186 1.00 91.31 619 MET A N 1
ATOM 4863 C CA . MET A 1 619 ? 16.284 13.636 -28.491 1.00 91.31 619 MET A CA 1
ATOM 4864 C C . MET A 1 619 ? 17.444 13.719 -29.484 1.00 91.31 619 MET A C 1
ATOM 4866 O O . MET A 1 619 ? 17.407 13.127 -30.562 1.00 91.31 619 MET A O 1
ATOM 4870 N N . ASP A 1 620 ? 18.463 14.494 -29.134 1.00 92.75 620 ASP A N 1
ATOM 4871 C CA . ASP A 1 620 ? 19.552 14.836 -30.046 1.00 92.75 620 ASP A CA 1
ATOM 4872 C C . ASP A 1 620 ? 20.561 13.679 -30.123 1.00 92.75 620 ASP A C 1
ATOM 4874 O O . ASP A 1 620 ? 20.905 13.081 -29.107 1.00 92.75 620 ASP A O 1
ATOM 4878 N N . ALA A 1 621 ? 21.041 13.356 -31.320 1.00 93.25 621 ALA A N 1
ATOM 4879 C CA . ALA A 1 621 ? 22.030 12.312 -31.569 1.00 93.25 621 ALA A CA 1
ATOM 4880 C C . ALA A 1 621 ? 23.363 12.988 -31.917 1.00 93.25 621 ALA A C 1
ATOM 4882 O O . ALA A 1 621 ? 23.471 13.669 -32.942 1.00 93.25 621 ALA A O 1
ATOM 4883 N N . ILE A 1 622 ? 24.350 12.876 -31.025 1.00 92.44 622 ILE A N 1
ATOM 4884 C CA . ILE A 1 622 ? 25.517 13.767 -30.981 1.00 92.44 622 ILE A CA 1
ATOM 4885 C C . ILE A 1 622 ? 26.801 12.973 -31.282 1.00 92.44 622 ILE A C 1
ATOM 4887 O O . ILE A 1 622 ? 27.050 11.962 -30.624 1.00 92.44 622 ILE A O 1
ATOM 4891 N N . PRO A 1 623 ? 27.654 13.417 -32.229 1.00 93.75 623 PRO A N 1
ATOM 4892 C CA . PRO A 1 623 ? 28.931 12.759 -32.493 1.00 93.75 623 PRO A CA 1
ATOM 4893 C C . PRO A 1 623 ? 29.808 12.668 -31.239 1.00 93.75 623 PRO A C 1
ATOM 4895 O O . PRO A 1 623 ? 30.119 13.680 -30.609 1.00 93.75 623 PRO A O 1
ATOM 4898 N N . GLY A 1 624 ? 30.197 11.445 -30.871 1.00 85.31 624 GLY A N 1
ATOM 4899 C CA . GLY A 1 624 ? 31.011 11.168 -29.683 1.00 85.31 624 GLY A CA 1
ATOM 4900 C C . GLY A 1 624 ? 30.294 11.285 -28.328 1.00 85.31 624 GLY A C 1
ATOM 4901 O O . GLY A 1 624 ? 30.974 11.257 -27.304 1.00 85.31 624 GLY A O 1
ATOM 4902 N N . HIS A 1 625 ? 28.961 11.412 -28.289 1.00 83.69 625 HIS A N 1
ATOM 4903 C CA . HIS A 1 625 ? 28.185 11.409 -27.043 1.00 83.69 625 HIS A CA 1
ATOM 4904 C C . HIS A 1 625 ? 26.857 10.657 -27.213 1.00 83.69 625 HIS A C 1
ATOM 4906 O O . HIS A 1 625 ? 25.930 11.149 -27.857 1.00 83.69 625 HIS A O 1
ATOM 4912 N N . GLU A 1 626 ? 26.735 9.497 -26.568 1.00 82.81 626 GLU A N 1
ATOM 4913 C CA . GLU A 1 626 ? 25.488 8.729 -26.552 1.00 82.81 626 GLU A CA 1
ATOM 4914 C C . GLU A 1 626 ? 24.403 9.457 -25.754 1.00 82.81 626 GLU A C 1
ATOM 4916 O O . GLU A 1 626 ? 24.589 9.805 -24.587 1.00 82.81 626 GLU A O 1
ATOM 4921 N N . ASN A 1 627 ? 23.251 9.673 -26.383 1.00 86.38 627 ASN A N 1
ATOM 4922 C CA . ASN A 1 627 ? 22.020 10.028 -25.683 1.00 86.38 627 ASN A CA 1
ATOM 4923 C C . ASN A 1 627 ? 21.078 8.823 -25.664 1.00 86.38 627 ASN A C 1
ATOM 4925 O O . ASN A 1 627 ? 21.231 7.887 -26.442 1.00 86.38 627 ASN A O 1
ATOM 4929 N N . PHE A 1 628 ? 20.089 8.846 -24.777 1.00 86.62 628 PHE A N 1
ATOM 4930 C CA . PHE A 1 628 ? 19.174 7.726 -24.579 1.00 86.62 628 PHE A CA 1
ATOM 4931 C C . PHE A 1 628 ? 17.729 8.224 -24.546 1.00 86.62 628 PHE A C 1
ATOM 4933 O O . PHE A 1 628 ? 17.418 9.239 -23.913 1.00 86.62 628 PHE A O 1
ATOM 4940 N N . VAL A 1 629 ? 16.838 7.503 -25.222 1.00 86.12 629 VAL A N 1
ATOM 4941 C CA . VAL A 1 629 ? 15.403 7.797 -25.275 1.00 86.12 629 VAL A CA 1
ATOM 4942 C C . VAL A 1 629 ? 14.602 6.506 -25.126 1.00 86.12 629 VAL A C 1
ATOM 4944 O O . VAL A 1 629 ? 15.048 5.437 -25.537 1.00 86.12 629 VAL A O 1
ATOM 4947 N N . TRP A 1 630 ? 13.420 6.597 -24.524 1.00 84.12 630 TRP A N 1
ATOM 4948 C CA . TRP A 1 630 ? 12.473 5.489 -24.496 1.00 84.12 630 TRP A CA 1
ATOM 4949 C C . TRP A 1 630 ? 11.579 5.533 -25.738 1.00 84.12 630 TRP A C 1
ATOM 4951 O O . TRP A 1 630 ? 11.113 6.607 -26.133 1.00 84.12 630 TRP A O 1
ATOM 4961 N N . LEU A 1 631 ? 11.343 4.371 -26.345 1.00 87.44 631 LEU A N 1
ATOM 4962 C CA . LEU A 1 631 ? 10.434 4.184 -27.473 1.00 87.44 631 LEU A CA 1
ATOM 4963 C C . LEU A 1 631 ? 9.435 3.075 -27.132 1.00 87.44 631 LEU A C 1
ATOM 4965 O O . LEU A 1 631 ? 9.822 1.996 -26.697 1.00 87.44 631 LEU A O 1
ATOM 4969 N N . GLU A 1 632 ? 8.151 3.353 -27.305 1.00 88.00 632 GLU A N 1
ATOM 4970 C CA . GLU A 1 632 ? 7.047 2.489 -26.884 1.00 88.00 632 GLU A CA 1
ATOM 4971 C C . GLU A 1 632 ? 5.847 2.772 -27.793 1.00 88.00 632 GLU A C 1
ATOM 4973 O O . GLU A 1 632 ? 5.666 3.913 -28.224 1.00 88.00 632 GLU A O 1
ATOM 4978 N N . ALA A 1 633 ? 5.038 1.758 -28.100 1.00 83.50 633 ALA A N 1
ATOM 4979 C CA . ALA A 1 633 ? 3.770 1.921 -28.806 1.00 83.50 633 ALA A CA 1
ATOM 4980 C C . ALA A 1 633 ? 2.732 0.937 -28.257 1.00 83.50 633 ALA A C 1
ATOM 4982 O O . ALA A 1 633 ? 3.014 -0.248 -28.086 1.00 83.50 633 ALA A O 1
ATOM 4983 N N . ASN A 1 634 ? 1.518 1.430 -28.016 1.00 80.50 634 ASN A N 1
ATOM 4984 C CA . ASN A 1 634 ? 0.449 0.659 -27.369 1.00 80.50 634 ASN A CA 1
ATOM 4985 C C . ASN A 1 634 ? -0.620 0.169 -28.358 1.00 80.50 634 ASN A C 1
ATOM 4987 O O . ASN A 1 634 ? -1.594 -0.453 -27.949 1.00 80.50 634 ASN A O 1
ATOM 4991 N N . THR A 1 635 ? -0.462 0.463 -29.650 1.00 84.19 635 THR A N 1
ATOM 4992 C CA . THR A 1 635 ? -1.339 -0.009 -30.726 1.00 84.19 635 THR A CA 1
ATOM 4993 C C . THR A 1 635 ? -0.506 -0.410 -31.950 1.00 84.19 635 THR A C 1
ATOM 4995 O O . THR A 1 635 ? 0.518 0.224 -32.218 1.00 84.19 635 THR A O 1
ATOM 4998 N N . PRO A 1 636 ? -0.902 -1.443 -32.718 1.00 91.50 636 PRO A N 1
ATOM 4999 C CA . PRO A 1 636 ? -0.234 -1.769 -33.973 1.00 91.50 636 PRO A CA 1
ATOM 5000 C C . PRO A 1 636 ? -0.387 -0.631 -34.978 1.00 91.50 636 PRO A C 1
ATOM 5002 O O . PRO A 1 636 ? -1.460 -0.034 -35.107 1.00 91.50 636 PRO A O 1
ATOM 5005 N N . GLY A 1 637 ? 0.673 -0.321 -35.719 1.00 92.88 637 GLY A N 1
ATOM 5006 C CA . GLY A 1 637 ? 0.653 0.857 -36.575 1.00 92.88 637 GLY A CA 1
ATOM 5007 C C . GLY A 1 637 ? 1.961 1.173 -37.282 1.00 92.88 637 GLY A C 1
ATOM 5008 O O . GLY A 1 637 ? 2.927 0.414 -37.293 1.00 92.88 637 GLY A O 1
ATOM 5009 N N . THR A 1 638 ? 1.983 2.326 -37.941 1.00 94.94 638 THR A N 1
ATOM 5010 C CA . THR A 1 638 ? 3.177 2.873 -38.588 1.00 94.94 638 THR A CA 1
ATOM 5011 C C . THR A 1 638 ? 3.234 4.363 -38.286 1.00 94.94 638 THR A C 1
ATOM 5013 O O . THR A 1 638 ? 2.422 5.142 -38.780 1.00 94.94 638 THR A O 1
ATOM 5016 N N . TYR A 1 639 ? 4.181 4.732 -37.433 1.00 93.94 639 TYR A N 1
ATOM 5017 C CA . TYR A 1 639 ? 4.364 6.063 -36.877 1.00 93.94 639 TYR A CA 1
ATOM 5018 C C . TYR A 1 639 ? 5.498 6.778 -37.617 1.00 93.94 639 TYR A C 1
ATOM 5020 O O . TYR A 1 639 ? 6.559 6.202 -37.870 1.00 93.94 639 TYR A O 1
ATOM 5028 N N . GLN A 1 640 ? 5.286 8.046 -37.970 1.00 94.00 640 GLN A N 1
ATOM 5029 C CA . GLN A 1 640 ? 6.270 8.817 -38.730 1.00 94.00 640 GLN A CA 1
ATOM 5030 C C . GLN A 1 640 ? 7.386 9.349 -37.820 1.00 94.00 640 GLN A C 1
ATOM 5032 O O . GLN A 1 640 ? 7.152 10.220 -36.980 1.00 94.00 640 GLN A O 1
ATOM 5037 N N . GLY A 1 641 ? 8.611 8.890 -38.065 1.00 94.06 641 GLY A N 1
ATOM 5038 C CA . GLY A 1 641 ? 9.839 9.483 -37.547 1.00 94.06 641 GLY A CA 1
ATOM 5039 C C . GLY A 1 641 ? 10.450 10.508 -38.506 1.00 94.06 641 GLY A C 1
ATOM 5040 O O . GLY A 1 641 ? 10.309 10.397 -39.731 1.00 94.06 641 GLY A O 1
ATOM 5041 N N . ARG A 1 642 ? 11.125 11.526 -37.961 1.00 93.12 642 ARG A N 1
ATOM 5042 C CA . ARG A 1 642 ? 11.865 12.558 -38.713 1.00 93.12 642 ARG A CA 1
ATOM 5043 C C . ARG A 1 642 ? 13.120 13.000 -37.963 1.00 93.12 642 ARG A C 1
ATOM 5045 O O . ARG A 1 642 ? 13.144 12.973 -36.735 1.00 93.12 642 ARG A O 1
ATOM 5052 N N . CYS A 1 643 ? 14.125 13.480 -38.694 1.00 94.00 643 CYS A N 1
ATOM 5053 C CA . CYS A 1 643 ? 15.197 14.269 -38.093 1.00 94.00 643 CYS A CA 1
ATOM 5054 C C . CYS A 1 643 ? 14.687 15.667 -37.698 1.00 94.00 643 CYS A C 1
ATOM 5056 O O . CYS A 1 643 ? 14.065 16.351 -38.511 1.00 94.00 643 CYS A O 1
ATOM 5058 N N . ALA A 1 644 ? 14.957 16.096 -36.463 1.00 94.12 644 ALA A N 1
ATOM 5059 C CA . ALA A 1 644 ? 14.480 17.360 -35.887 1.00 94.12 644 ALA A CA 1
ATOM 5060 C C . ALA A 1 644 ? 15.598 18.380 -35.562 1.00 94.12 644 ALA A C 1
ATOM 5062 O O . ALA A 1 644 ? 15.355 19.340 -34.835 1.00 94.12 644 ALA A O 1
ATOM 5063 N N . GLU A 1 645 ? 16.812 18.175 -36.086 1.00 93.00 645 GLU A N 1
ATOM 5064 C CA . GLU A 1 645 ? 17.944 19.113 -35.998 1.00 93.00 645 GLU A CA 1
ATOM 5065 C C . GLU A 1 645 ? 18.610 19.256 -37.375 1.00 93.00 645 GLU A C 1
ATOM 5067 O O . GLU A 1 645 ? 18.666 18.290 -38.142 1.00 93.00 645 GLU A O 1
ATOM 5072 N N . TYR A 1 646 ? 19.070 20.461 -37.725 1.00 94.12 646 TYR A N 1
ATOM 5073 C CA . TYR A 1 646 ? 19.514 20.802 -39.076 1.00 94.12 646 TYR A CA 1
ATOM 5074 C C . TYR A 1 646 ? 20.888 20.203 -39.419 1.00 94.12 646 TYR A C 1
ATOM 5076 O O . TYR A 1 646 ? 21.934 20.851 -39.389 1.00 94.12 646 TYR A O 1
ATOM 5084 N N . CYS A 1 647 ? 20.865 18.950 -39.859 1.00 92.44 647 CYS A N 1
ATOM 5085 C CA . CYS A 1 647 ? 22.034 18.187 -40.282 1.00 92.44 647 CYS A CA 1
ATOM 5086 C C . CYS A 1 647 ? 22.504 18.458 -41.732 1.00 92.44 647 CYS A C 1
ATOM 5088 O O . CYS A 1 647 ? 23.277 17.677 -42.295 1.00 92.44 647 CYS A O 1
ATOM 5090 N N . GLY A 1 648 ? 22.060 19.548 -42.372 1.00 90.88 648 GLY A N 1
ATOM 5091 C CA . GLY A 1 648 ? 22.507 19.977 -43.707 1.00 90.88 648 GLY A CA 1
ATOM 5092 C C . GLY A 1 648 ? 21.480 19.798 -44.834 1.00 90.88 648 GLY A C 1
ATOM 5093 O O . GLY A 1 648 ? 20.282 19.665 -44.595 1.00 90.88 648 GLY A O 1
ATOM 5094 N N . THR A 1 649 ? 21.955 19.806 -46.086 1.00 90.31 649 THR A N 1
ATOM 5095 C CA . THR A 1 649 ? 21.152 19.995 -47.316 1.00 90.31 649 THR A CA 1
ATOM 5096 C C . THR A 1 649 ? 19.919 19.096 -47.444 1.00 90.31 649 THR A C 1
ATOM 5098 O O . THR A 1 649 ? 18.917 19.529 -48.006 1.00 90.31 649 THR A O 1
ATOM 5101 N N . GLN A 1 650 ? 19.974 17.860 -46.938 1.00 91.81 650 GLN A N 1
ATOM 5102 C CA . GLN A 1 650 ? 18.890 16.874 -47.049 1.00 91.81 650 GLN A CA 1
ATOM 5103 C C . GLN A 1 650 ? 18.226 16.526 -45.704 1.00 91.81 650 GLN A C 1
ATOM 5105 O O . GLN A 1 650 ? 17.523 15.523 -45.606 1.00 91.81 650 GLN A O 1
ATOM 5110 N N . HIS A 1 651 ? 18.371 17.395 -44.695 1.00 91.38 651 HIS A N 1
ATOM 5111 C CA . HIS A 1 651 ? 17.694 17.312 -43.393 1.00 91.38 651 HIS A CA 1
ATOM 5112 C C . HIS A 1 651 ? 16.174 17.070 -43.509 1.00 91.38 651 HIS A C 1
ATOM 5114 O O . HIS A 1 651 ? 15.652 16.128 -42.919 1.00 91.38 651 HIS A O 1
ATOM 5120 N N . ALA A 1 652 ? 15.469 17.854 -44.337 1.00 87.06 652 ALA A N 1
ATOM 5121 C CA . ALA A 1 652 ? 14.013 17.740 -44.529 1.00 87.06 652 ALA A CA 1
ATOM 5122 C C . ALA A 1 652 ? 13.558 16.404 -45.162 1.00 87.06 652 ALA A C 1
ATOM 5124 O O . ALA A 1 652 ? 12.369 16.085 -45.173 1.00 87.06 652 ALA A O 1
ATOM 5125 N N . TRP A 1 653 ? 14.511 15.630 -45.682 1.00 89.69 653 TRP A N 1
ATOM 5126 C CA . TRP A 1 653 ? 14.324 14.337 -46.329 1.00 89.69 653 TRP A CA 1
ATOM 5127 C C . TRP A 1 653 ? 14.967 13.198 -45.522 1.00 89.69 653 TRP A C 1
ATOM 5129 O O . TRP A 1 653 ? 15.198 12.119 -46.054 1.00 89.69 653 TRP A O 1
ATOM 5139 N N . MET A 1 654 ? 15.298 13.426 -44.248 1.00 94.25 654 MET A N 1
ATOM 5140 C CA . MET A 1 654 ? 15.851 12.427 -43.329 1.00 94.25 654 MET A CA 1
ATOM 5141 C C . MET A 1 654 ? 14.735 11.851 -42.445 1.00 94.25 654 MET A C 1
ATOM 5143 O O . MET A 1 654 ? 14.660 12.108 -41.240 1.00 94.25 654 MET A O 1
ATOM 5147 N N . ASN A 1 655 ? 13.825 11.114 -43.082 1.00 94.12 655 ASN A N 1
ATOM 5148 C CA . ASN A 1 655 ? 12.666 10.500 -42.441 1.00 94.12 655 ASN A CA 1
ATOM 5149 C C . ASN A 1 655 ? 12.945 9.022 -42.118 1.00 94.12 655 ASN A C 1
ATOM 5151 O O . ASN A 1 655 ? 13.846 8.403 -42.682 1.00 94.12 655 ASN A O 1
ATOM 5155 N N . PHE A 1 656 ? 12.151 8.460 -41.214 1.00 95.94 656 PHE A N 1
ATOM 5156 C CA . PHE A 1 656 ? 12.147 7.035 -40.885 1.00 95.94 656 PHE A CA 1
ATOM 5157 C C . PHE A 1 656 ? 10.747 6.615 -40.424 1.00 95.94 656 PHE A C 1
ATOM 5159 O O . PHE A 1 656 ? 9.905 7.470 -40.136 1.00 95.94 656 PHE A O 1
ATOM 5166 N N . LEU A 1 657 ? 10.485 5.315 -40.350 1.00 96.50 657 LEU A N 1
ATOM 5167 C CA . LEU A 1 657 ? 9.241 4.772 -39.804 1.00 96.50 657 LEU A CA 1
ATOM 5168 C C . LEU A 1 657 ? 9.519 4.024 -38.500 1.00 96.50 657 LEU A C 1
ATOM 5170 O O . LEU A 1 657 ? 10.534 3.341 -38.386 1.00 96.50 657 LEU A O 1
ATOM 5174 N N . VAL A 1 658 ? 8.594 4.118 -37.543 1.00 97.00 658 VAL A N 1
ATOM 5175 C CA . VAL A 1 658 ? 8.469 3.137 -36.458 1.00 97.00 658 VAL A CA 1
ATOM 5176 C C . VAL A 1 658 ? 7.236 2.291 -36.744 1.00 97.00 658 VAL A C 1
ATOM 5178 O O . VAL A 1 658 ? 6.131 2.819 -36.860 1.00 97.00 658 VAL A O 1
ATOM 5181 N N . ILE A 1 659 ? 7.417 0.987 -36.900 1.00 97.12 659 ILE A N 1
ATOM 5182 C CA . ILE A 1 659 ? 6.377 0.022 -37.242 1.00 97.12 659 ILE A CA 1
ATOM 5183 C C . ILE A 1 659 ? 6.126 -0.826 -35.997 1.00 97.12 659 ILE A C 1
ATOM 5185 O O . ILE A 1 659 ? 6.951 -1.660 -35.629 1.00 97.12 659 ILE A O 1
ATOM 5189 N N . ALA A 1 660 ? 4.995 -0.579 -35.337 1.00 96.00 660 ALA A N 1
ATOM 5190 C CA . ALA A 1 660 ? 4.554 -1.389 -34.212 1.00 96.00 660 ALA A CA 1
ATOM 5191 C C . ALA A 1 660 ? 3.758 -2.586 -34.740 1.00 96.00 660 ALA A C 1
ATOM 5193 O O . ALA A 1 660 ? 2.749 -2.406 -35.429 1.00 96.00 660 ALA A O 1
ATOM 5194 N N . HIS A 1 661 ? 4.228 -3.786 -34.425 1.00 95.19 661 HIS A N 1
ATOM 5195 C CA . HIS A 1 661 ? 3.556 -5.057 -34.683 1.00 95.19 661 HIS A CA 1
ATOM 5196 C C . HIS A 1 661 ? 2.971 -5.605 -33.378 1.00 95.19 661 HIS A C 1
ATOM 5198 O O . HIS A 1 661 ? 3.465 -5.262 -32.306 1.00 95.19 661 HIS A O 1
ATOM 5204 N N . GLU A 1 662 ? 2.012 -6.528 -33.459 1.00 94.12 662 GLU A N 1
ATOM 5205 C CA . GLU A 1 662 ? 1.735 -7.399 -32.309 1.00 94.12 662 GLU A CA 1
ATOM 5206 C C . GLU A 1 662 ? 2.944 -8.324 -32.033 1.00 94.12 662 GLU A C 1
ATOM 5208 O O . GLU A 1 662 ? 3.744 -8.557 -32.949 1.00 94.12 662 GLU A O 1
ATOM 5213 N N . PRO A 1 663 ? 3.121 -8.858 -30.807 1.00 91.56 663 PRO A N 1
ATOM 5214 C CA . PRO A 1 663 ? 4.347 -9.567 -30.421 1.00 91.56 663 PRO A CA 1
ATOM 5215 C C . PRO A 1 663 ? 4.706 -10.761 -31.323 1.00 91.56 663 PRO A C 1
ATOM 5217 O O . PRO A 1 663 ? 5.863 -10.887 -31.731 1.00 91.56 663 PRO A O 1
ATOM 5220 N N . ASP A 1 664 ? 3.718 -11.573 -31.714 1.00 91.19 664 ASP A N 1
ATOM 5221 C CA . ASP A 1 664 ? 3.897 -12.694 -32.650 1.00 91.19 664 ASP A CA 1
ATOM 5222 C C . ASP A 1 664 ? 4.376 -12.232 -34.038 1.00 91.19 664 ASP A C 1
ATOM 5224 O O . ASP A 1 664 ? 5.271 -12.838 -34.630 1.00 91.19 664 ASP A O 1
ATOM 5228 N N . ASP A 1 665 ? 3.813 -11.137 -34.561 1.00 93.56 665 ASP A N 1
ATOM 5229 C CA . ASP A 1 665 ? 4.200 -10.570 -35.858 1.00 93.56 665 ASP A CA 1
ATOM 5230 C C . ASP A 1 665 ? 5.601 -9.939 -35.811 1.00 93.56 665 ASP A C 1
ATOM 5232 O O . ASP A 1 665 ? 6.320 -9.968 -36.817 1.00 93.56 665 ASP A O 1
ATOM 5236 N N . PHE A 1 666 ? 6.010 -9.398 -34.655 1.00 94.50 666 PHE A N 1
ATOM 5237 C CA . PHE A 1 666 ? 7.367 -8.901 -34.428 1.00 94.50 666 PHE A CA 1
ATOM 5238 C C . PHE A 1 666 ? 8.392 -10.042 -34.406 1.00 94.50 666 PHE A C 1
ATOM 5240 O O . PHE A 1 666 ? 9.400 -9.962 -35.107 1.00 94.50 666 PHE A O 1
ATOM 5247 N N . GLU A 1 667 ? 8.140 -11.135 -33.681 1.00 93.12 667 GLU A N 1
ATOM 5248 C CA . GLU A 1 667 ? 9.056 -12.283 -33.685 1.00 93.12 667 GLU A CA 1
ATOM 5249 C C . GLU A 1 667 ? 9.064 -12.979 -35.061 1.00 93.12 667 GLU A C 1
ATOM 5251 O O . GLU A 1 667 ? 10.126 -13.310 -35.591 1.00 93.12 667 GLU A O 1
ATOM 5256 N N . ALA A 1 668 ? 7.913 -13.089 -35.733 1.00 93.31 668 ALA A N 1
ATOM 5257 C CA . ALA A 1 668 ? 7.843 -13.570 -37.114 1.00 93.31 668 ALA A CA 1
ATOM 5258 C C . ALA A 1 668 ? 8.574 -12.652 -38.116 1.00 93.31 668 ALA A C 1
ATOM 5260 O O . ALA A 1 668 ? 9.048 -13.132 -39.149 1.00 93.31 668 ALA A O 1
ATOM 5261 N N . TRP A 1 669 ? 8.682 -11.346 -37.844 1.00 94.69 669 TRP A N 1
ATOM 5262 C CA . TRP A 1 669 ? 9.546 -10.417 -38.582 1.00 94.69 669 TRP A CA 1
ATOM 5263 C C . TRP A 1 669 ? 11.027 -10.660 -38.269 1.00 94.69 669 TRP A C 1
ATOM 5265 O O . TRP A 1 669 ? 11.812 -10.864 -39.196 1.00 94.69 669 TRP A O 1
ATOM 5275 N N . LYS A 1 670 ? 11.397 -10.772 -36.993 1.00 94.00 670 LYS A N 1
ATOM 5276 C CA . LYS A 1 670 ? 12.767 -11.035 -36.531 1.00 94.00 670 LYS A CA 1
ATOM 5277 C C . LYS A 1 670 ? 13.352 -12.316 -37.143 1.00 94.00 670 LYS A C 1
ATOM 5279 O O . LYS A 1 670 ? 14.462 -12.311 -37.672 1.00 94.00 670 LYS A O 1
ATOM 5284 N N . GLN A 1 671 ? 12.565 -13.394 -37.184 1.00 92.56 671 GLN A N 1
ATOM 5285 C CA . GLN A 1 671 ? 12.932 -14.676 -37.807 1.00 92.56 671 GLN A CA 1
ATOM 5286 C C . GLN A 1 671 ? 13.001 -14.636 -39.352 1.00 92.56 671 GLN A C 1
ATOM 5288 O O . GLN A 1 671 ? 13.487 -15.586 -39.977 1.00 92.56 671 GLN A O 1
ATOM 5293 N N . ARG A 1 672 ? 12.527 -13.559 -40.001 1.00 90.75 672 ARG A N 1
ATOM 5294 C CA . ARG A 1 672 ? 12.793 -13.282 -41.425 1.00 90.75 672 ARG A CA 1
ATOM 5295 C C . ARG A 1 672 ? 14.092 -12.500 -41.596 1.00 90.75 672 ARG A C 1
ATOM 5297 O O . ARG A 1 672 ? 14.927 -12.926 -42.387 1.00 90.75 672 ARG A O 1
ATOM 5304 N N . GLU A 1 673 ? 14.285 -11.425 -40.835 1.00 91.00 673 GLU A N 1
ATOM 5305 C CA . GLU A 1 673 ? 15.448 -10.537 -40.983 1.00 91.00 673 GLU A CA 1
ATOM 5306 C C . GLU A 1 673 ? 16.774 -11.203 -40.548 1.00 91.00 673 GLU A C 1
ATOM 5308 O O . GLU A 1 673 ? 17.833 -10.889 -41.086 1.00 91.00 673 GLU A O 1
ATOM 5313 N N . LEU A 1 674 ? 16.731 -12.208 -39.662 1.00 90.12 674 LEU A N 1
ATOM 5314 C CA . LEU A 1 674 ? 17.890 -13.058 -39.329 1.00 90.12 674 LEU A CA 1
ATOM 5315 C C . LEU A 1 674 ? 18.405 -13.932 -40.495 1.00 90.12 674 LEU A C 1
ATOM 5317 O O . LEU A 1 674 ? 19.434 -14.597 -40.355 1.00 90.12 674 LEU A O 1
ATOM 5321 N N . LYS A 1 675 ? 17.712 -13.977 -41.639 1.00 89.81 675 LYS A N 1
ATOM 5322 C CA . LYS A 1 675 ? 18.160 -14.721 -42.825 1.00 89.81 675 LYS A CA 1
ATOM 5323 C C . LYS A 1 675 ? 19.102 -13.874 -43.679 1.00 89.81 675 LYS A C 1
ATOM 5325 O O . LYS A 1 675 ? 18.847 -12.701 -43.927 1.00 89.81 675 LYS A O 1
ATOM 5330 N N . SER A 1 676 ? 20.159 -14.496 -44.192 1.00 87.38 676 SER A N 1
ATOM 5331 C CA . SER A 1 676 ? 20.962 -13.941 -45.289 1.00 87.38 676 SER A CA 1
ATOM 5332 C C . SER A 1 676 ? 20.171 -13.894 -46.604 1.00 87.38 676 SER A C 1
ATOM 5334 O O . SER A 1 676 ? 19.186 -14.617 -46.763 1.00 87.38 676 SER A O 1
ATOM 5336 N N . SER A 1 677 ? 20.633 -13.087 -47.563 1.00 85.25 677 SER A N 1
ATOM 5337 C CA . SER A 1 677 ? 20.061 -12.998 -48.910 1.00 85.25 677 SER A CA 1
ATOM 5338 C C . SER A 1 677 ? 20.071 -14.350 -49.631 1.00 85.25 677 SER A C 1
ATOM 5340 O O . SER A 1 677 ? 21.064 -15.082 -49.572 1.00 85.25 677 SER A O 1
ATOM 5342 N N . GLU A 1 678 ? 19.009 -14.651 -50.376 1.00 85.88 678 GLU A N 1
ATOM 5343 C CA . GLU A 1 678 ? 18.948 -15.840 -51.231 1.00 85.88 678 GLU A CA 1
ATOM 5344 C C . GLU A 1 678 ? 19.819 -15.679 -52.495 1.00 85.88 678 GLU A C 1
ATOM 5346 O O . GLU A 1 678 ? 20.138 -14.569 -52.926 1.00 85.88 678 GLU A O 1
ATOM 5351 N N . ALA A 1 679 ? 20.246 -16.798 -53.087 1.00 84.25 679 ALA A N 1
ATOM 5352 C CA . ALA A 1 679 ? 21.043 -16.780 -54.314 1.00 84.25 679 ALA A CA 1
ATOM 5353 C C . ALA A 1 679 ? 20.169 -16.414 -55.535 1.00 84.25 679 ALA A C 1
ATOM 5355 O O . ALA A 1 679 ? 19.021 -16.859 -55.586 1.00 84.25 679 ALA A O 1
ATOM 5356 N N . PRO A 1 680 ? 20.692 -15.679 -56.541 1.00 87.62 680 PRO A N 1
ATOM 5357 C CA . PRO A 1 680 ? 19.915 -15.280 -57.715 1.00 87.62 680 PRO A CA 1
ATOM 5358 C C . PRO A 1 680 ? 19.237 -16.453 -58.438 1.00 87.62 680 PRO A C 1
ATOM 5360 O O . PRO A 1 680 ? 19.890 -17.421 -58.832 1.00 87.62 680 PRO A O 1
ATOM 5363 N N . ASP A 1 681 ? 17.925 -16.337 -58.640 1.00 89.19 681 ASP A N 1
ATOM 5364 C CA . ASP A 1 681 ? 17.052 -17.374 -59.208 1.00 89.19 681 ASP A CA 1
ATOM 5365 C C . ASP A 1 681 ? 17.004 -17.377 -60.749 1.00 89.19 681 ASP A C 1
ATOM 5367 O O . ASP A 1 681 ? 16.550 -18.336 -61.378 1.00 89.19 681 ASP A O 1
ATOM 5371 N N . SER A 1 682 ? 17.472 -16.289 -61.358 1.00 92.69 682 SER A N 1
ATOM 5372 C CA . SER A 1 682 ? 17.263 -15.939 -62.758 1.00 92.69 682 SER A CA 1
ATOM 5373 C C . SER A 1 682 ? 18.519 -15.320 -63.373 1.00 92.69 682 SER A C 1
ATOM 5375 O O . SER A 1 682 ? 19.377 -14.765 -62.686 1.00 92.69 682 SER A O 1
ATOM 5377 N N . GLU A 1 683 ? 18.644 -15.406 -64.702 1.00 91.94 683 GLU A N 1
ATOM 5378 C CA . GLU A 1 683 ? 19.816 -14.881 -65.418 1.00 91.94 683 GLU A CA 1
ATOM 5379 C C . GLU A 1 683 ? 19.973 -13.361 -65.231 1.00 91.94 683 GLU A C 1
ATOM 5381 O O . GLU A 1 683 ? 21.090 -12.882 -65.047 1.00 91.94 683 GLU A O 1
ATOM 5386 N N . LEU A 1 684 ? 18.859 -12.622 -65.188 1.00 91.38 684 LEU A N 1
ATOM 5387 C CA . LEU A 1 684 ? 18.843 -11.173 -64.969 1.00 91.38 684 LEU A CA 1
ATOM 5388 C C . LEU A 1 684 ? 19.319 -10.802 -63.554 1.00 91.38 684 LEU A C 1
ATOM 5390 O O . LEU A 1 684 ? 20.234 -9.996 -63.420 1.00 91.38 684 LEU A O 1
ATOM 5394 N N . ALA A 1 685 ? 18.787 -11.450 -62.510 1.00 89.81 685 ALA A N 1
ATOM 5395 C CA . ALA A 1 685 ? 19.232 -11.229 -61.130 1.00 89.81 685 ALA A CA 1
ATOM 5396 C C . ALA A 1 685 ? 20.691 -11.673 -60.906 1.00 89.81 685 ALA A C 1
ATOM 5398 O O . ALA A 1 685 ? 21.419 -11.078 -60.111 1.00 89.81 685 ALA A O 1
ATOM 5399 N N . SER A 1 686 ? 21.147 -12.702 -61.630 1.00 92.75 686 SER A N 1
ATOM 5400 C CA . SER A 1 686 ? 22.547 -13.135 -61.618 1.00 92.75 686 SER A CA 1
ATOM 5401 C C . SER A 1 686 ? 23.459 -12.061 -62.217 1.00 92.75 686 SER A C 1
ATOM 5403 O O . SER A 1 686 ? 24.432 -11.670 -61.577 1.00 92.75 686 SER A O 1
ATOM 5405 N N . GLN A 1 687 ? 23.098 -11.494 -63.378 1.00 93.31 687 GLN A N 1
ATOM 5406 C CA . GLN A 1 687 ? 23.787 -10.337 -63.969 1.00 93.31 687 GLN A CA 1
ATOM 5407 C C . GLN A 1 687 ? 23.771 -9.115 -63.031 1.00 93.31 687 GLN A C 1
ATOM 5409 O O . GLN A 1 687 ? 24.789 -8.432 -62.917 1.00 93.31 687 GLN A O 1
ATOM 5414 N N . GLY A 1 688 ? 22.662 -8.885 -62.322 1.00 92.75 688 GLY A N 1
ATOM 5415 C CA . GLY A 1 688 ? 22.505 -7.872 -61.276 1.00 92.75 688 GLY A CA 1
ATOM 5416 C C . GLY A 1 688 ? 23.487 -8.007 -60.124 1.00 92.75 688 GLY A C 1
ATOM 5417 O O . GLY A 1 688 ? 24.239 -7.078 -59.838 1.00 92.75 688 GLY A O 1
ATOM 5418 N N . SER A 1 689 ? 23.542 -9.186 -59.504 1.00 92.56 689 SER A N 1
ATOM 5419 C CA . SER A 1 689 ? 24.499 -9.508 -58.438 1.00 92.56 689 SER A CA 1
ATOM 5420 C C . SER A 1 689 ? 25.949 -9.320 -58.909 1.00 92.56 689 SER A C 1
ATOM 5422 O O . SER A 1 689 ? 26.749 -8.632 -58.267 1.00 92.56 689 SER A O 1
ATOM 5424 N N . ASP A 1 690 ? 26.262 -9.822 -60.107 1.00 92.88 690 ASP A N 1
ATOM 5425 C CA . ASP A 1 690 ? 27.572 -9.666 -60.741 1.00 92.88 690 ASP A CA 1
ATOM 5426 C C . ASP A 1 690 ? 27.911 -8.182 -61.005 1.00 92.88 690 ASP A C 1
ATOM 5428 O O . ASP A 1 690 ? 29.073 -7.785 -60.921 1.00 92.88 690 ASP A O 1
ATOM 5432 N N . LEU A 1 691 ? 26.919 -7.340 -61.322 1.00 93.44 691 LEU A N 1
ATOM 5433 C CA . LEU A 1 691 ? 27.077 -5.899 -61.540 1.00 93.44 691 LEU A CA 1
ATOM 5434 C C . LEU A 1 691 ? 27.219 -5.125 -60.219 1.00 93.44 691 LEU A C 1
ATOM 5436 O O . LEU A 1 691 ? 28.102 -4.274 -60.115 1.00 93.44 691 LEU A O 1
ATOM 5440 N N . PHE A 1 692 ? 26.431 -5.454 -59.193 1.00 93.69 692 PHE A N 1
ATOM 5441 C CA . PHE A 1 692 ? 26.507 -4.873 -57.847 1.00 93.69 692 PHE A CA 1
ATOM 5442 C C . PHE A 1 692 ? 27.894 -5.071 -57.215 1.00 93.69 692 PHE A C 1
ATOM 5444 O O . PHE A 1 692 ? 28.449 -4.148 -56.612 1.00 93.69 692 PHE A O 1
ATOM 5451 N N . MET A 1 693 ? 28.489 -6.253 -57.415 1.00 91.38 693 MET A N 1
ATOM 5452 C CA . MET A 1 693 ? 29.842 -6.579 -56.951 1.00 91.38 693 MET A CA 1
ATOM 5453 C C . MET A 1 693 ? 30.956 -5.932 -57.793 1.00 91.38 693 MET A C 1
ATOM 5455 O O . MET A 1 693 ? 32.039 -5.672 -57.272 1.00 91.38 693 MET A O 1
ATOM 5459 N N . LYS A 1 694 ? 30.719 -5.641 -59.081 1.00 90.88 694 LYS A N 1
ATOM 5460 C CA . LYS A 1 694 ? 31.677 -4.917 -59.950 1.00 90.88 694 LYS A CA 1
ATOM 5461 C C . LYS A 1 694 ? 31.634 -3.400 -59.756 1.00 90.88 694 LYS A C 1
ATOM 5463 O O . LYS A 1 694 ? 32.629 -2.725 -60.021 1.00 90.88 694 LYS A O 1
ATOM 5468 N N . LEU A 1 695 ? 30.490 -2.861 -59.342 1.00 87.56 695 LEU A N 1
ATOM 5469 C CA . LEU A 1 695 ? 30.309 -1.455 -58.996 1.00 87.56 695 LEU A CA 1
ATOM 5470 C C . LEU A 1 695 ? 30.701 -1.183 -57.536 1.00 87.56 695 LEU A C 1
ATOM 5472 O O . LEU A 1 695 ? 30.787 -2.075 -56.696 1.00 87.56 695 LEU A O 1
ATOM 5476 N N . THR A 1 696 ? 30.872 0.099 -57.212 1.00 86.38 696 THR A N 1
ATOM 5477 C CA . THR A 1 696 ? 31.150 0.591 -55.849 1.00 86.38 696 THR A CA 1
ATOM 5478 C C . THR A 1 696 ? 29.991 0.339 -54.867 1.00 86.38 696 THR A C 1
ATOM 5480 O O . THR A 1 696 ? 30.145 0.585 -53.678 1.00 86.38 696 THR A O 1
ATOM 5483 N N . CYS A 1 697 ? 28.844 -0.183 -55.317 1.00 89.25 697 CYS A N 1
ATOM 5484 C CA . CYS A 1 697 ? 27.702 -0.542 -54.470 1.00 89.25 697 CYS A CA 1
ATOM 5485 C C . CYS A 1 697 ? 28.117 -1.477 -53.319 1.00 89.25 697 CYS A C 1
ATOM 5487 O O . CYS A 1 697 ? 27.885 -1.155 -52.155 1.00 89.25 697 CYS A O 1
ATOM 5489 N N . SER A 1 698 ? 28.849 -2.548 -53.638 1.00 90.12 698 SER A N 1
ATOM 5490 C CA . SER A 1 698 ? 29.433 -3.499 -52.674 1.00 90.12 698 SER A CA 1
ATOM 5491 C C . SER A 1 698 ? 30.505 -2.914 -51.736 1.00 90.12 698 SER A C 1
ATOM 5493 O O . SER A 1 698 ? 30.879 -3.549 -50.751 1.00 90.12 698 SER A O 1
ATOM 5495 N N . GLN A 1 699 ? 31.004 -1.705 -52.026 1.00 89.12 699 GLN A N 1
ATOM 5496 C CA . GLN A 1 699 ? 31.976 -0.969 -51.206 1.00 89.12 699 GLN A CA 1
ATOM 5497 C C . GLN A 1 699 ? 31.313 0.061 -50.278 1.00 89.12 699 GLN A C 1
ATOM 5499 O O . GLN A 1 699 ? 32.008 0.739 -49.525 1.00 89.12 699 GLN A O 1
ATOM 5504 N N . CYS A 1 700 ? 29.986 0.202 -50.335 1.00 90.94 700 CYS A N 1
ATOM 5505 C CA . CYS A 1 700 ? 29.225 1.095 -49.460 1.00 90.94 700 CYS A CA 1
ATOM 5506 C C . CYS A 1 700 ? 28.109 0.377 -48.698 1.00 90.94 700 CYS A C 1
ATOM 5508 O O . CYS A 1 700 ? 27.812 0.788 -47.586 1.00 90.94 700 CYS A O 1
ATOM 5510 N N . HIS A 1 701 ? 27.498 -0.650 -49.289 1.00 93.69 701 HIS A N 1
ATOM 5511 C CA . HIS A 1 701 ? 26.337 -1.346 -48.742 1.00 93.69 701 HIS A CA 1
ATOM 5512 C C . HIS A 1 701 ? 26.668 -2.795 -48.372 1.00 93.69 701 HIS A C 1
ATOM 5514 O O . HIS A 1 701 ? 27.311 -3.505 -49.152 1.00 93.69 701 HIS A O 1
ATOM 5520 N N . ALA A 1 702 ? 26.160 -3.249 -47.228 1.00 92.50 702 ALA A N 1
ATOM 5521 C CA . ALA A 1 702 ? 26.227 -4.641 -46.805 1.00 92.50 702 ALA A CA 1
ATOM 5522 C C . ALA A 1 702 ? 25.067 -5.460 -47.398 1.00 92.50 702 ALA A C 1
ATOM 5524 O O . ALA A 1 702 ? 23.955 -4.950 -47.560 1.00 92.50 702 ALA A O 1
ATOM 5525 N N . ILE A 1 703 ? 25.342 -6.729 -47.721 1.00 92.50 703 ILE A N 1
ATOM 5526 C CA . ILE A 1 703 ? 24.334 -7.756 -48.023 1.00 92.50 703 ILE A CA 1
ATOM 5527 C C . ILE A 1 703 ? 24.784 -9.071 -47.370 1.00 92.50 703 ILE A C 1
ATOM 5529 O O . ILE A 1 703 ? 25.721 -9.731 -47.840 1.00 92.50 703 ILE A O 1
ATOM 5533 N N . SER A 1 704 ? 24.117 -9.459 -46.281 1.00 90.25 704 SER A N 1
ATOM 5534 C CA . SER A 1 704 ? 24.387 -10.693 -45.533 1.00 90.25 704 SER A CA 1
ATOM 5535 C C . SER A 1 704 ? 24.271 -11.918 -46.440 1.00 90.25 704 SER A C 1
ATOM 5537 O O . SER A 1 704 ? 23.261 -12.101 -47.110 1.00 90.25 704 SER A O 1
ATOM 5539 N N . GLY A 1 705 ? 25.298 -12.772 -46.446 1.00 87.00 705 GLY A N 1
ATOM 5540 C CA . GLY A 1 705 ? 25.414 -13.927 -47.349 1.00 87.00 705 GLY A CA 1
ATOM 5541 C C . GLY A 1 705 ? 26.331 -13.705 -48.558 1.00 87.00 705 GLY A C 1
ATOM 5542 O O . GLY A 1 705 ? 26.684 -14.672 -49.230 1.00 87.00 705 GLY A O 1
ATOM 5543 N N . THR A 1 706 ? 26.772 -12.468 -48.809 1.00 89.56 706 THR A N 1
ATOM 5544 C CA . THR A 1 706 ? 27.671 -12.116 -49.923 1.00 89.56 706 THR A CA 1
ATOM 5545 C C . THR A 1 706 ? 29.057 -11.666 -49.436 1.00 89.56 706 THR A C 1
ATOM 5547 O O . THR A 1 706 ? 29.358 -11.696 -48.240 1.00 89.56 706 THR A O 1
ATOM 5550 N N . ASP A 1 707 ? 29.924 -11.231 -50.356 1.00 88.25 707 ASP A N 1
ATOM 5551 C CA . ASP A 1 707 ? 31.174 -10.534 -50.022 1.00 88.25 707 ASP A CA 1
ATOM 5552 C C . ASP A 1 707 ? 31.019 -9.013 -49.832 1.00 88.25 707 ASP A C 1
ATOM 5554 O O . ASP A 1 707 ? 31.973 -8.360 -49.406 1.00 88.25 707 ASP A O 1
ATOM 5558 N N . ALA A 1 708 ? 29.829 -8.447 -50.066 1.00 89.06 708 ALA A N 1
ATOM 5559 C CA . ALA A 1 708 ? 29.523 -7.052 -49.756 1.00 89.06 708 ALA A CA 1
ATOM 5560 C C . ALA A 1 708 ? 29.318 -6.878 -48.240 1.00 89.06 708 ALA A C 1
ATOM 5562 O O . ALA A 1 708 ? 28.283 -7.245 -47.681 1.00 89.06 708 ALA A O 1
ATOM 5563 N N . LYS A 1 709 ? 30.353 -6.361 -47.569 1.00 85.50 709 LYS A N 1
ATOM 5564 C CA . LYS A 1 709 ? 30.497 -6.312 -46.100 1.00 85.50 709 LYS A CA 1
ATOM 5565 C C . LYS A 1 709 ? 30.925 -4.922 -45.609 1.00 85.50 709 LYS A C 1
ATOM 5567 O O . LYS A 1 709 ? 31.737 -4.816 -44.694 1.00 85.50 709 LYS A O 1
ATOM 5572 N N . GLN A 1 710 ? 30.505 -3.857 -46.290 1.00 80.81 710 GLN A N 1
ATOM 5573 C CA . GLN A 1 710 ? 30.804 -2.473 -45.903 1.00 80.81 710 GLN A CA 1
ATOM 5574 C C . GLN A 1 710 ? 29.527 -1.789 -45.413 1.00 80.81 710 GLN A C 1
ATOM 5576 O O . GLN A 1 710 ? 28.473 -1.947 -46.014 1.00 80.81 710 GLN A O 1
ATOM 5581 N N . ASP A 1 711 ? 29.654 -1.041 -44.326 1.00 77.31 711 ASP A N 1
ATOM 5582 C CA . ASP A 1 711 ? 28.602 -0.461 -43.481 1.00 77.31 711 ASP A CA 1
ATOM 5583 C C . ASP A 1 711 ? 28.433 1.062 -43.677 1.00 77.31 711 ASP A C 1
ATOM 5585 O O . ASP A 1 711 ? 27.610 1.710 -43.040 1.00 77.31 711 ASP A O 1
ATOM 5589 N N . PHE A 1 712 ? 29.174 1.658 -44.615 1.00 84.06 712 PHE A N 1
ATOM 5590 C CA . PHE A 1 712 ? 29.178 3.104 -44.879 1.00 84.06 712 PHE A CA 1
ATOM 5591 C C . PHE A 1 712 ? 27.821 3.682 -45.354 1.00 84.06 712 PHE A C 1
ATOM 5593 O O . PHE A 1 712 ? 27.614 4.900 -45.365 1.00 84.06 712 PHE A O 1
ATOM 5600 N N . ALA A 1 713 ? 26.903 2.828 -45.801 1.00 90.94 713 ALA A N 1
ATOM 5601 C CA . ALA A 1 713 ? 25.585 3.170 -46.319 1.00 90.94 713 ALA A CA 1
ATOM 5602 C C . ALA A 1 713 ? 24.570 2.061 -45.951 1.00 90.94 713 ALA A C 1
ATOM 5604 O O . ALA A 1 713 ? 24.989 0.948 -45.639 1.00 90.94 713 ALA A O 1
ATOM 5605 N N . PRO A 1 714 ? 23.245 2.326 -46.025 1.00 93.12 714 PRO A N 1
ATOM 5606 C CA . PRO A 1 714 ? 22.196 1.410 -45.566 1.00 93.12 714 PRO A CA 1
ATOM 5607 C C . PRO A 1 714 ? 22.418 -0.059 -45.944 1.00 93.12 714 PRO A C 1
ATOM 5609 O O . PRO A 1 714 ? 22.567 -0.338 -47.133 1.00 93.12 714 PRO A O 1
ATOM 5612 N N . ASP A 1 715 ? 22.351 -0.992 -44.987 1.00 92.62 715 ASP A N 1
ATOM 5613 C CA . ASP A 1 715 ? 22.282 -2.429 -45.303 1.00 92.62 715 ASP A CA 1
ATOM 5614 C C . ASP A 1 715 ? 21.157 -2.689 -46.321 1.00 92.62 715 ASP A C 1
ATOM 5616 O O . ASP A 1 715 ? 20.070 -2.106 -46.215 1.00 92.62 715 ASP A O 1
ATOM 5620 N N . LEU A 1 716 ? 21.416 -3.538 -47.317 1.00 93.12 716 LEU A N 1
ATOM 5621 C CA . LEU A 1 716 ? 20.464 -3.871 -48.379 1.00 93.12 716 LEU A CA 1
ATOM 5622 C C . LEU A 1 716 ? 19.974 -5.326 -48.333 1.00 93.12 716 LEU A C 1
ATOM 5624 O O . LEU A 1 716 ? 19.188 -5.702 -49.201 1.00 93.12 716 LEU A O 1
ATOM 5628 N N . THR A 1 717 ? 20.366 -6.117 -47.327 1.00 91.88 717 THR A N 1
ATOM 5629 C CA . THR A 1 717 ? 19.998 -7.537 -47.167 1.00 91.88 717 THR A CA 1
ATOM 5630 C C . THR A 1 717 ? 18.493 -7.755 -47.332 1.00 91.88 717 THR A C 1
ATOM 5632 O O . THR A 1 717 ? 18.077 -8.606 -48.116 1.00 91.88 717 THR A O 1
ATOM 5635 N N . HIS A 1 718 ? 17.685 -6.923 -46.666 1.00 92.19 718 HIS A N 1
ATOM 5636 C CA . HIS A 1 718 ? 16.217 -6.965 -46.721 1.00 92.19 718 HIS A CA 1
ATOM 5637 C C . HIS A 1 718 ? 15.612 -5.715 -47.372 1.00 92.19 718 HIS A C 1
ATOM 5639 O O . HIS A 1 718 ? 14.511 -5.291 -47.033 1.00 92.19 718 HIS A O 1
ATOM 5645 N N . VAL A 1 719 ? 16.297 -5.095 -48.345 1.00 92.25 719 VAL A N 1
ATOM 5646 C CA . VAL A 1 719 ? 15.787 -3.874 -49.011 1.00 92.25 719 VAL A CA 1
ATOM 5647 C C . VAL A 1 719 ? 14.395 -4.062 -49.636 1.00 92.25 719 VAL A C 1
ATOM 5649 O O . VAL A 1 719 ? 13.627 -3.107 -49.707 1.00 92.25 719 VAL A O 1
ATOM 5652 N N . ALA A 1 720 ? 14.036 -5.288 -50.028 1.00 90.25 720 ALA A N 1
ATOM 5653 C CA . ALA A 1 720 ? 12.725 -5.628 -50.578 1.00 90.25 720 ALA A CA 1
ATOM 5654 C C . ALA A 1 720 ? 11.592 -5.752 -49.531 1.00 90.25 720 ALA A C 1
ATOM 5656 O O . ALA A 1 720 ? 10.428 -5.728 -49.924 1.00 90.25 720 ALA A O 1
ATOM 5657 N N . SER A 1 721 ? 11.887 -5.877 -48.225 1.00 90.56 721 SER A N 1
ATOM 5658 C CA . SER A 1 721 ? 10.856 -5.937 -47.166 1.00 90.56 721 SER A CA 1
ATOM 5659 C C . SER A 1 721 ? 10.380 -4.548 -46.713 1.00 90.56 721 SER A C 1
ATOM 5661 O O . SER A 1 721 ? 9.264 -4.410 -46.206 1.00 90.56 721 SER A O 1
ATOM 5663 N N . ARG A 1 722 ? 11.210 -3.517 -46.926 1.00 92.12 722 ARG A N 1
ATOM 5664 C CA . ARG A 1 722 ? 10.977 -2.129 -46.493 1.00 92.12 722 ARG A CA 1
ATOM 5665 C C . ARG A 1 722 ? 9.804 -1.478 -47.217 1.00 92.12 722 ARG A C 1
ATOM 5667 O O . ARG A 1 722 ? 9.616 -1.676 -48.418 1.00 92.12 722 ARG A O 1
ATOM 5674 N N . LYS A 1 723 ? 9.062 -0.621 -46.515 1.00 92.50 723 LYS A N 1
ATOM 5675 C CA . LYS A 1 723 ? 7.964 0.184 -47.080 1.00 92.50 723 LYS A CA 1
ATOM 5676 C C . LYS A 1 723 ? 8.465 1.389 -47.878 1.00 92.50 723 LYS A C 1
ATOM 5678 O O . LYS A 1 723 ? 7.783 1.829 -48.804 1.00 92.50 723 LYS A O 1
ATOM 5683 N N . GLN A 1 724 ? 9.619 1.956 -47.523 1.00 94.12 724 GLN A N 1
ATOM 5684 C CA . GLN A 1 724 ? 10.142 3.191 -48.113 1.00 94.12 724 GLN A CA 1
ATOM 5685 C C . GLN A 1 724 ? 11.651 3.138 -48.385 1.00 94.12 724 GLN A C 1
ATOM 5687 O O . GLN A 1 724 ? 12.417 2.480 -47.685 1.00 94.12 724 GLN A O 1
ATOM 5692 N N . ILE A 1 725 ? 12.096 3.906 -49.385 1.00 93.44 725 ILE A N 1
ATOM 5693 C CA . ILE A 1 725 ? 13.516 4.053 -49.740 1.00 93.44 725 ILE A CA 1
ATOM 5694 C C . ILE A 1 725 ? 13.965 5.522 -49.719 1.00 93.44 725 ILE A C 1
ATOM 5696 O O . ILE A 1 725 ? 13.173 6.459 -49.564 1.00 93.44 725 ILE A O 1
ATOM 5700 N N . GLY A 1 726 ? 15.284 5.724 -49.788 1.00 91.69 726 GLY A N 1
ATOM 5701 C CA . GLY A 1 726 ? 15.908 7.046 -49.704 1.00 91.69 726 GLY A CA 1
ATOM 5702 C C . GLY A 1 726 ? 15.818 7.712 -48.323 1.00 91.69 726 GLY A C 1
ATOM 5703 O O . GLY A 1 726 ? 15.997 8.922 -48.251 1.00 91.69 726 GLY A O 1
ATOM 5704 N N . ALA A 1 727 ? 15.563 6.957 -47.244 1.00 92.19 727 ALA A N 1
ATOM 5705 C CA . ALA A 1 727 ? 15.170 7.441 -45.908 1.00 92.19 727 ALA A CA 1
ATOM 5706 C C . ALA A 1 727 ? 13.817 8.180 -45.900 1.00 92.19 727 ALA A C 1
ATOM 5708 O O . ALA A 1 727 ? 13.732 9.382 -45.635 1.00 92.19 727 ALA A O 1
ATOM 5709 N N . GLY A 1 728 ? 12.757 7.443 -46.250 1.00 90.25 728 GLY A N 1
ATOM 5710 C CA . GLY A 1 728 ? 11.374 7.921 -46.217 1.00 90.25 728 GLY A CA 1
ATOM 5711 C C . GLY A 1 728 ? 11.097 9.107 -47.141 1.00 90.25 728 GLY A C 1
ATOM 5712 O O . GLY A 1 728 ? 10.474 10.087 -46.727 1.00 90.25 728 GLY A O 1
ATOM 5713 N N . VAL A 1 729 ? 11.606 9.047 -48.376 1.00 90.44 729 VAL A N 1
ATOM 5714 C CA . VAL A 1 729 ? 11.357 10.060 -49.424 1.00 90.44 729 VAL A CA 1
ATOM 5715 C C . VAL A 1 729 ? 10.315 9.570 -50.430 1.00 90.44 729 VAL A C 1
ATOM 5717 O O . VAL A 1 729 ? 9.497 10.358 -50.898 1.00 90.44 729 VAL A O 1
ATOM 5720 N N . ILE A 1 730 ? 10.333 8.271 -50.735 1.00 92.88 730 ILE A N 1
ATOM 5721 C CA . ILE A 1 730 ? 9.444 7.591 -51.684 1.00 92.88 730 ILE A CA 1
ATOM 5722 C C . ILE A 1 730 ? 9.119 6.178 -51.184 1.00 92.88 730 ILE A C 1
ATOM 5724 O O . ILE A 1 730 ? 9.900 5.573 -50.447 1.00 92.88 730 ILE A O 1
ATOM 5728 N N . GLU A 1 731 ? 7.964 5.659 -51.595 1.00 94.25 731 GLU A N 1
ATOM 5729 C CA . GLU A 1 731 ? 7.546 4.273 -51.351 1.00 94.25 731 GLU A CA 1
ATOM 5730 C C . GLU A 1 731 ? 8.437 3.287 -52.117 1.00 94.25 731 GLU A C 1
ATOM 5732 O O . GLU A 1 731 ? 8.938 3.596 -53.201 1.00 94.25 731 GLU A O 1
ATOM 5737 N N . ASN A 1 732 ? 8.636 2.096 -51.560 1.00 95.38 732 ASN A N 1
ATOM 5738 C CA . ASN A 1 732 ? 9.448 1.055 -52.175 1.00 95.38 732 ASN A CA 1
ATOM 5739 C C . ASN A 1 732 ? 8.655 0.325 -53.276 1.00 95.38 732 ASN A C 1
ATOM 5741 O O . ASN A 1 732 ? 7.684 -0.375 -52.997 1.00 95.38 732 ASN A O 1
ATOM 5745 N N . SER A 1 733 ? 9.064 0.495 -54.532 1.00 94.56 733 SER A N 1
ATOM 5746 C CA . SER A 1 733 ? 8.561 -0.261 -55.688 1.00 94.56 733 SER A CA 1
ATOM 5747 C C . SER A 1 733 ? 9.677 -0.398 -56.729 1.00 94.56 733 SER A C 1
ATOM 5749 O O . SER A 1 733 ? 10.609 0.411 -56.699 1.00 94.56 733 SER A O 1
ATOM 5751 N N . PRO A 1 734 ? 9.610 -1.351 -57.678 1.00 91.44 734 PRO A N 1
ATOM 5752 C CA . PRO A 1 734 ? 10.621 -1.486 -58.729 1.00 91.44 734 PRO A CA 1
ATOM 5753 C C . PRO A 1 734 ? 10.818 -0.203 -59.552 1.00 91.44 734 PRO A C 1
ATOM 5755 O O . PRO A 1 734 ? 11.943 0.186 -59.849 1.00 91.44 734 PRO A O 1
ATOM 5758 N N . GLU A 1 735 ? 9.740 0.518 -59.867 1.00 93.12 735 GLU A N 1
ATOM 5759 C CA . GLU A 1 735 ? 9.774 1.777 -60.624 1.00 93.12 735 GLU A CA 1
ATOM 5760 C C . GLU A 1 735 ? 10.413 2.916 -59.814 1.00 93.12 735 GLU A C 1
ATOM 5762 O O . GLU A 1 735 ? 11.185 3.724 -60.343 1.00 93.12 735 GLU A O 1
ATOM 5767 N N . ASN A 1 736 ? 10.120 2.968 -58.514 1.00 94.44 736 ASN A N 1
ATOM 5768 C CA . ASN A 1 736 ? 10.680 3.946 -57.587 1.00 94.44 736 ASN A CA 1
ATOM 5769 C C . ASN A 1 736 ? 12.159 3.656 -57.283 1.00 94.44 736 ASN A C 1
ATOM 5771 O O . ASN A 1 736 ? 12.970 4.584 -57.253 1.00 94.44 736 ASN A O 1
ATOM 5775 N N . LEU A 1 737 ? 12.534 2.380 -57.145 1.00 94.00 737 LEU A N 1
ATOM 5776 C CA . LEU A 1 737 ? 13.915 1.927 -56.988 1.00 94.00 737 LEU A CA 1
ATOM 5777 C C . LEU A 1 737 ? 14.734 2.205 -58.253 1.00 94.00 737 LEU A C 1
ATOM 5779 O O . LEU A 1 737 ? 15.798 2.814 -58.154 1.00 94.00 737 LEU A O 1
ATOM 5783 N N . ARG A 1 738 ? 14.201 1.903 -59.447 1.00 94.38 738 ARG A N 1
ATOM 5784 C CA . ARG A 1 738 ? 14.812 2.297 -60.727 1.00 94.38 738 ARG A CA 1
ATOM 5785 C C . ARG A 1 738 ? 15.052 3.805 -60.788 1.00 94.38 738 ARG A C 1
ATOM 5787 O O . ARG A 1 738 ? 16.130 4.250 -61.174 1.00 94.38 738 ARG A O 1
ATOM 5794 N N . THR A 1 739 ? 14.060 4.598 -60.381 1.00 92.94 739 THR A N 1
ATOM 5795 C CA . THR A 1 739 ? 14.148 6.069 -60.362 1.00 92.94 739 THR A CA 1
ATOM 5796 C C . THR A 1 739 ? 15.225 6.556 -59.387 1.00 92.94 739 THR A C 1
ATOM 5798 O O . THR A 1 739 ? 15.993 7.465 -59.718 1.00 92.94 739 THR A O 1
ATOM 5801 N N . TRP A 1 740 ? 15.334 5.918 -58.217 1.00 93.88 740 TRP A N 1
ATOM 5802 C CA . TRP A 1 740 ? 16.400 6.154 -57.245 1.00 93.88 740 TRP A CA 1
ATOM 5803 C C . TRP A 1 740 ? 17.781 5.819 -57.812 1.00 93.88 740 TRP A C 1
ATOM 5805 O O . TRP A 1 740 ? 18.650 6.684 -57.795 1.00 93.88 740 TRP A O 1
ATOM 5815 N N . LEU A 1 741 ? 17.979 4.629 -58.383 1.00 94.00 741 LEU A N 1
ATOM 5816 C CA . LEU A 1 741 ? 19.256 4.205 -58.972 1.00 94.00 741 LEU A CA 1
ATOM 5817 C C . LEU A 1 741 ? 19.674 5.076 -60.172 1.00 94.00 741 LEU A C 1
ATOM 5819 O O . LEU A 1 741 ? 20.846 5.441 -60.299 1.00 94.00 741 LEU A O 1
ATOM 5823 N N . ALA A 1 742 ? 18.721 5.463 -61.026 1.00 93.88 742 ALA A N 1
ATOM 5824 C CA . ALA A 1 742 ? 18.968 6.300 -62.199 1.00 93.88 742 ALA A CA 1
ATOM 5825 C C . ALA A 1 742 ? 19.394 7.731 -61.829 1.00 93.88 742 ALA A C 1
ATOM 5827 O O . ALA A 1 742 ? 20.261 8.316 -62.491 1.00 93.88 742 ALA A O 1
ATOM 5828 N N . ASN A 1 743 ? 18.795 8.328 -60.787 1.00 92.94 743 ASN A N 1
ATOM 5829 C CA . ASN A 1 743 ? 19.219 9.642 -60.308 1.00 92.94 743 ASN A CA 1
ATOM 5830 C C . ASN A 1 743 ? 18.886 9.932 -58.827 1.00 92.94 743 ASN A C 1
ATOM 5832 O O . ASN A 1 743 ? 17.941 10.683 -58.552 1.00 92.94 743 ASN A O 1
ATOM 5836 N N . PRO A 1 744 ? 19.735 9.497 -57.868 1.00 91.88 744 PRO A N 1
ATOM 5837 C CA . PRO A 1 744 ? 19.534 9.780 -56.441 1.00 91.88 744 PRO A CA 1
ATOM 5838 C C . PRO A 1 744 ? 19.433 11.286 -56.156 1.00 91.88 744 PRO A C 1
ATOM 5840 O O . PRO A 1 744 ? 18.680 11.738 -55.296 1.00 91.88 744 PRO A O 1
ATOM 5843 N N . GLN A 1 745 ? 20.156 12.088 -56.943 1.00 90.75 745 GLN A N 1
ATOM 5844 C CA . GLN A 1 745 ? 20.252 13.542 -56.817 1.00 90.75 745 GLN A CA 1
ATOM 5845 C C . GLN A 1 745 ? 18.991 14.290 -57.292 1.00 90.75 745 GLN A C 1
ATOM 5847 O O . GLN A 1 745 ? 18.848 15.467 -56.972 1.00 90.75 745 GLN A O 1
ATOM 5852 N N . ALA A 1 746 ? 18.080 13.647 -58.035 1.00 89.69 746 ALA A N 1
ATOM 5853 C CA . ALA A 1 746 ? 16.784 14.239 -58.392 1.00 89.69 746 ALA A CA 1
ATOM 5854 C C . ALA A 1 746 ? 15.755 14.109 -57.260 1.00 89.69 746 ALA A C 1
ATOM 5856 O O . ALA A 1 746 ? 14.945 15.012 -57.066 1.00 89.69 746 ALA A O 1
ATOM 5857 N N . LEU A 1 747 ? 15.806 13.003 -56.513 1.00 87.69 747 LEU A N 1
ATOM 5858 C CA . LEU A 1 747 ? 14.908 12.724 -55.390 1.00 87.69 747 LEU A CA 1
ATOM 5859 C C . LEU A 1 747 ? 15.439 13.298 -54.071 1.00 87.69 747 LEU A C 1
ATOM 5861 O O . LEU A 1 747 ? 14.664 13.802 -53.264 1.00 87.69 747 LEU A O 1
ATOM 5865 N N . LYS A 1 748 ? 16.762 13.254 -53.863 1.00 90.56 748 LYS A N 1
ATOM 5866 C CA . LYS A 1 748 ? 17.427 13.688 -52.628 1.00 90.56 748 LYS A CA 1
ATOM 5867 C C . LYS A 1 748 ? 18.658 14.578 -52.918 1.00 90.56 748 LYS A C 1
ATOM 5869 O O . LYS A 1 748 ? 19.796 14.123 -52.766 1.00 90.56 748 LYS A O 1
ATOM 5874 N N . PRO A 1 749 ? 18.470 15.836 -53.377 1.00 88.81 749 PRO A N 1
ATOM 5875 C CA . PRO A 1 749 ? 19.545 16.692 -53.902 1.00 88.81 749 PRO A CA 1
ATOM 5876 C C . PRO A 1 749 ? 20.724 16.945 -52.945 1.00 88.81 749 PRO A C 1
ATOM 5878 O O . PRO A 1 749 ? 20.616 17.665 -51.952 1.00 88.81 749 PRO A O 1
ATOM 5881 N N . GLY A 1 750 ? 21.893 16.404 -53.277 1.00 87.12 750 GLY A N 1
ATOM 5882 C CA . GLY A 1 750 ? 23.106 16.483 -52.463 1.00 87.12 750 GLY A CA 1
ATOM 5883 C C . GLY A 1 750 ? 23.326 15.293 -51.527 1.00 87.12 750 GLY A C 1
ATOM 5884 O O . GLY A 1 750 ? 24.229 15.364 -50.699 1.00 87.12 750 GLY A O 1
ATOM 5885 N N . CYS A 1 751 ? 22.542 14.210 -51.631 1.00 90.56 751 CYS A N 1
ATOM 5886 C CA . CYS A 1 751 ? 22.809 12.969 -50.896 1.00 90.56 751 CYS A CA 1
ATOM 5887 C C . CYS A 1 751 ? 24.206 12.395 -51.213 1.00 90.56 751 CYS A C 1
ATOM 5889 O O . CYS A 1 751 ? 24.737 12.595 -52.306 1.00 90.56 751 CYS A O 1
ATOM 5891 N N . LYS A 1 752 ? 24.799 11.660 -50.258 1.00 90.50 752 LYS A N 1
ATOM 5892 C CA . LYS A 1 752 ? 26.155 11.091 -50.391 1.00 90.50 752 LYS A CA 1
ATOM 5893 C C . LYS A 1 752 ? 26.252 9.946 -51.422 1.00 90.50 752 LYS A C 1
ATOM 5895 O O . LYS A 1 752 ? 27.357 9.607 -51.832 1.00 90.50 752 LYS A O 1
ATOM 5900 N N . MET A 1 753 ? 25.125 9.389 -51.887 1.00 91.56 753 MET A N 1
ATOM 5901 C CA . MET A 1 753 ? 25.104 8.383 -52.957 1.00 91.56 753 MET A CA 1
ATOM 5902 C C . MET A 1 753 ? 25.425 9.026 -54.325 1.00 91.56 753 MET A C 1
ATOM 5904 O O . MET A 1 753 ? 24.724 9.955 -54.750 1.00 91.56 753 MET A O 1
ATOM 5908 N N . PRO A 1 754 ? 26.453 8.549 -55.052 1.00 88.88 754 PRO A N 1
ATOM 5909 C CA . PRO A 1 754 ? 26.787 9.075 -56.369 1.00 88.88 754 PRO A CA 1
ATOM 5910 C C . PRO A 1 754 ? 25.771 8.619 -57.426 1.00 88.88 754 PRO A C 1
ATOM 5912 O O . PRO A 1 754 ? 25.232 7.517 -57.367 1.00 88.88 754 PRO A O 1
ATOM 5915 N N . ASN A 1 755 ? 25.548 9.449 -58.448 1.00 89.94 755 ASN A N 1
ATOM 5916 C CA . ASN A 1 755 ? 24.843 9.010 -59.651 1.00 89.94 755 ASN A CA 1
ATOM 5917 C C . ASN A 1 755 ? 25.823 8.216 -60.539 1.00 89.94 755 ASN A C 1
ATOM 5919 O O . ASN A 1 755 ? 26.727 8.802 -61.141 1.00 89.94 755 ASN A O 1
ATOM 5923 N N . PHE A 1 756 ? 25.630 6.897 -60.615 1.00 88.69 756 PHE A N 1
ATOM 5924 C CA . PHE A 1 756 ? 26.462 5.971 -61.396 1.00 88.69 756 PHE A CA 1
ATOM 5925 C C . PHE A 1 756 ? 26.252 6.056 -62.919 1.00 88.69 756 PHE A C 1
ATOM 5927 O O . PHE A 1 756 ? 27.047 5.491 -63.665 1.00 88.69 756 PHE A O 1
ATOM 5934 N N . LYS A 1 757 ? 25.227 6.784 -63.393 1.00 90.19 757 LYS A N 1
ATOM 5935 C CA . LYS A 1 757 ? 24.849 6.930 -64.814 1.00 90.19 757 LYS A CA 1
ATOM 5936 C C . LYS A 1 757 ? 24.630 5.589 -65.520 1.00 90.19 757 LYS A C 1
ATOM 5938 O O . LYS A 1 757 ? 25.068 5.397 -66.654 1.00 90.19 757 LYS A O 1
ATOM 5943 N N . LEU A 1 758 ? 23.957 4.684 -64.814 1.00 92.88 758 LEU A N 1
ATOM 5944 C CA . LEU A 1 758 ? 23.528 3.386 -65.319 1.00 92.88 758 LEU A CA 1
ATOM 5945 C C . LEU A 1 758 ? 22.650 3.570 -66.566 1.00 92.88 758 LEU A C 1
ATOM 5947 O O . LEU A 1 758 ? 21.864 4.518 -66.643 1.00 92.88 758 LEU A O 1
ATOM 5951 N N . ASN A 1 759 ? 22.802 2.679 -67.543 1.00 93.19 759 ASN A N 1
ATOM 5952 C CA . ASN A 1 759 ? 21.889 2.598 -68.682 1.00 93.19 759 ASN A CA 1
ATOM 5953 C C . ASN A 1 759 ? 20.622 1.793 -68.313 1.00 93.19 759 ASN A C 1
ATOM 5955 O O . ASN A 1 759 ? 20.549 1.210 -67.233 1.00 93.19 759 ASN A O 1
ATOM 5959 N N . ASP A 1 760 ? 19.626 1.749 -69.202 1.00 93.00 760 ASP A N 1
ATOM 5960 C CA . ASP A 1 760 ? 18.362 1.052 -68.925 1.00 93.00 760 ASP A CA 1
ATOM 5961 C C . ASP A 1 760 ? 18.520 -0.451 -68.630 1.00 93.00 760 ASP A C 1
ATOM 5963 O O . ASP A 1 760 ? 17.849 -0.949 -67.738 1.00 93.00 760 ASP A O 1
ATOM 5967 N N . GLU A 1 761 ? 19.443 -1.146 -69.302 1.00 92.56 761 GLU A N 1
ATOM 5968 C CA . GLU A 1 761 ? 19.738 -2.574 -69.086 1.00 92.56 761 GLU A CA 1
ATOM 5969 C C . GLU A 1 761 ? 20.352 -2.817 -67.694 1.00 92.56 761 GLU A C 1
ATOM 5971 O O . GLU A 1 761 ? 19.942 -3.717 -66.967 1.00 92.56 761 GLU A O 1
ATOM 5976 N N . GLN A 1 762 ? 21.275 -1.952 -67.272 1.00 92.81 762 GLN A N 1
ATOM 5977 C CA . GLN A 1 762 ? 21.875 -1.971 -65.933 1.00 92.81 762 GLN A CA 1
ATOM 5978 C C . GLN A 1 762 ? 20.875 -1.610 -64.824 1.00 92.81 762 GLN A C 1
ATOM 5980 O O . GLN A 1 762 ? 21.084 -1.981 -63.674 1.00 92.81 762 GLN A O 1
ATOM 5985 N N . LEU A 1 763 ? 19.811 -0.879 -65.167 1.00 93.19 763 LEU A N 1
ATOM 5986 C CA . LEU A 1 763 ? 18.687 -0.525 -64.294 1.00 93.19 763 LEU A CA 1
ATOM 5987 C C . LEU A 1 763 ? 17.546 -1.562 -64.319 1.00 93.19 763 LEU A C 1
ATOM 5989 O O . LEU A 1 763 ? 16.600 -1.425 -63.545 1.00 93.19 763 LEU A O 1
ATOM 5993 N N . ASP A 1 764 ? 17.596 -2.540 -65.229 1.00 91.25 764 ASP A N 1
ATOM 5994 C CA . ASP A 1 764 ? 16.765 -3.755 -65.224 1.00 91.25 764 ASP A CA 1
ATOM 5995 C C . ASP A 1 764 ? 17.479 -4.919 -64.507 1.00 91.25 764 ASP A C 1
ATOM 5997 O O . ASP A 1 764 ? 16.833 -5.853 -64.039 1.00 91.25 764 ASP A O 1
ATOM 6001 N N . GLN A 1 765 ? 18.815 -4.874 -64.434 1.00 91.31 765 GLN A N 1
ATOM 6002 C CA . GLN A 1 765 ? 19.658 -5.849 -63.735 1.00 91.31 765 GLN A CA 1
ATOM 6003 C C . GLN A 1 765 ? 19.713 -5.623 -62.211 1.00 91.31 765 GLN A C 1
ATOM 6005 O O . GLN A 1 765 ? 19.806 -6.605 -61.479 1.00 91.31 765 GLN A O 1
ATOM 6010 N N . LEU A 1 766 ? 19.695 -4.366 -61.741 1.00 88.75 766 LEU A N 1
ATOM 6011 C CA . LEU A 1 766 ? 19.854 -3.958 -60.329 1.00 88.75 766 LEU A CA 1
ATOM 6012 C C . LEU A 1 766 ? 18.528 -3.579 -59.653 1.00 88.75 766 LEU A C 1
ATOM 6014 O O . LEU A 1 766 ? 18.347 -4.023 -58.499 1.00 88.75 766 LEU A O 1
#